Protein AF-A0A523XDV2-F1 (afdb_monomer_lite)

Structure (mmCIF, N/CA/C/O backbone):
data_AF-A0A523XDV2-F1
#
_entry.id   AF-A0A523XDV2-F1
#
loop_
_atom_site.group_PDB
_atom_site.id
_atom_site.type_symbol
_atom_site.label_atom_id
_atom_site.label_alt_id
_atom_site.label_comp_id
_atom_site.label_asym_id
_atom_site.label_entity_id
_atom_site.label_seq_id
_atom_site.pdbx_PDB_ins_code
_atom_site.Cartn_x
_atom_site.Cartn_y
_atom_site.Cartn_z
_atom_site.occupancy
_atom_site.B_iso_or_equiv
_atom_site.auth_seq_id
_atom_site.auth_comp_id
_atom_site.auth_asym_id
_atom_site.auth_atom_id
_atom_site.pdbx_PDB_model_num
ATOM 1 N N . MET A 1 1 ? 38.527 21.953 -63.855 1.00 45.22 1 MET A N 1
ATOM 2 C CA . MET A 1 1 ? 39.169 21.966 -62.518 1.00 45.22 1 MET A CA 1
ATOM 3 C C . MET A 1 1 ? 38.499 22.900 -61.505 1.00 45.22 1 MET A C 1
ATOM 5 O O . MET A 1 1 ? 38.165 22.413 -60.438 1.00 45.22 1 MET A O 1
ATOM 9 N N . LYS A 1 2 ? 38.187 24.176 -61.800 1.00 39.19 2 LYS A N 1
ATOM 10 C CA . LYS A 1 2 ? 37.543 25.081 -60.810 1.00 39.19 2 LYS A CA 1
ATOM 11 C C . LYS A 1 2 ? 36.104 24.712 -60.378 1.00 39.19 2 LYS A C 1
ATOM 13 O O . LYS A 1 2 ? 35.742 24.995 -59.247 1.00 39.19 2 LYS A O 1
ATOM 18 N N . LYS A 1 3 ? 35.307 24.031 -61.217 1.00 35.16 3 LYS A N 1
ATOM 19 C CA . LYS A 1 3 ? 33.956 23.547 -60.839 1.00 35.16 3 LYS A CA 1
ATOM 20 C C . LYS A 1 3 ? 33.959 22.277 -59.974 1.00 35.16 3 LYS A C 1
ATOM 22 O O . LYS A 1 3 ? 33.034 22.082 -59.204 1.00 35.16 3 LYS A O 1
ATOM 27 N N . ILE A 1 4 ? 35.005 21.454 -60.062 1.00 43.16 4 ILE A N 1
ATOM 28 C CA . ILE A 1 4 ? 35.134 20.222 -59.261 1.00 43.16 4 ILE A CA 1
ATOM 29 C C . ILE A 1 4 ? 35.646 20.561 -57.854 1.00 43.16 4 ILE A C 1
ATOM 31 O O . ILE A 1 4 ? 35.170 20.006 -56.876 1.00 43.16 4 ILE A O 1
ATOM 35 N N . ILE A 1 5 ? 36.518 21.567 -57.735 1.00 43.84 5 ILE A N 1
ATOM 36 C CA . ILE A 1 5 ? 37.002 22.055 -56.436 1.00 43.84 5 ILE A CA 1
ATOM 37 C C . ILE A 1 5 ? 35.885 22.772 -55.650 1.00 43.84 5 ILE A C 1
ATOM 39 O O . ILE A 1 5 ? 35.819 22.631 -54.437 1.00 43.84 5 ILE A O 1
ATOM 43 N N . PHE A 1 6 ? 34.952 23.465 -56.317 1.00 37.12 6 PHE A N 1
ATOM 44 C CA . PHE A 1 6 ? 33.820 24.114 -55.634 1.00 37.12 6 PHE A CA 1
ATOM 45 C C . PHE A 1 6 ? 32.778 23.108 -55.103 1.00 37.12 6 PHE A C 1
ATOM 47 O O . PHE A 1 6 ? 32.205 23.325 -54.043 1.00 37.12 6 PHE A O 1
ATOM 54 N N . VAL A 1 7 ? 32.581 21.976 -55.792 1.00 41.28 7 VAL A N 1
ATOM 55 C CA . VAL A 1 7 ? 31.691 20.891 -55.333 1.00 41.28 7 VAL A CA 1
ATOM 56 C C . VAL A 1 7 ? 32.336 20.076 -54.205 1.00 41.28 7 VAL A C 1
ATOM 58 O O . VAL A 1 7 ? 31.654 19.714 -53.253 1.00 41.28 7 VAL A O 1
ATOM 61 N N . ILE A 1 8 ? 33.657 19.867 -54.242 1.00 41.28 8 ILE A N 1
ATOM 62 C CA . ILE A 1 8 ? 34.390 19.168 -53.172 1.00 41.28 8 ILE A CA 1
ATOM 63 C C . ILE A 1 8 ? 34.502 20.027 -51.899 1.00 41.28 8 ILE A C 1
ATOM 65 O O . ILE A 1 8 ? 34.413 19.491 -50.801 1.00 41.28 8 ILE A O 1
ATOM 69 N N . ILE A 1 9 ? 34.613 21.358 -52.012 1.00 37.41 9 ILE A N 1
ATOM 70 C CA . ILE A 1 9 ? 34.629 22.258 -50.843 1.00 37.41 9 ILE A CA 1
ATOM 71 C C . ILE A 1 9 ? 33.237 22.380 -50.194 1.00 37.41 9 ILE A C 1
ATOM 73 O O . ILE A 1 9 ? 33.157 22.484 -48.975 1.00 37.41 9 ILE A O 1
ATOM 77 N N . ILE A 1 10 ? 32.142 22.289 -50.961 1.00 38.53 10 ILE A N 1
ATOM 78 C CA . ILE A 1 10 ? 30.779 22.232 -50.397 1.00 38.53 10 ILE A CA 1
ATOM 79 C C . ILE A 1 10 ? 30.510 20.869 -49.735 1.00 38.53 10 ILE A C 1
ATOM 81 O O . ILE A 1 10 ? 29.929 20.834 -48.657 1.00 38.53 10 ILE A O 1
ATOM 85 N N . LEU A 1 11 ? 31.000 19.759 -50.299 1.00 36.28 11 LEU A N 1
ATOM 86 C CA . LEU A 1 11 ? 30.881 18.432 -49.674 1.00 36.28 11 LEU A CA 1
ATOM 87 C C . LEU A 1 11 ? 31.738 18.275 -48.404 1.00 36.28 11 LEU A C 1
ATOM 89 O O . LEU A 1 11 ? 31.327 17.578 -47.484 1.00 36.28 11 LEU A O 1
ATOM 93 N N . LEU A 1 12 ? 32.881 18.965 -48.304 1.00 35.09 12 LEU A N 1
ATOM 94 C CA . LEU A 1 12 ? 33.714 18.974 -47.090 1.00 35.09 12 LEU A CA 1
ATOM 95 C C . LEU A 1 12 ? 33.197 19.922 -45.991 1.00 35.09 12 LEU A C 1
ATOM 97 O O . LEU A 1 12 ? 33.545 19.736 -44.830 1.00 35.09 12 LEU A O 1
ATOM 101 N N . LEU A 1 13 ? 32.351 20.905 -46.325 1.00 32.12 13 LEU A N 1
ATOM 102 C CA . LEU A 1 13 ? 31.705 21.802 -45.351 1.00 32.12 13 LEU A CA 1
ATOM 103 C C . LEU A 1 13 ? 30.346 21.286 -44.840 1.00 32.12 13 LEU A C 1
ATOM 105 O O . LEU A 1 13 ? 29.832 21.823 -43.865 1.00 32.12 13 LEU A O 1
ATOM 109 N N . PHE A 1 14 ? 29.795 20.226 -45.444 1.00 35.12 14 PHE A N 1
ATOM 110 C CA . PHE A 1 14 ? 28.540 19.576 -45.030 1.00 35.12 14 PHE A CA 1
ATOM 111 C C . PHE A 1 14 ? 28.716 18.117 -44.571 1.00 35.12 14 PHE A C 1
ATOM 113 O O . PHE A 1 14 ? 27.745 17.374 -44.472 1.00 35.12 14 PHE A O 1
ATOM 120 N N . GLY A 1 15 ? 29.940 17.710 -44.223 1.00 30.55 15 GLY A N 1
ATOM 121 C CA . GLY A 1 15 ? 30.251 16.362 -43.725 1.00 30.55 15 GLY A CA 1
ATOM 122 C C . GLY A 1 15 ? 29.722 16.013 -42.324 1.00 30.55 15 GLY A C 1
ATOM 123 O O . GLY A 1 15 ? 30.116 14.986 -41.795 1.00 30.55 15 GLY A O 1
ATOM 124 N N . ASN A 1 16 ? 28.852 16.838 -41.728 1.00 33.56 16 ASN A N 1
ATOM 125 C CA . ASN A 1 16 ? 28.218 16.622 -40.417 1.00 33.56 16 ASN A CA 1
ATOM 126 C C . ASN A 1 16 ? 26.718 16.985 -40.461 1.00 33.56 16 ASN A C 1
ATOM 128 O O . ASN A 1 16 ? 26.232 17.777 -39.657 1.00 33.56 16 ASN A O 1
ATOM 132 N N . LEU A 1 17 ? 25.979 16.461 -41.440 1.00 36.22 17 LEU A N 1
ATOM 133 C CA . LEU A 1 17 ? 24.514 16.566 -41.498 1.00 36.22 17 LEU A CA 1
ATOM 134 C C . LEU A 1 17 ? 23.872 15.175 -41.517 1.00 36.22 17 LEU A C 1
ATOM 136 O O . LEU A 1 17 ? 23.114 14.860 -42.421 1.00 36.22 17 LEU A O 1
ATOM 140 N N . PHE A 1 18 ? 24.176 14.335 -40.529 1.00 37.03 18 PHE A N 1
ATOM 141 C CA . PHE A 1 18 ? 23.407 13.116 -40.269 1.00 37.03 18 PHE A CA 1
ATOM 142 C C . PHE A 1 18 ? 23.277 12.917 -38.752 1.00 37.03 18 PHE A C 1
ATOM 144 O O . PHE A 1 18 ? 24.268 12.980 -38.029 1.00 37.03 18 PHE A O 1
ATOM 151 N N . SER A 1 19 ? 22.022 12.779 -38.306 1.00 40.88 19 SER A N 1
ATOM 152 C CA . SER A 1 19 ? 21.505 12.826 -36.926 1.00 40.88 19 SER A CA 1
ATOM 153 C C . SER A 1 19 ? 21.974 14.022 -36.079 1.00 40.88 19 SER A C 1
ATOM 155 O O . SER A 1 19 ? 23.038 13.989 -35.466 1.00 40.88 19 SER A O 1
ATOM 157 N N . LEU A 1 20 ? 21.144 15.070 -35.983 1.00 36.56 20 LEU A N 1
ATOM 158 C CA . LEU A 1 20 ? 21.242 16.019 -34.866 1.00 36.56 20 LEU A CA 1
ATOM 159 C C . LEU A 1 20 ? 21.138 15.231 -33.546 1.00 36.56 20 LEU A C 1
ATOM 161 O O . LEU A 1 20 ? 20.286 14.340 -33.468 1.00 36.56 20 LEU A O 1
ATOM 165 N N . PRO A 1 21 ? 21.938 15.540 -32.511 1.00 47.28 21 PRO A N 1
ATOM 166 C CA . PRO A 1 21 ? 21.769 14.900 -31.217 1.00 47.28 21 PRO A CA 1
ATOM 167 C C . PRO A 1 21 ? 20.356 15.160 -30.682 1.00 47.28 21 PRO A C 1
ATOM 169 O O . PRO A 1 21 ? 19.769 16.241 -30.832 1.00 47.28 21 PRO A O 1
ATOM 172 N N . LEU A 1 22 ? 19.802 14.113 -30.080 1.00 56.84 22 LEU A N 1
ATOM 173 C CA . LEU A 1 22 ? 18.535 14.121 -29.371 1.00 56.84 22 LEU A CA 1
ATOM 174 C C . LEU A 1 22 ? 18.698 14.985 -28.102 1.00 56.84 22 LEU A C 1
ATOM 176 O O . LEU A 1 22 ? 19.015 14.460 -27.046 1.00 56.84 22 LEU A O 1
ATOM 180 N N . TRP A 1 23 ? 18.474 16.301 -28.241 1.00 60.41 23 TRP A N 1
ATOM 181 C CA . TRP A 1 23 ? 18.678 17.371 -27.237 1.00 60.41 23 TRP A CA 1
ATOM 182 C C . TRP A 1 23 ? 20.140 17.622 -26.827 1.00 60.41 23 TRP A C 1
ATOM 184 O O . TRP A 1 23 ? 20.924 16.703 -26.633 1.00 60.41 23 TRP A O 1
ATOM 194 N N . GLU A 1 24 ? 20.491 18.900 -26.663 1.00 61.00 24 GLU A N 1
ATOM 195 C CA . GLU A 1 24 ? 21.777 19.321 -26.088 1.00 61.00 24 GLU A CA 1
ATOM 196 C C . GLU A 1 24 ? 21.655 19.427 -24.560 1.00 61.00 24 GLU A C 1
ATOM 198 O O . GLU A 1 24 ? 20.564 19.666 -24.035 1.00 61.00 24 GLU A O 1
ATOM 203 N N . THR A 1 25 ? 22.767 19.345 -23.824 1.00 61.47 25 THR A N 1
ATOM 204 C CA . THR A 1 25 ? 22.809 19.491 -22.351 1.00 61.47 25 THR A CA 1
ATOM 205 C C . THR A 1 25 ? 22.052 20.729 -21.842 1.00 61.47 25 THR A C 1
ATOM 207 O O . THR A 1 25 ? 21.408 20.689 -20.793 1.00 61.47 25 THR A O 1
ATOM 210 N N . GLU A 1 26 ? 22.062 21.829 -22.597 1.00 62.75 26 GLU A N 1
ATOM 211 C CA . GLU A 1 26 ? 21.336 23.066 -22.272 1.00 62.75 26 GLU A CA 1
ATOM 212 C C . GLU A 1 26 ? 19.807 22.913 -22.301 1.00 62.75 26 GLU A C 1
ATOM 214 O O . GLU A 1 26 ? 19.098 23.555 -21.522 1.00 62.75 26 GLU A O 1
ATOM 219 N N . ASP A 1 27 ? 19.274 22.062 -23.178 1.00 65.25 27 ASP A N 1
ATOM 220 C CA . ASP A 1 27 ? 17.843 21.755 -23.218 1.00 65.25 27 ASP A CA 1
ATOM 221 C C . ASP A 1 27 ? 17.438 20.947 -21.979 1.00 65.25 27 ASP A C 1
ATOM 223 O O . ASP A 1 27 ? 16.354 21.151 -21.423 1.00 65.25 27 ASP A O 1
ATOM 227 N N . PHE A 1 28 ? 18.341 20.089 -21.488 1.00 63.22 28 PHE A N 1
ATOM 228 C CA . PHE A 1 28 ? 18.138 19.368 -20.238 1.00 63.22 28 PHE A CA 1
ATOM 229 C C . PHE A 1 28 ? 18.143 20.274 -19.017 1.00 63.22 28 PHE A C 1
ATOM 231 O O . PHE A 1 28 ? 17.215 20.191 -18.218 1.00 63.22 28 PHE A O 1
ATOM 238 N N . ILE A 1 29 ? 19.107 21.189 -18.937 1.00 64.00 29 ILE A N 1
ATOM 239 C CA . ILE A 1 29 ? 19.183 22.202 -17.880 1.00 64.00 29 ILE A CA 1
ATOM 240 C C . ILE A 1 29 ? 17.907 23.055 -17.848 1.00 64.00 29 ILE A C 1
ATOM 242 O O . ILE A 1 29 ? 17.318 23.259 -16.791 1.00 64.00 29 ILE A O 1
ATOM 246 N N . ARG A 1 30 ? 17.424 23.523 -19.008 1.00 65.50 30 ARG A N 1
ATOM 247 C CA . ARG A 1 30 ? 16.205 24.350 -19.083 1.00 65.50 30 ARG A CA 1
ATOM 248 C C . ARG A 1 30 ? 14.966 23.638 -18.550 1.00 65.50 30 ARG A C 1
ATOM 250 O O . ARG A 1 30 ? 14.170 24.252 -17.847 1.00 65.50 30 ARG A O 1
ATOM 257 N N . ALA A 1 31 ? 14.818 22.352 -18.853 1.00 60.47 31 ALA A N 1
ATOM 258 C CA . ALA A 1 31 ? 13.686 21.559 -18.390 1.00 60.47 31 ALA A CA 1
ATOM 259 C C . ALA A 1 31 ? 13.682 21.305 -16.871 1.00 60.47 31 ALA A C 1
ATOM 261 O O . ALA A 1 31 ? 12.636 20.959 -16.329 1.00 60.47 31 ALA A O 1
ATOM 262 N N . GLU A 1 32 ? 14.817 21.465 -16.187 1.00 61.44 32 GLU A N 1
ATOM 263 C CA . GLU A 1 32 ? 14.937 21.242 -14.740 1.00 61.44 32 GLU A CA 1
ATOM 264 C C . GLU A 1 32 ? 14.444 22.422 -13.893 1.00 61.44 32 GLU A C 1
ATOM 266 O O . GLU A 1 32 ? 14.059 22.222 -12.742 1.00 61.44 32 GLU A O 1
ATOM 271 N N . TYR A 1 33 ? 14.407 23.635 -14.454 1.00 59.88 33 TYR A N 1
ATOM 272 C CA . TYR A 1 33 ? 13.910 24.831 -13.761 1.00 59.88 33 TYR A CA 1
ATOM 273 C C . TYR A 1 33 ? 12.386 24.993 -13.831 1.00 59.88 33 TYR A C 1
ATOM 275 O O . TYR A 1 33 ? 11.818 25.849 -13.148 1.00 59.88 33 TYR A O 1
ATOM 283 N N . GLU A 1 34 ? 11.706 24.190 -14.650 1.00 60.22 34 GLU A N 1
ATOM 284 C CA . GLU A 1 34 ? 10.253 24.209 -14.766 1.00 60.22 34 GLU A CA 1
ATOM 285 C C . GLU A 1 34 ? 9.607 23.202 -13.809 1.00 60.22 34 GLU A C 1
ATOM 287 O O . GLU A 1 34 ? 10.094 22.092 -13.589 1.00 60.22 34 GLU A O 1
ATOM 292 N N . LYS A 1 35 ? 8.467 23.587 -13.225 1.00 62.84 35 LYS A N 1
ATOM 293 C CA . LYS A 1 35 ? 7.725 22.711 -12.315 1.00 62.84 35 LYS A CA 1
ATOM 294 C C . LYS A 1 35 ? 7.277 21.454 -13.068 1.00 62.84 35 LYS A C 1
ATOM 296 O O . LYS A 1 35 ? 6.452 21.536 -13.978 1.00 62.84 35 LYS A O 1
ATOM 301 N N . ARG A 1 36 ? 7.772 20.292 -12.633 1.00 67.31 36 ARG A N 1
ATOM 302 C CA . ARG A 1 36 ? 7.398 18.977 -13.174 1.00 67.31 36 ARG A CA 1
ATOM 303 C C . ARG A 1 36 ? 5.867 18.776 -13.095 1.00 67.31 36 ARG A C 1
ATOM 305 O O . ARG A 1 36 ? 5.265 19.139 -12.082 1.00 67.31 36 ARG A O 1
ATOM 312 N N . PRO A 1 37 ? 5.208 18.240 -14.134 1.00 64.62 37 PRO A N 1
ATOM 313 C CA . PRO A 1 37 ? 3.767 17.963 -14.133 1.00 64.62 37 PRO A CA 1
ATOM 314 C C . PRO A 1 37 ? 3.402 16.850 -13.151 1.00 64.62 37 PRO A C 1
ATOM 316 O O . PRO A 1 37 ? 4.127 15.869 -13.063 1.00 64.62 37 PRO A O 1
ATOM 319 N N . GLU A 1 38 ? 2.261 16.985 -12.468 1.00 66.38 38 GLU A N 1
ATOM 320 C CA . GLU A 1 38 ? 1.716 15.972 -11.547 1.00 66.38 38 GLU A CA 1
ATOM 321 C C . GLU A 1 38 ? 1.649 14.573 -12.166 1.00 66.38 38 GLU A C 1
ATOM 323 O O . GLU A 1 38 ? 1.289 14.412 -13.336 1.00 66.38 38 GLU A O 1
ATOM 328 N N . SER A 1 39 ? 2.015 13.562 -11.370 1.00 68.81 39 SER A N 1
ATOM 329 C CA . SER A 1 39 ? 1.763 12.157 -11.691 1.00 68.81 39 SER A CA 1
ATOM 330 C C . SER A 1 39 ? 0.269 11.959 -11.936 1.00 68.81 39 SER A C 1
ATOM 332 O O . SER A 1 39 ? -0.576 12.397 -11.152 1.00 68.81 39 SER A O 1
ATOM 334 N N . VAL A 1 40 ? -0.088 11.251 -13.004 1.00 75.69 40 VAL A N 1
ATOM 335 C CA . VAL A 1 40 ? -1.495 10.962 -13.312 1.00 75.69 40 VAL A CA 1
ATOM 336 C C . VAL A 1 40 ? -2.110 9.981 -12.305 1.00 75.69 40 VAL A C 1
ATOM 338 O O . VAL A 1 40 ? -3.335 9.844 -12.253 1.00 75.69 40 VAL A O 1
ATOM 341 N N . PHE A 1 41 ? -1.283 9.327 -11.477 1.00 72.38 41 PHE A N 1
ATOM 342 C CA . PHE A 1 41 ? -1.679 8.416 -10.397 1.00 72.38 41 PHE A CA 1
ATOM 343 C C . PHE A 1 41 ? -1.383 8.965 -8.983 1.00 72.38 41 PHE A C 1
ATOM 345 O O . PHE A 1 41 ? -1.366 8.202 -8.022 1.00 72.38 41 PHE A O 1
ATOM 352 N N . GLN A 1 42 ? -1.236 10.289 -8.831 1.00 60.09 42 GLN A N 1
ATOM 353 C CA . GLN A 1 42 ? -0.818 10.973 -7.592 1.00 60.09 42 GLN A CA 1
ATOM 354 C C . GLN A 1 42 ? -1.613 10.630 -6.316 1.00 60.09 42 GLN A C 1
ATOM 356 O O . GLN A 1 42 ? -1.056 10.699 -5.224 1.00 60.09 42 GLN A O 1
ATOM 361 N N . GLU A 1 43 ? -2.888 10.235 -6.407 1.00 57.75 43 GLU A N 1
ATOM 362 C CA . GLU A 1 43 ? -3.691 9.846 -5.229 1.00 57.75 43 GLU A CA 1
ATOM 363 C C . GLU A 1 43 ? -3.157 8.590 -4.499 1.00 57.75 43 GLU A C 1
ATOM 365 O O . GLU A 1 43 ? -3.708 8.212 -3.468 1.00 57.75 43 GLU A O 1
ATOM 370 N N . GLN A 1 44 ? -2.120 7.928 -5.027 1.00 59.16 44 GLN A N 1
ATOM 371 C CA . GLN A 1 44 ? -1.664 6.603 -4.596 1.00 59.16 44 GLN A CA 1
ATOM 372 C C . GLN A 1 44 ? -0.231 6.558 -4.055 1.00 59.16 44 GLN A C 1
ATOM 374 O O . GLN A 1 44 ? 0.280 5.460 -3.877 1.00 59.16 44 GLN A O 1
ATOM 379 N N . ILE A 1 45 ? 0.410 7.701 -3.786 1.00 56.62 45 ILE A N 1
ATOM 380 C CA . ILE A 1 45 ? 1.763 7.717 -3.202 1.00 56.62 45 ILE A CA 1
ATOM 381 C C . ILE A 1 45 ? 1.731 6.958 -1.863 1.00 56.62 45 ILE A C 1
ATOM 383 O O . ILE A 1 45 ? 1.037 7.412 -0.942 1.00 56.62 45 ILE A O 1
ATOM 387 N N . PRO A 1 46 ? 2.450 5.826 -1.732 1.00 53.34 46 PRO A N 1
ATOM 388 C CA . PRO A 1 46 ? 2.526 5.099 -0.474 1.00 53.34 46 PRO A CA 1
ATOM 389 C C . PRO A 1 46 ? 3.116 6.012 0.603 1.00 53.34 46 PRO A C 1
ATOM 391 O O . PRO A 1 46 ? 4.145 6.652 0.396 1.00 53.34 46 PRO A O 1
ATOM 394 N N . GLN A 1 47 ? 2.482 6.097 1.772 1.00 53.44 47 GLN A N 1
ATOM 395 C CA . GLN A 1 47 ? 3.182 6.596 2.958 1.00 53.44 47 GLN A CA 1
ATOM 396 C C . GLN A 1 47 ? 4.069 5.447 3.456 1.00 53.44 47 GLN A C 1
ATOM 398 O O . GLN A 1 47 ? 3.527 4.354 3.611 1.00 53.44 47 GLN A O 1
ATOM 403 N N . PRO A 1 48 ? 5.380 5.638 3.704 1.00 50.91 48 PRO A N 1
ATOM 404 C CA . PRO A 1 48 ? 6.097 6.902 3.902 1.00 50.91 48 PRO A CA 1
ATOM 405 C C . PRO A 1 48 ? 6.972 7.382 2.720 1.00 50.91 48 PRO A C 1
ATOM 407 O O . PRO A 1 48 ? 7.827 8.240 2.948 1.00 50.91 48 PRO A O 1
ATOM 410 N N . GLY A 1 49 ? 6.757 6.908 1.488 1.00 54.88 49 GLY A N 1
ATOM 411 C CA . GLY A 1 49 ? 7.591 7.198 0.311 1.00 54.88 49 GLY A CA 1
ATOM 412 C C . GLY A 1 49 ? 7.859 8.692 0.022 1.00 54.88 49 GLY A C 1
ATOM 413 O O . GLY A 1 49 ? 7.169 9.580 0.558 1.00 54.88 49 GLY A O 1
ATOM 414 N N . PRO A 1 50 ? 8.890 8.995 -0.792 1.00 57.03 50 PRO A N 1
ATOM 415 C CA . PRO A 1 50 ? 9.263 10.367 -1.130 1.00 57.03 50 PRO A CA 1
ATOM 416 C C . PRO A 1 50 ? 8.142 11.086 -1.893 1.00 57.03 50 PRO A C 1
ATOM 418 O O . PRO A 1 50 ? 7.271 10.465 -2.505 1.00 57.03 50 PRO A O 1
ATOM 421 N N . GLU A 1 51 ? 8.149 12.422 -1.865 1.00 63.69 51 GLU A N 1
ATOM 422 C CA . GLU A 1 51 ? 7.247 13.185 -2.730 1.00 63.69 51 GLU A CA 1
ATOM 423 C C . GLU A 1 51 ? 7.567 12.881 -4.198 1.00 63.69 51 GLU A C 1
ATOM 425 O O . GLU A 1 51 ? 8.727 12.849 -4.596 1.00 63.69 51 GLU A O 1
ATOM 430 N N . TRP A 1 52 ? 6.538 12.706 -5.023 1.00 62.97 52 TRP A N 1
ATOM 431 C CA . TRP A 1 52 ? 6.665 12.241 -6.408 1.00 62.97 52 TRP A CA 1
ATOM 432 C C . TRP A 1 52 ? 7.528 13.132 -7.331 1.00 62.97 52 TRP A C 1
ATOM 434 O O . TRP A 1 52 ? 7.932 12.686 -8.393 1.00 62.97 52 TRP A O 1
ATOM 444 N N . GLN A 1 53 ? 7.834 14.381 -6.956 1.00 64.06 53 GLN A N 1
ATOM 445 C CA . GLN A 1 53 ? 8.770 15.249 -7.699 1.00 64.06 53 GLN A CA 1
ATOM 446 C C . GLN A 1 53 ? 10.234 15.083 -7.273 1.00 64.06 53 GLN A C 1
ATOM 448 O O . GLN A 1 53 ? 11.109 15.744 -7.829 1.00 64.06 53 GLN A O 1
ATOM 453 N N . ARG A 1 54 ? 10.495 14.24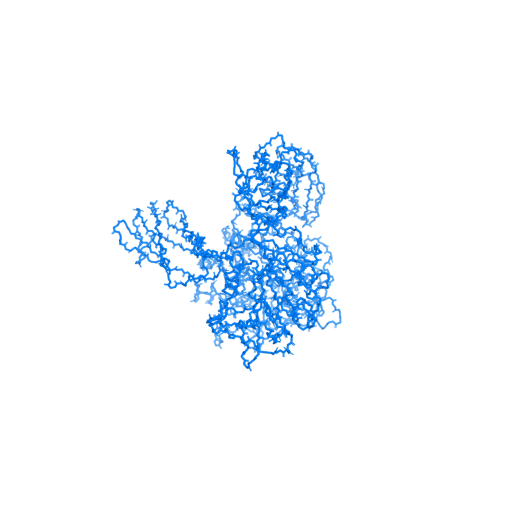0 -6.273 1.00 75.94 54 ARG A N 1
ATOM 454 C CA . ARG A 1 54 ? 11.779 14.107 -5.582 1.00 75.94 54 ARG A CA 1
ATOM 455 C C . ARG A 1 54 ? 12.334 12.688 -5.681 1.00 75.94 54 ARG A C 1
ATOM 457 O O . ARG A 1 54 ? 13.056 12.248 -4.800 1.00 75.94 54 ARG A O 1
ATOM 464 N N . TRP A 1 55 ? 11.975 11.936 -6.719 1.00 81.38 55 TRP A N 1
ATOM 465 C CA . TRP A 1 55 ? 12.585 10.633 -6.975 1.00 81.38 55 TRP A CA 1
ATOM 466 C C . TRP A 1 55 ? 14.043 10.795 -7.406 1.00 81.38 55 TRP A C 1
ATOM 468 O O . TRP A 1 55 ? 14.334 11.545 -8.339 1.00 81.38 55 TRP A O 1
ATOM 478 N N . SER A 1 56 ? 14.944 10.031 -6.788 1.00 88.56 56 SER A N 1
ATOM 479 C CA . SER A 1 56 ? 16.268 9.770 -7.358 1.00 88.56 56 SER A CA 1
ATOM 480 C C . SER A 1 56 ? 16.149 8.604 -8.342 1.00 88.56 56 SER A C 1
ATOM 482 O O . SER A 1 56 ? 16.008 7.455 -7.928 1.00 88.56 56 SER A O 1
ATOM 484 N N . TYR A 1 57 ? 16.163 8.883 -9.652 1.00 88.50 57 TYR A N 1
ATOM 485 C CA . TYR A 1 57 ? 16.059 7.832 -10.678 1.00 88.50 57 TYR A CA 1
ATOM 486 C C . TYR A 1 57 ? 17.236 6.856 -10.635 1.00 88.50 57 TYR A C 1
ATOM 488 O O . TYR A 1 57 ? 17.048 5.679 -10.919 1.00 88.50 57 TYR A O 1
ATOM 496 N N . ILE A 1 58 ? 18.427 7.309 -10.226 1.00 90.88 58 ILE A N 1
ATOM 497 C CA . ILE A 1 58 ? 19.575 6.416 -10.040 1.00 90.88 58 ILE A CA 1
ATOM 498 C C . ILE A 1 58 ? 19.362 5.454 -8.868 1.00 90.88 58 ILE A C 1
ATOM 500 O O . ILE A 1 58 ? 19.668 4.272 -8.988 1.00 90.88 58 ILE A O 1
ATOM 504 N N . HIS A 1 59 ? 18.752 5.923 -7.777 1.00 93.19 59 HIS A N 1
ATOM 505 C CA . HIS A 1 59 ? 18.349 5.050 -6.681 1.00 93.19 59 HIS A CA 1
ATOM 506 C C . HIS A 1 59 ? 17.291 4.033 -7.126 1.00 93.19 59 HIS A C 1
ATOM 508 O O . HIS A 1 59 ? 17.439 2.843 -6.861 1.00 93.19 59 HIS A O 1
ATOM 514 N N . GLN A 1 60 ? 16.253 4.479 -7.847 1.00 93.62 60 GLN A N 1
ATOM 515 C CA . GLN A 1 60 ? 15.215 3.576 -8.361 1.00 93.62 60 GLN A CA 1
ATOM 516 C C . GLN A 1 60 ? 15.796 2.538 -9.327 1.00 93.62 60 GLN A C 1
ATOM 518 O O . GLN A 1 60 ? 15.480 1.361 -9.224 1.00 93.62 60 GLN A O 1
ATOM 523 N N . PHE A 1 61 ? 16.720 2.942 -10.199 1.00 95.31 61 PHE A N 1
ATOM 524 C CA . PHE A 1 61 ? 17.452 2.026 -11.069 1.00 95.31 61 PHE A CA 1
ATOM 525 C C . PHE A 1 61 ? 18.228 0.956 -10.284 1.00 95.31 61 PHE A C 1
ATOM 527 O O . PHE A 1 61 ? 18.187 -0.218 -10.651 1.00 95.31 61 PHE A O 1
ATOM 534 N N . PHE A 1 62 ? 18.912 1.330 -9.198 1.00 95.62 62 PHE A N 1
ATOM 535 C CA . PHE A 1 62 ? 19.665 0.375 -8.376 1.00 95.62 62 PHE A CA 1
ATOM 536 C C . PHE A 1 62 ? 18.735 -0.598 -7.654 1.00 95.62 62 PHE A C 1
ATOM 538 O O . PHE A 1 62 ? 18.987 -1.800 -7.674 1.00 95.62 62 PHE A O 1
ATOM 545 N N . LYS A 1 63 ? 17.617 -0.101 -7.111 1.00 96.12 63 LYS A N 1
ATOM 546 C CA . LYS A 1 63 ? 16.563 -0.954 -6.554 1.00 96.12 63 LYS A CA 1
ATOM 547 C C . LYS A 1 63 ? 16.045 -1.954 -7.584 1.00 96.12 63 LYS A C 1
ATOM 549 O O . LYS A 1 63 ? 16.034 -3.145 -7.309 1.00 96.12 63 LYS A O 1
ATOM 554 N N . THR A 1 64 ? 15.723 -1.507 -8.800 1.00 97.38 64 THR A N 1
ATOM 555 C CA . THR A 1 64 ? 15.301 -2.411 -9.878 1.00 97.38 64 THR A CA 1
ATOM 556 C C . THR A 1 64 ? 16.369 -3.463 -10.198 1.00 97.38 64 THR A C 1
ATOM 558 O O . THR A 1 64 ? 16.020 -4.618 -10.424 1.00 97.38 64 THR A O 1
ATOM 561 N N . CYS A 1 65 ? 17.665 -3.118 -10.180 1.00 98.06 65 CYS A N 1
ATOM 562 C CA . CYS A 1 65 ? 18.749 -4.092 -10.382 1.00 98.06 65 CYS A CA 1
ATOM 563 C C . CYS A 1 65 ? 18.766 -5.191 -9.304 1.00 98.06 65 CYS A C 1
ATOM 565 O O . CYS A 1 65 ? 19.015 -6.359 -9.627 1.00 98.06 65 CYS A O 1
ATOM 567 N N . ASP A 1 66 ? 18.513 -4.825 -8.046 1.00 97.31 66 ASP A N 1
ATOM 568 C CA . ASP A 1 66 ? 18.430 -5.760 -6.923 1.00 97.31 66 ASP A CA 1
ATOM 569 C C . ASP A 1 66 ? 17.138 -6.584 -6.935 1.00 97.31 66 ASP A C 1
ATOM 571 O O . ASP A 1 66 ? 17.203 -7.798 -6.723 1.00 97.31 66 ASP A O 1
ATOM 575 N N . PHE A 1 67 ? 16.004 -5.967 -7.270 1.00 97.81 67 PHE A N 1
ATOM 576 C CA . PHE A 1 67 ? 14.718 -6.638 -7.456 1.00 97.81 67 PHE A CA 1
ATOM 577 C C . PHE A 1 67 ? 14.832 -7.779 -8.472 1.00 97.81 67 PHE A C 1
ATOM 579 O O . PHE A 1 67 ? 14.618 -8.947 -8.141 1.00 97.81 67 PHE A O 1
ATOM 586 N N . ILE A 1 68 ? 15.293 -7.482 -9.695 1.00 97.88 68 ILE A N 1
ATOM 587 C CA . ILE A 1 68 ? 15.416 -8.515 -10.732 1.00 97.88 68 ILE A CA 1
ATOM 588 C C . ILE A 1 68 ? 16.463 -9.573 -10.350 1.00 97.88 68 ILE A C 1
ATOM 590 O O . ILE A 1 68 ? 16.300 -10.750 -10.656 1.00 97.88 68 ILE A O 1
ATOM 594 N N . LYS A 1 69 ? 17.515 -9.220 -9.600 1.00 97.88 69 LYS A N 1
ATOM 595 C CA . LYS A 1 69 ? 18.459 -10.215 -9.058 1.00 97.88 69 LYS A CA 1
ATOM 596 C C . LYS A 1 69 ? 17.765 -11.210 -8.126 1.00 97.88 69 LYS A C 1
ATOM 598 O O . LYS A 1 69 ? 18.150 -12.381 -8.136 1.00 97.88 69 LYS A O 1
ATOM 603 N N . GLY A 1 70 ? 16.774 -10.767 -7.352 1.00 96.25 70 GLY A N 1
ATOM 604 C CA . GLY A 1 70 ? 15.931 -11.626 -6.519 1.00 96.25 70 GLY A CA 1
ATOM 605 C C . GLY A 1 70 ? 15.088 -12.623 -7.321 1.00 96.25 70 GLY A C 1
ATOM 606 O O . GLY A 1 70 ? 14.838 -13.726 -6.843 1.00 96.25 70 GLY A O 1
ATOM 607 N N . LEU A 1 71 ? 14.739 -12.276 -8.563 1.00 97.44 71 LEU A N 1
ATOM 608 C CA . LEU A 1 71 ? 13.938 -13.093 -9.479 1.00 97.44 71 LEU A CA 1
ATOM 609 C C . LEU A 1 71 ? 14.769 -13.981 -10.426 1.00 97.44 71 LEU A C 1
ATOM 611 O O . LEU A 1 71 ? 14.212 -14.648 -11.294 1.00 97.44 71 LEU A O 1
ATOM 615 N N . GLN A 1 72 ? 16.097 -14.041 -10.286 1.00 98.31 72 GLN A N 1
ATOM 616 C CA . GLN A 1 72 ? 16.914 -14.942 -11.107 1.00 98.31 72 GLN A CA 1
ATOM 617 C C . GLN A 1 72 ? 16.951 -16.364 -10.527 1.00 98.31 72 GLN A C 1
ATOM 619 O O . GLN A 1 72 ? 17.331 -16.572 -9.370 1.00 98.31 72 GLN A O 1
ATOM 624 N N . VAL A 1 73 ? 16.694 -17.373 -11.364 1.00 98.00 73 VAL A N 1
ATOM 625 C CA . VAL A 1 73 ? 16.837 -18.787 -10.992 1.00 98.00 73 VAL A CA 1
ATOM 626 C C . VAL A 1 73 ? 18.296 -19.086 -10.638 1.00 98.00 73 VAL A C 1
ATOM 628 O O . VAL A 1 73 ? 19.193 -19.089 -11.485 1.00 98.00 73 VAL A O 1
ATOM 631 N N . SER A 1 74 ? 18.551 -19.330 -9.352 1.00 94.38 74 SER A N 1
ATOM 632 C CA . SER A 1 74 ? 19.910 -19.464 -8.816 1.00 94.38 74 SER A CA 1
ATOM 633 C C . SER A 1 74 ? 20.387 -20.909 -8.638 1.00 94.38 74 SER A C 1
ATOM 635 O O . SER A 1 74 ? 21.598 -21.115 -8.487 1.00 94.38 74 SER A O 1
ATOM 637 N N . ASP A 1 75 ? 19.471 -21.882 -8.682 1.00 94.81 75 ASP A N 1
ATOM 638 C CA . ASP A 1 75 ? 19.769 -23.312 -8.576 1.00 94.81 75 ASP A CA 1
ATOM 639 C C . ASP A 1 75 ? 20.393 -23.838 -9.873 1.00 94.81 75 ASP A C 1
ATOM 641 O O . ASP A 1 75 ? 19.738 -23.918 -10.909 1.00 94.81 75 ASP A O 1
ATOM 645 N N . SER A 1 76 ? 21.666 -24.227 -9.802 1.00 94.00 76 SER A N 1
ATOM 646 C CA . SER A 1 76 ? 22.412 -24.777 -10.936 1.00 94.00 76 SER A CA 1
ATOM 647 C C . SER A 1 76 ? 21.949 -26.161 -11.393 1.00 94.00 76 SER A C 1
ATOM 649 O O . SER A 1 76 ? 22.419 -26.625 -12.427 1.00 94.00 76 SER A O 1
ATOM 651 N N . ALA A 1 77 ? 21.097 -26.845 -10.624 1.00 95.88 77 ALA A N 1
ATOM 652 C CA . ALA A 1 77 ? 20.482 -28.104 -11.038 1.00 95.88 77 ALA A CA 1
ATOM 653 C C . ALA A 1 77 ? 19.182 -27.904 -11.839 1.00 95.88 77 ALA A C 1
ATOM 655 O O . ALA A 1 77 ? 18.713 -28.856 -12.466 1.00 95.88 77 ALA A O 1
ATOM 656 N N . SER A 1 78 ? 18.609 -26.695 -11.826 1.00 96.25 78 SER A N 1
ATOM 657 C CA . SER A 1 78 ? 17.412 -26.370 -12.602 1.00 96.25 78 SER A CA 1
ATOM 658 C C . SER A 1 78 ? 17.725 -26.347 -14.105 1.00 96.25 78 SER A C 1
ATOM 660 O O . SER A 1 78 ? 18.767 -25.801 -14.484 1.00 96.25 78 SER A O 1
ATOM 662 N N . PRO A 1 79 ? 16.841 -26.873 -14.979 1.00 94.50 79 PRO A N 1
ATOM 663 C CA . PRO A 1 79 ? 16.959 -26.644 -16.421 1.00 94.50 79 PRO A CA 1
ATOM 664 C C . PRO A 1 79 ? 16.923 -25.146 -16.756 1.00 94.50 79 PRO A C 1
ATOM 666 O O . PRO A 1 79 ? 17.605 -24.713 -17.678 1.00 94.50 79 PRO A O 1
ATOM 669 N N . ASP A 1 80 ? 16.235 -24.353 -15.935 1.00 97.06 80 ASP A N 1
ATOM 670 C CA . ASP A 1 80 ? 16.050 -22.914 -16.118 1.00 97.06 80 ASP A CA 1
ATOM 671 C C . ASP A 1 80 ? 17.145 -22.080 -15.436 1.00 97.06 80 ASP A C 1
ATOM 673 O O . ASP A 1 80 ? 16.968 -20.892 -15.165 1.00 97.06 80 ASP A O 1
ATOM 677 N N . PHE A 1 81 ? 18.288 -22.690 -15.100 1.00 98.19 81 PHE A N 1
ATOM 678 C CA . PHE A 1 81 ? 19.362 -22.015 -14.376 1.00 98.19 81 PHE A CA 1
ATOM 679 C C . PHE A 1 81 ? 19.811 -20.725 -15.071 1.00 98.19 81 PHE A C 1
ATOM 681 O O . PHE A 1 81 ? 20.310 -20.736 -16.196 1.00 98.19 81 PHE A O 1
ATOM 688 N N . GLY A 1 82 ? 19.708 -19.615 -14.338 1.00 97.94 82 GLY A N 1
ATOM 689 C CA . GLY A 1 82 ? 20.077 -18.284 -14.800 1.00 97.94 82 GLY A CA 1
ATOM 690 C C . GLY A 1 82 ? 18.973 -17.508 -15.512 1.00 97.94 82 GLY A C 1
ATOM 691 O O . GLY A 1 82 ? 19.169 -16.310 -15.723 1.00 97.94 82 GLY A O 1
ATOM 692 N N . GLY A 1 83 ? 17.842 -18.148 -15.817 1.00 98.25 83 GLY A N 1
ATOM 693 C CA . GLY A 1 83 ? 16.659 -17.495 -16.363 1.00 98.25 83 GLY A CA 1
ATOM 694 C C . GLY A 1 83 ? 15.984 -16.583 -15.346 1.00 98.25 83 GLY A C 1
ATOM 695 O O . GLY A 1 83 ? 16.210 -16.692 -14.134 1.00 98.25 83 GLY A O 1
ATOM 696 N N . MET A 1 84 ? 15.177 -15.660 -15.854 1.00 98.25 84 MET A N 1
ATOM 697 C CA . MET A 1 84 ? 14.451 -14.678 -15.058 1.00 98.25 84 MET A CA 1
ATOM 698 C C . MET A 1 84 ? 13.003 -15.094 -14.867 1.00 98.25 84 MET A C 1
ATOM 700 O O . MET A 1 84 ? 12.286 -15.332 -15.835 1.00 98.25 84 MET A O 1
ATOM 704 N N . ILE A 1 85 ? 12.594 -15.149 -13.605 1.00 98.00 85 ILE A N 1
ATOM 705 C CA . ILE A 1 85 ? 11.214 -15.376 -13.201 1.00 98.00 85 ILE A CA 1
ATOM 706 C C . ILE A 1 85 ? 10.372 -14.155 -13.577 1.00 98.00 85 ILE A C 1
ATOM 708 O O . ILE A 1 85 ? 10.769 -13.023 -13.317 1.00 98.00 85 ILE A O 1
ATOM 712 N N . GLU A 1 86 ? 9.196 -14.412 -14.142 1.00 95.44 86 GLU A N 1
ATOM 713 C CA . GLU A 1 86 ? 8.237 -13.433 -14.662 1.00 95.44 86 GLU A CA 1
ATOM 714 C C . GLU A 1 86 ? 7.819 -12.364 -13.650 1.00 95.44 86 GLU A C 1
ATOM 716 O O . GLU A 1 86 ? 7.765 -11.176 -13.974 1.00 95.44 86 GLU A O 1
ATOM 721 N N . GLY A 1 87 ? 7.538 -12.776 -12.417 1.00 95.62 87 GLY A N 1
ATOM 722 C CA . GLY A 1 87 ? 7.128 -11.887 -11.339 1.00 95.62 87 GLY A CA 1
ATOM 723 C C . GLY A 1 87 ? 6.885 -12.625 -10.033 1.00 95.62 87 GLY A C 1
ATOM 724 O O . GLY A 1 87 ? 6.824 -13.855 -9.993 1.00 95.62 87 GLY A O 1
ATOM 725 N N . GLU A 1 88 ? 6.712 -11.874 -8.954 1.00 94.31 88 GLU A N 1
ATOM 726 C CA . GLU A 1 88 ? 6.554 -12.408 -7.594 1.00 94.31 88 GLU A CA 1
ATOM 727 C C . GLU A 1 88 ? 5.287 -13.259 -7.418 1.00 94.31 88 GLU A C 1
ATOM 729 O O . GLU A 1 88 ? 5.232 -14.187 -6.608 1.00 94.31 88 GLU A O 1
ATOM 734 N N . ASN A 1 89 ? 4.262 -12.969 -8.216 1.00 92.88 89 ASN A N 1
ATOM 735 C CA . ASN A 1 89 ? 3.012 -13.723 -8.295 1.00 92.88 89 ASN A CA 1
ATOM 736 C C . ASN A 1 89 ? 3.014 -14.774 -9.433 1.00 92.88 89 ASN A C 1
ATOM 738 O O . ASN A 1 89 ? 2.013 -15.468 -9.621 1.00 92.88 89 ASN A O 1
ATOM 742 N N . ALA A 1 90 ? 4.124 -14.900 -10.170 1.00 92.31 90 ALA A N 1
ATOM 743 C CA . ALA A 1 90 ? 4.300 -15.740 -11.356 1.00 92.31 90 ALA A CA 1
ATOM 744 C C . ALA A 1 90 ? 5.615 -16.547 -11.281 1.00 92.31 90 ALA A C 1
ATOM 746 O O . ALA A 1 90 ? 6.337 -16.706 -12.262 1.00 92.31 90 ALA A O 1
ATOM 747 N N . MET A 1 91 ? 5.912 -17.095 -10.097 1.00 91.75 91 MET A N 1
ATOM 748 C CA . MET A 1 91 ? 7.199 -17.733 -9.769 1.00 91.75 91 MET A CA 1
ATOM 749 C C . MET A 1 91 ? 7.574 -18.961 -10.616 1.00 91.75 91 MET A C 1
ATOM 751 O O . MET A 1 91 ? 8.709 -19.428 -10.566 1.00 91.75 91 MET A O 1
ATOM 755 N N . ASN A 1 92 ? 6.616 -19.521 -11.351 1.00 93.50 92 ASN A N 1
ATOM 756 C CA . ASN A 1 92 ? 6.773 -20.711 -12.186 1.00 93.50 92 ASN A CA 1
ATOM 757 C C . ASN A 1 92 ? 6.899 -20.397 -13.685 1.00 93.50 92 ASN A C 1
ATOM 759 O O . ASN A 1 92 ? 6.867 -21.327 -14.488 1.00 93.50 92 ASN A O 1
ATOM 763 N N . VAL A 1 93 ? 6.956 -19.119 -14.055 1.00 95.12 93 VAL A N 1
ATOM 764 C CA . VAL A 1 93 ? 7.095 -18.658 -15.438 1.00 95.12 93 VAL A CA 1
ATOM 765 C C . VAL A 1 93 ? 8.486 -18.049 -15.569 1.00 95.12 93 VAL A C 1
ATOM 767 O O . VAL A 1 93 ? 8.835 -17.153 -14.802 1.00 95.12 93 VAL A O 1
ATOM 770 N N . ILE A 1 94 ? 9.302 -18.594 -16.469 1.00 96.69 94 ILE A N 1
ATOM 771 C CA . ILE A 1 94 ? 10.684 -18.171 -16.702 1.00 96.69 94 ILE A CA 1
ATOM 772 C C . ILE A 1 94 ? 10.837 -17.949 -18.197 1.00 96.69 94 ILE A C 1
ATOM 774 O O . ILE A 1 94 ? 10.595 -18.864 -18.977 1.00 96.69 94 ILE A O 1
ATOM 778 N N . GLU A 1 95 ? 11.241 -16.744 -18.584 1.00 95.25 95 GLU A N 1
ATOM 779 C CA . GLU A 1 95 ? 11.155 -16.308 -19.977 1.00 95.25 95 GLU A CA 1
ATOM 780 C C . GLU A 1 95 ? 12.482 -15.723 -20.478 1.00 95.25 95 GLU A C 1
ATOM 782 O O . GLU A 1 95 ? 13.280 -15.122 -19.737 1.00 95.25 95 GLU A O 1
ATOM 787 N N . THR A 1 96 ? 12.750 -15.922 -21.767 1.00 97.56 96 THR A N 1
ATOM 788 C CA . THR A 1 96 ? 13.992 -15.466 -22.407 1.00 97.56 96 THR A CA 1
ATOM 789 C C . THR A 1 96 ? 14.014 -13.961 -22.641 1.00 97.56 96 THR A C 1
ATOM 791 O O . THR A 1 96 ? 15.092 -13.365 -22.584 1.00 97.56 96 THR A O 1
ATOM 794 N N . ASP A 1 97 ? 12.874 -13.306 -22.844 1.00 96.00 97 ASP A N 1
ATOM 795 C CA . ASP A 1 97 ? 12.807 -11.848 -22.987 1.00 96.00 97 ASP A CA 1
ATOM 796 C C . ASP A 1 97 ? 13.242 -11.170 -21.690 1.00 96.00 97 ASP A C 1
ATOM 798 O O . ASP A 1 97 ? 14.231 -10.430 -21.698 1.00 96.00 97 ASP A O 1
ATOM 802 N N . ASN A 1 98 ? 12.631 -11.541 -20.564 1.00 97.25 98 ASN A N 1
ATOM 803 C CA . ASN A 1 98 ? 12.974 -11.051 -19.227 1.00 97.25 98 ASN A CA 1
ATOM 804 C C . ASN A 1 98 ? 14.468 -11.238 -18.928 1.00 97.25 98 ASN A C 1
ATOM 806 O O . ASN A 1 98 ? 15.129 -10.376 -18.341 1.00 97.25 98 ASN A O 1
ATOM 810 N N . THR A 1 99 ? 15.025 -12.370 -19.365 1.00 98.56 99 THR A N 1
ATOM 811 C CA . THR A 1 99 ? 16.440 -12.703 -19.177 1.00 98.56 99 THR A CA 1
ATOM 812 C C . THR A 1 99 ? 17.373 -11.821 -20.005 1.00 98.56 99 THR A C 1
ATOM 814 O O . THR A 1 99 ? 18.394 -11.348 -19.497 1.00 98.56 99 THR A O 1
ATOM 817 N N . GLN A 1 100 ? 17.020 -11.540 -21.257 1.00 98.50 100 GLN A N 1
ATOM 818 C CA . GLN A 1 100 ? 17.784 -10.647 -22.134 1.00 98.50 100 GLN A CA 1
ATOM 819 C C . GLN A 1 100 ? 17.707 -9.187 -21.663 1.00 98.50 100 GLN A C 1
ATOM 821 O O . GLN A 1 100 ? 18.707 -8.465 -21.675 1.00 98.50 100 GLN A O 1
ATOM 826 N N . GLU A 1 101 ? 16.552 -8.762 -21.163 1.00 98.25 101 GLU A N 1
ATOM 827 C CA . GLU A 1 101 ? 16.365 -7.444 -20.557 1.00 98.25 101 GLU A CA 1
ATOM 828 C C . GLU A 1 101 ? 17.217 -7.266 -19.294 1.00 98.25 101 GLU A C 1
ATOM 830 O O . GLU A 1 101 ? 17.879 -6.236 -19.134 1.00 98.25 101 GLU A O 1
ATOM 835 N N . ALA A 1 102 ? 17.283 -8.284 -18.429 1.00 98.56 102 ALA A N 1
ATOM 836 C CA . ALA A 1 102 ? 18.124 -8.262 -17.234 1.00 98.56 102 ALA A CA 1
ATOM 837 C C . ALA A 1 102 ? 19.622 -8.128 -17.568 1.00 98.56 102 ALA A C 1
ATOM 839 O O . ALA A 1 102 ? 20.340 -7.373 -16.904 1.00 98.56 102 ALA A O 1
ATOM 840 N N . ILE A 1 103 ? 20.099 -8.789 -18.635 1.00 98.75 103 ILE A N 1
ATOM 841 C CA . ILE A 1 103 ? 21.476 -8.619 -19.138 1.00 98.75 103 ILE A CA 1
ATOM 842 C C . ILE A 1 103 ? 21.746 -7.152 -19.470 1.00 98.75 103 ILE A C 1
ATOM 844 O O . ILE A 1 103 ? 22.790 -6.619 -19.081 1.00 98.75 103 ILE A O 1
ATOM 848 N N . TRP A 1 104 ? 20.817 -6.492 -20.163 1.00 98.19 104 TRP A N 1
ATOM 849 C CA . TRP A 1 104 ? 20.957 -5.079 -20.502 1.00 98.19 104 TRP A CA 1
ATOM 850 C C . TRP A 1 104 ? 21.017 -4.205 -19.245 1.00 98.19 104 TRP A C 1
ATOM 852 O O . TRP A 1 104 ? 21.935 -3.393 -19.107 1.00 98.19 104 TRP A O 1
ATOM 862 N N . VAL A 1 105 ? 20.082 -4.402 -18.309 1.00 98.31 105 VAL A N 1
ATOM 863 C CA . VAL A 1 105 ? 19.953 -3.610 -17.071 1.00 98.31 105 VAL A CA 1
ATOM 864 C C . VAL A 1 105 ? 21.210 -3.711 -16.207 1.00 98.31 105 VAL A C 1
ATOM 866 O O . VAL A 1 105 ? 21.793 -2.688 -15.843 1.00 98.31 105 VAL A O 1
ATOM 869 N N . TRP A 1 106 ? 21.705 -4.921 -15.949 1.00 98.56 106 TRP A N 1
ATOM 870 C CA . TRP A 1 106 ? 22.937 -5.104 -15.179 1.00 98.56 106 TRP A CA 1
ATOM 871 C C . TRP A 1 106 ? 24.190 -4.636 -15.930 1.00 98.56 106 TRP A C 1
ATOM 873 O O . TRP A 1 106 ? 25.132 -4.142 -15.306 1.00 98.56 106 TRP A O 1
ATOM 883 N N . SER A 1 107 ? 24.212 -4.722 -17.264 1.00 98.12 107 SER A N 1
ATOM 884 C CA . SER A 1 107 ? 25.307 -4.144 -18.057 1.00 98.12 107 SER A CA 1
ATOM 885 C C . SER A 1 107 ? 25.311 -2.615 -17.963 1.00 98.12 107 SER A C 1
ATOM 887 O O . SER A 1 107 ? 26.369 -2.015 -17.788 1.00 98.12 107 SER A O 1
ATOM 889 N N . ARG A 1 108 ? 24.136 -1.969 -17.996 1.00 95.25 108 ARG A N 1
ATOM 890 C CA . ARG A 1 108 ? 23.997 -0.522 -17.759 1.00 95.25 108 ARG A CA 1
ATOM 891 C C . ARG A 1 108 ? 24.434 -0.133 -16.346 1.00 95.25 108 ARG A C 1
ATOM 893 O O . ARG A 1 108 ? 25.026 0.927 -16.174 1.00 95.25 108 ARG A O 1
ATOM 900 N N . TYR A 1 109 ? 24.199 -0.986 -15.348 1.00 95.88 109 TYR A N 1
ATOM 901 C CA . TYR A 1 109 ? 24.690 -0.740 -13.991 1.00 95.88 109 TYR A CA 1
ATOM 902 C C . TYR A 1 109 ? 26.217 -0.671 -13.986 1.00 95.88 109 TYR A C 1
ATOM 904 O O . TYR A 1 109 ? 26.784 0.324 -13.545 1.00 95.88 109 TYR A O 1
ATOM 912 N N . LYS A 1 110 ? 26.878 -1.676 -14.567 1.00 96.62 110 LYS A N 1
ATOM 913 C CA . LYS A 1 110 ? 28.340 -1.720 -14.682 1.00 96.62 110 LYS A CA 1
ATOM 914 C C . LYS A 1 110 ? 28.915 -0.541 -15.463 1.00 96.62 110 LYS A C 1
ATOM 916 O O . LYS A 1 110 ? 29.965 -0.026 -15.100 1.00 96.62 110 LYS A O 1
ATOM 921 N N . GLU A 1 111 ? 28.238 -0.101 -16.517 1.00 93.81 111 GLU A N 1
ATOM 922 C CA . GLU A 1 111 ? 28.640 1.080 -17.285 1.00 93.81 111 GLU A CA 1
ATOM 923 C C . GLU A 1 111 ? 28.657 2.356 -16.438 1.00 93.81 111 GLU A C 1
ATOM 925 O O . GLU A 1 111 ? 29.580 3.156 -16.558 1.00 93.81 111 GLU A O 1
ATOM 930 N N . LEU A 1 112 ? 27.640 2.546 -15.592 1.00 89.88 112 LEU A N 1
ATOM 931 C CA . LEU A 1 112 ? 27.501 3.746 -14.770 1.00 89.88 112 LEU A CA 1
ATOM 932 C C . LEU A 1 112 ? 28.414 3.732 -13.543 1.00 89.88 112 LEU A C 1
ATOM 934 O O . LEU A 1 112 ? 28.886 4.786 -13.128 1.00 89.88 112 LEU A O 1
ATOM 938 N N . THR A 1 113 ? 28.646 2.563 -12.947 1.00 92.00 113 THR A N 1
ATOM 939 C CA . THR A 1 113 ? 29.337 2.450 -11.653 1.00 92.00 113 THR A CA 1
ATOM 940 C C . THR A 1 113 ? 30.774 1.945 -11.764 1.00 92.00 113 THR A C 1
ATOM 942 O O . THR A 1 113 ? 31.573 2.160 -10.855 1.00 92.00 113 THR A O 1
ATOM 945 N N . GLY A 1 114 ? 31.109 1.227 -12.840 1.00 92.00 114 GLY A N 1
ATOM 946 C CA . GLY A 1 114 ? 32.321 0.408 -12.935 1.00 92.00 114 GLY A CA 1
ATOM 947 C C . GLY A 1 114 ? 32.320 -0.824 -12.017 1.00 92.00 114 GLY A C 1
ATOM 948 O O . GLY A 1 114 ? 33.300 -1.571 -11.997 1.00 92.00 114 GLY A O 1
ATOM 949 N N . ASP A 1 115 ? 31.246 -1.049 -11.258 1.00 93.56 115 ASP A N 1
ATOM 950 C CA . ASP A 1 115 ? 31.131 -2.112 -10.265 1.00 93.56 115 ASP A CA 1
ATOM 951 C C . ASP A 1 115 ? 30.769 -3.458 -10.927 1.00 93.56 115 ASP A C 1
ATOM 953 O O . ASP A 1 115 ? 30.065 -3.532 -11.936 1.00 93.56 115 ASP A O 1
ATOM 957 N N . THR A 1 116 ? 31.279 -4.550 -10.355 1.00 96.31 116 THR A N 1
ATOM 958 C CA . THR A 1 116 ? 31.147 -5.923 -10.877 1.00 96.31 116 THR A CA 1
ATOM 959 C C . THR A 1 116 ? 30.085 -6.756 -10.150 1.00 96.31 116 THR A C 1
ATOM 961 O O . THR A 1 116 ? 29.980 -7.962 -10.380 1.00 96.31 116 THR A O 1
ATOM 964 N N . THR A 1 117 ? 29.267 -6.128 -9.298 1.00 96.69 117 THR A N 1
ATOM 965 C CA . THR A 1 117 ? 28.254 -6.754 -8.428 1.00 96.69 117 THR A CA 1
ATOM 966 C C . THR A 1 117 ? 27.367 -7.760 -9.162 1.00 96.69 117 THR A C 1
ATOM 968 O O . THR A 1 117 ? 27.108 -8.845 -8.637 1.00 96.69 117 THR A O 1
ATOM 971 N N . TYR A 1 118 ? 26.952 -7.451 -10.394 1.00 98.38 118 TYR A N 1
ATOM 972 C CA . TYR A 1 118 ? 26.048 -8.295 -11.182 1.00 98.38 118 TYR A CA 1
ATOM 973 C C . TYR A 1 118 ? 26.743 -9.131 -12.273 1.00 98.38 118 TYR A C 1
ATOM 975 O O . TYR A 1 118 ? 26.065 -9.834 -13.021 1.00 98.38 118 TYR A O 1
ATOM 983 N N . ASP A 1 119 ? 28.081 -9.155 -12.356 1.00 98.19 119 ASP A N 1
ATOM 984 C CA . ASP A 1 119 ? 28.810 -9.920 -13.392 1.00 98.19 119 ASP A CA 1
ATOM 985 C C . ASP A 1 119 ? 28.458 -11.419 -13.366 1.00 98.19 119 ASP A C 1
ATOM 987 O O . ASP A 1 119 ? 28.337 -12.078 -14.405 1.00 98.19 119 ASP A O 1
ATOM 991 N N . LYS A 1 120 ? 28.253 -11.974 -12.165 1.00 98.06 120 LYS A N 1
ATOM 992 C CA . LYS A 1 120 ? 27.815 -13.365 -11.991 1.00 98.06 120 LYS A CA 1
ATOM 993 C C . LYS A 1 120 ? 26.392 -13.578 -12.512 1.00 98.06 120 LYS A C 1
ATOM 995 O O . LYS A 1 120 ? 26.125 -14.615 -13.116 1.00 98.06 120 LYS A O 1
ATOM 1000 N N . ASN A 1 121 ? 25.497 -12.626 -12.264 1.00 98.69 121 ASN A N 1
ATOM 1001 C CA . ASN A 1 121 ? 24.109 -12.680 -12.711 1.00 98.69 121 ASN A CA 1
ATOM 1002 C C . ASN A 1 121 ? 24.018 -12.594 -14.239 1.00 98.69 121 ASN A C 1
ATOM 1004 O O . ASN A 1 121 ? 23.350 -13.428 -14.846 1.00 98.69 121 ASN A O 1
ATOM 1008 N N . ILE A 1 122 ? 24.785 -11.692 -14.862 1.00 98.62 122 ILE A N 1
ATOM 1009 C CA . ILE A 1 122 ? 24.900 -11.578 -16.324 1.00 98.62 122 ILE A CA 1
ATOM 1010 C C . ILE A 1 122 ? 25.394 -12.894 -16.937 1.00 98.62 122 ILE A C 1
ATOM 1012 O O . ILE A 1 122 ? 24.806 -13.400 -17.889 1.00 98.62 122 ILE A O 1
ATOM 1016 N N . ARG A 1 123 ? 26.448 -13.503 -16.373 1.00 98.12 123 ARG A N 1
ATOM 1017 C CA . ARG A 1 123 ? 26.966 -14.791 -16.867 1.00 98.12 123 ARG A CA 1
ATOM 1018 C C . ARG A 1 123 ? 25.911 -15.898 -16.819 1.00 98.12 123 ARG A C 1
ATOM 1020 O O . ARG A 1 123 ? 25.837 -16.704 -17.738 1.00 98.12 123 ARG A O 1
ATOM 1027 N N . ARG A 1 124 ? 25.125 -15.958 -15.742 1.00 98.50 124 ARG A N 1
ATOM 1028 C CA . ARG A 1 124 ? 24.036 -16.934 -15.589 1.00 98.50 124 ARG A CA 1
ATOM 1029 C C . ARG A 1 124 ? 22.922 -16.701 -16.605 1.00 98.50 124 ARG A C 1
ATOM 1031 O O . ARG A 1 124 ? 22.493 -17.656 -17.237 1.00 98.50 124 ARG A O 1
ATOM 1038 N N . ALA A 1 125 ? 22.529 -15.449 -16.808 1.00 98.69 125 ALA A N 1
ATOM 1039 C CA . ALA A 1 125 ? 21.528 -15.086 -17.802 1.00 98.69 125 ALA A CA 1
ATOM 1040 C C . ALA A 1 125 ? 21.948 -15.526 -19.215 1.00 98.69 125 ALA A C 1
ATOM 1042 O O . ALA A 1 125 ? 21.160 -16.143 -19.924 1.00 98.69 125 ALA A O 1
ATOM 1043 N N . TRP A 1 126 ? 23.218 -15.341 -19.590 1.00 98.56 126 TRP A N 1
ATOM 1044 C CA . TRP A 1 126 ? 23.730 -15.858 -20.864 1.00 98.56 126 TRP A CA 1
ATOM 1045 C C . TRP A 1 126 ? 23.700 -17.391 -20.972 1.00 98.56 126 TRP A C 1
ATOM 1047 O O . TRP A 1 126 ? 23.430 -17.910 -22.051 1.00 98.56 126 TRP A O 1
ATOM 1057 N N . ILE A 1 127 ? 23.939 -18.132 -19.881 1.00 98.31 127 ILE A N 1
ATOM 1058 C CA . ILE A 1 127 ? 23.805 -19.604 -19.876 1.00 98.31 127 ILE A CA 1
ATOM 1059 C C . ILE A 1 127 ? 22.363 -20.011 -20.201 1.00 98.31 127 ILE A C 1
ATOM 1061 O O . ILE A 1 127 ? 22.154 -20.902 -21.028 1.00 98.31 127 ILE A O 1
ATOM 1065 N N . TYR A 1 128 ? 21.387 -19.344 -19.583 1.00 98.62 128 TYR A N 1
ATOM 1066 C CA . TYR A 1 128 ? 19.975 -19.592 -19.847 1.00 98.62 128 TYR A CA 1
ATOM 1067 C C . TYR A 1 128 ? 19.610 -19.272 -21.296 1.00 98.62 128 TYR A C 1
ATOM 1069 O O . TYR A 1 128 ? 19.117 -20.148 -21.996 1.00 98.62 128 TYR A O 1
ATOM 1077 N N . VAL A 1 129 ? 19.933 -18.065 -21.772 1.00 98.44 129 VAL A N 1
ATOM 1078 C CA . VAL A 1 129 ? 19.600 -17.595 -23.130 1.00 98.44 129 VAL A CA 1
ATOM 1079 C C . VAL A 1 129 ? 20.185 -18.506 -24.213 1.00 98.44 129 VAL A C 1
ATOM 1081 O O . VAL A 1 129 ? 19.547 -18.758 -25.228 1.00 98.44 129 VAL A O 1
ATOM 1084 N N . LEU A 1 130 ? 21.387 -19.050 -24.015 1.00 97.38 130 LEU A N 1
ATOM 1085 C CA . LEU A 1 130 ? 21.972 -19.992 -24.976 1.00 97.38 130 LEU A CA 1
ATOM 1086 C C . LEU A 1 130 ? 21.322 -21.385 -24.937 1.00 97.38 130 LEU A C 1
ATOM 1088 O O . LEU A 1 130 ? 21.403 -22.120 -25.921 1.00 97.38 130 LEU A O 1
ATOM 1092 N N . SER A 1 131 ? 20.696 -21.752 -23.819 1.00 96.69 131 SER A N 1
ATOM 1093 C CA . SER A 1 131 ? 19.968 -23.019 -23.660 1.00 96.69 131 SER A CA 1
ATOM 1094 C C . SER A 1 131 ? 18.513 -22.908 -24.135 1.00 96.69 131 SER A C 1
ATOM 1096 O O . SER A 1 131 ? 17.967 -23.871 -24.671 1.00 96.69 131 SER A O 1
ATOM 1098 N N . HIS A 1 132 ? 17.929 -21.716 -24.009 1.00 97.06 132 HIS A N 1
ATOM 1099 C CA . HIS A 1 132 ? 16.576 -21.343 -24.415 1.00 97.06 132 HIS A CA 1
ATOM 1100 C C . HIS A 1 132 ? 16.653 -20.127 -25.350 1.00 97.06 132 HIS A C 1
ATOM 1102 O O . HIS A 1 132 ? 16.395 -19.002 -24.941 1.00 97.06 132 HIS A O 1
ATOM 1108 N N . PRO A 1 133 ? 17.108 -20.300 -26.602 1.00 97.56 133 PRO A N 1
ATOM 1109 C CA . PRO A 1 133 ? 17.329 -19.163 -27.482 1.00 97.56 133 PRO A CA 1
ATOM 1110 C C . PRO A 1 133 ? 16.013 -18.528 -27.936 1.00 97.56 133 PRO A C 1
ATOM 1112 O O . PRO A 1 133 ? 15.045 -19.229 -28.224 1.00 97.56 133 PRO A O 1
ATOM 1115 N N . ALA A 1 134 ? 16.026 -17.206 -28.123 1.00 97.56 134 ALA A N 1
ATOM 1116 C CA . ALA A 1 134 ? 14.881 -16.389 -28.538 1.00 97.56 134 ALA A CA 1
ATOM 1117 C C . ALA A 1 134 ? 14.062 -16.955 -29.716 1.00 97.56 134 ALA A C 1
ATOM 1119 O O . ALA A 1 134 ? 12.837 -16.885 -29.736 1.00 97.56 134 ALA A O 1
ATOM 1120 N N . TYR A 1 135 ? 14.734 -17.524 -30.717 1.00 96.44 135 TYR A N 1
ATOM 1121 C CA . TYR A 1 135 ? 14.095 -18.089 -31.910 1.00 96.44 135 TYR A CA 1
ATOM 1122 C C . TYR A 1 135 ? 13.437 -19.463 -31.682 1.00 96.44 135 TYR A C 1
ATOM 1124 O O . TYR A 1 135 ? 12.769 -19.971 -32.580 1.00 96.44 135 TYR A O 1
ATOM 1132 N N . ASN A 1 136 ? 13.605 -20.063 -30.502 1.00 95.19 136 ASN A N 1
ATOM 1133 C CA . ASN A 1 136 ? 12.932 -21.295 -30.085 1.00 95.19 136 ASN A CA 1
ATOM 1134 C C . ASN A 1 136 ? 11.775 -21.042 -29.109 1.00 95.19 136 ASN A C 1
ATOM 1136 O O . ASN A 1 136 ? 11.135 -22.008 -28.694 1.00 95.19 136 ASN A O 1
ATOM 1140 N N . GLU A 1 137 ? 11.496 -19.780 -28.773 1.00 93.44 137 GLU A N 1
ATOM 1141 C CA . GLU A 1 137 ? 10.425 -19.406 -27.850 1.00 93.44 137 GLU A CA 1
ATOM 1142 C C . GLU A 1 137 ? 9.035 -19.868 -28.301 1.00 93.44 137 GLU A C 1
ATOM 1144 O O . GLU A 1 137 ? 8.821 -20.277 -29.449 1.00 93.44 137 GLU A O 1
ATOM 1149 N N . GLU A 1 138 ? 8.071 -19.832 -27.387 1.00 84.94 138 GLU A N 1
ATOM 1150 C CA . GLU A 1 138 ? 6.721 -20.339 -27.628 1.00 84.94 138 GLU A CA 1
ATOM 1151 C C . GLU A 1 138 ? 5.891 -19.524 -28.651 1.00 84.94 138 GLU A C 1
ATOM 1153 O O . GLU A 1 138 ? 6.269 -18.449 -29.116 1.00 84.94 138 GLU A O 1
ATOM 1158 N N . GLY A 1 139 ? 4.754 -20.093 -29.078 1.00 78.69 139 GLY A N 1
ATOM 1159 C CA . GLY A 1 139 ? 3.824 -19.489 -30.046 1.00 78.69 139 GLY A CA 1
ATOM 1160 C C . GLY A 1 139 ? 3.673 -20.306 -31.333 1.00 78.69 139 GLY A C 1
ATOM 1161 O O . GLY A 1 139 ? 4.579 -20.374 -32.160 1.00 78.69 139 GLY A O 1
ATOM 1162 N N . THR A 1 140 ? 2.526 -20.962 -31.519 1.00 77.25 140 THR A N 1
ATOM 1163 C CA . THR A 1 140 ? 2.263 -21.837 -32.683 1.00 77.25 140 THR A CA 1
ATOM 1164 C C . THR A 1 140 ? 1.456 -21.157 -33.789 1.00 77.25 140 THR A C 1
ATOM 1166 O O . THR A 1 140 ? 1.543 -21.562 -34.945 1.00 77.25 140 THR A O 1
ATOM 1169 N N . GLU A 1 141 ? 0.678 -20.127 -33.454 1.00 84.25 141 GLU A N 1
ATOM 1170 C CA . GLU A 1 141 ? -0.201 -19.426 -34.401 1.00 84.25 141 GLU A CA 1
ATOM 1171 C C . GLU A 1 141 ? 0.497 -18.274 -35.144 1.00 84.25 141 GLU A C 1
ATOM 1173 O O . GLU A 1 141 ? 0.043 -17.858 -36.210 1.00 84.25 141 GLU A O 1
ATOM 1178 N N . SER A 1 142 ? 1.595 -17.750 -34.591 1.00 93.75 142 SER A N 1
ATOM 1179 C CA . SER A 1 142 ? 2.384 -16.658 -35.165 1.00 93.75 142 SER A CA 1
ATOM 1180 C C . SER A 1 142 ? 3.791 -16.610 -34.561 1.00 93.75 142 SER A C 1
ATOM 1182 O O . SER A 1 142 ? 3.970 -16.916 -33.385 1.00 93.75 142 SER A O 1
ATOM 1184 N N . ASP A 1 143 ? 4.767 -16.142 -35.346 1.00 96.19 143 ASP A N 1
ATOM 1185 C CA . ASP A 1 143 ? 6.159 -15.931 -34.924 1.00 96.19 143 ASP A CA 1
ATOM 1186 C C . ASP A 1 143 ? 6.386 -14.612 -34.161 1.00 96.19 143 ASP A C 1
ATOM 1188 O O . ASP A 1 143 ? 7.530 -14.254 -33.882 1.00 96.19 143 ASP A O 1
ATOM 1192 N N . TYR A 1 144 ? 5.333 -13.857 -33.816 1.00 96.94 144 TYR A N 1
ATOM 1193 C CA . TYR A 1 144 ? 5.500 -12.533 -33.202 1.00 96.94 144 TYR A CA 1
ATOM 1194 C C . TYR A 1 144 ? 6.363 -12.568 -31.929 1.00 96.94 144 TYR A C 1
ATOM 1196 O O . TYR A 1 144 ? 7.183 -11.674 -31.738 1.00 96.94 144 TYR A O 1
ATOM 1204 N N . TYR A 1 145 ? 6.206 -13.590 -31.083 1.00 96.56 145 TYR A N 1
ATOM 1205 C CA . TYR A 1 145 ? 6.912 -13.672 -29.804 1.00 96.56 145 TYR A CA 1
ATOM 1206 C C . TYR A 1 145 ? 8.399 -14.010 -29.980 1.00 96.56 145 TYR A C 1
ATOM 1208 O O . TYR A 1 145 ? 9.251 -13.414 -29.324 1.00 96.56 145 TYR A O 1
ATOM 1216 N N . ARG A 1 146 ? 8.734 -14.861 -30.957 1.00 97.94 146 ARG A N 1
ATOM 1217 C CA . ARG A 1 146 ? 10.124 -15.146 -31.351 1.00 97.94 146 ARG A CA 1
ATOM 1218 C C . ARG A 1 146 ? 10.788 -13.938 -32.000 1.00 97.94 146 ARG A C 1
ATOM 1220 O O . ARG A 1 146 ? 11.913 -13.602 -31.659 1.00 97.94 146 ARG A O 1
ATOM 1227 N N . VAL A 1 147 ? 10.090 -13.235 -32.897 1.00 97.88 147 VAL A N 1
ATOM 1228 C CA . VAL A 1 147 ? 10.606 -12.003 -33.528 1.00 97.88 147 VAL A CA 1
ATOM 1229 C C . VAL A 1 147 ? 10.837 -10.902 -32.487 1.00 97.88 147 VAL A C 1
ATOM 1231 O O . VAL A 1 147 ? 11.849 -10.205 -32.550 1.00 97.88 147 VAL A O 1
ATOM 1234 N N . TRP A 1 148 ? 9.924 -10.765 -31.523 1.00 96.06 148 TRP A N 1
ATOM 1235 C CA . TRP A 1 148 ? 10.072 -9.894 -30.355 1.00 96.06 148 TRP A CA 1
ATOM 1236 C C . TRP A 1 148 ? 11.346 -10.229 -29.565 1.00 96.06 148 TRP A C 1
ATOM 1238 O O . TRP A 1 148 ? 12.224 -9.377 -29.413 1.00 96.06 148 TRP A O 1
ATOM 1248 N N . ASN A 1 149 ? 11.485 -11.491 -29.158 1.00 97.88 149 ASN A N 1
ATOM 1249 C CA . ASN A 1 149 ? 12.627 -11.989 -28.401 1.00 97.88 149 ASN A CA 1
ATOM 1250 C C . ASN A 1 149 ? 13.957 -11.849 -29.161 1.00 97.88 149 ASN A C 1
ATOM 1252 O O . ASN A 1 149 ? 14.973 -11.481 -28.573 1.00 97.88 149 ASN A O 1
ATOM 1256 N N . CYS A 1 150 ? 13.966 -12.091 -30.474 1.00 98.56 150 CYS A N 1
ATOM 1257 C CA . CYS A 1 150 ? 15.154 -11.921 -31.311 1.00 98.56 150 CYS A CA 1
ATOM 1258 C C . CYS A 1 150 ? 15.603 -10.458 -31.391 1.00 98.56 150 CYS A C 1
ATOM 1260 O O . CYS A 1 150 ? 16.800 -10.200 -31.465 1.00 98.56 150 CYS A O 1
ATOM 1262 N N . GLY A 1 151 ? 14.678 -9.496 -31.332 1.00 97.62 151 GLY A N 1
ATOM 1263 C CA . GLY A 1 151 ? 15.038 -8.086 -31.191 1.00 97.62 151 GLY A CA 1
ATOM 1264 C C . GLY A 1 151 ? 15.765 -7.816 -29.868 1.00 97.62 151 GLY A C 1
ATOM 1265 O O . GLY A 1 151 ? 16.815 -7.166 -29.857 1.00 97.62 151 GLY A O 1
ATOM 1266 N N . LEU A 1 152 ? 15.244 -8.361 -28.763 1.00 97.88 152 LEU A N 1
ATOM 1267 C CA . LEU A 1 152 ? 15.847 -8.225 -27.433 1.00 97.88 152 LEU A CA 1
ATOM 1268 C C . LEU A 1 152 ? 17.236 -8.873 -27.342 1.00 97.88 152 LEU A C 1
ATOM 1270 O O . LEU A 1 152 ? 18.090 -8.357 -26.623 1.00 97.88 152 LEU A O 1
ATOM 1274 N N . ALA A 1 153 ? 17.514 -9.915 -28.129 1.00 98.38 153 ALA A N 1
ATOM 1275 C CA . ALA A 1 153 ? 18.856 -10.488 -28.251 1.00 98.38 153 ALA A CA 1
ATOM 1276 C C . ALA A 1 153 ? 19.891 -9.455 -28.717 1.00 98.38 153 ALA A C 1
ATOM 1278 O O . ALA A 1 153 ? 20.971 -9.345 -28.133 1.00 98.38 153 ALA A O 1
ATOM 1279 N N . LEU A 1 154 ? 19.548 -8.659 -29.736 1.00 98.25 154 LEU A N 1
ATOM 1280 C CA . LEU A 1 154 ? 20.419 -7.602 -30.266 1.00 98.25 154 LEU A CA 1
ATOM 1281 C C . LEU A 1 154 ? 20.621 -6.490 -29.242 1.00 98.25 154 LEU A C 1
ATOM 1283 O O . LEU A 1 154 ? 21.713 -5.937 -29.106 1.00 98.25 154 LEU A O 1
ATOM 1287 N N . PHE A 1 155 ? 19.554 -6.174 -28.512 1.00 95.06 155 PHE A N 1
ATOM 1288 C CA . PHE A 1 155 ? 19.577 -5.190 -27.445 1.00 95.06 155 PHE A CA 1
ATOM 1289 C C . PHE A 1 155 ? 20.519 -5.622 -26.309 1.00 95.06 155 PHE A C 1
ATOM 1291 O O . PHE A 1 155 ? 21.418 -4.864 -25.937 1.00 95.06 155 PHE A O 1
ATOM 1298 N N . ALA A 1 156 ? 20.373 -6.855 -25.818 1.00 98.19 156 ALA A N 1
ATOM 1299 C CA . ALA A 1 156 ? 21.186 -7.433 -24.750 1.00 98.19 156 ALA A CA 1
ATOM 1300 C C . ALA A 1 156 ? 22.662 -7.589 -25.147 1.00 98.19 156 ALA A C 1
ATOM 1302 O O . ALA A 1 156 ? 23.542 -7.089 -24.442 1.00 98.19 156 ALA A O 1
ATOM 1303 N N . GLU A 1 157 ? 22.939 -8.225 -26.292 1.00 98.44 157 GLU A N 1
ATOM 1304 C CA . GLU A 1 157 ? 24.301 -8.418 -26.812 1.00 98.44 157 GLU A CA 1
ATOM 1305 C C . GLU A 1 157 ? 24.995 -7.074 -27.014 1.00 98.44 157 GLU A C 1
ATOM 1307 O O . GLU A 1 157 ? 26.089 -6.847 -26.489 1.00 98.44 157 GLU A O 1
ATOM 1312 N N . GLY A 1 158 ? 24.324 -6.148 -27.705 1.00 97.62 158 GLY A N 1
ATOM 1313 C CA . GLY A 1 158 ? 24.917 -4.878 -28.097 1.00 97.62 158 GLY A CA 1
ATOM 1314 C C . GLY A 1 158 ? 25.281 -3.999 -26.905 1.00 97.62 158 GLY A C 1
ATOM 1315 O O . GLY A 1 158 ? 26.244 -3.226 -26.994 1.00 97.62 158 GLY A O 1
ATOM 1316 N N . LYS A 1 159 ? 24.537 -4.101 -25.795 1.00 97.06 159 LYS A N 1
ATOM 1317 C CA . LYS A 1 159 ? 24.865 -3.406 -24.545 1.00 97.06 159 LYS A CA 1
ATOM 1318 C C . LYS A 1 159 ? 25.956 -4.117 -23.764 1.00 97.06 159 LYS A C 1
ATOM 1320 O O . LYS A 1 159 ? 26.904 -3.471 -23.324 1.00 97.06 159 LYS A O 1
ATOM 1325 N N . TYR A 1 160 ? 25.853 -5.434 -23.622 1.00 98.44 160 TYR A N 1
ATOM 1326 C CA . TYR A 1 160 ? 26.857 -6.235 -22.933 1.00 98.44 160 TYR A CA 1
ATOM 1327 C C . TYR A 1 160 ? 28.249 -6.039 -23.546 1.00 98.44 160 TYR A C 1
ATOM 1329 O O . TYR A 1 160 ? 29.204 -5.719 -22.833 1.00 98.44 160 TYR A O 1
ATOM 1337 N N . ARG A 1 161 ? 28.363 -6.151 -24.873 1.00 97.56 161 ARG A N 1
ATOM 1338 C CA . ARG A 1 161 ? 29.632 -5.984 -25.588 1.00 97.56 161 ARG A CA 1
ATOM 1339 C C . ARG A 1 161 ? 30.165 -4.560 -25.523 1.00 97.56 161 ARG A C 1
ATOM 1341 O O . ARG A 1 161 ? 31.369 -4.375 -25.398 1.00 97.56 161 ARG A O 1
ATOM 1348 N N . GLU A 1 162 ? 29.297 -3.552 -25.582 1.00 96.25 162 GLU A N 1
ATOM 1349 C CA . GLU A 1 162 ? 29.708 -2.151 -25.417 1.00 96.25 162 GLU A CA 1
ATOM 1350 C C . GLU A 1 162 ? 30.400 -1.910 -24.077 1.00 96.25 162 GLU A C 1
ATOM 1352 O O . GLU A 1 162 ? 31.435 -1.252 -24.030 1.00 96.25 162 GLU A O 1
ATOM 1357 N N . VAL A 1 163 ? 29.842 -2.462 -23.000 1.00 97.31 163 VAL A N 1
ATOM 1358 C CA . VAL A 1 163 ? 30.333 -2.221 -21.640 1.00 97.31 163 VAL A CA 1
ATOM 1359 C C . VAL A 1 163 ? 31.549 -3.085 -21.311 1.00 97.31 163 VAL A C 1
ATOM 1361 O O . VAL A 1 163 ? 32.444 -2.655 -20.587 1.00 97.31 163 VAL A O 1
ATOM 1364 N N . THR A 1 164 ? 31.590 -4.318 -21.815 1.00 96.69 164 THR A N 1
ATOM 1365 C CA . THR A 1 164 ? 32.613 -5.302 -21.425 1.00 96.69 164 THR A CA 1
ATOM 1366 C C . THR A 1 164 ? 33.729 -5.483 -22.449 1.00 96.69 164 THR A C 1
ATOM 1368 O O . THR A 1 164 ? 34.802 -5.969 -22.094 1.00 96.69 164 THR A O 1
ATOM 1371 N N . GLY A 1 165 ? 33.489 -5.128 -23.712 1.00 96.31 165 GLY A N 1
ATOM 1372 C CA . GLY A 1 165 ? 34.349 -5.482 -24.841 1.00 96.31 165 GLY A CA 1
ATOM 1373 C C . GLY A 1 165 ? 34.312 -6.968 -25.226 1.00 96.31 165 GLY A C 1
ATOM 1374 O O . GLY A 1 165 ? 35.049 -7.365 -26.126 1.00 96.31 165 GLY A O 1
ATOM 1375 N N . ASP A 1 166 ? 33.488 -7.793 -24.570 1.00 97.06 166 ASP A N 1
ATOM 1376 C CA . ASP A 1 166 ? 33.384 -9.230 -24.833 1.00 97.06 166 ASP A CA 1
ATOM 1377 C C . ASP A 1 166 ? 32.461 -9.502 -26.034 1.00 97.06 166 ASP A C 1
ATOM 1379 O O . ASP A 1 166 ? 31.306 -9.080 -26.060 1.00 97.06 166 ASP A O 1
ATOM 1383 N N . SER A 1 167 ? 32.986 -10.208 -27.038 1.00 96.88 167 SER A N 1
ATOM 1384 C CA . SER A 1 167 ? 32.295 -10.544 -28.286 1.00 96.88 167 SER A CA 1
ATOM 1385 C C . SER A 1 167 ? 31.763 -11.979 -28.349 1.00 96.88 167 SER A C 1
ATOM 1387 O O . SER A 1 167 ? 31.391 -12.439 -29.426 1.00 96.88 167 SER A O 1
ATOM 1389 N N . SER A 1 168 ? 31.736 -12.705 -27.230 1.00 97.25 168 SER A N 1
ATOM 1390 C CA . SER A 1 168 ? 31.372 -14.132 -27.183 1.00 97.25 168 SER A CA 1
ATOM 1391 C C . SER A 1 168 ? 29.939 -14.444 -27.636 1.00 97.25 168 SER A C 1
ATOM 1393 O O . SER A 1 168 ? 29.649 -15.595 -27.949 1.00 97.25 168 SER A O 1
ATOM 1395 N N . PHE A 1 169 ? 29.045 -13.450 -27.674 1.00 98.06 169 PHE A N 1
ATOM 1396 C CA . PHE A 1 169 ? 27.617 -13.643 -27.963 1.00 98.06 169 PHE A CA 1
ATOM 1397 C C . PHE A 1 169 ? 27.166 -13.060 -29.313 1.00 98.06 169 PHE A C 1
ATOM 1399 O O . PHE A 1 169 ? 25.973 -13.083 -29.613 1.00 98.06 169 PHE A O 1
ATOM 1406 N N . ILE A 1 170 ? 28.100 -12.599 -30.157 1.00 97.69 170 ILE A N 1
ATOM 1407 C CA . ILE A 1 170 ? 27.787 -12.086 -31.503 1.00 97.69 170 ILE A CA 1
ATOM 1408 C C . ILE A 1 170 ? 27.074 -13.150 -32.348 1.00 97.69 170 ILE A C 1
ATOM 1410 O O . ILE A 1 170 ? 26.041 -12.855 -32.939 1.00 97.69 170 ILE A O 1
ATOM 1414 N N . ASP A 1 171 ? 27.547 -14.400 -32.338 1.00 98.06 171 ASP A N 1
ATOM 1415 C CA . ASP A 1 171 ? 26.946 -15.482 -33.135 1.00 98.06 171 ASP A CA 1
ATOM 1416 C C . ASP A 1 171 ? 25.471 -15.745 -32.758 1.00 98.06 171 ASP A C 1
ATOM 1418 O O . ASP A 1 171 ? 24.650 -16.134 -33.597 1.00 98.06 171 ASP A O 1
ATOM 1422 N N . TYR A 1 172 ? 25.105 -15.509 -31.492 1.00 98.50 172 TYR A N 1
ATOM 1423 C CA . TYR A 1 172 ? 23.717 -15.598 -31.034 1.00 98.50 172 TYR A CA 1
ATOM 1424 C C . TYR A 1 172 ? 22.866 -14.445 -31.588 1.00 98.50 172 TYR A C 1
ATOM 1426 O O . TYR A 1 172 ? 21.768 -14.686 -32.100 1.00 98.50 172 TYR A O 1
ATOM 1434 N N . ALA A 1 173 ? 23.386 -13.213 -31.556 1.00 98.25 173 ALA A N 1
ATOM 1435 C CA . ALA A 1 173 ? 22.743 -12.056 -32.178 1.00 98.25 173 ALA A CA 1
ATOM 1436 C C . ALA A 1 173 ? 22.572 -12.246 -33.698 1.00 98.25 173 ALA A C 1
ATOM 1438 O O . ALA A 1 173 ? 21.485 -12.009 -34.225 1.00 98.25 173 ALA A O 1
ATOM 1439 N N . ASP A 1 174 ? 23.589 -12.764 -34.390 1.00 98.25 174 ASP A N 1
ATOM 1440 C CA . ASP A 1 174 ? 23.537 -13.055 -35.828 1.00 98.25 174 ASP A CA 1
ATOM 1441 C C . ASP A 1 174 ? 22.482 -14.122 -36.161 1.00 98.25 174 ASP A C 1
ATOM 1443 O O . ASP A 1 174 ? 21.734 -13.987 -37.134 1.00 98.25 174 ASP A O 1
ATOM 1447 N N . SER A 1 175 ? 22.349 -15.150 -35.318 1.00 98.56 175 SER A N 1
ATOM 1448 C CA . SER A 1 175 ? 21.290 -16.161 -35.453 1.00 98.56 175 SER A CA 1
ATOM 1449 C C . SER A 1 175 ? 19.892 -15.546 -35.304 1.00 98.56 175 SER A C 1
ATOM 1451 O O . SER A 1 175 ? 18.980 -15.879 -36.064 1.00 98.56 175 SER A O 1
ATOM 1453 N N . CYS A 1 176 ? 19.724 -14.603 -34.372 1.00 98.69 176 CYS A N 1
ATOM 1454 C CA . CYS A 1 176 ? 18.472 -13.869 -34.178 1.00 98.69 176 CYS A CA 1
ATOM 1455 C C . CYS A 1 176 ? 18.150 -12.935 -35.355 1.00 98.69 176 CYS A C 1
ATOM 1457 O O . CYS A 1 176 ? 17.007 -12.916 -35.813 1.00 98.69 176 CYS A O 1
ATOM 1459 N N . ILE A 1 177 ? 19.144 -12.223 -35.905 1.00 98.69 177 ILE A N 1
ATOM 1460 C CA . ILE A 1 177 ? 18.994 -11.433 -37.143 1.00 98.69 177 ILE A CA 1
ATOM 1461 C C . ILE A 1 177 ? 18.525 -12.339 -38.283 1.00 98.69 177 ILE A C 1
ATOM 1463 O O . ILE A 1 177 ? 17.538 -12.036 -38.958 1.00 98.69 177 ILE A O 1
ATOM 1467 N N . GLY A 1 178 ? 19.196 -13.481 -38.461 1.00 98.31 178 GLY A N 1
ATOM 1468 C CA . GLY A 1 178 ? 18.828 -14.481 -39.455 1.00 98.31 178 GLY A CA 1
ATOM 1469 C C . GLY A 1 178 ? 17.373 -14.919 -39.306 1.00 98.31 178 GLY A C 1
ATOM 1470 O O . GLY A 1 178 ? 16.634 -14.921 -40.290 1.00 98.31 178 GLY A O 1
ATOM 1471 N N . TYR A 1 179 ? 16.928 -15.218 -38.086 1.00 98.50 179 TYR A N 1
ATOM 1472 C CA . TYR A 1 179 ? 15.536 -15.575 -37.822 1.00 98.50 179 TYR A CA 1
ATOM 1473 C C . TYR A 1 179 ? 14.563 -14.448 -38.212 1.00 98.50 179 TYR A C 1
ATOM 1475 O O . TYR A 1 179 ? 13.628 -14.665 -38.981 1.00 98.50 179 TYR A O 1
ATOM 1483 N N . MET A 1 180 ? 14.818 -13.212 -37.778 1.00 98.31 180 MET A N 1
ATOM 1484 C CA . MET A 1 180 ? 13.962 -12.059 -38.094 1.00 98.31 180 MET A CA 1
ATOM 1485 C C . MET A 1 180 ? 13.846 -11.782 -39.601 1.00 98.31 180 MET A C 1
ATOM 1487 O O . MET A 1 180 ? 12.802 -11.309 -40.057 1.00 98.31 180 MET A O 1
ATOM 1491 N N . PHE A 1 181 ? 14.891 -12.072 -40.381 1.00 98.19 181 PHE A N 1
ATOM 1492 C CA . PHE A 1 181 ? 14.873 -11.932 -41.842 1.00 98.19 181 PHE A CA 1
ATOM 1493 C C . PHE A 1 181 ? 14.032 -13.010 -42.532 1.00 98.19 181 PHE A C 1
ATOM 1495 O O . PHE A 1 181 ? 13.358 -12.723 -43.521 1.00 98.19 181 PHE A O 1
ATOM 1502 N N . HIS A 1 182 ? 14.039 -14.240 -42.015 1.00 97.31 182 HIS A N 1
ATOM 1503 C CA . HIS A 1 182 ? 13.270 -15.347 -42.591 1.00 97.31 182 HIS A CA 1
ATOM 1504 C C . HIS A 1 182 ? 11.797 -15.353 -42.154 1.00 97.31 182 HIS A C 1
ATOM 1506 O O . HIS A 1 182 ? 10.975 -15.980 -42.823 1.00 97.31 182 HIS A O 1
ATOM 1512 N N . HIS A 1 183 ? 11.452 -14.632 -41.081 1.00 96.88 183 HIS A N 1
ATOM 1513 C CA . HIS A 1 183 ? 10.118 -14.629 -40.471 1.00 96.88 183 HIS A CA 1
ATOM 1514 C C . HIS A 1 183 ? 9.458 -13.228 -40.424 1.00 96.88 183 HIS A C 1
ATOM 1516 O O . HIS A 1 183 ? 9.074 -12.751 -39.352 1.00 96.88 183 HIS A O 1
ATOM 1522 N N . PRO A 1 184 ? 9.280 -12.523 -41.564 1.00 96.69 184 PRO A N 1
ATOM 1523 C CA . PRO A 1 184 ? 8.582 -11.240 -41.580 1.00 96.69 184 PRO A CA 1
ATOM 1524 C C . PRO A 1 184 ? 7.090 -11.408 -41.244 1.00 96.69 184 PRO A C 1
ATOM 1526 O O . PRO A 1 184 ? 6.361 -12.146 -41.907 1.00 96.69 184 PRO A O 1
ATOM 1529 N N . LEU A 1 185 ? 6.595 -10.656 -40.258 1.00 97.81 185 LEU A N 1
ATOM 1530 C CA . LEU A 1 185 ? 5.209 -10.778 -39.792 1.00 97.81 185 LEU A CA 1
ATOM 1531 C C . LEU A 1 185 ? 4.209 -10.133 -40.776 1.00 97.81 185 LEU A C 1
ATOM 1533 O O . LEU A 1 185 ? 4.357 -8.947 -41.094 1.00 97.81 185 LEU A O 1
ATOM 1537 N N . PRO A 1 186 ? 3.165 -10.839 -41.255 1.00 97.19 186 PRO A N 1
ATOM 1538 C CA . PRO A 1 186 ? 2.172 -10.285 -42.184 1.00 97.19 186 PRO A CA 1
ATOM 1539 C C . PRO A 1 186 ? 1.139 -9.391 -41.474 1.00 97.19 186 PRO A C 1
ATOM 1541 O O . PRO A 1 186 ? 0.678 -9.718 -40.389 1.00 97.19 186 PRO A O 1
ATOM 1544 N N . PHE A 1 187 ? 0.733 -8.268 -42.080 1.00 96.69 187 PHE A N 1
ATOM 1545 C CA . PHE A 1 187 ? -0.258 -7.343 -41.478 1.00 96.69 187 PHE A CA 1
ATOM 1546 C C . PHE A 1 187 ? -1.700 -7.609 -41.919 1.00 96.69 187 PHE A C 1
ATOM 1548 O O . PHE A 1 187 ? -2.628 -7.021 -41.379 1.00 96.69 187 PHE A O 1
ATOM 1555 N N . THR A 1 188 ? -1.883 -8.452 -42.932 1.00 94.94 188 THR A N 1
ATOM 1556 C CA . THR A 1 188 ? -3.186 -8.789 -43.517 1.00 94.94 188 THR A CA 1
ATOM 1557 C C . THR A 1 188 ? -3.244 -10.289 -43.754 1.00 94.94 188 THR A C 1
ATOM 1559 O O . THR A 1 188 ? -2.200 -10.939 -43.841 1.00 94.94 188 THR A O 1
ATOM 1562 N N . GLY A 1 189 ? -4.453 -10.844 -43.857 1.00 94.19 189 GLY A N 1
ATOM 1563 C CA . GLY A 1 189 ? -4.628 -12.291 -44.021 1.00 94.19 189 GLY A CA 1
ATOM 1564 C C . GLY A 1 189 ? -4.324 -13.085 -42.747 1.00 94.19 189 GLY A C 1
ATOM 1565 O O . GLY A 1 189 ? -4.089 -14.287 -42.821 1.00 94.19 189 GLY A O 1
ATOM 1566 N N . VAL A 1 190 ? -4.333 -12.415 -41.593 1.00 95.25 190 VAL A N 1
ATOM 1567 C CA . VAL A 1 190 ? -4.188 -13.003 -40.256 1.00 95.25 190 VAL A CA 1
ATOM 1568 C C . VAL A 1 190 ? -5.414 -12.672 -39.406 1.00 95.25 190 VAL A C 1
ATOM 1570 O O . VAL A 1 190 ? -6.290 -11.922 -39.832 1.00 95.25 190 VAL A O 1
ATOM 1573 N N . SER A 1 191 ? -5.522 -13.257 -38.212 1.00 95.62 191 SER A N 1
ATOM 1574 C CA . SER A 1 191 ? -6.631 -12.947 -37.305 1.00 95.62 191 SER A CA 1
ATOM 1575 C C . SER A 1 191 ? -6.622 -11.464 -36.910 1.00 95.62 191 SER A C 1
ATOM 1577 O O . SER A 1 191 ? -5.563 -10.843 -36.825 1.00 95.62 191 SER A O 1
ATOM 1579 N N . GLY A 1 192 ? -7.790 -10.898 -36.584 1.00 95.19 192 GLY A N 1
ATOM 1580 C CA . GLY A 1 192 ? -7.888 -9.490 -36.167 1.00 95.19 192 GLY A CA 1
ATOM 1581 C C . GLY A 1 192 ? -7.073 -9.146 -34.908 1.00 95.19 192 GLY A C 1
ATOM 1582 O O . GLY A 1 192 ? -6.766 -7.981 -34.666 1.00 95.19 192 GLY A O 1
ATOM 1583 N N . TYR A 1 193 ? -6.689 -10.151 -34.112 1.00 96.31 193 TYR A N 1
ATOM 1584 C CA . TYR A 1 193 ? -5.716 -9.989 -33.031 1.00 96.31 193 TYR A CA 1
ATOM 1585 C C . TYR A 1 193 ? -4.317 -9.683 -33.595 1.00 96.31 193 TYR A C 1
ATOM 1587 O O . TYR A 1 193 ? -3.696 -8.686 -33.230 1.00 96.31 193 TYR A O 1
ATOM 1595 N N . TYR A 1 194 ? -3.847 -10.481 -34.554 1.00 96.94 194 TYR A N 1
ATOM 1596 C CA . TYR A 1 194 ? -2.530 -10.318 -35.167 1.00 96.94 194 TYR A CA 1
ATOM 1597 C C . TYR A 1 194 ? -2.434 -9.134 -36.137 1.00 96.94 194 TYR A C 1
ATOM 1599 O O . TYR A 1 194 ? -1.380 -8.509 -36.202 1.00 96.94 194 TYR A O 1
ATOM 1607 N N . GLU A 1 195 ? -3.525 -8.734 -36.800 1.00 96.00 195 GLU A N 1
ATOM 1608 C CA . GLU A 1 195 ? -3.565 -7.496 -37.609 1.00 96.00 195 GLU A CA 1
ATOM 1609 C C . GLU A 1 195 ? -3.257 -6.240 -36.771 1.00 96.00 195 GLU A C 1
ATOM 1611 O O . GLU A 1 195 ? -2.779 -5.230 -37.288 1.00 96.00 195 GLU A O 1
ATOM 1616 N N . ARG A 1 196 ? -3.504 -6.310 -35.457 1.00 96.69 196 ARG A N 1
ATOM 1617 C CA . ARG A 1 196 ? -3.199 -5.255 -34.484 1.00 96.69 196 ARG A CA 1
ATOM 1618 C C . ARG A 1 196 ? -1.822 -5.426 -33.840 1.00 96.69 196 ARG A C 1
ATOM 1620 O O . ARG A 1 196 ? -1.153 -4.424 -33.581 1.00 96.69 196 ARG A O 1
ATOM 1627 N N . LEU A 1 197 ? -1.407 -6.661 -33.546 1.00 97.56 197 LEU A N 1
ATOM 1628 C CA . LEU A 1 197 ? -0.160 -6.962 -32.828 1.00 97.56 197 LEU A CA 1
ATOM 1629 C C . LEU A 1 197 ? 1.079 -6.952 -33.737 1.00 97.56 197 LEU A C 1
ATOM 1631 O O . LEU A 1 197 ? 2.070 -6.307 -33.402 1.00 97.56 197 LEU A O 1
ATOM 1635 N N . HIS A 1 198 ? 1.018 -7.594 -34.910 1.00 98.31 198 HIS A N 1
ATOM 1636 C CA . HIS A 1 198 ? 2.163 -7.719 -35.821 1.00 98.31 198 HIS A CA 1
ATOM 1637 C C . HIS A 1 198 ? 2.808 -6.380 -36.206 1.00 98.31 198 HIS A C 1
ATOM 1639 O O . HIS A 1 198 ? 4.040 -6.328 -36.235 1.00 98.31 198 HIS A O 1
ATOM 1645 N N . PRO A 1 199 ? 2.057 -5.287 -36.465 1.00 98.56 199 PRO A N 1
ATOM 1646 C CA . PRO A 1 199 ? 2.662 -3.985 -36.731 1.00 98.56 199 PRO A CA 1
ATOM 1647 C C . PRO A 1 199 ? 3.497 -3.448 -35.567 1.00 98.56 199 PRO A C 1
ATOM 1649 O O . PRO A 1 199 ? 4.558 -2.873 -35.795 1.00 98.56 199 PRO A O 1
ATOM 1652 N N . LYS A 1 200 ? 3.072 -3.670 -34.318 1.00 98.31 200 LYS A N 1
ATOM 1653 C CA . LYS A 1 200 ? 3.805 -3.207 -33.130 1.00 98.31 200 LYS A CA 1
ATOM 1654 C C . LYS A 1 200 ? 5.088 -4.011 -32.926 1.00 98.31 200 LYS A C 1
ATOM 1656 O O . LYS A 1 200 ? 6.149 -3.414 -32.767 1.00 98.31 200 LYS A O 1
ATOM 1661 N N . THR A 1 201 ? 5.013 -5.337 -33.051 1.00 98.31 201 THR A N 1
ATOM 1662 C CA . THR A 1 201 ? 6.189 -6.221 -33.012 1.00 98.31 201 THR A CA 1
ATOM 1663 C C . THR A 1 201 ? 7.171 -5.911 -34.143 1.00 98.31 201 THR A C 1
ATOM 1665 O O . THR A 1 201 ? 8.373 -5.827 -33.917 1.00 98.31 201 THR A O 1
ATOM 1668 N N . THR A 1 202 ? 6.665 -5.674 -35.357 1.00 98.62 202 THR A N 1
ATOM 1669 C CA . THR A 1 202 ? 7.492 -5.297 -36.515 1.00 98.62 202 THR A CA 1
ATOM 1670 C C . THR A 1 202 ? 8.159 -3.940 -36.306 1.00 98.62 202 THR A C 1
ATOM 1672 O O . THR A 1 202 ? 9.304 -3.757 -36.707 1.00 98.62 202 THR A O 1
ATOM 1675 N N . SER A 1 203 ? 7.480 -2.997 -35.644 1.00 98.38 203 SER A N 1
ATOM 1676 C CA . SER A 1 203 ? 8.076 -1.707 -35.296 1.00 98.38 203 SER A CA 1
ATOM 1677 C C . SER A 1 203 ? 9.209 -1.856 -34.284 1.00 98.38 203 SER A C 1
ATOM 1679 O O . SER A 1 203 ? 10.282 -1.292 -34.486 1.00 98.38 203 SER A O 1
ATOM 1681 N N . LEU A 1 204 ? 9.018 -2.662 -33.231 1.00 97.62 204 LEU A N 1
ATOM 1682 C CA . LEU A 1 204 ? 10.097 -2.953 -32.286 1.00 97.62 204 LEU A CA 1
ATOM 1683 C C . LEU A 1 204 ? 11.309 -3.559 -33.009 1.00 97.62 204 LEU A C 1
ATOM 1685 O O . LEU A 1 204 ? 12.426 -3.060 -32.866 1.00 97.62 204 LEU A O 1
ATOM 1689 N N . ALA A 1 205 ? 11.065 -4.590 -33.821 1.00 98.19 205 ALA A N 1
ATOM 1690 C CA . ALA A 1 205 ? 12.083 -5.239 -34.635 1.00 98.19 205 ALA A CA 1
ATOM 1691 C C . ALA A 1 205 ? 12.840 -4.232 -35.515 1.00 98.19 205 ALA A C 1
ATOM 1693 O O . ALA A 1 205 ? 14.066 -4.275 -35.562 1.00 98.19 205 ALA A O 1
ATOM 1694 N N . ALA A 1 206 ? 12.134 -3.295 -36.159 1.00 98.50 206 ALA A N 1
ATOM 1695 C CA . ALA A 1 206 ? 12.745 -2.229 -36.951 1.00 98.50 206 ALA A CA 1
ATOM 1696 C C . ALA A 1 206 ? 13.674 -1.345 -36.107 1.00 98.50 206 ALA A C 1
ATOM 1698 O O . ALA A 1 206 ? 14.824 -1.126 -36.482 1.00 98.50 206 ALA A O 1
ATOM 1699 N N . GLY A 1 207 ? 13.205 -0.873 -34.948 1.00 97.50 207 GLY A N 1
ATOM 1700 C CA . GLY A 1 207 ? 14.018 -0.063 -34.042 1.00 97.50 207 GLY A CA 1
ATOM 1701 C C . GLY A 1 207 ? 15.288 -0.797 -33.604 1.00 97.50 207 GLY A C 1
ATOM 1702 O O . GLY A 1 207 ? 16.387 -0.270 -33.742 1.00 97.50 207 GLY A O 1
ATOM 1703 N N . MET A 1 208 ? 15.163 -2.040 -33.141 1.00 97.75 208 MET A N 1
ATOM 1704 C CA . MET A 1 208 ? 16.305 -2.820 -32.647 1.00 97.75 208 MET A CA 1
ATOM 1705 C C . MET A 1 208 ? 17.298 -3.189 -33.757 1.00 97.75 208 MET A C 1
ATOM 1707 O O . MET A 1 208 ? 18.501 -3.000 -33.573 1.00 97.75 208 MET A O 1
ATOM 1711 N N . LEU A 1 209 ? 16.815 -3.626 -34.927 1.00 98.50 209 LEU A N 1
ATOM 1712 C CA . LEU A 1 209 ? 17.664 -3.918 -36.089 1.00 98.50 209 LEU A CA 1
ATOM 1713 C C . LEU A 1 209 ? 18.419 -2.679 -36.567 1.00 98.50 209 LEU A C 1
ATOM 1715 O O . LEU A 1 209 ? 19.618 -2.764 -36.824 1.00 98.50 209 LEU A O 1
ATOM 1719 N N . TYR A 1 210 ? 17.749 -1.527 -36.661 1.00 98.44 210 TYR A N 1
ATOM 1720 C CA . TYR A 1 210 ? 18.395 -0.295 -37.105 1.00 98.44 210 TYR A CA 1
ATOM 1721 C C . TYR A 1 210 ? 19.478 0.147 -36.119 1.00 98.44 210 TYR A C 1
ATOM 1723 O O . TYR A 1 210 ? 20.603 0.424 -36.527 1.00 98.44 210 TYR A O 1
ATOM 1731 N N . GLN A 1 211 ? 19.173 0.168 -34.818 1.00 96.75 211 GLN A N 1
ATOM 1732 C CA . GLN A 1 211 ? 20.129 0.594 -33.793 1.00 96.75 211 GLN A CA 1
ATOM 1733 C C . GLN A 1 211 ? 21.348 -0.328 -33.729 1.00 96.75 211 GLN A C 1
ATOM 1735 O O . GLN A 1 211 ? 22.489 0.143 -33.716 1.00 96.75 211 GLN A O 1
ATOM 1740 N N . TYR A 1 212 ? 21.121 -1.642 -33.753 1.00 97.56 212 TYR A N 1
ATOM 1741 C CA . TYR A 1 212 ? 22.198 -2.622 -33.762 1.00 97.56 212 TYR A CA 1
ATOM 1742 C C . TYR A 1 212 ? 23.009 -2.567 -35.063 1.00 97.56 212 TYR A C 1
ATOM 1744 O O . TYR A 1 212 ? 24.240 -2.534 -35.026 1.00 97.56 212 TYR A O 1
ATOM 1752 N N . GLY A 1 213 ? 22.335 -2.502 -36.214 1.00 97.56 213 GLY A N 1
ATOM 1753 C CA . GLY A 1 213 ? 22.960 -2.433 -37.533 1.00 97.56 213 GLY A CA 1
ATOM 1754 C C . GLY A 1 213 ? 23.791 -1.168 -37.721 1.00 97.56 213 GLY A C 1
ATOM 1755 O O . GLY A 1 213 ? 24.927 -1.249 -38.178 1.00 97.56 213 GLY A O 1
ATOM 1756 N N . LYS A 1 214 ? 23.284 -0.010 -37.286 1.00 95.88 214 LYS A N 1
ATOM 1757 C CA . LYS A 1 214 ? 24.013 1.265 -37.308 1.00 95.88 214 LYS A CA 1
ATOM 1758 C C . LYS A 1 214 ? 25.256 1.220 -36.423 1.00 95.88 214 LYS A C 1
ATOM 1760 O O . LYS A 1 214 ? 26.333 1.595 -36.875 1.00 95.88 214 LYS A O 1
ATOM 1765 N N . LYS A 1 215 ? 25.137 0.722 -35.187 1.00 93.88 215 LYS A N 1
ATOM 1766 C CA . LYS A 1 215 ? 26.264 0.624 -34.241 1.00 93.88 215 LYS A CA 1
ATOM 1767 C C . LYS A 1 215 ? 27.366 -0.320 -34.732 1.00 93.88 215 LYS A C 1
ATOM 1769 O O . LYS A 1 215 ? 28.541 -0.060 -34.491 1.00 93.88 215 LYS A O 1
ATOM 1774 N N . ASN A 1 216 ? 26.993 -1.395 -35.424 1.00 93.50 216 ASN A N 1
ATOM 1775 C CA . ASN A 1 216 ? 27.917 -2.441 -35.872 1.00 93.50 216 ASN A CA 1
ATOM 1776 C C . ASN A 1 216 ? 28.267 -2.379 -37.367 1.00 93.50 216 ASN A C 1
ATOM 1778 O O . ASN A 1 216 ? 29.016 -3.225 -37.843 1.00 93.50 216 ASN A O 1
ATOM 1782 N N . ASN A 1 217 ? 27.775 -1.374 -38.097 1.00 95.56 217 ASN A N 1
ATOM 1783 C CA . ASN A 1 217 ? 27.937 -1.227 -39.547 1.00 95.56 217 ASN A CA 1
ATOM 1784 C C . ASN A 1 217 ? 27.470 -2.463 -40.343 1.00 95.56 217 ASN A C 1
ATOM 1786 O O . ASN A 1 217 ? 28.222 -2.982 -41.165 1.00 95.56 217 ASN A O 1
ATOM 1790 N N . ILE A 1 218 ? 26.233 -2.918 -40.106 1.00 96.94 218 ILE A N 1
ATOM 1791 C CA . ILE A 1 218 ? 25.589 -4.045 -40.807 1.00 96.94 218 ILE A CA 1
ATOM 1792 C C . ILE A 1 218 ? 24.489 -3.489 -41.734 1.00 96.94 218 ILE A C 1
ATOM 1794 O O . ILE A 1 218 ? 23.371 -3.237 -41.263 1.00 96.94 218 ILE A O 1
ATOM 1798 N N . PRO A 1 219 ? 24.777 -3.237 -43.028 1.00 96.50 219 PRO A N 1
ATOM 1799 C CA . PRO A 1 219 ? 23.850 -2.560 -43.937 1.00 96.50 219 PRO A CA 1
ATOM 1800 C C . PRO A 1 219 ? 22.525 -3.298 -44.140 1.00 96.50 219 PRO A C 1
ATOM 1802 O O . PRO A 1 219 ? 21.488 -2.657 -44.274 1.00 96.50 219 PRO A O 1
ATOM 1805 N N . GLU A 1 220 ? 22.536 -4.629 -44.120 1.00 97.25 220 GLU A N 1
ATOM 1806 C CA . GLU A 1 220 ? 21.352 -5.470 -44.316 1.00 97.25 220 GLU A CA 1
ATOM 1807 C C . GLU A 1 220 ? 20.326 -5.280 -43.190 1.00 97.25 220 GLU A C 1
ATOM 1809 O O . GLU A 1 220 ? 19.116 -5.261 -43.436 1.00 97.25 220 GLU A O 1
ATOM 1814 N N . CYS A 1 221 ? 20.802 -5.085 -41.954 1.00 98.12 221 CYS A N 1
ATOM 1815 C CA . CYS A 1 221 ? 19.951 -4.764 -40.809 1.00 98.12 221 CYS A CA 1
ATOM 1816 C C . CYS A 1 221 ? 19.321 -3.379 -40.955 1.00 98.12 221 CYS A C 1
ATOM 1818 O O . CYS A 1 221 ? 18.133 -3.222 -40.677 1.00 98.12 221 CYS A O 1
ATOM 1820 N N . ILE A 1 222 ? 20.099 -2.392 -41.413 1.00 98.06 222 ILE A N 1
ATOM 1821 C CA . ILE A 1 222 ? 19.613 -1.028 -41.648 1.00 98.06 222 ILE A CA 1
ATOM 1822 C C . ILE A 1 222 ? 18.533 -1.047 -42.735 1.00 98.06 222 ILE A C 1
ATOM 1824 O O . ILE A 1 222 ? 17.425 -0.581 -42.489 1.00 98.06 222 ILE A O 1
ATOM 1828 N N . ASP A 1 223 ? 18.814 -1.641 -43.896 1.00 97.75 223 ASP A N 1
ATOM 1829 C CA . ASP A 1 223 ? 17.875 -1.711 -45.023 1.00 97.75 223 ASP A CA 1
ATOM 1830 C C . ASP A 1 223 ? 16.559 -2.403 -44.626 1.00 97.75 223 ASP A C 1
ATOM 1832 O O . ASP A 1 223 ? 15.471 -1.844 -44.788 1.00 97.75 223 ASP A O 1
ATOM 1836 N N . THR A 1 224 ? 16.650 -3.575 -43.987 1.00 98.25 224 THR A N 1
ATOM 1837 C CA . THR A 1 224 ? 15.469 -4.318 -43.521 1.00 98.25 224 THR A CA 1
ATOM 1838 C C . THR A 1 224 ? 14.664 -3.524 -42.492 1.00 98.25 224 THR A C 1
ATOM 1840 O O . THR A 1 224 ? 13.432 -3.491 -42.556 1.00 98.25 224 THR A O 1
ATOM 1843 N N . ALA A 1 225 ? 15.337 -2.849 -41.557 1.00 98.44 225 ALA A N 1
ATOM 1844 C CA . ALA A 1 225 ? 14.673 -2.025 -40.559 1.00 98.44 225 ALA A CA 1
ATOM 1845 C C . ALA A 1 225 ? 13.915 -0.846 -41.179 1.00 98.44 225 ALA A C 1
ATOM 1847 O O . ALA A 1 225 ? 12.783 -0.576 -40.775 1.00 98.44 225 ALA A O 1
ATOM 1848 N N . LEU A 1 226 ? 14.494 -0.173 -42.178 1.00 98.25 226 LEU A N 1
ATOM 1849 C CA . LEU A 1 226 ? 13.818 0.909 -42.895 1.00 98.25 226 LEU A CA 1
ATOM 1850 C C . LEU A 1 226 ? 12.572 0.377 -43.621 1.00 98.25 226 LEU A C 1
ATOM 1852 O O . LEU A 1 226 ? 11.496 0.960 -43.495 1.00 98.25 226 LEU A O 1
ATOM 1856 N N . VAL A 1 227 ? 12.663 -0.782 -44.285 1.00 98.25 227 VAL A N 1
ATOM 1857 C CA . VAL A 1 227 ? 11.504 -1.439 -44.920 1.00 98.25 227 VAL A CA 1
ATOM 1858 C C . VAL A 1 227 ? 10.411 -1.770 -43.898 1.00 98.25 227 VAL A C 1
ATOM 1860 O O . VAL A 1 227 ? 9.229 -1.518 -44.144 1.00 98.25 227 VAL A O 1
ATOM 1863 N N . TYR A 1 228 ? 10.772 -2.322 -42.739 1.00 98.56 228 TYR A N 1
ATOM 1864 C CA . TYR A 1 228 ? 9.818 -2.608 -41.664 1.00 98.56 228 TYR A CA 1
ATOM 1865 C C . TYR A 1 228 ? 9.173 -1.327 -41.126 1.00 98.56 228 TYR A C 1
ATOM 1867 O O . TYR A 1 228 ? 7.950 -1.283 -40.972 1.00 98.56 228 TYR A O 1
ATOM 1875 N N . GLY A 1 229 ? 9.961 -0.270 -40.924 1.00 98.25 229 GLY A N 1
ATOM 1876 C CA . GLY A 1 229 ? 9.472 1.046 -40.532 1.00 98.25 229 GLY A CA 1
ATOM 1877 C C . GLY A 1 229 ? 8.443 1.606 -41.517 1.00 98.25 229 GLY A C 1
ATOM 1878 O O . GLY A 1 229 ? 7.382 2.059 -41.093 1.00 98.25 229 GLY A O 1
ATOM 1879 N N . GLU A 1 230 ? 8.692 1.516 -42.828 1.00 98.25 230 GLU A N 1
ATOM 1880 C CA . GLU A 1 230 ? 7.754 2.006 -43.854 1.00 98.25 230 GLU A CA 1
ATOM 1881 C C . GLU A 1 230 ? 6.411 1.275 -43.815 1.00 98.25 230 GLU A C 1
ATOM 1883 O O . GLU A 1 230 ? 5.344 1.885 -43.929 1.00 98.25 230 GLU A O 1
ATOM 1888 N N . ARG A 1 231 ? 6.440 -0.045 -43.593 1.00 98.25 231 ARG A N 1
ATOM 1889 C CA . ARG A 1 231 ? 5.216 -0.840 -43.429 1.00 98.25 231 ARG A CA 1
ATOM 1890 C C . ARG A 1 231 ? 4.405 -0.353 -42.229 1.00 98.25 231 ARG A C 1
ATOM 1892 O O . ARG A 1 231 ? 3.178 -0.274 -42.311 1.00 98.25 231 ARG A O 1
ATOM 1899 N N . VAL A 1 232 ? 5.076 -0.025 -41.124 1.00 98.56 232 VAL A N 1
ATOM 1900 C CA . VAL A 1 232 ? 4.435 0.483 -39.903 1.00 98.56 232 VAL A CA 1
ATOM 1901 C 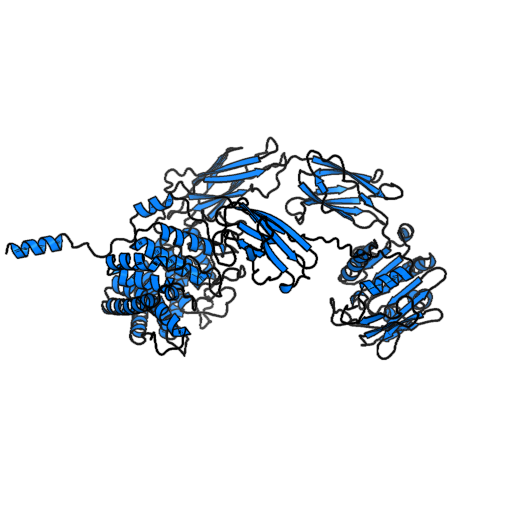C . VAL A 1 232 ? 3.886 1.895 -40.105 1.00 98.56 232 VAL A C 1
ATOM 1903 O O . VAL A 1 232 ? 2.763 2.149 -39.672 1.00 98.56 232 VAL A O 1
ATOM 1906 N N . ILE A 1 233 ? 4.602 2.783 -40.806 1.00 97.94 233 ILE A N 1
ATOM 1907 C CA . ILE A 1 233 ? 4.091 4.111 -41.191 1.00 97.94 233 ILE A CA 1
ATOM 1908 C C . ILE A 1 233 ? 2.781 3.962 -41.966 1.00 97.94 233 ILE A C 1
ATOM 1910 O O . ILE A 1 233 ? 1.768 4.520 -41.553 1.00 97.94 233 ILE A O 1
ATOM 1914 N N . ALA A 1 234 ? 2.758 3.135 -43.016 1.00 98.00 234 ALA A N 1
ATOM 1915 C CA . ALA A 1 234 ? 1.549 2.917 -43.810 1.00 98.00 234 ALA A CA 1
ATOM 1916 C C . ALA A 1 234 ? 0.376 2.383 -42.962 1.00 98.00 234 ALA A C 1
ATOM 1918 O O . ALA A 1 234 ? -0.770 2.808 -43.134 1.00 98.00 234 ALA A O 1
ATOM 1919 N N . TRP A 1 235 ? 0.650 1.481 -42.011 1.00 97.94 235 TRP A N 1
ATOM 1920 C CA . TRP A 1 235 ? -0.361 0.998 -41.070 1.00 97.94 235 TRP A CA 1
ATOM 1921 C C . TRP A 1 235 ? -0.871 2.120 -40.158 1.00 97.94 235 TRP A C 1
ATOM 1923 O O . TRP A 1 235 ? -2.083 2.322 -40.073 1.00 97.94 235 TRP A O 1
ATOM 1933 N N . LEU A 1 236 ? 0.011 2.895 -39.522 1.00 97.75 236 LEU A N 1
ATOM 1934 C CA . LEU A 1 236 ? -0.370 4.008 -38.646 1.00 97.75 236 LEU A CA 1
ATOM 1935 C C . LEU A 1 236 ? -1.212 5.055 -39.387 1.00 97.75 236 LEU A C 1
ATOM 1937 O O . LEU A 1 236 ? -2.250 5.476 -38.880 1.00 97.75 236 LEU A O 1
ATOM 1941 N N . GLU A 1 237 ? -0.816 5.422 -40.604 1.00 97.25 237 GLU A N 1
ATOM 1942 C CA . GLU A 1 237 ? -1.490 6.437 -41.421 1.00 97.25 237 GLU A CA 1
ATOM 1943 C C . GLU A 1 237 ? -2.855 5.987 -41.954 1.00 97.25 237 GLU A C 1
ATOM 1945 O O . GLU A 1 237 ? -3.730 6.821 -42.191 1.00 97.25 237 GLU A O 1
ATOM 1950 N N . SER A 1 238 ? -3.083 4.676 -42.090 1.00 96.75 238 SER A N 1
ATOM 1951 C CA . SER A 1 238 ? -4.377 4.147 -42.543 1.00 96.75 238 SER A CA 1
ATOM 1952 C C . SER A 1 238 ? -5.527 4.477 -41.583 1.00 96.75 238 SER A C 1
ATOM 1954 O O . SER A 1 238 ? -6.668 4.660 -42.014 1.00 96.75 238 SER A O 1
ATOM 1956 N N . ASN A 1 239 ? -5.239 4.566 -40.279 1.00 95.25 239 ASN A N 1
ATOM 1957 C CA . ASN A 1 239 ? -6.211 4.941 -39.259 1.00 95.25 239 ASN A CA 1
ATOM 1958 C C . ASN A 1 239 ? -5.522 5.480 -37.989 1.00 95.25 239 ASN A C 1
ATOM 1960 O O . ASN A 1 239 ? -5.522 4.811 -36.951 1.00 95.25 239 ASN A O 1
ATOM 1964 N N . PRO A 1 240 ? -4.954 6.699 -38.028 1.00 92.81 240 PRO A N 1
ATOM 1965 C CA . PRO A 1 240 ? -4.101 7.211 -36.954 1.00 92.81 240 PRO A CA 1
ATOM 1966 C C . PRO A 1 240 ? -4.844 7.345 -35.623 1.00 92.81 240 PRO A C 1
ATOM 1968 O O . PRO A 1 240 ? -4.264 7.124 -34.565 1.00 92.81 240 PRO A O 1
ATOM 1971 N N . GLY A 1 241 ? -6.148 7.640 -35.655 1.00 89.75 241 GLY A N 1
ATOM 1972 C CA . GLY A 1 241 ? -6.966 7.738 -34.447 1.00 89.75 241 GLY A CA 1
ATOM 1973 C C . GLY A 1 241 ? -7.145 6.406 -33.712 1.00 89.75 241 GLY A C 1
ATOM 1974 O O . GLY A 1 241 ? -7.263 6.416 -32.488 1.00 89.75 241 GLY A O 1
ATOM 1975 N N . ILE A 1 242 ? -7.151 5.278 -34.428 1.00 94.06 242 ILE A N 1
ATOM 1976 C CA . ILE A 1 242 ? -7.257 3.941 -33.827 1.00 94.06 242 ILE A CA 1
ATOM 1977 C C . ILE A 1 242 ? -5.866 3.379 -33.544 1.00 94.06 242 ILE A C 1
ATOM 1979 O O . ILE A 1 242 ? -5.577 3.024 -32.409 1.00 94.06 242 ILE A O 1
ATOM 1983 N N . ASN A 1 243 ? -4.986 3.355 -34.543 1.00 96.44 243 ASN A N 1
ATOM 1984 C CA . ASN A 1 243 ? -3.739 2.591 -34.492 1.00 96.44 243 ASN A CA 1
ATOM 1985 C C . ASN A 1 243 ? -2.720 3.156 -33.486 1.00 96.44 243 ASN A C 1
ATOM 1987 O O . ASN A 1 243 ? -2.027 2.387 -32.822 1.00 96.44 243 ASN A O 1
ATOM 1991 N N . LEU A 1 244 ? -2.680 4.481 -33.282 1.00 96.38 244 LEU A N 1
ATOM 1992 C CA . LEU A 1 244 ? -1.856 5.109 -32.232 1.00 96.38 244 LEU A CA 1
ATOM 1993 C C . LEU A 1 244 ? -2.419 4.910 -30.816 1.00 96.38 244 LEU A C 1
ATOM 1995 O O . LEU A 1 244 ? -1.730 5.133 -29.820 1.00 96.38 244 LEU A O 1
ATOM 1999 N N . ASN A 1 245 ? -3.679 4.496 -30.715 1.00 95.62 245 ASN A N 1
ATOM 2000 C CA . ASN A 1 245 ? -4.415 4.356 -29.462 1.00 95.62 245 ASN A CA 1
ATOM 2001 C C . ASN A 1 245 ? -4.828 2.913 -29.186 1.00 95.62 245 ASN A C 1
ATOM 2003 O O . ASN A 1 245 ? -5.763 2.688 -28.415 1.00 95.62 245 ASN A O 1
ATOM 2007 N N . ASP A 1 246 ? -4.169 1.967 -29.846 1.00 94.12 246 ASP A N 1
ATOM 2008 C CA . ASP A 1 246 ? -4.499 0.558 -29.786 1.00 94.12 246 ASP A CA 1
ATOM 2009 C C . ASP A 1 246 ? -3.630 -0.168 -28.752 1.00 94.12 246 ASP A C 1
ATOM 2011 O O . ASP A 1 246 ? -2.425 -0.330 -28.954 1.00 94.12 246 ASP A O 1
ATOM 2015 N N . GLU A 1 247 ? -4.250 -0.638 -27.669 1.00 96.62 247 GLU A N 1
ATOM 2016 C CA . GLU A 1 247 ? -3.617 -1.500 -26.666 1.00 96.62 247 GLU A CA 1
ATOM 2017 C C . GLU A 1 247 ? -3.903 -2.951 -27.004 1.00 96.62 247 GLU A C 1
ATOM 2019 O O . GLU A 1 247 ? -5.063 -3.372 -27.123 1.00 96.62 247 GLU A O 1
ATOM 2024 N N . ILE A 1 248 ? -2.843 -3.733 -27.145 1.00 96.19 248 ILE A N 1
ATOM 2025 C CA . ILE A 1 248 ? -2.965 -5.160 -27.383 1.00 96.19 248 ILE A CA 1
ATOM 2026 C C . ILE A 1 248 ? -1.709 -5.851 -26.914 1.00 96.19 248 ILE A C 1
ATOM 2028 O O . ILE A 1 248 ? -0.600 -5.383 -27.168 1.00 96.19 248 ILE A O 1
ATOM 2032 N N . TRP A 1 249 ? -1.905 -6.983 -26.250 1.00 94.38 249 TRP A N 1
ATOM 2033 C CA . TRP A 1 249 ? -0.823 -7.646 -25.553 1.00 94.38 249 TRP A CA 1
ATOM 2034 C C . TRP A 1 249 ? -0.033 -6.625 -24.693 1.00 94.38 249 TRP A C 1
ATOM 2036 O O . TRP A 1 249 ? -0.611 -5.615 -24.289 1.00 94.38 249 TRP A O 1
ATOM 2046 N N . ALA A 1 250 ? 1.241 -6.849 -24.363 1.00 93.62 250 ALA A N 1
ATOM 2047 C CA . ALA A 1 250 ? 2.049 -5.954 -23.524 1.00 93.62 250 ALA A CA 1
ATOM 2048 C C . ALA A 1 250 ? 2.566 -4.727 -24.307 1.00 93.62 250 ALA A C 1
ATOM 2050 O O . ALA A 1 250 ? 3.611 -4.161 -24.005 1.00 93.62 250 ALA A O 1
ATOM 2051 N N . MET A 1 251 ? 1.841 -4.315 -25.352 1.00 96.56 251 MET A N 1
ATOM 2052 C CA . MET A 1 251 ? 2.227 -3.248 -26.269 1.00 96.56 251 MET A CA 1
ATOM 2053 C C . MET A 1 251 ? 1.103 -2.231 -26.454 1.00 96.56 251 MET A C 1
ATOM 2055 O O . MET A 1 251 ? -0.089 -2.524 -26.318 1.00 96.56 251 MET A O 1
ATOM 2059 N N . SER A 1 252 ? 1.489 -1.021 -26.846 1.00 97.12 252 SER A N 1
ATOM 2060 C CA . SER A 1 252 ? 0.556 0.051 -27.196 1.00 97.12 252 SER A CA 1
ATOM 2061 C C . SER A 1 252 ? 0.972 0.739 -28.494 1.00 97.12 252 SER A C 1
ATOM 2063 O O . SER A 1 252 ? 1.985 0.397 -29.111 1.00 97.12 252 SER A O 1
ATOM 2065 N N . GLY A 1 253 ? 0.212 1.749 -28.924 1.00 96.88 253 GLY A N 1
ATOM 2066 C CA . GLY A 1 253 ? 0.649 2.618 -30.021 1.00 96.88 253 GLY A CA 1
ATOM 2067 C C . GLY A 1 253 ? 2.013 3.280 -29.764 1.00 96.88 253 GLY A C 1
ATOM 2068 O O . GLY A 1 253 ? 2.722 3.591 -30.720 1.00 96.88 253 GLY A O 1
ATOM 2069 N N . GLY A 1 254 ? 2.428 3.412 -28.497 1.00 97.38 254 GLY A N 1
ATOM 2070 C CA . GLY A 1 254 ? 3.763 3.881 -28.135 1.00 97.38 254 GLY A CA 1
ATOM 2071 C C . GLY A 1 254 ? 4.887 2.974 -28.651 1.00 97.38 254 GLY A C 1
ATOM 2072 O O . GLY A 1 254 ? 5.889 3.478 -29.150 1.00 97.38 254 GLY A O 1
ATOM 2073 N N . THR A 1 255 ? 4.693 1.649 -28.657 1.00 97.69 255 THR A N 1
ATOM 2074 C CA . THR A 1 255 ? 5.640 0.686 -29.253 1.00 97.69 255 THR A CA 1
ATOM 2075 C C . THR A 1 255 ? 5.850 0.964 -30.739 1.00 97.69 255 THR A C 1
ATOM 2077 O O . THR A 1 255 ? 6.979 0.999 -31.228 1.00 97.69 255 THR A O 1
ATOM 2080 N N . ALA A 1 256 ? 4.753 1.224 -31.461 1.00 98.00 256 ALA A N 1
ATOM 2081 C CA . ALA A 1 256 ? 4.808 1.526 -32.884 1.00 98.00 256 ALA A CA 1
ATOM 2082 C C . ALA A 1 256 ? 5.567 2.833 -33.158 1.00 98.00 256 ALA A C 1
ATOM 2084 O O . ALA A 1 256 ? 6.406 2.855 -34.055 1.00 98.00 256 ALA A O 1
ATOM 2085 N N . VAL A 1 257 ? 5.319 3.885 -32.369 1.00 97.88 257 VAL A N 1
ATOM 2086 C CA . VAL A 1 257 ? 6.006 5.182 -32.501 1.00 97.88 257 VAL A CA 1
ATOM 2087 C C . VAL A 1 257 ? 7.486 5.088 -32.122 1.00 97.88 257 VAL A C 1
ATOM 2089 O O . VAL A 1 257 ? 8.317 5.675 -32.809 1.00 97.88 257 VAL A O 1
ATOM 2092 N N . TRP A 1 258 ? 7.836 4.343 -31.070 1.00 96.62 258 TRP A N 1
ATOM 2093 C CA . TRP A 1 258 ? 9.232 4.154 -30.668 1.00 96.62 258 TRP A CA 1
ATOM 2094 C C . TRP A 1 258 ? 10.061 3.518 -31.789 1.00 96.62 258 TRP A C 1
ATOM 2096 O O . TRP A 1 258 ? 11.113 4.040 -32.145 1.00 96.62 258 TRP A O 1
ATOM 2106 N N . GLY A 1 259 ? 9.563 2.439 -32.397 1.00 96.94 259 GLY A N 1
ATOM 2107 C CA . GLY A 1 259 ? 10.291 1.706 -33.433 1.00 96.94 259 GLY A CA 1
ATOM 2108 C C . GLY A 1 259 ? 10.584 2.529 -34.690 1.00 96.94 259 GLY A C 1
ATOM 2109 O O . GLY A 1 259 ? 11.724 2.553 -35.153 1.00 96.94 259 GLY A O 1
ATOM 2110 N N . ILE A 1 260 ? 9.603 3.285 -35.201 1.00 97.94 260 ILE A N 1
ATOM 2111 C CA . ILE A 1 260 ? 9.811 4.226 -36.322 1.00 97.94 260 ILE A CA 1
ATOM 2112 C C . ILE A 1 260 ? 10.692 5.420 -35.924 1.00 97.94 260 ILE A C 1
ATOM 2114 O O . ILE A 1 260 ? 11.483 5.894 -36.740 1.00 97.94 260 ILE A O 1
ATOM 2118 N N . ALA A 1 261 ? 10.616 5.879 -34.667 1.00 95.31 261 ALA A N 1
ATOM 2119 C CA . ALA A 1 261 ? 11.479 6.941 -34.160 1.00 95.31 261 ALA A CA 1
ATOM 2120 C C . ALA A 1 261 ? 12.945 6.498 -34.103 1.00 95.31 261 ALA A C 1
ATOM 2122 O O . ALA A 1 261 ? 13.822 7.230 -34.547 1.00 95.31 261 ALA A O 1
ATOM 2123 N N . ARG A 1 262 ? 13.199 5.275 -33.626 1.00 94.38 262 ARG A N 1
ATOM 2124 C CA . ARG A 1 262 ? 14.528 4.653 -33.530 1.00 94.38 262 ARG A CA 1
ATOM 2125 C C . ARG A 1 262 ? 15.000 3.996 -34.828 1.00 94.38 262 ARG A C 1
ATOM 2127 O O . ARG A 1 262 ? 16.007 3.299 -34.799 1.00 94.38 262 ARG A O 1
ATOM 2134 N N . SER A 1 263 ? 14.305 4.197 -35.945 1.00 96.56 263 SER A N 1
ATOM 2135 C CA . SER A 1 263 ? 14.735 3.729 -37.267 1.00 96.56 263 SER A CA 1
ATOM 2136 C C . SER A 1 263 ? 14.630 4.858 -38.292 1.00 96.56 263 SER A C 1
ATOM 2138 O O . SER A 1 263 ? 15.556 5.657 -38.431 1.00 96.56 263 SER A O 1
ATOM 2140 N N . LEU A 1 264 ? 13.477 4.987 -38.950 1.00 95.81 264 LEU A N 1
ATOM 2141 C CA . LEU A 1 264 ? 13.219 5.953 -40.019 1.00 95.81 264 LEU A CA 1
ATOM 2142 C C . LEU A 1 264 ? 13.523 7.401 -39.628 1.00 95.81 264 LEU A C 1
ATOM 2144 O O . LEU A 1 264 ? 14.095 8.139 -40.423 1.00 95.81 264 LEU A O 1
ATOM 2148 N N . PHE A 1 265 ? 13.118 7.833 -38.432 1.00 94.31 265 PHE A N 1
ATOM 2149 C CA . PHE A 1 265 ? 13.260 9.241 -38.040 1.00 94.31 265 PHE A CA 1
ATOM 2150 C C . PHE A 1 265 ? 14.674 9.591 -37.585 1.00 94.31 265 PHE A C 1
ATOM 2152 O O . PHE A 1 265 ? 15.049 10.758 -37.605 1.00 94.31 265 PHE A O 1
ATOM 2159 N N . GLU A 1 266 ? 15.473 8.608 -37.182 1.00 88.12 266 GLU A N 1
ATOM 2160 C CA . GLU A 1 266 ? 16.895 8.837 -36.939 1.00 88.12 266 GLU A CA 1
ATOM 2161 C C . GLU A 1 266 ? 17.721 8.841 -38.221 1.00 88.12 266 GLU A C 1
ATOM 2163 O O . GLU A 1 266 ? 18.728 9.546 -38.279 1.00 88.12 266 GLU A O 1
ATOM 2168 N N . GLU A 1 267 ? 17.310 8.069 -39.230 1.00 90.50 267 GLU A N 1
ATOM 2169 C CA . GLU A 1 267 ? 17.865 8.150 -40.586 1.00 90.50 267 GLU A CA 1
ATOM 2170 C C . GLU A 1 267 ? 17.519 9.502 -41.236 1.00 90.50 267 GLU A C 1
ATOM 2172 O O . GLU A 1 267 ? 18.401 10.207 -41.726 1.00 90.50 267 GLU A O 1
ATOM 2177 N N . ASP A 1 268 ? 16.248 9.917 -41.163 1.00 90.06 268 ASP A N 1
ATOM 2178 C CA . ASP A 1 268 ? 15.749 11.193 -41.684 1.00 90.06 268 ASP A CA 1
ATOM 2179 C C . ASP A 1 268 ? 14.992 11.988 -40.607 1.00 90.06 268 ASP A C 1
ATOM 2181 O O . ASP A 1 268 ? 13.768 11.902 -40.438 1.00 90.06 268 ASP A O 1
ATOM 2185 N N . SER A 1 269 ? 15.743 12.823 -39.885 1.00 84.06 269 SER A N 1
ATOM 2186 C CA . SER A 1 269 ? 15.198 13.651 -38.802 1.00 84.06 269 SER A CA 1
ATOM 2187 C C . SER A 1 269 ? 14.177 14.689 -39.267 1.00 84.06 269 SER A C 1
ATOM 2189 O O . SER A 1 269 ? 13.274 15.029 -38.503 1.00 84.06 269 SER A O 1
ATOM 2191 N N . LEU A 1 270 ? 14.278 15.184 -40.507 1.00 87.25 270 LEU A N 1
ATOM 2192 C CA . LEU A 1 270 ? 13.339 16.184 -41.023 1.00 87.25 270 LEU A CA 1
ATOM 2193 C C . LEU A 1 270 ? 11.977 15.540 -41.256 1.00 87.25 270 LEU A C 1
ATOM 2195 O O . LEU A 1 270 ? 10.967 16.040 -40.756 1.00 87.25 270 LEU A O 1
ATOM 2199 N N . ARG A 1 271 ? 11.970 14.375 -41.912 1.00 92.06 271 ARG A N 1
ATOM 2200 C CA . ARG A 1 271 ? 10.765 13.559 -42.058 1.00 92.06 271 ARG A CA 1
ATOM 2201 C C . ARG A 1 271 ? 10.168 13.190 -40.703 1.00 92.06 271 ARG A C 1
ATOM 2203 O O . ARG A 1 271 ? 8.952 13.262 -40.532 1.00 92.06 271 ARG A O 1
ATOM 2210 N N . GLY A 1 272 ? 11.008 12.830 -39.732 1.00 92.75 272 GLY A N 1
ATOM 2211 C CA . GLY A 1 272 ? 10.565 12.531 -38.372 1.00 92.75 272 GLY A CA 1
ATOM 2212 C C . GLY A 1 272 ? 9.830 13.692 -37.707 1.00 92.75 272 GLY A C 1
ATOM 2213 O O . GLY A 1 272 ? 8.745 13.500 -37.160 1.00 92.75 272 GLY A O 1
ATOM 2214 N N . VAL A 1 273 ? 10.371 14.910 -37.797 1.00 90.12 273 VAL A N 1
ATOM 2215 C CA . VAL A 1 273 ? 9.718 16.116 -37.262 1.00 90.12 273 VAL A CA 1
ATOM 2216 C C . VAL A 1 273 ? 8.364 16.361 -37.933 1.00 90.12 273 VAL A C 1
ATOM 2218 O O . VAL A 1 273 ? 7.382 16.612 -37.232 1.00 90.12 273 VAL A O 1
ATOM 2221 N N . GLU A 1 274 ? 8.286 16.265 -39.263 1.00 92.00 274 GLU A N 1
ATOM 2222 C CA . GLU A 1 274 ? 7.043 16.476 -40.020 1.00 92.00 274 GLU A CA 1
ATOM 2223 C C . GLU A 1 274 ? 5.967 15.437 -39.676 1.00 92.00 274 GLU A C 1
ATOM 2225 O O . GLU A 1 274 ? 4.804 15.785 -39.425 1.00 92.00 274 GLU A O 1
ATOM 2230 N N . TRP A 1 275 ? 6.358 14.162 -39.607 1.00 96.50 275 TRP A N 1
ATOM 2231 C CA . TRP A 1 275 ? 5.452 13.069 -39.274 1.00 96.50 275 TRP A CA 1
ATOM 2232 C C . TRP A 1 275 ? 4.948 13.193 -37.836 1.00 96.50 275 TRP A C 1
ATOM 2234 O O . TRP A 1 275 ? 3.740 13.197 -37.594 1.00 96.50 275 TRP A O 1
ATOM 2244 N N . LEU A 1 276 ? 5.854 13.378 -36.870 1.00 95.12 276 LEU A N 1
ATOM 2245 C CA . LEU A 1 276 ? 5.483 13.506 -35.463 1.00 95.12 276 LEU A CA 1
ATOM 2246 C C . LEU A 1 276 ? 4.610 14.740 -35.222 1.00 95.12 276 LEU A C 1
ATOM 2248 O O . LEU A 1 276 ? 3.621 14.638 -34.502 1.00 95.12 276 LEU A O 1
ATOM 2252 N N . TYR A 1 277 ? 4.896 15.880 -35.862 1.00 91.31 277 TYR A N 1
ATOM 2253 C CA . TYR A 1 277 ? 4.042 17.071 -35.770 1.00 91.31 277 TYR A CA 1
ATOM 2254 C C . TYR A 1 277 ? 2.600 16.786 -36.201 1.00 91.31 277 TYR A C 1
ATOM 2256 O O . TYR A 1 277 ? 1.656 17.272 -35.574 1.00 91.31 277 TYR A O 1
ATOM 2264 N N . THR A 1 278 ? 2.437 15.971 -37.241 1.00 93.75 278 THR A N 1
ATOM 2265 C CA . THR A 1 278 ? 1.133 15.611 -37.798 1.00 93.75 278 THR A CA 1
ATOM 2266 C C . THR A 1 278 ? 0.403 14.585 -36.932 1.00 93.75 278 THR A C 1
ATOM 2268 O O . THR A 1 278 ? -0.778 14.768 -36.632 1.00 93.75 278 THR A O 1
ATOM 2271 N N . TYR A 1 279 ? 1.087 13.518 -36.511 1.00 95.12 279 TYR A N 1
ATOM 2272 C CA . TYR A 1 279 ? 0.433 12.322 -35.974 1.00 95.12 279 TYR A CA 1
ATOM 2273 C C . TYR A 1 279 ? 0.533 12.157 -34.456 1.00 95.12 279 TYR A C 1
ATOM 2275 O O . TYR A 1 279 ? -0.399 11.626 -33.850 1.00 95.12 279 TYR A O 1
ATOM 2283 N N . ILE A 1 280 ? 1.583 12.661 -33.797 1.00 93.19 280 ILE A N 1
ATOM 2284 C CA . ILE A 1 280 ? 1.705 12.531 -32.337 1.00 93.19 280 ILE A CA 1
ATOM 2285 C C . ILE A 1 280 ? 0.532 13.155 -31.552 1.00 93.19 280 ILE A C 1
ATOM 2287 O O . ILE A 1 280 ? 0.192 12.606 -30.503 1.00 93.19 280 ILE A O 1
ATOM 2291 N N . PRO A 1 281 ? -0.169 14.218 -32.021 1.00 91.19 281 PRO A N 1
ATOM 2292 C CA . PRO A 1 281 ? -1.347 14.736 -31.320 1.00 91.19 281 PRO A CA 1
ATOM 2293 C C . PRO A 1 281 ? -2.541 13.769 -31.283 1.00 91.19 281 PRO A C 1
ATOM 2295 O O . PRO A 1 281 ? -3.461 13.986 -30.496 1.00 91.19 281 PRO A O 1
ATOM 2298 N N . PHE A 1 282 ? -2.556 12.728 -32.125 1.00 91.75 282 PHE A N 1
ATOM 2299 C CA . PHE A 1 282 ? -3.579 11.680 -32.088 1.00 91.75 282 PHE A CA 1
ATOM 2300 C C . PHE A 1 282 ? -3.291 10.620 -31.023 1.00 91.75 282 PHE A C 1
ATOM 2302 O O . PHE A 1 282 ? -4.230 9.957 -30.584 1.00 91.75 282 PHE A O 1
ATOM 2309 N N . MET A 1 283 ? -2.031 10.450 -30.609 1.00 95.31 283 MET A N 1
ATOM 2310 C CA . MET A 1 283 ? -1.644 9.469 -29.598 1.00 95.31 283 MET A CA 1
ATOM 2311 C C . MET A 1 283 ? -2.126 9.914 -28.218 1.00 95.31 283 MET A C 1
ATOM 2313 O O . MET A 1 283 ? -1.912 11.057 -27.802 1.00 95.31 283 MET A O 1
ATOM 2317 N N . LYS A 1 284 ? -2.786 9.012 -27.493 1.00 90.69 284 LYS A N 1
ATOM 2318 C CA . LYS A 1 284 ? -3.268 9.293 -26.149 1.00 90.69 284 LYS A CA 1
ATOM 2319 C C . LYS A 1 284 ? -2.111 9.490 -25.194 1.00 90.69 284 LYS A C 1
ATOM 2321 O O . LYS A 1 284 ? -1.076 8.841 -25.273 1.00 90.69 284 LYS A O 1
ATOM 2326 N N . TYR A 1 285 ? -2.393 10.337 -24.220 1.00 88.75 285 TYR A N 1
ATOM 2327 C CA . TYR A 1 285 ? -1.485 10.588 -23.126 1.00 88.75 285 TYR A CA 1
ATOM 2328 C C . TYR A 1 285 ? -1.403 9.414 -22.138 1.00 88.75 285 TYR A C 1
ATOM 2330 O O . TYR A 1 285 ? -0.325 9.121 -21.646 1.00 88.75 285 TYR A O 1
ATOM 2338 N N . LEU A 1 286 ? -2.523 8.742 -21.844 1.00 92.19 286 LEU A N 1
ATOM 2339 C CA . LEU A 1 286 ? -2.605 7.700 -20.814 1.00 92.19 286 LEU A CA 1
ATOM 2340 C C . LEU A 1 286 ? -3.664 6.648 -21.175 1.00 92.19 286 LEU A C 1
ATOM 2342 O O . LEU A 1 286 ? -4.781 7.002 -21.564 1.00 92.19 286 LEU A O 1
ATOM 2346 N N . ALA A 1 287 ? -3.352 5.373 -20.948 1.00 93.38 287 ALA A N 1
ATOM 2347 C CA . ALA A 1 287 ? -4.294 4.262 -20.851 1.00 93.38 287 ALA A CA 1
ATOM 2348 C C . ALA A 1 287 ? -4.649 4.004 -19.365 1.00 93.38 287 ALA A C 1
ATOM 2350 O O . ALA A 1 287 ? -3.871 3.403 -18.626 1.00 93.38 287 ALA A O 1
ATOM 2351 N N . PRO A 1 288 ? -5.808 4.473 -18.863 1.00 87.31 288 PRO A N 1
ATOM 2352 C CA . PRO A 1 288 ? -6.090 4.483 -17.422 1.00 87.31 288 PRO A CA 1
ATOM 2353 C C . PRO A 1 288 ? -6.551 3.133 -16.851 1.00 87.31 288 PRO A C 1
ATOM 2355 O O . PRO A 1 288 ? -6.658 2.995 -15.634 1.00 87.31 288 PRO A O 1
ATOM 2358 N N . GLN A 1 289 ? -6.905 2.170 -17.701 1.00 88.88 289 GLN A N 1
ATOM 2359 C CA . GLN A 1 289 ? -7.531 0.892 -17.345 1.00 88.88 289 GLN A CA 1
ATOM 2360 C C . GLN A 1 289 ? -7.102 -0.182 -18.341 1.00 88.88 289 GLN A C 1
ATOM 2362 O O . GLN A 1 289 ? -6.754 0.153 -19.470 1.00 88.88 289 GLN A O 1
ATOM 2367 N N . GLY A 1 290 ? -7.232 -1.445 -17.941 1.00 88.69 290 GLY A N 1
ATOM 2368 C CA . GLY A 1 290 ? -7.006 -2.631 -18.766 1.00 88.69 290 GLY A CA 1
ATOM 2369 C C . GLY A 1 290 ? -5.942 -3.542 -18.167 1.00 88.69 290 GLY A C 1
ATOM 2370 O O . GLY A 1 290 ? -5.293 -3.158 -17.201 1.00 88.69 290 GLY A O 1
ATOM 2371 N N . GLN A 1 291 ? -5.835 -4.755 -18.710 1.00 88.31 291 GLN A N 1
ATOM 2372 C CA . GLN A 1 291 ? -5.090 -5.848 -18.081 1.00 88.31 291 GLN A CA 1
ATOM 2373 C C . GLN A 1 291 ? -3.593 -5.588 -17.950 1.00 88.31 291 GLN A C 1
ATOM 2375 O O . GLN A 1 291 ? -3.026 -6.102 -17.011 1.00 88.31 291 GLN A O 1
ATOM 2380 N N . TRP A 1 292 ? -2.976 -4.785 -18.821 1.00 93.62 292 TRP A N 1
ATOM 2381 C CA . TRP A 1 292 ? -1.544 -4.457 -18.737 1.00 93.62 292 TRP A CA 1
ATOM 2382 C C . TRP A 1 292 ? -1.311 -2.958 -18.893 1.00 93.62 292 TRP A C 1
ATOM 2384 O O . TRP A 1 292 ? -0.444 -2.491 -19.629 1.00 93.62 292 TRP A O 1
ATOM 2394 N N . ASN A 1 293 ? -2.162 -2.165 -18.249 1.00 94.06 293 ASN A N 1
ATOM 2395 C CA . ASN A 1 293 ? -2.158 -0.722 -18.440 1.00 94.06 293 ASN A CA 1
ATOM 2396 C C . ASN A 1 293 ? -0.873 -0.028 -17.970 1.00 94.06 293 ASN A C 1
ATOM 2398 O O . ASN A 1 293 ? -0.542 1.005 -18.549 1.00 94.06 293 ASN A O 1
ATOM 2402 N N . ASN A 1 294 ? -0.118 -0.566 -17.008 1.00 95.75 294 ASN A N 1
ATOM 2403 C CA . ASN A 1 294 ? 1.198 -0.008 -16.686 1.00 95.75 294 ASN A CA 1
ATOM 2404 C C . ASN A 1 294 ? 2.183 -0.236 -17.843 1.00 95.75 294 ASN A C 1
ATOM 2406 O O . ASN A 1 294 ? 2.829 0.716 -18.283 1.00 95.75 294 ASN A O 1
ATOM 2410 N N . SER A 1 295 ? 2.183 -1.435 -18.435 1.00 96.62 295 SER A N 1
ATOM 2411 C CA . SER A 1 295 ? 2.951 -1.742 -19.652 1.00 96.62 295 SER A CA 1
ATOM 2412 C C . SER A 1 295 ? 2.611 -0.820 -20.827 1.00 96.62 295 SER A C 1
ATOM 2414 O O . SER A 1 295 ? 3.475 -0.212 -21.460 1.00 96.62 295 SER A O 1
ATOM 2416 N N . TRP A 1 296 ? 1.326 -0.606 -21.093 1.00 97.56 296 TRP A N 1
ATOM 2417 C CA . TRP A 1 296 ? 0.920 0.286 -22.180 1.00 97.56 296 TRP A CA 1
ATOM 2418 C C . TRP A 1 296 ? 1.382 1.728 -21.961 1.00 97.56 296 TRP A C 1
ATOM 2420 O O . TRP A 1 296 ? 1.734 2.418 -22.922 1.00 97.56 296 TRP A O 1
ATOM 2430 N N . ASN A 1 297 ? 1.381 2.178 -20.705 1.00 97.06 297 ASN A N 1
ATOM 2431 C CA . ASN A 1 297 ? 1.764 3.533 -20.327 1.00 97.06 297 ASN A CA 1
ATOM 2432 C C . ASN A 1 297 ? 3.275 3.758 -20.355 1.00 97.06 297 ASN A C 1
ATOM 2434 O O . ASN A 1 297 ? 3.680 4.849 -20.754 1.00 97.06 297 ASN A O 1
ATOM 2438 N N . ILE A 1 298 ? 4.103 2.763 -20.016 1.00 97.06 298 ILE A N 1
ATOM 2439 C CA . ILE A 1 298 ? 5.558 2.906 -20.174 1.00 97.06 298 ILE A CA 1
ATOM 2440 C C . ILE A 1 298 ? 5.936 3.016 -21.655 1.00 97.06 298 ILE A C 1
ATOM 2442 O O . ILE A 1 298 ? 6.763 3.847 -22.023 1.00 97.06 298 ILE A O 1
ATOM 2446 N N . TRP A 1 299 ? 5.226 2.310 -22.540 1.00 97.62 299 TRP A N 1
ATOM 2447 C CA . TRP A 1 299 ? 5.375 2.477 -23.987 1.00 97.62 299 TRP A CA 1
ATOM 2448 C C . TRP A 1 299 ? 4.971 3.865 -24.482 1.00 97.62 299 TRP A C 1
ATOM 2450 O O . TRP A 1 299 ? 5.655 4.443 -25.330 1.00 97.62 299 TRP A O 1
ATOM 2460 N N . TYR A 1 300 ? 3.886 4.432 -23.946 1.00 97.50 300 TYR A N 1
ATOM 2461 C CA . TYR A 1 300 ? 3.525 5.821 -24.234 1.00 97.50 300 TYR A CA 1
ATOM 2462 C C . TYR A 1 300 ? 4.583 6.800 -23.728 1.00 97.50 300 TYR A C 1
ATOM 2464 O O . TYR A 1 300 ? 4.963 7.713 -24.464 1.00 97.50 300 TYR A O 1
ATOM 2472 N N . ALA A 1 301 ? 5.100 6.589 -22.516 1.00 95.88 301 ALA A N 1
ATOM 2473 C CA . ALA A 1 301 ? 6.178 7.395 -21.958 1.00 95.88 301 ALA A CA 1
ATOM 2474 C C . ALA A 1 301 ? 7.410 7.368 -22.872 1.00 95.88 301 ALA A C 1
ATOM 2476 O O . ALA A 1 301 ? 7.941 8.426 -23.208 1.00 95.88 301 ALA A O 1
ATOM 2477 N N . ASN A 1 302 ? 7.804 6.182 -23.337 1.00 95.75 302 ASN A N 1
ATOM 2478 C CA . ASN A 1 302 ? 8.947 5.992 -24.222 1.00 95.75 302 ASN A CA 1
ATOM 2479 C C . ASN A 1 302 ? 8.766 6.710 -25.569 1.00 95.75 302 ASN A C 1
ATOM 2481 O O . ASN A 1 302 ? 9.630 7.455 -26.033 1.00 95.75 302 ASN A O 1
ATOM 2485 N N . ALA A 1 303 ? 7.590 6.562 -26.183 1.00 96.19 303 ALA A N 1
ATOM 2486 C CA . ALA A 1 303 ? 7.262 7.258 -27.422 1.00 96.19 303 ALA A CA 1
ATOM 2487 C C . ALA A 1 303 ? 7.322 8.783 -27.260 1.00 96.19 303 ALA A C 1
ATOM 2489 O O . ALA A 1 303 ? 7.849 9.477 -28.132 1.00 96.19 303 ALA A O 1
ATOM 2490 N N . TYR A 1 304 ? 6.823 9.320 -26.143 1.00 94.25 304 TYR A N 1
ATOM 2491 C CA . TYR A 1 304 ? 6.900 10.751 -25.857 1.00 94.25 304 TYR A CA 1
ATOM 2492 C C . TYR A 1 304 ? 8.326 11.239 -25.584 1.00 94.25 304 TYR A C 1
ATOM 2494 O O . TYR A 1 304 ? 8.647 12.358 -25.991 1.00 94.25 304 TYR A O 1
ATOM 2502 N N . ASN A 1 305 ? 9.184 10.417 -24.971 1.00 91.25 305 ASN A N 1
ATOM 2503 C CA . ASN A 1 305 ? 10.604 10.723 -24.792 1.00 91.25 305 ASN A CA 1
ATOM 2504 C C . ASN A 1 305 ? 11.268 10.995 -26.149 1.00 91.25 305 ASN A C 1
ATOM 2506 O O . ASN A 1 305 ? 11.721 12.110 -26.424 1.00 91.25 305 ASN A O 1
ATOM 2510 N N . PHE A 1 306 ? 11.225 10.014 -27.053 1.00 90.94 306 PHE A N 1
ATOM 2511 C CA . PHE A 1 306 ? 11.848 10.140 -28.371 1.00 90.94 306 PHE A CA 1
ATOM 2512 C C . PHE A 1 306 ? 11.154 11.166 -29.269 1.00 90.94 306 PHE A C 1
ATOM 2514 O O . PHE A 1 306 ? 11.831 11.903 -29.986 1.00 90.94 306 PHE A O 1
ATOM 2521 N N . SER A 1 307 ? 9.831 11.317 -29.166 1.00 91.06 307 SER A N 1
ATOM 2522 C CA . SER A 1 307 ? 9.115 12.379 -29.884 1.00 91.06 307 SER A CA 1
ATOM 2523 C C . SER A 1 307 ? 9.554 13.771 -29.425 1.00 91.06 307 SER A C 1
ATOM 2525 O O . SER A 1 307 ? 9.819 14.646 -30.246 1.00 91.06 307 SER A O 1
ATOM 2527 N N . GLY A 1 308 ? 9.669 13.989 -28.111 1.00 87.06 308 GLY A N 1
ATOM 2528 C CA . GLY A 1 308 ? 10.146 15.248 -27.538 1.00 87.06 308 GLY A CA 1
ATOM 2529 C C . GLY A 1 308 ? 11.580 15.567 -27.951 1.00 87.06 308 GLY A C 1
ATOM 2530 O O . GLY A 1 308 ? 11.879 16.723 -28.265 1.00 87.06 308 GLY A O 1
ATOM 2531 N N . ARG A 1 309 ? 12.433 14.539 -28.021 1.00 84.06 309 ARG A N 1
ATOM 2532 C CA . ARG A 1 309 ? 13.821 14.639 -28.478 1.00 84.06 309 ARG A CA 1
ATOM 2533 C C . ARG A 1 309 ? 13.936 15.046 -29.947 1.00 84.06 309 ARG A C 1
ATOM 2535 O O . ARG A 1 309 ? 14.573 16.054 -30.239 1.00 84.06 309 ARG A O 1
ATOM 2542 N N . ILE A 1 310 ? 13.272 14.316 -30.847 1.00 86.94 310 ILE A N 1
ATOM 2543 C CA . ILE A 1 310 ? 13.299 14.573 -32.299 1.00 86.94 310 ILE A CA 1
ATOM 2544 C C . ILE A 1 310 ? 12.687 15.942 -32.615 1.00 86.94 310 ILE A C 1
ATOM 2546 O O . ILE A 1 310 ? 13.275 16.744 -33.334 1.00 86.94 310 ILE A O 1
ATOM 2550 N N . MET A 1 311 ? 11.518 16.242 -32.042 1.00 85.56 311 MET A N 1
ATOM 2551 C CA . MET A 1 311 ? 10.796 17.485 -32.331 1.00 85.56 311 MET A CA 1
ATOM 2552 C C . MET A 1 311 ? 11.344 18.710 -31.594 1.00 85.56 311 MET A C 1
ATOM 2554 O O . MET A 1 311 ? 10.927 19.828 -31.892 1.00 85.56 311 MET A O 1
ATOM 2558 N N . LYS A 1 312 ? 12.199 18.515 -30.583 1.00 80.75 312 LYS A N 1
ATOM 2559 C CA . LYS A 1 312 ? 12.599 19.558 -29.624 1.00 80.75 312 LYS A CA 1
ATOM 2560 C C . LYS A 1 312 ? 11.396 20.249 -28.961 1.00 80.75 312 LYS A C 1
ATOM 2562 O O . LYS A 1 312 ? 11.380 21.458 -28.743 1.00 80.75 312 LYS A O 1
ATOM 2567 N N . VAL A 1 313 ? 10.361 19.465 -28.634 1.00 81.06 313 VAL A N 1
ATOM 2568 C CA . VAL A 1 313 ? 9.119 19.946 -28.002 1.00 81.06 313 VAL A CA 1
ATOM 2569 C C . VAL A 1 313 ? 9.070 19.518 -26.539 1.00 81.06 313 VAL A C 1
ATOM 2571 O O . VAL A 1 313 ? 8.781 18.366 -26.215 1.00 81.06 313 VAL A O 1
ATOM 2574 N N . HIS A 1 314 ? 9.269 20.488 -25.646 1.00 77.06 314 HIS A N 1
ATOM 2575 C CA . HIS A 1 314 ? 9.339 20.286 -24.195 1.00 77.06 314 HIS A CA 1
ATOM 2576 C C . HIS A 1 314 ? 8.116 19.563 -23.593 1.00 77.06 314 HIS A C 1
ATOM 2578 O O . HIS A 1 314 ? 8.257 18.697 -22.735 1.00 77.06 314 HIS A O 1
ATOM 2584 N N . ARG A 1 315 ? 6.903 19.842 -24.089 1.00 82.44 315 ARG A N 1
ATOM 2585 C CA . ARG A 1 315 ? 5.657 19.214 -23.605 1.00 82.44 315 ARG A CA 1
ATOM 2586 C C . ARG A 1 315 ? 5.692 17.680 -23.608 1.00 82.44 315 ARG A C 1
ATOM 2588 O O . ARG A 1 315 ? 5.115 17.077 -22.710 1.00 82.44 315 ARG A O 1
ATOM 2595 N N . TYR A 1 316 ? 6.327 17.045 -24.591 1.00 87.25 316 TYR A N 1
ATOM 2596 C CA . TYR A 1 316 ? 6.357 15.579 -24.649 1.00 87.25 316 TYR A CA 1
ATOM 2597 C C . TYR A 1 316 ? 7.340 14.984 -23.639 1.00 87.25 316 TYR A C 1
ATOM 2599 O O . TYR A 1 316 ? 7.055 13.942 -23.061 1.00 87.25 316 TYR A O 1
ATOM 2607 N N . ARG A 1 317 ? 8.411 15.702 -23.290 1.00 80.25 317 ARG A N 1
ATOM 2608 C CA . ARG A 1 317 ? 9.246 15.335 -22.141 1.00 80.25 317 ARG A CA 1
ATOM 2609 C C . ARG A 1 317 ? 8.455 15.375 -20.834 1.00 80.25 317 ARG A C 1
ATOM 2611 O O . ARG A 1 317 ? 8.574 14.465 -20.025 1.00 80.25 317 ARG A O 1
ATOM 2618 N N . LEU A 1 318 ? 7.621 16.399 -20.643 1.00 81.31 318 LEU A N 1
ATOM 2619 C CA . LEU A 1 318 ? 6.742 16.480 -19.473 1.00 81.31 318 LEU A CA 1
ATOM 2620 C C . LEU A 1 318 ? 5.772 15.288 -19.409 1.00 81.31 318 LEU A C 1
ATOM 2622 O O . LEU A 1 318 ? 5.513 14.759 -18.329 1.00 81.31 318 LEU A O 1
ATOM 2626 N N . TYR A 1 319 ? 5.271 14.823 -20.557 1.00 88.50 319 TYR A N 1
ATOM 2627 C CA . TYR A 1 319 ? 4.429 13.627 -20.613 1.00 88.50 319 TYR A CA 1
ATOM 2628 C C . TYR A 1 319 ? 5.185 12.354 -20.254 1.00 88.50 319 TYR A C 1
ATOM 2630 O O . TYR A 1 319 ? 4.692 11.591 -19.429 1.00 88.50 319 TYR A O 1
ATOM 2638 N N . HIS A 1 320 ? 6.377 12.166 -20.819 1.00 90.44 320 HIS A N 1
ATOM 2639 C CA . HIS A 1 320 ? 7.267 11.068 -20.463 1.00 90.44 320 HIS A CA 1
ATOM 2640 C C . HIS A 1 320 ? 7.539 11.041 -18.952 1.00 90.44 320 HIS A C 1
ATOM 2642 O O . HIS A 1 320 ? 7.222 10.055 -18.297 1.00 90.44 320 HIS A O 1
ATOM 2648 N N . HIS A 1 321 ? 7.983 12.165 -18.385 1.00 85.88 321 HIS A N 1
ATOM 2649 C CA . HIS A 1 321 ? 8.277 12.300 -16.960 1.00 85.88 321 HIS A CA 1
ATOM 2650 C C . HIS A 1 321 ? 7.072 11.960 -16.067 1.00 85.88 321 HIS A C 1
ATOM 2652 O O . HIS A 1 321 ? 7.178 11.141 -15.161 1.00 85.88 321 HIS A O 1
ATOM 2658 N N . SER A 1 322 ? 5.897 12.543 -16.339 1.00 86.25 322 SER A N 1
ATOM 2659 C CA . SER A 1 322 ? 4.693 12.272 -15.537 1.00 86.25 322 SER A CA 1
ATOM 2660 C C . SER A 1 322 ? 4.244 10.808 -15.612 1.00 86.25 322 SER A C 1
ATOM 2662 O O . SER A 1 322 ? 3.796 10.256 -14.606 1.00 86.25 322 SER A O 1
ATOM 2664 N N . LEU A 1 323 ? 4.360 10.159 -16.777 1.00 91.75 323 LEU A N 1
ATOM 2665 C CA . LEU A 1 323 ? 4.013 8.744 -16.927 1.00 91.75 323 LEU A CA 1
ATOM 2666 C C . LEU A 1 323 ? 5.015 7.834 -16.209 1.00 91.75 323 LEU A C 1
ATOM 2668 O O . LEU A 1 323 ? 4.573 6.942 -15.489 1.00 91.75 323 LEU A O 1
ATOM 2672 N N . THR A 1 324 ? 6.322 8.096 -16.329 1.00 91.38 324 THR A N 1
ATOM 2673 C CA . THR A 1 324 ? 7.365 7.376 -15.579 1.00 91.38 324 THR A CA 1
ATOM 2674 C C . THR A 1 324 ? 7.112 7.472 -14.072 1.00 91.38 324 THR A C 1
ATOM 2676 O O . THR A 1 324 ? 7.014 6.452 -13.395 1.00 91.38 324 THR A O 1
ATOM 2679 N N . ASP A 1 325 ? 6.887 8.675 -13.539 1.00 88.00 325 ASP A N 1
ATOM 2680 C CA . ASP A 1 325 ? 6.610 8.855 -12.106 1.00 88.00 325 ASP A CA 1
ATOM 2681 C C . ASP A 1 325 ? 5.292 8.194 -11.675 1.00 88.00 325 ASP A C 1
ATOM 2683 O O . ASP A 1 325 ? 5.145 7.759 -10.535 1.00 88.00 325 ASP A O 1
ATOM 2687 N N . SER A 1 326 ? 4.306 8.113 -12.573 1.00 87.88 326 SER A N 1
ATOM 2688 C CA . SER A 1 326 ? 3.043 7.416 -12.297 1.00 87.88 326 SER A CA 1
ATOM 2689 C C . SER A 1 326 ? 3.238 5.917 -12.111 1.00 87.88 326 SER A C 1
ATOM 2691 O O . SER A 1 326 ? 2.529 5.318 -11.304 1.00 87.88 326 SER A O 1
ATOM 2693 N N . LEU A 1 327 ? 4.189 5.333 -12.834 1.00 91.00 327 LEU A N 1
ATOM 2694 C CA . LEU A 1 327 ? 4.538 3.921 -12.736 1.00 91.00 327 LEU A CA 1
ATOM 2695 C C . LEU A 1 327 ? 5.368 3.641 -11.481 1.00 91.00 327 LEU A C 1
ATOM 2697 O O . LEU A 1 327 ? 5.054 2.690 -10.780 1.00 91.00 327 LEU A O 1
ATOM 2701 N N . LEU A 1 328 ? 6.314 4.519 -11.121 1.00 89.31 328 LEU A N 1
ATOM 2702 C CA . LEU A 1 328 ? 7.065 4.419 -9.857 1.00 89.31 328 LEU A CA 1
ATOM 2703 C C . LEU A 1 328 ? 6.160 4.415 -8.619 1.00 89.31 328 LEU A C 1
ATOM 2705 O O . LEU A 1 328 ? 6.434 3.725 -7.651 1.00 89.31 328 LEU A O 1
ATOM 2709 N N . VAL A 1 329 ? 5.041 5.145 -8.646 1.00 87.38 329 VAL A N 1
ATOM 2710 C CA . VAL A 1 329 ? 4.052 5.132 -7.548 1.00 87.38 329 VAL A CA 1
ATOM 2711 C C . VAL A 1 329 ? 3.366 3.762 -7.382 1.00 87.38 329 VAL A C 1
ATOM 2713 O O . VAL A 1 329 ? 2.693 3.531 -6.378 1.00 87.38 329 VAL A O 1
ATOM 2716 N N . GLN A 1 330 ? 3.477 2.866 -8.366 1.00 88.00 330 GLN A N 1
ATOM 2717 C CA . GLN A 1 330 ? 2.926 1.515 -8.274 1.00 88.00 330 GLN A CA 1
ATOM 2718 C C . GLN A 1 330 ? 3.855 0.527 -7.549 1.00 88.00 330 GLN A C 1
ATOM 2720 O O . GLN A 1 330 ? 3.332 -0.503 -7.141 1.00 88.00 330 GLN A O 1
ATOM 2725 N N . ASP A 1 331 ? 5.133 0.864 -7.322 1.00 90.06 331 ASP A N 1
ATOM 2726 C CA . ASP A 1 331 ? 6.038 0.153 -6.398 1.00 90.06 331 ASP A CA 1
ATOM 2727 C C . ASP A 1 331 ? 5.557 0.416 -4.957 1.00 90.06 331 ASP A C 1
ATOM 2729 O O . ASP A 1 331 ? 5.730 1.512 -4.405 1.00 90.06 331 ASP A O 1
ATOM 2733 N N . ARG A 1 332 ? 4.812 -0.534 -4.382 1.00 85.81 332 ARG A N 1
ATOM 2734 C CA . ARG A 1 332 ? 4.045 -0.315 -3.138 1.00 85.81 332 ARG A CA 1
ATOM 2735 C C . ARG A 1 332 ? 4.757 -0.772 -1.880 1.00 85.81 332 ARG A C 1
ATOM 2737 O O . ARG A 1 332 ? 4.450 -0.240 -0.811 1.00 85.81 332 ARG A O 1
ATOM 2744 N N . ASP A 1 333 ? 5.649 -1.737 -1.992 1.00 88.31 333 ASP A N 1
ATOM 2745 C CA . ASP A 1 333 ? 6.511 -2.209 -0.912 1.00 88.31 333 ASP A CA 1
ATOM 2746 C C . ASP A 1 333 ? 7.930 -1.630 -0.999 1.00 88.31 333 ASP A C 1
ATOM 2748 O O . ASP A 1 333 ? 8.714 -1.782 -0.059 1.00 88.31 333 ASP A O 1
ATOM 2752 N N . ASN A 1 334 ? 8.202 -0.830 -2.034 1.00 87.94 334 ASN A N 1
ATOM 2753 C CA . ASN A 1 334 ? 9.434 -0.089 -2.217 1.00 87.94 334 ASN A CA 1
ATOM 2754 C C . ASN A 1 334 ? 10.640 -1.032 -2.321 1.00 87.94 334 ASN A C 1
ATOM 2756 O O . ASN A 1 334 ? 11.677 -0.767 -1.707 1.00 87.94 334 ASN A O 1
ATOM 2760 N N . ASP A 1 335 ? 10.543 -2.063 -3.157 1.00 92.12 335 ASP A N 1
ATOM 2761 C CA . ASP A 1 335 ? 11.632 -3.006 -3.436 1.00 92.12 335 ASP A CA 1
ATOM 2762 C C . ASP A 1 335 ? 12.312 -2.779 -4.807 1.00 92.12 335 ASP A C 1
ATOM 2764 O O . ASP A 1 335 ? 13.462 -3.172 -5.005 1.00 92.12 335 ASP A O 1
ATOM 2768 N N . GLY A 1 336 ? 11.685 -1.991 -5.691 1.00 92.31 336 GLY A N 1
ATOM 2769 C CA . GLY A 1 336 ? 12.184 -1.652 -7.029 1.00 92.31 336 GLY A CA 1
ATOM 2770 C C . GLY A 1 336 ? 11.439 -2.337 -8.172 1.00 92.31 336 GLY A C 1
ATOM 2771 O O . GLY A 1 336 ? 11.765 -2.063 -9.338 1.00 92.31 336 GLY A O 1
ATOM 2772 N N . GLY A 1 337 ? 10.485 -3.204 -7.839 1.00 94.88 337 GLY A N 1
ATOM 2773 C CA . GLY A 1 337 ? 9.511 -3.803 -8.725 1.00 94.88 337 GLY A CA 1
ATOM 2774 C C . GLY A 1 337 ? 8.381 -2.842 -9.095 1.00 94.88 337 GLY A C 1
ATOM 2775 O O . GLY A 1 337 ? 8.109 -1.841 -8.437 1.00 94.88 337 GLY A O 1
ATOM 2776 N N . VAL A 1 338 ? 7.756 -3.099 -10.241 1.00 94.62 338 VAL A N 1
ATOM 2777 C CA . VAL A 1 338 ? 6.521 -2.440 -10.672 1.00 94.62 338 VAL A CA 1
ATOM 2778 C C . VAL A 1 338 ? 5.566 -3.530 -11.163 1.00 94.62 338 VAL A C 1
ATOM 2780 O O . VAL A 1 338 ? 6.010 -4.485 -11.808 1.00 94.62 338 VAL A O 1
ATOM 2783 N N . PRO A 1 339 ? 4.247 -3.409 -10.943 1.00 95.31 339 PRO A N 1
ATOM 2784 C CA . PRO A 1 339 ? 3.300 -4.388 -11.447 1.00 95.31 339 PRO A CA 1
ATOM 2785 C C . PRO A 1 339 ? 2.896 -4.078 -12.895 1.00 95.31 339 PRO A C 1
ATOM 2787 O O . PRO A 1 339 ? 2.824 -2.907 -13.300 1.00 95.31 339 PRO A O 1
ATOM 2790 N N . PRO A 1 340 ? 2.533 -5.092 -13.698 1.00 95.31 340 PRO A N 1
ATOM 2791 C CA . PRO A 1 340 ? 2.099 -4.897 -15.082 1.00 95.31 340 PRO A CA 1
ATOM 2792 C C . PRO A 1 340 ? 0.730 -4.211 -15.177 1.00 95.31 340 PRO A C 1
ATOM 2794 O O . PRO A 1 340 ? 0.415 -3.562 -16.188 1.00 95.31 340 PRO A O 1
ATOM 2797 N N . THR A 1 341 ? -0.063 -4.293 -14.104 1.00 93.50 341 THR A N 1
ATOM 2798 C CA . THR A 1 341 ? -1.383 -3.677 -13.992 1.00 93.50 341 THR A CA 1
ATOM 2799 C C . THR A 1 341 ? -1.443 -2.706 -12.829 1.00 93.50 341 THR A C 1
ATOM 2801 O O . THR A 1 341 ? -1.050 -2.984 -11.698 1.00 93.50 341 THR A O 1
ATOM 2804 N N . LYS A 1 342 ? -2.056 -1.553 -13.077 1.00 88.94 342 LYS A N 1
ATOM 2805 C CA . LYS A 1 342 ? -2.385 -0.606 -12.023 1.00 88.94 342 LYS A CA 1
ATOM 2806 C C . LYS A 1 342 ? -3.324 -1.252 -11.010 1.00 88.94 342 LYS A C 1
ATOM 2808 O O . LYS A 1 342 ? -4.464 -1.588 -11.341 1.00 88.94 342 LYS A O 1
ATOM 2813 N N . GLY A 1 343 ? -2.927 -1.212 -9.744 1.00 80.50 343 GLY A N 1
ATOM 2814 C CA . GLY A 1 343 ? -3.783 -1.630 -8.640 1.00 80.50 343 GLY A CA 1
ATOM 2815 C C . GLY A 1 343 ? -3.511 -3.026 -8.105 1.00 80.50 343 GLY A C 1
ATOM 2816 O O . GLY A 1 343 ? -4.157 -3.361 -7.110 1.00 80.50 343 GLY A O 1
ATOM 2817 N N . ASP A 1 344 ? -2.576 -3.766 -8.701 1.00 83.81 344 ASP A N 1
ATOM 2818 C CA . ASP A 1 344 ? -2.159 -5.088 -8.230 1.00 83.81 344 ASP A CA 1
ATOM 2819 C C . ASP A 1 344 ? -1.606 -5.036 -6.792 1.00 83.81 344 ASP A C 1
ATOM 2821 O O . ASP A 1 344 ? -1.414 -3.960 -6.202 1.00 83.81 344 ASP A O 1
ATOM 2825 N N . SER A 1 345 ? -1.489 -6.210 -6.165 1.00 84.94 345 SER A N 1
ATOM 2826 C CA . SER A 1 345 ? -0.959 -6.338 -4.803 1.00 84.94 345 SER A CA 1
ATOM 2827 C C . SER A 1 345 ? 0.465 -5.800 -4.717 1.00 84.94 345 SER A C 1
ATOM 2829 O O . SER A 1 345 ? 1.138 -5.727 -5.732 1.00 84.94 345 SER A O 1
ATOM 2831 N N . GLN A 1 346 ? 0.923 -5.472 -3.507 1.00 83.69 346 GLN A N 1
ATOM 2832 C CA . GLN A 1 346 ? 2.317 -5.064 -3.306 1.00 83.69 346 GLN A CA 1
ATOM 2833 C C . GLN A 1 346 ? 3.307 -6.164 -3.744 1.00 83.69 346 GLN A C 1
ATOM 2835 O O . GLN A 1 346 ? 4.305 -5.832 -4.334 1.00 83.69 346 GLN A O 1
ATOM 2840 N N . ASN A 1 347 ? 2.943 -7.449 -3.604 1.00 87.25 347 ASN A N 1
ATOM 2841 C CA . ASN A 1 347 ? 3.732 -8.588 -4.104 1.00 87.25 347 ASN A CA 1
ATOM 2842 C C . ASN A 1 347 ? 3.353 -8.966 -5.557 1.00 87.25 347 ASN A C 1
ATOM 2844 O O . ASN A 1 347 ? 3.165 -10.142 -5.890 1.00 87.25 347 ASN A O 1
ATOM 2848 N N . GLY A 1 348 ? 2.952 -7.975 -6.349 1.00 90.94 348 GLY A N 1
ATOM 2849 C CA . GLY A 1 348 ? 2.383 -8.145 -7.687 1.00 90.94 348 GLY A CA 1
ATOM 2850 C C . GLY A 1 348 ? 3.358 -7.766 -8.790 1.00 90.94 348 GLY A C 1
ATOM 2851 O O . GLY A 1 348 ? 2.912 -7.566 -9.922 1.00 90.94 348 GLY A O 1
ATOM 2852 N N . ASP A 1 349 ? 4.638 -7.622 -8.459 1.00 95.00 349 ASP A N 1
ATOM 2853 C CA . ASP A 1 349 ? 5.612 -6.979 -9.321 1.00 95.00 349 ASP A CA 1
ATOM 2854 C C . ASP A 1 349 ? 6.269 -7.978 -10.269 1.00 95.00 349 ASP A C 1
ATOM 2856 O O . ASP A 1 349 ? 6.478 -9.151 -9.948 1.00 95.00 349 ASP A O 1
ATOM 2860 N N . HIS A 1 350 ? 6.539 -7.520 -11.492 1.00 96.94 350 HIS A N 1
ATOM 2861 C CA . HIS A 1 350 ? 7.051 -8.363 -12.573 1.00 96.94 350 HIS A CA 1
ATOM 2862 C C . HIS A 1 350 ? 8.408 -7.868 -13.058 1.00 96.94 350 HIS A C 1
ATOM 2864 O O . HIS A 1 350 ? 8.644 -6.659 -13.162 1.00 96.94 350 HIS A O 1
ATOM 2870 N N . SER A 1 351 ? 9.300 -8.797 -13.409 1.00 97.19 351 SER A N 1
ATOM 2871 C CA . SER A 1 351 ? 10.657 -8.453 -13.833 1.00 97.19 351 SER A CA 1
ATOM 2872 C C . SER A 1 351 ? 10.654 -7.578 -15.084 1.00 97.19 351 SER A C 1
ATOM 2874 O O . SER A 1 351 ? 11.355 -6.574 -15.112 1.00 97.19 351 SER A O 1
ATOM 2876 N N . TRP A 1 352 ? 9.831 -7.902 -16.083 1.00 94.75 352 TRP A N 1
ATOM 2877 C CA . TRP A 1 352 ? 9.853 -7.252 -17.400 1.00 94.75 352 TRP A CA 1
ATOM 2878 C C . TRP A 1 352 ? 9.341 -5.810 -17.397 1.00 94.75 352 TRP A C 1
ATOM 2880 O O . TRP A 1 352 ? 9.919 -4.911 -17.998 1.00 94.75 352 TRP A O 1
ATOM 2890 N N . ILE A 1 353 ? 8.257 -5.517 -16.681 1.00 96.06 353 ILE A N 1
ATOM 2891 C CA . ILE A 1 353 ? 7.777 -4.130 -16.603 1.00 96.06 353 ILE A CA 1
ATOM 2892 C C . ILE A 1 353 ? 8.742 -3.272 -15.773 1.00 96.06 353 ILE A C 1
ATOM 2894 O O . ILE A 1 353 ? 8.925 -2.086 -16.053 1.00 96.06 353 ILE A O 1
ATOM 2898 N N . SER A 1 354 ? 9.410 -3.884 -14.793 1.00 97.31 354 SER A N 1
ATOM 2899 C CA . SER A 1 354 ? 10.433 -3.233 -13.977 1.00 97.31 354 SER A CA 1
ATOM 2900 C C . SER A 1 354 ? 11.683 -2.927 -14.807 1.00 97.31 354 SER A C 1
ATOM 2902 O O . SER A 1 354 ? 12.194 -1.810 -14.763 1.00 97.31 354 SER A O 1
ATOM 2904 N N . THR A 1 355 ? 12.145 -3.848 -15.657 1.00 97.50 355 THR A N 1
ATOM 2905 C CA . THR A 1 355 ? 13.237 -3.571 -16.605 1.00 97.50 355 THR A CA 1
ATOM 2906 C C . THR A 1 355 ? 12.836 -2.498 -17.631 1.00 97.50 355 THR A C 1
ATOM 2908 O O . THR A 1 355 ? 13.664 -1.637 -17.944 1.00 97.50 355 THR A O 1
ATOM 2911 N N . TYR A 1 356 ? 11.567 -2.435 -18.073 1.00 97.00 356 TYR A N 1
ATOM 2912 C CA . TYR A 1 356 ? 11.075 -1.352 -18.948 1.00 97.00 356 TYR A CA 1
ATOM 2913 C C . TYR A 1 356 ? 11.214 0.021 -18.291 1.00 97.00 356 TYR A C 1
ATOM 2915 O O . TYR A 1 356 ? 11.554 0.993 -18.969 1.00 97.00 356 TYR A O 1
ATOM 2923 N N . MET A 1 357 ? 11.021 0.129 -16.972 1.00 95.50 357 MET A N 1
ATOM 2924 C CA . MET A 1 357 ? 11.264 1.389 -16.263 1.00 95.50 357 MET A CA 1
ATOM 2925 C C . MET A 1 357 ? 12.683 1.902 -16.494 1.00 95.50 357 MET A C 1
ATOM 2927 O O . MET A 1 357 ? 12.863 3.102 -16.674 1.00 95.50 357 MET A O 1
ATOM 2931 N N . VAL A 1 358 ? 13.672 1.015 -16.590 1.00 94.50 358 VAL A N 1
ATOM 2932 C CA . VAL A 1 358 ? 15.070 1.397 -16.788 1.00 94.50 358 VAL A CA 1
ATOM 2933 C C . VAL A 1 358 ? 15.315 1.934 -18.196 1.00 94.50 358 VAL A C 1
ATOM 2935 O O . VAL A 1 358 ? 15.681 3.098 -18.360 1.00 94.50 358 VAL A O 1
ATOM 2938 N N . PHE A 1 359 ? 15.120 1.107 -19.224 1.00 91.12 359 PHE A N 1
ATOM 2939 C CA . PHE A 1 359 ? 15.489 1.466 -20.599 1.00 91.12 359 PHE A CA 1
ATOM 2940 C C . PHE A 1 359 ? 14.396 2.194 -21.382 1.00 91.12 359 PHE A C 1
ATOM 2942 O O . PHE A 1 359 ? 14.582 2.491 -22.555 1.00 91.12 359 PHE A O 1
ATOM 2949 N N . MET A 1 360 ? 13.252 2.481 -20.763 1.00 94.31 360 MET A N 1
ATOM 2950 C CA . MET A 1 360 ? 12.204 3.304 -21.369 1.00 94.31 360 MET A CA 1
ATOM 2951 C C . MET A 1 360 ? 11.804 4.479 -20.495 1.00 94.31 360 MET A C 1
ATOM 2953 O O . MET A 1 360 ? 11.557 5.565 -21.011 1.00 94.31 360 MET A O 1
ATOM 2957 N N . GLY A 1 361 ? 11.677 4.251 -19.187 1.00 92.44 361 GLY A N 1
ATOM 2958 C CA . GLY A 1 361 ? 11.170 5.236 -18.236 1.00 92.44 361 GLY A CA 1
ATOM 2959 C C . GLY A 1 361 ? 12.236 6.214 -17.769 1.00 92.44 361 GLY A C 1
ATOM 2960 O O . GLY A 1 361 ? 11.977 7.414 -17.712 1.00 92.44 361 GLY A O 1
ATOM 2961 N N . PHE A 1 362 ? 13.420 5.709 -17.432 1.00 90.56 362 PHE A N 1
ATOM 2962 C CA . PHE A 1 362 ? 14.525 6.506 -16.913 1.00 90.56 362 PHE A CA 1
ATOM 2963 C C . PHE A 1 362 ? 15.441 7.028 -18.021 1.00 90.56 362 PHE A C 1
ATOM 2965 O O . PHE A 1 362 ? 16.126 8.035 -17.818 1.00 90.56 362 PHE A O 1
ATOM 2972 N N . GLU A 1 363 ? 15.442 6.392 -19.197 1.00 85.88 363 GLU A N 1
ATOM 2973 C CA . GLU A 1 363 ? 16.182 6.875 -20.363 1.00 85.88 363 GLU A CA 1
ATOM 2974 C C . GLU A 1 363 ? 15.777 8.320 -20.684 1.00 85.88 363 GLU A C 1
ATOM 2976 O O . GLU A 1 363 ? 14.610 8.632 -20.897 1.00 85.88 363 GLU A O 1
ATOM 2981 N N . GLY A 1 364 ? 16.738 9.242 -20.714 1.00 78.50 364 GLY A N 1
ATOM 2982 C CA . GLY A 1 364 ? 16.459 10.663 -20.905 1.00 78.50 364 GLY A CA 1
ATOM 2983 C C . GLY A 1 364 ? 16.053 11.458 -19.683 1.00 78.50 364 GLY A C 1
ATOM 2984 O O . GLY A 1 364 ? 16.188 12.681 -19.710 1.00 78.50 364 GLY A O 1
ATOM 2985 N N . LEU A 1 365 ? 15.638 10.812 -18.601 1.00 80.31 365 LEU A N 1
ATOM 2986 C CA . LEU A 1 365 ? 15.575 11.456 -17.288 1.00 80.31 365 LEU A CA 1
ATOM 2987 C C . LEU A 1 365 ? 16.920 11.354 -16.566 1.00 80.31 365 LEU A C 1
ATOM 2989 O O . LEU A 1 365 ? 17.279 12.254 -15.810 1.00 80.31 365 LEU A O 1
ATOM 2993 N N . MET A 1 366 ? 17.674 10.289 -16.845 1.00 82.31 366 MET A N 1
ATOM 2994 C CA . MET A 1 366 ? 19.014 10.056 -16.308 1.00 82.31 366 MET A CA 1
ATOM 2995 C C . MET A 1 366 ? 20.143 10.682 -17.146 1.00 82.31 366 MET A C 1
ATOM 2997 O O . MET A 1 366 ? 21.276 10.746 -16.684 1.00 82.31 366 MET A O 1
ATOM 3001 N N . ASP A 1 367 ? 19.855 11.186 -18.348 1.00 76.31 367 ASP A N 1
ATOM 3002 C CA . ASP A 1 367 ? 20.873 11.753 -19.254 1.00 76.31 367 ASP A CA 1
ATOM 3003 C C . ASP A 1 367 ? 21.445 13.092 -18.755 1.00 76.31 367 ASP A C 1
ATOM 3005 O O . ASP A 1 367 ? 22.481 13.544 -19.235 1.00 76.31 367 ASP A O 1
ATOM 3009 N N . SER A 1 368 ? 20.775 13.733 -17.791 1.00 67.94 368 SER A N 1
ATOM 3010 C CA . SER A 1 368 ? 21.219 14.976 -17.152 1.00 67.94 368 SER A CA 1
ATOM 3011 C C . SER A 1 368 ? 21.679 14.794 -15.709 1.00 67.94 368 SER A C 1
ATOM 3013 O O . SER A 1 368 ? 21.771 15.777 -14.970 1.00 67.94 368 SER A O 1
ATOM 3015 N N . ILE A 1 369 ? 21.948 13.549 -15.296 1.00 77.69 369 ILE A N 1
ATOM 3016 C CA . ILE A 1 369 ? 22.572 13.289 -14.001 1.00 77.69 369 ILE A CA 1
ATOM 3017 C C . ILE A 1 369 ? 23.931 13.994 -13.951 1.00 77.69 369 ILE A C 1
ATOM 3019 O O . ILE A 1 369 ? 24.682 14.045 -14.924 1.00 77.69 369 ILE A O 1
ATOM 3023 N N . ARG A 1 370 ? 24.191 14.570 -12.787 1.00 83.00 370 ARG A N 1
ATOM 3024 C CA . ARG A 1 370 ? 25.362 15.359 -12.436 1.00 83.00 370 ARG A CA 1
ATOM 3025 C C . ARG A 1 370 ? 26.368 14.519 -11.666 1.00 83.00 370 ARG A C 1
ATOM 3027 O O . ARG A 1 370 ? 26.001 13.485 -11.116 1.00 83.00 370 ARG A O 1
ATOM 3034 N N . ASP A 1 371 ? 27.626 14.936 -11.607 1.00 86.75 371 ASP A N 1
ATOM 3035 C CA . ASP A 1 371 ? 28.615 14.160 -10.848 1.00 86.75 371 ASP A CA 1
ATOM 3036 C C . ASP A 1 371 ? 28.353 14.307 -9.343 1.00 86.75 371 ASP A C 1
ATOM 3038 O O . ASP A 1 371 ? 28.374 13.319 -8.609 1.00 86.75 371 ASP A O 1
ATOM 3042 N N . PHE A 1 372 ? 28.018 15.523 -8.898 1.00 88.62 372 PHE A N 1
ATOM 3043 C CA . PHE A 1 372 ? 27.764 15.864 -7.499 1.00 88.62 372 PHE A CA 1
ATOM 3044 C C . PHE A 1 372 ? 26.367 16.492 -7.350 1.00 88.62 372 PHE A C 1
ATOM 3046 O O . PHE A 1 372 ? 26.165 17.649 -7.707 1.00 88.62 372 PHE A O 1
ATOM 3053 N N . ASP A 1 373 ? 25.399 15.729 -6.837 1.00 89.25 373 ASP A N 1
ATOM 3054 C CA . ASP A 1 373 ? 24.012 16.184 -6.629 1.00 89.25 373 ASP A CA 1
ATOM 3055 C C . ASP A 1 373 ? 23.424 15.455 -5.410 1.00 89.25 373 ASP A C 1
ATOM 3057 O O . ASP A 1 373 ? 23.361 14.218 -5.382 1.00 89.25 373 ASP A O 1
ATOM 3061 N N . VAL A 1 374 ? 23.042 16.210 -4.378 1.00 91.00 374 VAL A N 1
ATOM 3062 C CA . VAL A 1 374 ? 22.414 15.692 -3.161 1.00 91.00 374 VAL A CA 1
ATOM 3063 C C . VAL A 1 374 ? 21.149 16.468 -2.848 1.00 91.00 374 VAL A C 1
ATOM 3065 O O . VAL A 1 374 ? 21.131 17.683 -2.785 1.00 91.00 374 VAL A O 1
ATOM 3068 N N . GLY A 1 375 ? 20.077 15.746 -2.534 1.00 90.81 375 GLY A N 1
ATOM 3069 C CA . GLY A 1 375 ? 18.814 16.376 -2.175 1.00 90.81 375 GLY A CA 1
ATOM 3070 C C . GLY A 1 375 ? 18.292 15.906 -0.832 1.00 90.81 375 GLY A C 1
ATOM 3071 O O . GLY A 1 375 ? 18.426 14.737 -0.456 1.00 90.81 375 GLY A O 1
ATOM 3072 N N . VAL A 1 376 ? 17.599 16.806 -0.139 1.00 91.56 376 VAL A N 1
ATOM 3073 C CA . VAL A 1 376 ? 16.740 16.442 0.987 1.00 91.56 376 VAL A CA 1
ATOM 3074 C C . VAL A 1 376 ? 15.391 16.033 0.407 1.00 91.56 376 VAL A C 1
ATOM 3076 O O . VAL A 1 376 ? 14.556 16.874 0.084 1.00 91.56 376 VAL A O 1
ATOM 3079 N N . MET A 1 377 ? 15.157 14.731 0.245 1.00 89.19 377 MET A N 1
ATOM 3080 C CA . MET A 1 377 ? 13.929 14.218 -0.367 1.00 89.19 377 MET A CA 1
ATOM 3081 C C . MET A 1 377 ? 12.692 14.559 0.457 1.00 89.19 377 MET A C 1
ATOM 3083 O O . MET A 1 377 ? 11.663 14.918 -0.101 1.00 89.19 377 MET A O 1
ATOM 3087 N N . LYS A 1 378 ? 12.738 14.389 1.779 1.00 88.00 378 LYS A N 1
ATOM 3088 C CA . LYS A 1 378 ? 11.544 14.534 2.618 1.00 88.00 378 LYS A CA 1
ATOM 3089 C C . LYS A 1 378 ? 11.927 14.712 4.076 1.00 88.00 378 LYS A C 1
ATOM 3091 O O . LYS A 1 378 ? 12.916 14.152 4.534 1.00 88.00 378 LYS A O 1
ATOM 3096 N N . VAL A 1 379 ? 11.096 15.431 4.824 1.00 89.25 379 VAL A N 1
ATOM 3097 C CA . VAL A 1 379 ? 11.114 15.371 6.289 1.00 89.25 379 VAL A CA 1
ATOM 3098 C C . VAL A 1 379 ? 10.221 14.201 6.721 1.00 89.25 379 VAL A C 1
ATOM 3100 O O . VAL A 1 379 ? 9.016 14.215 6.470 1.00 89.25 379 VAL A O 1
ATOM 3103 N N . LEU A 1 380 ? 10.816 13.165 7.310 1.00 89.00 380 LEU A N 1
ATOM 3104 C CA . LEU A 1 380 ? 10.123 11.968 7.805 1.00 89.00 380 LEU A CA 1
ATOM 3105 C C . LEU A 1 380 ? 9.474 12.191 9.172 1.00 89.00 380 LEU A C 1
ATOM 3107 O O . LEU A 1 380 ? 8.441 11.598 9.467 1.00 89.00 380 LEU A O 1
ATOM 3111 N N . SER A 1 381 ? 10.079 13.044 9.993 1.00 88.81 381 SER A N 1
ATOM 3112 C CA . SER A 1 381 ? 9.552 13.483 11.281 1.00 88.81 381 SER A CA 1
ATOM 3113 C C . SER A 1 381 ? 10.081 14.889 11.560 1.00 88.81 381 SER A C 1
ATOM 3115 O O . SER A 1 381 ? 11.262 15.123 11.300 1.00 88.81 381 SER A O 1
ATOM 3117 N N . PRO A 1 382 ? 9.263 15.825 12.065 1.00 88.88 382 PRO A N 1
ATOM 3118 C CA . PRO A 1 382 ? 7.826 15.692 12.305 1.00 88.88 382 PRO A CA 1
ATOM 3119 C C . PRO A 1 382 ? 6.996 15.734 11.008 1.00 88.88 382 PRO A C 1
ATOM 3121 O O . PRO A 1 382 ? 7.375 16.401 10.047 1.00 88.88 382 PRO A O 1
ATOM 3124 N N . ILE A 1 383 ? 5.835 15.067 10.985 1.00 82.94 383 ILE A N 1
ATOM 3125 C CA . ILE A 1 383 ? 4.842 15.162 9.892 1.00 82.94 383 ILE A CA 1
ATOM 3126 C C . ILE A 1 383 ? 3.482 15.668 10.390 1.00 82.94 383 ILE A C 1
ATOM 3128 O O . ILE A 1 383 ? 3.131 15.487 11.551 1.00 82.94 383 ILE A O 1
ATOM 3132 N N . GLU A 1 384 ? 2.667 16.242 9.494 1.00 78.25 384 GLU A N 1
ATOM 3133 C CA . GLU A 1 384 ? 1.372 16.876 9.828 1.00 78.25 384 GLU A CA 1
ATOM 3134 C C . GLU A 1 384 ? 0.406 15.966 10.614 1.00 78.25 384 GLU A C 1
ATOM 3136 O O . GLU A 1 384 ? -0.406 16.451 11.403 1.00 78.25 384 GLU A O 1
ATOM 3141 N N . LYS A 1 385 ? 0.478 14.647 10.397 1.00 75.81 385 LYS A N 1
ATOM 3142 C CA . LYS A 1 385 ? -0.412 13.664 11.035 1.00 75.81 385 LYS A CA 1
ATOM 3143 C C . LYS A 1 385 ? 0.010 13.267 12.451 1.00 75.81 385 LYS A C 1
ATOM 3145 O O . LYS A 1 385 ? -0.836 12.772 13.189 1.00 75.81 385 LYS A O 1
ATOM 3150 N N . GLN A 1 386 ? 1.280 13.445 12.808 1.00 84.62 386 GLN A N 1
ATOM 3151 C CA . GLN A 1 386 ? 1.769 13.109 14.142 1.00 84.62 386 GLN A CA 1
ATOM 3152 C C . GLN A 1 386 ? 1.213 14.096 15.170 1.00 84.62 386 GLN A C 1
ATOM 3154 O O . GLN A 1 386 ? 1.002 15.280 14.888 1.00 84.62 386 GLN A O 1
ATOM 3159 N N . ILE A 1 387 ? 0.951 13.586 16.369 1.00 87.19 387 ILE A N 1
ATOM 3160 C CA . ILE A 1 387 ? 0.497 14.393 17.493 1.00 87.19 387 ILE A CA 1
ATOM 3161 C C . ILE A 1 387 ? 1.719 14.792 18.305 1.00 87.19 387 ILE A C 1
ATOM 3163 O O . ILE A 1 387 ? 2.467 13.934 18.756 1.00 87.19 387 ILE A O 1
ATOM 3167 N N . PHE A 1 388 ? 1.887 16.097 18.486 1.00 89.44 388 PHE A N 1
ATOM 3168 C CA . PHE A 1 388 ? 2.913 16.669 19.345 1.00 89.44 388 PHE A CA 1
ATOM 3169 C C . PHE A 1 388 ? 2.241 17.462 20.451 1.00 89.44 388 PHE A C 1
ATOM 3171 O O . PHE A 1 388 ? 1.316 18.241 20.190 1.00 89.44 388 PHE A O 1
ATOM 3178 N N . LEU A 1 389 ? 2.708 17.269 21.672 1.00 88.56 389 LEU A N 1
ATOM 3179 C CA . LEU A 1 389 ? 2.254 17.943 22.874 1.00 88.56 389 LEU A CA 1
ATOM 3180 C C . LEU A 1 389 ? 3.327 18.930 23.356 1.00 88.56 389 LEU A C 1
ATOM 3182 O O . LEU A 1 389 ? 4.478 18.891 22.910 1.00 88.56 389 LEU A O 1
ATOM 3186 N N . PRO A 1 390 ? 2.969 19.873 24.240 1.00 84.12 390 PRO A N 1
ATOM 3187 C CA . PRO A 1 390 ? 3.947 20.756 24.846 1.00 84.12 390 PRO A CA 1
ATOM 3188 C C . PRO A 1 390 ? 4.924 19.913 25.666 1.00 84.12 390 PRO A C 1
ATOM 3190 O O . PRO A 1 390 ? 4.519 18.934 26.288 1.00 84.12 390 PRO A O 1
ATOM 3193 N N . PHE A 1 391 ? 6.189 20.327 25.704 1.00 82.56 391 PHE A N 1
ATOM 3194 C CA . PHE A 1 391 ? 7.274 19.636 26.417 1.00 82.56 391 PHE A CA 1
ATOM 3195 C C . PHE A 1 391 ? 7.774 18.326 25.795 1.00 82.56 391 PHE A C 1
ATOM 3197 O O . PHE A 1 391 ? 8.779 17.795 26.271 1.00 82.56 391 PHE A O 1
ATOM 3204 N N . ASP A 1 392 ? 7.161 17.853 24.708 1.00 85.31 392 ASP A N 1
ATOM 3205 C CA . ASP A 1 392 ? 7.741 16.771 23.918 1.00 85.31 392 ASP A CA 1
ATOM 3206 C C . ASP A 1 392 ? 9.116 17.197 23.397 1.00 85.31 392 ASP A C 1
ATOM 3208 O O . ASP A 1 392 ? 9.316 18.328 22.948 1.00 85.31 392 ASP A O 1
ATOM 3212 N N . THR A 1 393 ? 10.076 16.279 23.451 1.00 87.81 393 THR A N 1
ATOM 3213 C CA . THR A 1 393 ? 11.335 16.440 22.725 1.00 87.81 393 THR A CA 1
ATOM 3214 C C . THR A 1 393 ? 11.128 15.924 21.311 1.00 87.81 393 THR A C 1
ATOM 3216 O O . THR A 1 393 ? 10.751 14.766 21.138 1.00 87.81 393 THR A O 1
ATOM 3219 N N . LEU A 1 394 ? 11.360 16.768 20.306 1.00 86.56 394 LEU A N 1
ATOM 3220 C CA . LEU A 1 394 ? 11.187 16.372 18.913 1.00 86.56 394 LEU A CA 1
ATOM 3221 C C . LEU A 1 394 ? 12.527 16.079 18.248 1.00 86.56 394 LEU A C 1
ATOM 3223 O O . LEU A 1 394 ? 13.373 16.960 18.076 1.00 86.56 394 LEU A O 1
ATOM 3227 N N . ASP A 1 395 ? 12.650 14.851 17.768 1.00 89.25 395 ASP A N 1
ATOM 3228 C CA . ASP A 1 395 ? 13.671 14.492 16.800 1.00 89.25 395 ASP A CA 1
ATOM 3229 C C . ASP A 1 395 ? 13.192 14.828 15.388 1.00 89.25 395 ASP A C 1
ATOM 3231 O O . ASP A 1 395 ? 12.028 14.615 15.023 1.00 89.25 395 ASP A O 1
ATOM 3235 N N . VAL A 1 396 ? 14.116 15.353 14.584 1.00 89.88 396 VAL A N 1
ATOM 3236 C CA . VAL A 1 396 ? 13.862 15.643 13.173 1.00 89.88 396 VAL A CA 1
ATOM 3237 C C . VAL A 1 396 ? 14.561 14.586 12.342 1.00 89.88 396 VAL A C 1
ATOM 3239 O O . VAL A 1 396 ? 15.781 14.485 12.383 1.00 89.88 396 VAL A O 1
ATOM 3242 N N . SER A 1 397 ? 13.810 13.812 11.572 1.00 92.75 397 SER A N 1
ATOM 3243 C CA . SER A 1 397 ? 14.364 12.811 10.661 1.00 92.75 397 SER A CA 1
ATOM 3244 C C . SER A 1 397 ? 14.161 13.267 9.229 1.00 92.75 397 SER A C 1
ATOM 3246 O O . SER A 1 397 ? 13.049 13.629 8.841 1.00 92.75 397 SER A O 1
ATOM 3248 N N . LEU A 1 398 ? 15.222 13.239 8.432 1.00 92.69 398 LEU A N 1
ATOM 3249 C CA . LEU A 1 398 ? 15.201 13.592 7.020 1.00 92.69 398 LEU A CA 1
ATOM 3250 C C . LEU A 1 398 ? 15.604 12.397 6.176 1.00 92.69 398 LEU A C 1
ATOM 3252 O O . LEU A 1 398 ? 16.568 11.713 6.502 1.00 92.69 398 LEU A O 1
ATOM 3256 N N . LEU A 1 399 ? 14.910 12.210 5.062 1.00 93.06 399 LEU A N 1
ATOM 3257 C CA . LEU A 1 399 ? 15.327 11.319 3.995 1.00 93.06 399 LEU A CA 1
ATOM 3258 C C . LEU A 1 399 ? 16.175 12.118 3.004 1.00 93.06 399 LEU A C 1
ATOM 3260 O O . LEU A 1 399 ? 15.685 13.087 2.418 1.00 93.06 399 LEU A O 1
ATOM 3264 N N . CYS A 1 400 ? 17.423 11.712 2.814 1.00 93.62 400 CYS A N 1
ATOM 3265 C CA . CYS A 1 400 ? 18.377 12.340 1.907 1.00 93.62 400 CYS A CA 1
ATOM 3266 C C . CYS A 1 400 ? 18.770 11.355 0.805 1.00 93.62 400 CYS A C 1
ATOM 3268 O O . CYS A 1 400 ? 18.811 10.148 1.034 1.00 93.62 400 CYS A O 1
ATOM 3270 N N . ALA A 1 401 ? 19.072 11.864 -0.386 1.00 93.31 401 ALA A N 1
ATOM 3271 C CA . ALA A 1 401 ? 19.437 11.032 -1.526 1.00 93.31 401 ALA A CA 1
ATOM 3272 C C . ALA A 1 401 ? 20.630 11.582 -2.282 1.00 93.31 401 ALA A C 1
ATOM 3274 O O . ALA A 1 401 ? 20.734 12.790 -2.491 1.00 93.31 401 ALA A O 1
ATOM 3275 N N . ASN A 1 402 ? 21.472 10.667 -2.750 1.00 93.06 402 ASN A N 1
ATOM 3276 C CA . ASN A 1 402 ? 22.424 10.944 -3.806 1.00 93.06 402 ASN A CA 1
ATOM 3277 C C . ASN A 1 402 ? 21.697 10.856 -5.154 1.00 93.06 402 ASN A C 1
ATOM 3279 O O . ASN A 1 402 ? 21.126 9.820 -5.514 1.00 93.06 402 ASN A O 1
ATOM 3283 N N . TYR A 1 403 ? 21.685 11.967 -5.877 1.00 89.69 403 TYR A N 1
ATOM 3284 C CA . TYR A 1 403 ? 21.136 12.069 -7.224 1.00 89.69 403 TYR A CA 1
ATOM 3285 C C . TYR A 1 403 ? 22.232 12.050 -8.290 1.00 89.69 403 TYR A C 1
ATOM 3287 O O . TYR A 1 403 ? 21.893 11.942 -9.468 1.00 89.69 403 TYR A O 1
ATOM 3295 N N . GLY A 1 404 ? 23.504 12.159 -7.891 1.00 89.19 404 GLY A N 1
ATOM 3296 C CA . GLY A 1 404 ? 24.658 12.240 -8.778 1.00 89.19 404 GLY A CA 1
ATOM 3297 C C . GLY A 1 404 ? 25.362 10.906 -9.043 1.00 89.19 404 GLY A C 1
ATOM 3298 O O . GLY A 1 404 ? 24.945 9.858 -8.548 1.00 89.19 404 GLY A O 1
ATOM 3299 N N . LEU A 1 405 ? 26.436 10.952 -9.842 1.00 88.25 405 LEU A N 1
ATOM 3300 C CA . LEU A 1 405 ? 27.266 9.794 -10.222 1.00 88.25 405 LEU A CA 1
ATOM 3301 C C . LEU A 1 405 ? 28.443 9.517 -9.277 1.00 88.25 405 LEU A C 1
ATOM 3303 O O . LEU A 1 405 ? 29.041 8.443 -9.345 1.00 88.25 405 LEU A O 1
ATOM 3307 N N . MET A 1 406 ? 28.767 10.440 -8.373 1.00 90.38 406 MET A N 1
ATOM 3308 C CA . MET A 1 406 ? 29.865 10.276 -7.423 1.00 90.38 406 MET A CA 1
ATOM 3309 C C . MET A 1 406 ? 29.355 9.976 -6.016 1.00 90.38 406 MET A C 1
ATOM 3311 O O .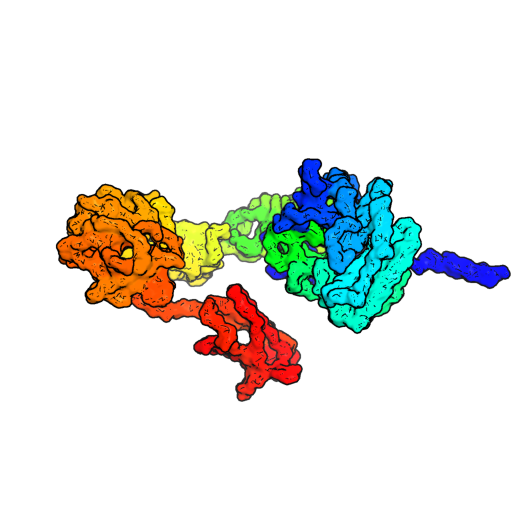 MET A 1 406 ? 28.362 10.534 -5.554 1.00 90.38 406 MET A O 1
ATOM 3315 N N . SER A 1 407 ? 30.075 9.120 -5.289 1.00 91.81 407 SER A N 1
ATOM 3316 C CA . SER A 1 407 ? 29.859 8.946 -3.849 1.00 91.81 407 SER A CA 1
ATOM 3317 C C . SER A 1 407 ? 30.185 10.241 -3.102 1.00 91.81 407 SER A C 1
ATOM 3319 O O . SER A 1 407 ? 31.248 10.835 -3.297 1.00 91.81 407 SER A O 1
ATOM 3321 N N . LEU A 1 408 ? 29.287 10.649 -2.210 1.00 92.69 408 LEU A N 1
ATOM 3322 C CA . LEU A 1 408 ? 29.366 11.898 -1.466 1.00 92.69 408 LEU A CA 1
ATOM 3323 C C . LEU A 1 408 ? 29.692 11.605 -0.002 1.00 92.69 408 LEU A C 1
ATOM 3325 O O . LEU A 1 408 ? 28.988 10.851 0.663 1.00 92.69 408 LEU A O 1
ATOM 3329 N N . ASN A 1 409 ? 30.758 12.208 0.518 1.00 92.25 409 ASN A N 1
ATOM 3330 C CA . ASN A 1 409 ? 31.193 12.011 1.900 1.00 92.25 409 ASN A CA 1
ATOM 3331 C C . ASN A 1 409 ? 31.008 13.294 2.704 1.00 92.25 409 ASN A C 1
ATOM 3333 O O . ASN A 1 409 ? 31.346 14.371 2.216 1.00 92.25 409 ASN A O 1
ATOM 3337 N N . SER A 1 410 ? 30.536 13.164 3.946 1.00 91.06 410 SER A N 1
ATOM 3338 C CA . SER A 1 410 ? 30.375 14.291 4.876 1.00 91.06 410 SER A CA 1
ATOM 3339 C C . SER A 1 410 ? 29.575 15.462 4.283 1.00 91.06 410 SER A C 1
ATOM 3341 O O . SER A 1 410 ? 29.932 16.625 4.468 1.00 91.06 410 SER A O 1
ATOM 3343 N N . VAL A 1 411 ? 28.491 15.155 3.568 1.00 92.12 411 VAL A N 1
ATOM 3344 C CA . VAL A 1 411 ? 27.574 16.145 2.999 1.00 92.12 411 VAL A CA 1
ATOM 3345 C C . VAL A 1 411 ? 26.933 16.950 4.125 1.00 92.12 411 VAL A C 1
ATOM 3347 O O . VAL A 1 411 ? 26.311 16.336 4.993 1.00 92.12 411 VAL A O 1
ATOM 3350 N N . PRO A 1 412 ? 27.021 18.292 4.115 1.00 93.38 412 PRO A N 1
ATOM 3351 C CA . PRO A 1 412 ? 26.352 19.122 5.107 1.00 93.38 412 PRO A CA 1
ATOM 3352 C C . PRO A 1 412 ? 24.834 19.074 4.909 1.00 93.38 412 PRO A C 1
ATOM 3354 O O . PRO A 1 412 ? 24.331 19.414 3.835 1.00 93.38 412 PRO A O 1
ATOM 3357 N N . ILE A 1 413 ? 24.110 18.681 5.956 1.00 94.75 413 ILE A N 1
ATOM 3358 C CA . ILE A 1 413 ? 22.649 18.731 6.024 1.00 94.75 413 ILE A CA 1
ATOM 3359 C C . ILE A 1 413 ? 22.259 19.566 7.237 1.00 94.75 413 ILE A C 1
ATOM 3361 O O . ILE A 1 413 ? 22.713 19.316 8.355 1.00 94.75 413 ILE A O 1
ATOM 3365 N N . SER A 1 414 ? 21.378 20.525 7.008 1.00 93.50 414 SER A N 1
ATOM 3366 C CA . SER A 1 414 ? 20.954 21.498 7.999 1.00 93.50 414 SER A CA 1
ATOM 3367 C C . SER A 1 414 ? 19.441 21.507 8.117 1.00 93.50 414 SER A C 1
ATOM 3369 O O . SER A 1 414 ? 18.712 21.341 7.137 1.00 93.50 414 SER A O 1
ATOM 3371 N N . ILE A 1 415 ? 18.960 21.760 9.326 1.00 93.62 415 ILE A N 1
ATOM 3372 C CA . ILE A 1 415 ? 17.581 22.163 9.579 1.00 93.62 415 ILE A CA 1
ATOM 3373 C C . ILE A 1 415 ? 17.575 23.577 10.144 1.00 93.62 415 ILE A C 1
ATOM 3375 O O . ILE A 1 415 ? 18.490 23.981 10.860 1.00 93.62 415 ILE A O 1
ATOM 3379 N N . SER A 1 416 ? 16.541 24.339 9.814 1.00 92.56 416 SER A N 1
ATOM 3380 C CA . SER A 1 416 ? 16.326 25.685 10.329 1.00 92.56 416 SER A CA 1
ATOM 3381 C C . SER A 1 416 ? 14.854 25.953 10.568 1.00 92.56 416 SER A C 1
ATOM 3383 O O . SER A 1 416 ? 14.002 25.439 9.840 1.00 92.56 416 SER A O 1
ATOM 3385 N N . SER A 1 417 ? 14.589 26.834 11.539 1.00 89.25 417 SER A N 1
ATOM 3386 C CA . SER A 1 417 ? 13.256 27.186 12.047 1.00 89.25 417 SER A CA 1
ATOM 3387 C C . SER A 1 417 ? 12.473 25.974 12.577 1.00 89.25 417 SER A C 1
ATOM 3389 O O . SER A 1 417 ? 12.412 24.952 11.922 1.00 89.25 417 SER A O 1
ATOM 3391 N N . PRO A 1 418 ? 11.854 26.029 13.764 1.00 86.62 418 PRO A N 1
ATOM 3392 C CA . PRO A 1 418 ? 12.077 26.990 14.848 1.00 86.62 418 PRO A CA 1
ATOM 3393 C C . PRO A 1 418 ? 13.462 26.862 15.508 1.00 86.62 418 PRO A C 1
ATOM 3395 O O . PRO A 1 418 ? 13.824 27.697 16.333 1.00 86.62 418 PRO A O 1
ATOM 3398 N N . PHE A 1 419 ? 14.236 25.841 15.147 1.00 85.25 419 PHE A N 1
ATOM 3399 C CA . PHE A 1 419 ? 15.554 25.554 15.697 1.00 85.25 419 PHE A CA 1
ATOM 3400 C C . PHE A 1 419 ? 16.546 25.273 14.569 1.00 85.25 419 PHE A C 1
ATOM 3402 O O . PHE A 1 419 ? 16.154 24.759 13.522 1.00 85.25 419 PHE A O 1
ATOM 3409 N N . ASN A 1 420 ? 17.811 25.640 14.780 1.00 90.62 420 ASN A N 1
ATOM 3410 C CA . ASN A 1 420 ? 18.878 25.408 13.815 1.00 90.62 420 ASN A CA 1
ATOM 3411 C C . ASN A 1 420 ? 19.769 24.278 14.311 1.00 90.62 420 ASN A C 1
ATOM 3413 O O . ASN A 1 420 ? 20.227 24.316 15.454 1.00 90.62 420 ASN A O 1
ATOM 3417 N N . PHE A 1 421 ? 20.036 23.310 13.447 1.00 90.69 421 PHE A N 1
ATOM 3418 C CA . PHE A 1 421 ? 20.963 22.232 13.743 1.00 90.69 421 PHE A CA 1
ATOM 3419 C C . PHE A 1 421 ? 21.614 21.754 12.452 1.00 90.69 421 PHE A C 1
ATOM 3421 O O . PHE A 1 421 ? 20.934 21.583 11.441 1.00 90.69 421 PHE A O 1
ATOM 3428 N N . ASP A 1 422 ? 22.917 21.510 12.519 1.00 92.06 422 ASP A N 1
ATOM 3429 C CA . ASP A 1 422 ? 23.722 21.049 11.397 1.00 92.06 422 ASP A CA 1
ATOM 3430 C C . ASP A 1 422 ? 24.277 19.662 11.703 1.00 92.06 422 ASP A C 1
ATOM 3432 O O . ASP A 1 422 ? 24.656 19.351 12.834 1.00 92.06 422 ASP A O 1
ATOM 3436 N N . SER A 1 423 ? 24.339 18.822 10.682 1.00 93.12 423 SER A N 1
ATOM 3437 C CA . SER A 1 423 ? 24.998 17.526 10.744 1.00 93.12 423 SER A CA 1
ATOM 3438 C C . SER A 1 423 ? 25.550 17.173 9.369 1.00 93.12 423 SER A C 1
ATOM 3440 O O . SER A 1 423 ? 25.456 17.949 8.415 1.00 93.12 423 SER A O 1
ATOM 3442 N N . THR A 1 424 ? 26.153 15.998 9.262 1.00 94.06 424 THR A N 1
ATOM 3443 C CA . THR A 1 424 ? 26.667 15.494 7.995 1.00 94.06 424 THR A CA 1
ATOM 3444 C C . THR A 1 424 ? 26.216 14.071 7.737 1.00 94.06 424 THR A C 1
ATOM 3446 O O . THR A 1 424 ? 26.178 13.268 8.668 1.00 94.06 424 THR A O 1
ATOM 3449 N N . ILE A 1 425 ? 25.962 13.742 6.473 1.00 94.75 425 ILE A N 1
ATOM 3450 C CA . ILE A 1 425 ? 25.690 12.377 6.011 1.00 94.75 425 ILE A CA 1
ATOM 3451 C C . ILE A 1 425 ? 26.664 11.992 4.896 1.00 94.75 425 ILE A C 1
ATOM 3453 O O . ILE A 1 425 ? 27.082 12.840 4.111 1.00 94.75 425 ILE A O 1
ATOM 3457 N N . SER A 1 426 ? 27.039 10.720 4.815 1.00 95.19 426 SER A N 1
ATOM 3458 C CA . SER A 1 426 ? 27.758 10.184 3.656 1.00 95.19 426 SER A CA 1
ATOM 3459 C C . SER A 1 426 ? 26.804 9.308 2.856 1.00 95.19 426 SER A C 1
ATOM 3461 O O . SER A 1 426 ? 26.194 8.402 3.411 1.00 95.19 426 SER A O 1
ATOM 3463 N N . LEU A 1 427 ? 26.682 9.577 1.561 1.00 94.81 427 LEU A N 1
ATOM 3464 C CA . LEU A 1 427 ? 25.779 8.889 0.650 1.00 94.81 427 LEU A CA 1
ATOM 3465 C C . LEU A 1 427 ? 26.598 8.285 -0.491 1.00 94.81 427 LEU A C 1
ATOM 3467 O O . LEU A 1 427 ? 27.168 9.004 -1.315 1.00 94.81 427 LEU A O 1
ATOM 3471 N N . ALA A 1 428 ? 26.653 6.956 -0.556 1.00 93.62 428 ALA A N 1
ATOM 3472 C CA . ALA A 1 428 ? 27.218 6.266 -1.712 1.00 93.62 428 ALA A CA 1
ATOM 3473 C C . ALA A 1 428 ? 26.424 6.596 -2.992 1.00 93.62 428 ALA A C 1
ATOM 3475 O O . ALA A 1 428 ? 25.324 7.154 -2.939 1.00 93.62 428 ALA A O 1
ATOM 3476 N N . LEU A 1 429 ? 26.984 6.264 -4.153 1.00 91.81 429 LEU A N 1
ATOM 3477 C CA . LEU A 1 429 ? 26.272 6.352 -5.426 1.00 91.81 429 LEU A CA 1
ATOM 3478 C C . LEU A 1 429 ? 24.916 5.629 -5.348 1.00 91.81 429 LEU A C 1
ATOM 3480 O O . LEU A 1 429 ? 24.852 4.480 -4.915 1.00 91.81 429 LEU A O 1
ATOM 3484 N N . GLY A 1 430 ? 23.835 6.313 -5.733 1.00 90.31 430 GLY A N 1
ATOM 3485 C CA . GLY A 1 430 ? 22.472 5.769 -5.693 1.00 90.31 430 GLY A CA 1
ATOM 3486 C C . GLY A 1 430 ? 21.899 5.544 -4.288 1.00 90.31 430 GLY A C 1
ATOM 3487 O O . GLY A 1 430 ? 20.813 4.976 -4.162 1.00 90.31 430 GLY A O 1
ATOM 3488 N N . ALA A 1 431 ? 22.591 5.974 -3.228 1.00 93.25 431 ALA A N 1
ATOM 3489 C CA . ALA A 1 431 ? 22.115 5.806 -1.863 1.00 93.25 431 ALA A CA 1
ATOM 3490 C C . ALA A 1 431 ? 20.979 6.780 -1.534 1.00 93.25 431 ALA A C 1
ATOM 3492 O O . ALA A 1 431 ? 21.036 7.973 -1.844 1.00 93.25 431 ALA A O 1
ATOM 3493 N N . VAL A 1 432 ? 19.981 6.256 -0.832 1.00 93.06 432 VAL A N 1
ATOM 3494 C CA . VAL A 1 432 ? 18.980 7.023 -0.097 1.00 93.06 432 VAL A CA 1
ATOM 3495 C C . VAL A 1 432 ? 19.101 6.590 1.350 1.00 93.06 432 VAL A C 1
ATOM 3497 O O . VAL A 1 432 ? 19.057 5.395 1.633 1.00 93.06 432 VAL A O 1
ATOM 3500 N N . ASP A 1 433 ? 19.284 7.544 2.250 1.00 93.75 433 ASP A N 1
ATOM 3501 C CA . ASP A 1 433 ? 19.509 7.254 3.660 1.00 93.75 433 ASP A CA 1
ATOM 3502 C C . ASP A 1 433 ? 18.843 8.310 4.546 1.00 93.75 433 ASP A C 1
ATOM 3504 O O . ASP A 1 433 ? 18.506 9.414 4.107 1.00 93.75 433 ASP A O 1
ATOM 3508 N N . THR A 1 434 ? 18.602 7.940 5.797 1.00 93.50 434 THR A N 1
ATOM 3509 C CA . THR A 1 434 ? 17.936 8.783 6.781 1.00 93.50 434 THR A CA 1
ATOM 3510 C C . THR A 1 434 ? 18.948 9.374 7.747 1.00 93.50 434 THR A C 1
ATOM 3512 O O . THR A 1 434 ? 19.710 8.656 8.386 1.00 93.50 434 THR A O 1
ATOM 3515 N N . ILE A 1 435 ? 18.895 10.691 7.929 1.00 93.25 435 ILE A N 1
ATOM 3516 C CA . ILE A 1 435 ? 19.586 11.370 9.025 1.00 93.25 435 ILE A CA 1
ATOM 3517 C C . ILE A 1 435 ? 18.576 11.807 10.077 1.00 93.25 435 ILE A C 1
ATOM 3519 O O . ILE A 1 435 ? 17.586 12.465 9.761 1.00 93.25 435 ILE A O 1
ATOM 3523 N N . THR A 1 436 ? 18.840 11.463 11.336 1.00 92.69 436 THR A N 1
ATOM 3524 C CA . THR A 1 436 ? 18.039 11.914 12.476 1.00 92.69 436 THR A CA 1
ATOM 3525 C C . THR A 1 436 ? 18.837 12.899 13.313 1.00 92.69 436 THR A C 1
ATOM 3527 O O . THR A 1 436 ? 19.920 12.600 13.812 1.00 92.69 436 THR A O 1
ATOM 3530 N N . PHE A 1 437 ? 18.276 14.088 13.478 1.00 89.00 437 PHE A N 1
ATOM 3531 C CA . PHE A 1 437 ? 18.746 15.101 14.396 1.00 89.00 437 PHE A CA 1
ATOM 3532 C C . PHE A 1 437 ? 18.092 14.876 15.752 1.00 89.00 437 PHE A C 1
ATOM 3534 O O . PHE A 1 437 ? 16.914 15.186 15.942 1.00 89.00 437 PHE A O 1
ATOM 3541 N N . HIS A 1 438 ? 18.882 14.386 16.705 1.00 85.88 438 HIS A N 1
ATOM 3542 C CA . HIS A 1 438 ? 18.493 14.326 18.111 1.00 85.88 438 HIS A CA 1
ATOM 3543 C C . HIS A 1 438 ? 18.619 15.711 18.747 1.00 85.88 438 HIS A C 1
ATOM 3545 O O . HIS A 1 438 ? 19.513 15.976 19.550 1.00 85.88 438 HIS A O 1
ATOM 3551 N N . THR A 1 439 ? 17.773 16.637 18.295 1.00 76.50 439 THR A N 1
ATOM 3552 C CA . THR A 1 439 ? 17.938 18.076 18.549 1.00 76.50 439 THR A CA 1
ATOM 3553 C C . THR A 1 439 ? 17.768 18.459 20.016 1.00 76.50 439 THR A C 1
ATOM 3555 O O . THR A 1 439 ? 18.180 19.550 20.405 1.00 76.50 439 THR A O 1
ATOM 3558 N N . GLN A 1 440 ? 17.126 17.597 20.813 1.00 80.19 440 GLN A N 1
ATOM 3559 C CA . GLN A 1 440 ? 16.603 17.936 22.138 1.00 80.19 440 GLN A CA 1
ATOM 3560 C C . GLN A 1 440 ? 15.674 19.165 22.119 1.00 80.19 440 GLN A C 1
ATOM 3562 O O . GLN A 1 440 ? 15.449 19.796 23.153 1.00 80.19 440 GLN A O 1
ATOM 3567 N N . TRP A 1 441 ? 15.147 19.539 20.946 1.00 87.69 441 TRP A N 1
ATOM 3568 C CA . TRP A 1 441 ? 14.295 20.705 20.815 1.00 87.69 441 TRP A CA 1
ATOM 3569 C C . TRP A 1 441 ? 12.937 20.418 21.441 1.00 87.69 441 TRP A C 1
ATOM 3571 O O . TRP A 1 441 ? 12.255 19.454 21.091 1.00 87.69 441 TRP A O 1
ATOM 3581 N N . VAL A 1 442 ? 12.556 21.304 22.354 1.00 89.00 442 VAL A N 1
ATOM 3582 C CA . VAL A 1 442 ? 11.266 21.295 23.027 1.00 89.00 442 VAL A CA 1
ATOM 3583 C C . VAL A 1 442 ? 10.480 22.518 22.553 1.00 89.00 442 VAL A C 1
ATOM 3585 O O . VAL A 1 442 ? 10.994 23.639 22.668 1.00 89.00 442 VAL A O 1
ATOM 3588 N N . PRO A 1 443 ? 9.253 22.354 22.025 1.00 87.31 443 PRO A N 1
ATOM 3589 C CA . PRO A 1 443 ? 8.433 23.477 21.608 1.00 87.31 443 PRO A CA 1
ATOM 3590 C C . PRO A 1 443 ? 8.189 24.441 22.775 1.00 87.31 443 PRO A C 1
ATOM 3592 O O . PRO A 1 443 ? 7.709 24.010 23.826 1.00 87.31 443 PRO A O 1
ATOM 3595 N N . PRO A 1 444 ? 8.484 25.745 22.616 1.00 82.69 444 PRO A N 1
ATOM 3596 C CA . PRO A 1 444 ? 8.276 26.723 23.683 1.00 82.69 444 PRO A CA 1
ATOM 3597 C C . PRO A 1 444 ? 6.796 27.084 23.875 1.00 82.69 444 PRO A C 1
ATOM 3599 O O . PRO A 1 444 ? 6.446 27.680 24.890 1.00 82.69 444 PRO A O 1
ATOM 3602 N N . ASP A 1 445 ? 5.947 26.770 22.892 1.00 85.19 445 ASP A N 1
ATOM 3603 C CA . ASP A 1 445 ? 4.516 27.063 22.890 1.00 85.19 445 ASP A CA 1
ATOM 3604 C C . ASP A 1 445 ? 3.763 26.061 21.993 1.00 85.19 445 ASP A C 1
ATOM 3606 O O . ASP A 1 445 ? 4.354 25.257 21.266 1.00 85.19 445 ASP A O 1
ATOM 3610 N N . THR A 1 446 ? 2.440 26.131 22.037 1.00 90.31 446 THR A N 1
ATOM 3611 C CA . THR A 1 446 ? 1.503 25.430 21.164 1.00 90.31 446 THR A CA 1
ATOM 3612 C C . THR A 1 446 ? 1.289 26.196 19.858 1.00 90.31 446 THR A C 1
ATOM 3614 O O . THR A 1 446 ? 1.531 27.397 19.761 1.00 90.31 446 THR A O 1
ATOM 3617 N N . GLY A 1 447 ? 0.808 25.514 18.820 1.00 90.25 447 GLY A N 1
ATOM 3618 C CA . GLY A 1 447 ? 0.507 26.133 17.531 1.00 90.25 447 GLY A CA 1
ATOM 3619 C C . GLY A 1 447 ? 1.173 25.429 16.359 1.00 90.25 447 GLY A C 1
ATOM 3620 O O . GLY A 1 447 ? 1.544 24.260 16.442 1.00 90.25 447 GLY A O 1
ATOM 3621 N N . ARG A 1 448 ? 1.247 26.127 15.223 1.00 91.44 448 ARG A N 1
ATOM 3622 C CA . ARG A 1 448 ? 1.860 25.603 13.997 1.00 91.44 448 ARG A CA 1
ATOM 3623 C C . ARG A 1 448 ? 3.330 25.991 13.940 1.00 91.44 448 ARG A C 1
ATOM 3625 O O . ARG A 1 448 ? 3.657 27.168 14.069 1.00 91.44 448 ARG A O 1
ATOM 3632 N N . PHE A 1 449 ? 4.171 25.009 13.662 1.00 91.50 449 PHE A N 1
ATOM 3633 C CA . PHE A 1 449 ? 5.602 25.168 13.452 1.00 91.50 449 PHE A CA 1
ATOM 3634 C C . PHE A 1 449 ? 5.986 24.596 12.091 1.00 91.50 449 PHE A C 1
ATOM 3636 O O . PHE A 1 449 ? 5.226 23.842 11.480 1.00 91.50 449 PHE A O 1
ATOM 3643 N N . SER A 1 450 ? 7.167 24.982 11.617 1.00 91.31 450 SER A N 1
ATOM 3644 C CA . SER A 1 450 ? 7.697 24.548 10.333 1.00 91.31 450 SER A CA 1
ATOM 3645 C C . SER A 1 450 ? 9.191 24.302 10.439 1.00 91.31 450 SER A C 1
ATOM 3647 O O . SER A 1 450 ? 9.908 25.249 10.758 1.00 91.31 450 SER A O 1
ATOM 3649 N N . PHE A 1 451 ? 9.633 23.085 10.114 1.00 91.50 451 PHE A N 1
ATOM 3650 C CA . PHE A 1 451 ? 11.042 22.776 9.872 1.00 91.50 451 PHE A CA 1
ATOM 3651 C C . PHE A 1 451 ? 11.389 22.948 8.401 1.00 91.50 451 PHE A C 1
ATOM 3653 O O . PHE A 1 451 ? 10.700 22.422 7.526 1.00 91.50 451 PHE A O 1
ATOM 3660 N N . HIS A 1 452 ? 12.480 23.663 8.140 1.00 92.69 452 HIS A N 1
ATOM 3661 C CA . HIS A 1 452 ? 13.073 23.821 6.819 1.00 92.69 452 HIS A CA 1
ATOM 3662 C C . HIS A 1 452 ? 14.397 23.074 6.793 1.00 92.69 452 HIS A C 1
ATOM 3664 O O . HIS A 1 452 ? 15.357 23.487 7.439 1.00 92.69 452 HIS A O 1
ATOM 3670 N N . ALA A 1 453 ? 14.439 21.982 6.048 1.00 92.38 453 ALA A N 1
ATOM 3671 C CA . ALA A 1 453 ? 15.626 21.178 5.855 1.00 92.38 453 ALA A CA 1
ATOM 3672 C C . ALA A 1 453 ? 16.301 21.539 4.534 1.00 92.38 453 ALA A C 1
ATOM 3674 O O . ALA A 1 453 ? 15.612 21.774 3.540 1.00 92.38 453 ALA A O 1
ATOM 3675 N N . PHE A 1 454 ? 17.627 21.592 4.518 1.00 93.19 454 PHE A N 1
ATOM 3676 C CA . PHE A 1 454 ? 18.388 21.919 3.322 1.00 93.19 454 PHE A CA 1
ATOM 3677 C C . PHE A 1 454 ? 19.802 21.335 3.349 1.00 93.19 454 PHE A C 1
ATOM 3679 O O . PHE A 1 454 ? 20.331 21.006 4.409 1.00 93.19 454 PHE A O 1
ATOM 3686 N N . THR A 1 455 ? 20.427 21.241 2.180 1.00 91.56 455 THR A N 1
ATOM 3687 C CA . THR A 1 455 ? 21.868 21.002 2.031 1.00 91.56 455 THR A CA 1
ATOM 3688 C C . THR A 1 455 ? 22.557 22.231 1.432 1.00 91.56 455 THR A C 1
ATOM 3690 O O . THR A 1 455 ? 21.908 23.093 0.843 1.00 91.56 455 THR A O 1
ATOM 3693 N N . GLN A 1 456 ? 23.864 22.366 1.669 1.00 81.69 456 GLN A N 1
ATOM 3694 C CA . GLN A 1 456 ? 24.714 23.435 1.122 1.00 81.69 456 GLN A CA 1
ATOM 3695 C C . GLN A 1 456 ? 26.023 22.861 0.571 1.00 81.69 456 GLN A C 1
ATOM 3697 O O . GLN A 1 456 ? 27.105 23.411 0.797 1.00 81.69 456 GLN A O 1
ATOM 3702 N N . LEU A 1 457 ? 25.956 21.710 -0.101 1.00 82.25 457 LEU A N 1
ATOM 3703 C CA . LEU A 1 457 ? 27.132 21.149 -0.752 1.00 82.25 457 LEU A CA 1
ATOM 3704 C C . LEU A 1 457 ? 27.652 22.150 -1.805 1.00 82.25 457 LEU A C 1
ATOM 3706 O O . LEU A 1 457 ? 26.946 22.543 -2.724 1.00 82.25 457 LEU A O 1
ATOM 3710 N N . SER A 1 458 ? 28.903 22.601 -1.660 1.00 69.81 458 SER A N 1
ATOM 3711 C CA . SER A 1 458 ? 29.450 23.733 -2.433 1.00 69.81 458 SER A CA 1
ATOM 3712 C C . SER A 1 458 ? 29.561 23.490 -3.941 1.00 69.81 458 SER A C 1
ATOM 3714 O O . SER A 1 458 ? 29.687 24.448 -4.700 1.00 69.81 458 SER A O 1
ATOM 3716 N N . ASN A 1 459 ? 29.544 22.222 -4.351 1.00 72.19 459 ASN A N 1
ATOM 3717 C CA . ASN A 1 459 ? 29.592 21.778 -5.741 1.00 72.19 459 ASN A CA 1
ATOM 3718 C C . ASN A 1 459 ? 28.303 21.044 -6.136 1.00 72.19 459 ASN A C 1
ATOM 3720 O O . ASN A 1 459 ? 28.344 20.254 -7.071 1.00 72.19 459 ASN A O 1
ATOM 3724 N N . ASP A 1 460 ? 27.201 21.247 -5.405 1.00 75.31 460 ASP A N 1
ATOM 3725 C CA . ASP A 1 460 ? 25.915 20.699 -5.821 1.00 75.31 460 ASP A CA 1
ATOM 3726 C C . ASP A 1 460 ? 25.481 21.334 -7.142 1.00 75.31 460 ASP A C 1
ATOM 3728 O O . ASP A 1 460 ? 25.389 22.560 -7.276 1.00 75.31 460 ASP A O 1
ATOM 3732 N N . GLU A 1 461 ? 25.249 20.490 -8.136 1.00 70.12 461 GLU A N 1
ATOM 3733 C CA . GLU A 1 461 ? 24.903 20.921 -9.477 1.00 70.12 461 GLU A CA 1
ATOM 3734 C C . GLU A 1 461 ? 23.378 21.073 -9.677 1.00 70.12 461 GLU A C 1
ATOM 3736 O O . GLU A 1 461 ? 22.969 21.538 -10.750 1.00 70.12 461 GLU A O 1
ATOM 3741 N N . ARG A 1 462 ? 22.524 20.750 -8.678 1.00 74.31 462 ARG A N 1
ATOM 3742 C CA . ARG A 1 462 ? 21.054 20.866 -8.789 1.00 74.31 462 ARG A CA 1
ATOM 3743 C C . ARG A 1 462 ? 20.322 21.357 -7.525 1.00 74.31 462 ARG A C 1
ATOM 3745 O O . ARG A 1 462 ? 19.528 20.655 -6.925 1.00 74.31 462 ARG A O 1
ATOM 3752 N N . ILE A 1 463 ? 20.298 22.676 -7.349 1.00 74.81 463 ILE A N 1
ATOM 3753 C CA . ILE A 1 463 ? 19.619 23.367 -6.228 1.00 74.81 463 ILE A CA 1
ATOM 3754 C C . ILE A 1 463 ? 18.101 23.127 -6.024 1.00 74.81 463 ILE A C 1
ATOM 3756 O O . ILE A 1 463 ? 17.513 23.616 -5.055 1.00 74.81 463 ILE A O 1
ATOM 3760 N N . SER A 1 464 ? 17.399 22.499 -6.974 1.00 75.19 464 SER A N 1
ATOM 3761 C CA . SER A 1 464 ? 15.935 22.353 -6.924 1.00 75.19 464 SER A CA 1
ATOM 3762 C C . SER A 1 464 ? 15.460 21.205 -6.027 1.00 75.19 464 SER A C 1
ATOM 3764 O O . SER A 1 464 ? 14.285 21.196 -5.646 1.00 75.19 464 SER A O 1
ATOM 3766 N N . ASN A 1 465 ? 16.343 20.269 -5.663 1.00 80.56 465 ASN A N 1
ATOM 3767 C CA . ASN A 1 465 ? 16.061 19.143 -4.762 1.00 80.56 465 ASN A CA 1
ATOM 3768 C C . ASN A 1 465 ? 16.696 19.319 -3.358 1.00 80.56 465 ASN A C 1
ATOM 3770 O O . ASN A 1 465 ? 16.396 18.531 -2.458 1.00 80.56 465 ASN A O 1
ATOM 3774 N N . ASP A 1 466 ? 17.489 20.372 -3.139 1.00 87.25 466 ASP A N 1
ATOM 3775 C CA . ASP A 1 466 ? 18.252 20.610 -1.906 1.00 87.25 466 ASP A CA 1
ATOM 3776 C C . ASP A 1 466 ? 17.386 20.852 -0.676 1.00 87.25 466 ASP A C 1
ATOM 3778 O O . ASP A 1 466 ? 17.839 20.620 0.440 1.00 87.25 466 ASP A O 1
ATOM 3782 N N . THR A 1 467 ? 16.165 21.370 -0.847 1.00 88.69 467 THR A N 1
ATOM 3783 C CA . THR A 1 467 ? 15.353 21.886 0.265 1.00 88.69 467 THR A CA 1
ATOM 3784 C C . THR A 1 467 ? 14.061 21.108 0.454 1.00 88.69 467 THR A C 1
ATOM 3786 O O . THR A 1 467 ? 13.346 20.822 -0.504 1.00 88.69 467 THR A O 1
ATOM 3789 N N . SER A 1 468 ? 13.702 20.805 1.699 1.00 90.00 468 SER A N 1
ATOM 3790 C CA . SER A 1 468 ? 12.419 20.211 2.089 1.00 90.00 468 SER A CA 1
ATOM 3791 C C . SER A 1 468 ? 11.812 20.971 3.262 1.00 90.00 468 SER A C 1
ATOM 3793 O O . SER A 1 468 ? 12.513 21.624 4.033 1.00 90.00 468 SER A O 1
ATOM 3795 N N . LYS A 1 469 ? 10.492 20.878 3.422 1.00 89.88 469 LYS A N 1
ATOM 3796 C CA . LYS A 1 469 ? 9.764 21.531 4.510 1.00 89.88 469 LYS A CA 1
ATOM 3797 C C . LYS A 1 469 ? 8.775 20.559 5.146 1.00 89.88 469 LYS A C 1
ATOM 3799 O O . LYS A 1 469 ? 8.118 19.814 4.426 1.00 89.88 469 LYS A O 1
ATOM 3804 N N . ALA A 1 470 ? 8.631 20.613 6.466 1.00 89.25 470 ALA A N 1
ATOM 3805 C CA . ALA A 1 470 ? 7.518 19.990 7.178 1.00 89.25 470 ALA A CA 1
ATOM 3806 C C . ALA A 1 470 ? 6.787 21.007 8.041 1.00 89.25 470 ALA A C 1
ATOM 3808 O O . ALA A 1 470 ? 7.398 21.659 8.885 1.00 89.25 470 ALA A O 1
ATOM 3809 N N . ASP A 1 471 ? 5.471 21.078 7.860 1.00 90.69 471 ASP A N 1
ATOM 3810 C CA . ASP A 1 471 ? 4.564 21.777 8.760 1.00 90.69 471 ASP A CA 1
ATOM 3811 C C . ASP A 1 471 ? 3.969 20.779 9.762 1.00 90.69 471 ASP A C 1
ATOM 3813 O O . ASP A 1 471 ? 3.507 19.699 9.388 1.00 90.69 471 ASP A O 1
ATOM 3817 N N . PHE A 1 472 ? 3.941 21.151 11.038 1.00 90.31 472 PHE A N 1
ATOM 3818 C CA . PHE A 1 472 ? 3.362 20.338 12.107 1.00 90.31 472 PHE A CA 1
ATOM 3819 C C . PHE A 1 472 ? 2.673 21.224 13.145 1.00 90.31 472 PHE A C 1
ATOM 3821 O O . PHE A 1 472 ? 2.844 22.448 13.169 1.00 90.31 472 PHE A O 1
ATOM 3828 N N . ARG A 1 473 ? 1.839 20.612 13.990 1.00 90.88 473 ARG A N 1
ATOM 3829 C CA . ARG A 1 473 ? 1.097 21.319 15.036 1.00 90.88 473 ARG A CA 1
ATOM 3830 C C . ARG A 1 473 ? 1.396 20.718 16.401 1.00 90.88 473 ARG A C 1
ATOM 3832 O O . ARG A 1 473 ? 1.093 19.553 16.631 1.00 90.88 473 ARG A O 1
ATOM 3839 N N . VAL A 1 474 ? 1.887 21.554 17.307 1.00 91.81 474 VAL A N 1
ATOM 3840 C CA . VAL A 1 474 ? 1.942 21.257 18.740 1.00 91.81 474 VAL A CA 1
ATOM 3841 C C . VAL A 1 474 ? 0.590 21.628 19.331 1.00 91.81 474 VAL A C 1
ATOM 3843 O O . VAL A 1 474 ? 0.111 22.755 19.162 1.00 91.81 474 VAL A O 1
ATOM 3846 N N . ARG A 1 475 ? -0.078 20.661 19.950 1.00 91.69 475 ARG A N 1
ATOM 3847 C CA . ARG A 1 475 ? -1.442 20.806 20.454 1.00 91.69 475 ARG A CA 1
ATOM 3848 C C . ARG A 1 475 ? -1.427 21.178 21.924 1.00 91.69 475 ARG A C 1
ATOM 3850 O O . ARG A 1 475 ? -0.624 20.671 22.688 1.00 91.69 475 ARG A O 1
ATOM 3857 N N . GLU A 1 476 ? -2.327 22.067 22.316 1.00 90.69 476 GLU A N 1
ATOM 3858 C CA . GLU A 1 476 ? -2.488 22.452 23.716 1.00 90.69 476 GLU A CA 1
ATOM 3859 C C . GLU A 1 476 ? -3.118 21.306 24.508 1.00 90.69 476 GLU A C 1
ATOM 3861 O O . GLU A 1 476 ? -4.166 20.784 24.112 1.00 90.69 476 GLU A O 1
ATOM 3866 N N . LEU A 1 477 ? -2.487 20.943 25.627 1.00 89.94 477 LEU A N 1
ATOM 3867 C CA . LEU A 1 477 ? -3.066 20.016 26.590 1.00 89.94 477 LEU A CA 1
ATOM 3868 C C . LEU A 1 477 ? -4.241 20.678 27.310 1.00 89.94 477 LEU A C 1
ATOM 3870 O O . LEU A 1 477 ? -4.143 21.802 27.799 1.00 89.94 477 LEU A O 1
ATOM 3874 N N . ARG A 1 478 ? -5.353 19.955 27.400 1.00 89.69 478 ARG A N 1
ATOM 3875 C CA . ARG A 1 478 ? -6.579 20.371 28.075 1.00 89.69 478 ARG A CA 1
ATOM 3876 C C . ARG A 1 478 ? -6.969 19.308 29.080 1.00 89.69 478 ARG A C 1
ATOM 3878 O O . ARG A 1 478 ? -7.120 18.145 28.719 1.00 89.69 478 ARG A O 1
ATOM 3885 N N . ILE A 1 479 ? -7.152 19.717 30.328 1.00 91.12 479 ILE A N 1
ATOM 3886 C CA . ILE A 1 479 ? -7.702 18.841 31.358 1.00 91.12 479 ILE A CA 1
ATOM 3887 C C . ILE A 1 479 ? -9.211 18.777 31.141 1.00 91.12 479 ILE A C 1
ATOM 3889 O O . ILE A 1 479 ? -9.882 19.809 31.168 1.00 91.12 479 ILE A O 1
ATOM 3893 N N . VAL A 1 480 ? -9.728 17.574 30.913 1.00 92.75 480 VAL A N 1
ATOM 3894 C CA . VAL A 1 480 ? -11.164 17.299 30.923 1.00 92.75 480 VAL A CA 1
ATOM 3895 C C . VAL A 1 480 ? -11.491 16.424 32.118 1.00 92.75 480 VAL A C 1
ATOM 3897 O O . VAL A 1 480 ? -10.714 15.548 32.494 1.00 92.75 480 VAL A O 1
ATOM 3900 N N . SER A 1 481 ? -12.652 16.663 32.707 1.00 93.69 481 SER A N 1
ATOM 3901 C CA . SER A 1 481 ? -13.133 15.940 33.876 1.00 93.69 481 SER A CA 1
ATOM 3902 C C . SER A 1 481 ? -14.589 15.558 33.692 1.00 93.69 481 SER A C 1
ATOM 3904 O O . SER A 1 481 ? -15.336 16.275 33.022 1.00 93.69 481 SER A O 1
ATOM 3906 N N . GLY A 1 482 ? -14.990 14.466 34.324 1.00 94.9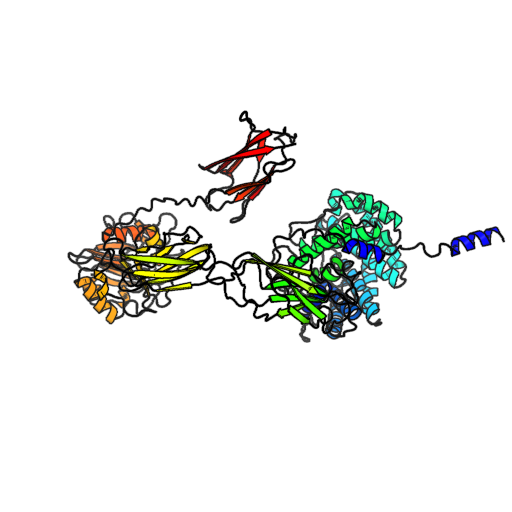4 482 GLY A N 1
ATOM 3907 C CA . GLY A 1 482 ? -16.370 14.008 34.362 1.00 94.94 482 GLY A CA 1
ATOM 3908 C C . GLY A 1 482 ? -16.601 13.082 35.545 1.00 94.94 482 GLY A C 1
ATOM 3909 O O . GLY A 1 482 ? -15.701 12.869 36.360 1.00 94.94 482 GLY A O 1
ATOM 3910 N N . VAL A 1 483 ? -17.808 12.536 35.633 1.00 96.12 483 VAL A N 1
ATOM 3911 C CA . VAL A 1 483 ? -18.162 11.507 36.617 1.00 96.12 483 VAL A CA 1
ATOM 3912 C C . VAL A 1 483 ? -18.677 10.238 35.956 1.00 96.12 483 VAL A C 1
ATOM 3914 O O . VAL A 1 483 ? -19.391 10.313 34.959 1.00 96.12 483 VAL A O 1
ATOM 3917 N N . VAL A 1 484 ? -18.390 9.080 36.546 1.00 97.69 484 VAL A N 1
ATOM 3918 C CA . VAL A 1 484 ? -19.088 7.822 36.256 1.00 97.69 484 VAL A CA 1
ATOM 3919 C C . VAL A 1 484 ? -19.979 7.488 37.448 1.00 97.69 484 VAL A C 1
ATOM 3921 O O . VAL A 1 484 ? -19.499 7.327 38.571 1.00 97.69 484 VAL A O 1
ATOM 3924 N N . LYS A 1 485 ? -21.295 7.475 37.227 1.00 96.94 485 LYS A N 1
ATOM 3925 C CA . LYS A 1 485 ? -22.293 7.286 38.288 1.00 96.94 485 LYS A CA 1
ATOM 3926 C C . LYS A 1 485 ? -23.445 6.414 37.835 1.00 96.94 485 LYS A C 1
ATOM 3928 O O . LYS A 1 485 ? -23.812 6.404 36.659 1.00 96.94 485 LYS A O 1
ATOM 3933 N N . ASP A 1 486 ? -24.065 5.753 38.800 1.00 95.38 486 ASP A N 1
ATOM 3934 C CA . ASP A 1 486 ? -25.329 5.070 38.584 1.00 95.38 486 ASP A CA 1
ATOM 3935 C C . ASP A 1 486 ? -26.402 6.097 38.204 1.00 95.38 486 ASP A C 1
ATOM 3937 O O . ASP A 1 486 ? -26.582 7.117 38.881 1.00 95.38 486 ASP A O 1
ATOM 3941 N N . ARG A 1 487 ? -27.119 5.852 37.105 1.00 94.12 487 ARG A N 1
ATOM 3942 C CA . ARG A 1 487 ? -28.092 6.813 36.566 1.00 94.12 487 ARG A CA 1
ATOM 3943 C C . ARG A 1 487 ? -29.231 7.120 37.540 1.00 94.12 487 ARG A C 1
ATOM 3945 O O . ARG A 1 487 ? -29.748 8.238 37.522 1.00 94.12 487 ARG A O 1
ATOM 3952 N N . ILE A 1 488 ? -29.659 6.145 38.338 1.00 89.38 488 ILE A N 1
ATOM 3953 C CA . ILE A 1 488 ? -30.862 6.238 39.173 1.00 89.38 488 ILE A CA 1
ATOM 3954 C C . ILE A 1 488 ? -30.496 6.709 40.579 1.00 89.38 488 ILE A C 1
ATOM 3956 O O . ILE A 1 488 ? -31.082 7.660 41.096 1.00 89.38 488 ILE A O 1
ATOM 3960 N N . THR A 1 489 ? -29.528 6.048 41.203 1.00 93.06 489 THR A N 1
ATOM 3961 C CA . THR A 1 489 ? -29.109 6.288 42.587 1.00 93.06 489 THR A CA 1
ATOM 3962 C C . THR A 1 489 ? -28.095 7.419 42.705 1.00 93.06 489 THR A C 1
ATOM 3964 O O . THR A 1 489 ? -27.923 7.959 43.796 1.00 93.06 489 THR A O 1
ATOM 3967 N N . SER A 1 490 ? -27.447 7.812 41.599 1.00 93.75 490 SER A N 1
ATOM 3968 C CA . SER A 1 490 ? -26.329 8.768 41.582 1.00 93.75 490 SER A CA 1
ATOM 3969 C C . SER A 1 490 ? -25.120 8.331 42.422 1.00 93.75 490 SER A C 1
ATOM 3971 O O . SER A 1 490 ? -24.266 9.164 42.740 1.00 93.75 490 SER A O 1
ATOM 3973 N N . SER A 1 491 ? -25.042 7.045 42.778 1.00 95.06 491 SER A N 1
ATOM 3974 C CA . SER A 1 491 ? -23.890 6.457 43.465 1.00 95.06 491 SER A CA 1
ATOM 3975 C C . SER A 1 491 ? -22.655 6.494 42.557 1.00 95.06 491 SER A C 1
ATOM 3977 O O . SER A 1 491 ? -22.808 6.350 41.340 1.00 95.06 491 SER A O 1
ATOM 3979 N N . PRO A 1 492 ? -21.448 6.713 43.107 1.00 97.06 492 PRO A N 1
ATOM 3980 C CA . PRO A 1 492 ? -20.207 6.598 42.342 1.00 97.06 492 PRO A CA 1
ATOM 3981 C C . PRO A 1 492 ? -20.033 5.171 41.809 1.00 97.06 492 PRO A C 1
ATOM 3983 O O . PRO A 1 492 ? -20.439 4.222 42.477 1.00 97.06 492 PRO A O 1
ATOM 3986 N N . ILE A 1 493 ? -19.454 5.040 40.616 1.00 97.06 493 ILE A N 1
ATOM 3987 C CA . ILE A 1 493 ? -19.077 3.752 40.020 1.00 97.06 493 ILE A CA 1
ATOM 3988 C C . ILE A 1 493 ? -17.563 3.747 39.848 1.00 97.06 493 ILE A C 1
ATOM 3990 O O . ILE A 1 493 ? -17.027 4.664 39.221 1.00 97.06 493 ILE A O 1
ATOM 3994 N N . GLU A 1 494 ? -16.891 2.716 40.360 1.00 97.19 494 GLU A N 1
ATOM 3995 C CA . GLU A 1 494 ? -15.478 2.484 40.060 1.00 97.19 494 GLU A CA 1
ATOM 3996 C C . GLU A 1 494 ? -15.321 2.035 38.597 1.00 97.19 494 GLU A C 1
ATOM 3998 O O . GLU A 1 494 ? -15.957 1.077 38.158 1.00 97.19 494 GLU A O 1
ATOM 4003 N N . ALA A 1 495 ? -14.516 2.746 37.806 1.00 96.88 495 ALA A N 1
ATOM 4004 C CA . ALA A 1 495 ? -14.321 2.461 36.390 1.00 96.88 495 ALA A CA 1
ATOM 4005 C C . ALA A 1 495 ? -12.936 2.874 35.882 1.00 96.88 495 ALA A C 1
ATOM 4007 O O . ALA A 1 495 ? -12.391 3.908 36.274 1.00 96.88 495 ALA A O 1
ATOM 4008 N N . ALA A 1 496 ? -12.426 2.114 34.912 1.00 97.75 496 ALA A N 1
ATOM 4009 C CA . ALA A 1 496 ? -11.313 2.514 34.060 1.00 97.75 496 ALA A CA 1
ATOM 4010 C C . ALA A 1 496 ? -11.846 3.102 32.746 1.00 97.75 496 ALA A C 1
ATOM 4012 O O . ALA A 1 496 ? -12.740 2.541 32.111 1.00 97.75 496 ALA A O 1
ATOM 4013 N N . LEU A 1 497 ? -11.302 4.241 32.322 1.00 97.12 497 LEU A N 1
ATOM 4014 C CA . LEU A 1 497 ? -11.669 4.913 31.080 1.00 97.12 497 LEU A CA 1
ATOM 4015 C C . LEU A 1 497 ? -10.473 4.964 30.134 1.00 97.12 497 LEU A C 1
ATOM 4017 O O . LEU A 1 497 ? -9.376 5.349 30.537 1.00 97.12 497 LEU A O 1
ATOM 4021 N N . PHE A 1 498 ? -10.710 4.661 28.860 1.00 95.94 498 PHE A N 1
ATOM 4022 C CA . PHE A 1 498 ? -9.706 4.643 27.799 1.00 95.94 498 PHE A CA 1
ATOM 4023 C C . PHE A 1 498 ? -10.088 5.608 26.680 1.00 95.94 498 PHE A C 1
ATOM 4025 O O . PHE A 1 498 ? -11.214 5.584 26.188 1.00 95.94 498 PHE A O 1
ATOM 4032 N N . PHE A 1 499 ? -9.146 6.453 26.263 1.00 94.44 499 PHE A N 1
ATOM 4033 C CA . PHE A 1 499 ? -9.358 7.539 25.310 1.00 94.44 499 PHE A CA 1
ATOM 4034 C C . PHE A 1 499 ? -8.475 7.342 24.083 1.00 94.44 499 PHE A C 1
ATOM 4036 O O . PHE A 1 499 ? -7.247 7.314 24.182 1.00 94.44 499 PHE A O 1
ATOM 4043 N N . THR A 1 500 ? -9.101 7.285 22.911 1.00 93.62 500 THR A N 1
ATOM 4044 C CA . THR A 1 500 ? -8.426 7.219 21.608 1.00 93.62 500 THR A CA 1
ATOM 4045 C C . THR A 1 500 ? -8.955 8.309 20.688 1.00 93.62 500 THR A C 1
ATOM 4047 O O . THR A 1 500 ? -10.082 8.783 20.847 1.00 93.62 500 THR A O 1
ATOM 4050 N N . ILE A 1 501 ? -8.149 8.764 19.726 1.00 91.50 501 ILE A N 1
ATOM 4051 C CA . ILE A 1 501 ? -8.652 9.687 18.701 1.00 91.50 501 ILE A CA 1
ATOM 4052 C C . ILE A 1 501 ? -9.694 8.940 17.872 1.00 91.50 501 ILE A C 1
ATOM 4054 O O . ILE A 1 501 ? -9.494 7.788 17.500 1.00 91.50 501 ILE A O 1
ATOM 4058 N N . ARG A 1 502 ? -10.803 9.595 17.534 1.00 89.19 502 ARG A N 1
ATOM 4059 C CA . ARG A 1 502 ? -11.861 8.965 16.750 1.00 89.19 502 ARG A CA 1
ATOM 4060 C C . ARG A 1 502 ? -11.336 8.392 15.431 1.00 89.19 502 ARG A C 1
ATOM 4062 O O . ARG A 1 502 ? -10.854 9.136 14.576 1.00 89.19 502 ARG A O 1
ATOM 4069 N N . GLY A 1 503 ? -11.524 7.086 15.244 1.00 81.50 503 GLY A N 1
ATOM 4070 C CA . GLY A 1 503 ? -11.059 6.346 14.066 1.00 81.50 503 GLY A CA 1
ATOM 4071 C C . GLY A 1 503 ? -9.584 5.931 14.112 1.00 81.50 503 GLY A C 1
ATOM 4072 O O . GLY A 1 503 ? -9.098 5.368 13.134 1.00 81.50 503 GLY A O 1
ATOM 4073 N N . ASP A 1 504 ? -8.886 6.199 15.216 1.00 79.00 504 ASP A N 1
ATOM 4074 C CA . ASP A 1 504 ? -7.561 5.670 15.526 1.00 79.00 504 ASP A CA 1
ATOM 4075 C C . ASP A 1 504 ? -7.694 4.421 16.406 1.00 79.00 504 ASP A C 1
ATOM 4077 O O . ASP A 1 504 ? -8.551 4.357 17.283 1.00 79.00 504 ASP A O 1
ATOM 4081 N N . LEU A 1 505 ? -6.819 3.437 16.207 1.00 76.56 505 LEU A N 1
ATOM 4082 C CA . LEU A 1 505 ? -6.771 2.212 17.020 1.00 76.56 505 LEU A CA 1
ATOM 4083 C C . LEU A 1 505 ? -5.850 2.381 18.244 1.00 76.56 505 LEU A C 1
ATOM 4085 O O . LEU A 1 505 ? -5.234 1.422 18.697 1.00 76.56 505 LEU A O 1
ATOM 4089 N N . GLY A 1 506 ? -5.698 3.617 18.731 1.00 76.75 506 GLY A N 1
ATOM 4090 C CA . GLY A 1 506 ? -4.764 3.978 19.802 1.00 76.75 506 GLY A CA 1
ATOM 4091 C C . GLY A 1 506 ? -3.294 4.041 19.375 1.00 76.75 506 GLY A C 1
ATOM 4092 O O . GLY A 1 506 ? -2.416 4.022 20.231 1.00 76.75 506 GLY A O 1
ATOM 4093 N N . GLN A 1 507 ? -3.001 4.108 18.071 1.00 80.31 507 GLN A N 1
ATOM 4094 C CA . GLN A 1 507 ? -1.620 4.124 17.571 1.00 80.31 507 GLN A CA 1
ATOM 4095 C C . GLN A 1 507 ? -0.986 5.514 17.632 1.00 80.31 507 GLN A C 1
ATOM 4097 O O . GLN A 1 507 ? 0.218 5.634 17.839 1.00 80.31 507 GLN A O 1
ATOM 4102 N N . ASN A 1 508 ? -1.780 6.566 17.420 1.00 80.88 508 ASN A N 1
ATOM 4103 C CA . ASN A 1 508 ? -1.283 7.940 17.364 1.00 80.88 508 ASN A CA 1
ATOM 4104 C C . ASN A 1 508 ? -1.423 8.655 18.710 1.00 80.88 508 ASN A C 1
ATOM 4106 O O . ASN A 1 508 ? -0.669 9.586 18.988 1.00 80.88 508 ASN A O 1
ATOM 4110 N N . PHE A 1 509 ? -2.396 8.250 19.528 1.00 88.44 509 PHE A N 1
ATOM 4111 C CA . PHE A 1 509 ? -2.559 8.722 20.899 1.00 88.44 509 PHE A CA 1
ATOM 4112 C C . PHE A 1 509 ? -3.425 7.759 21.715 1.00 88.44 509 PHE A C 1
ATOM 4114 O O . PHE A 1 509 ? -4.463 7.290 21.241 1.00 88.44 509 PHE A O 1
ATOM 4121 N N . PHE A 1 510 ? -3.038 7.554 22.971 1.00 90.75 510 PHE A N 1
ATOM 4122 C CA . PHE A 1 510 ? -3.786 6.779 23.950 1.00 90.75 510 PHE A CA 1
ATOM 4123 C C . PHE A 1 510 ? -3.630 7.412 25.333 1.00 90.75 510 PHE A C 1
ATOM 4125 O O . PHE A 1 510 ? -2.521 7.768 25.734 1.00 90.75 510 PHE A O 1
ATOM 4132 N N . ALA A 1 511 ? -4.735 7.534 26.062 1.00 93.00 511 ALA A N 1
ATOM 4133 C CA . ALA A 1 511 ? -4.731 7.928 27.465 1.00 93.00 511 ALA A CA 1
ATOM 4134 C C . ALA A 1 511 ? -5.718 7.068 28.254 1.00 93.00 511 ALA A C 1
ATOM 4136 O O . ALA A 1 511 ? -6.745 6.646 27.720 1.00 93.00 511 ALA A O 1
ATOM 4137 N N . SER A 1 512 ? -5.424 6.848 29.532 1.00 96.25 512 SER A N 1
ATOM 4138 C CA . SER A 1 512 ? -6.301 6.130 30.452 1.00 96.25 512 SER A CA 1
ATOM 4139 C C . SER A 1 512 ? -6.380 6.831 31.804 1.00 96.25 512 SER A C 1
ATOM 4141 O O . SER A 1 512 ? -5.436 7.509 32.212 1.00 96.25 512 SER A O 1
ATOM 4143 N N . VAL A 1 513 ? -7.502 6.666 32.497 1.00 97.31 513 VAL A N 1
ATOM 4144 C CA . VAL A 1 513 ? -7.723 7.195 33.849 1.00 97.31 513 VAL A CA 1
ATOM 4145 C C . VAL A 1 513 ? -8.708 6.305 34.601 1.00 97.31 513 VAL A C 1
ATOM 4147 O O . VAL A 1 513 ? -9.612 5.739 33.993 1.00 97.31 513 VAL A O 1
ATOM 4150 N N . GLU A 1 514 ? -8.540 6.204 35.913 1.00 97.75 514 GLU A N 1
ATOM 4151 C CA . GLU A 1 514 ? -9.491 5.553 36.815 1.00 97.75 514 GLU A CA 1
ATOM 4152 C C . GLU A 1 514 ? -10.320 6.609 37.549 1.00 97.75 514 GLU A C 1
ATOM 4154 O O . GLU A 1 514 ? -9.849 7.716 37.828 1.00 97.75 514 GLU A O 1
ATOM 4159 N N . THR A 1 515 ? -11.568 6.279 37.853 1.00 97.69 515 THR A N 1
ATOM 4160 C CA . THR A 1 515 ? -12.426 7.111 38.701 1.00 97.69 515 THR A CA 1
ATOM 4161 C C . THR A 1 515 ? -12.007 7.034 40.166 1.00 97.69 515 THR A C 1
ATOM 4163 O O . THR A 1 515 ? -11.610 5.976 40.649 1.00 97.69 515 THR A O 1
ATOM 4166 N N . ASP A 1 516 ? -12.214 8.111 40.916 1.00 96.69 516 ASP A N 1
ATOM 4167 C CA . ASP A 1 516 ? -12.211 8.069 42.378 1.00 96.69 516 ASP A CA 1
ATOM 4168 C C . ASP A 1 516 ? -13.378 7.200 42.880 1.00 96.69 516 ASP A C 1
ATOM 4170 O O . ASP A 1 516 ? -14.539 7.469 42.570 1.00 96.69 516 ASP A O 1
ATOM 4174 N N . SER A 1 517 ? -13.089 6.162 43.666 1.00 91.19 517 SER A N 1
ATOM 4175 C CA . SER A 1 517 ? -14.095 5.191 44.119 1.00 91.19 517 SER A CA 1
ATOM 4176 C C . SER A 1 517 ? -15.131 5.758 45.101 1.00 91.19 517 SER A C 1
ATOM 4178 O O . SER A 1 517 ? -16.182 5.155 45.309 1.00 91.19 517 SER A O 1
ATOM 4180 N N . LEU A 1 518 ? -14.886 6.928 45.704 1.00 93.88 518 LEU A N 1
ATOM 4181 C CA . LEU A 1 518 ? -15.813 7.583 46.631 1.00 93.88 518 LEU A CA 1
ATOM 4182 C C . LEU A 1 518 ? -16.717 8.608 45.940 1.00 93.88 518 LEU A C 1
ATOM 4184 O O . LEU A 1 518 ? -17.814 8.883 46.434 1.00 93.88 518 LEU A O 1
ATOM 4188 N N . THR A 1 519 ? -16.267 9.213 44.839 1.00 95.50 519 THR A N 1
ATOM 4189 C CA . THR A 1 519 ? -16.997 10.306 44.166 1.00 95.50 519 THR A CA 1
ATOM 4190 C C . THR A 1 519 ? -17.427 9.980 42.737 1.00 95.50 519 THR A C 1
ATOM 4192 O O . THR A 1 519 ? -18.365 10.608 42.230 1.00 95.50 519 THR A O 1
ATOM 4195 N N . GLY A 1 520 ? -16.796 8.988 42.105 1.00 95.44 520 GLY A N 1
ATOM 4196 C CA . GLY A 1 520 ? -16.946 8.634 40.694 1.00 95.44 520 GLY A CA 1
ATOM 4197 C C . GLY A 1 520 ? -16.271 9.637 39.754 1.00 95.44 520 GLY A C 1
ATOM 4198 O O . GLY A 1 520 ? -16.438 9.538 38.541 1.00 95.44 520 GLY A O 1
ATOM 4199 N N . GLU A 1 521 ? -15.563 10.640 40.282 1.00 96.81 521 GLU A N 1
ATOM 4200 C CA . GLU A 1 521 ? -14.916 11.693 39.494 1.00 96.81 521 GLU A CA 1
ATOM 4201 C C . GLU A 1 521 ? -13.635 11.188 38.832 1.00 96.81 521 GLU A C 1
ATOM 4203 O O . GLU A 1 521 ? -12.880 10.412 39.412 1.00 96.81 521 GLU A O 1
ATOM 4208 N N . TYR A 1 522 ? -13.353 11.676 37.627 1.00 96.50 522 TYR A N 1
ATOM 4209 C CA . TYR A 1 522 ? -12.093 11.430 36.935 1.00 96.50 522 TYR A CA 1
ATOM 4210 C C . TYR A 1 522 ? -11.600 12.698 36.229 1.00 96.50 522 TYR A C 1
ATOM 4212 O O . TYR A 1 522 ? -12.374 13.609 35.920 1.00 96.50 522 TYR A O 1
ATOM 4220 N N . SER A 1 523 ? -10.296 12.756 35.949 1.00 94.81 523 SER A N 1
ATOM 4221 C CA . SER A 1 523 ? -9.663 13.877 35.250 1.00 94.81 523 SER A CA 1
ATOM 4222 C C . SER A 1 523 ? -8.512 13.395 34.371 1.00 94.81 523 SER A C 1
ATOM 4224 O O . SER A 1 523 ? -7.625 12.687 34.841 1.00 94.81 523 SER A O 1
ATOM 4226 N N . VAL A 1 524 ? -8.518 13.768 33.091 1.00 94.69 524 VAL A N 1
ATOM 4227 C CA . VAL A 1 524 ? -7.534 13.318 32.096 1.00 94.69 524 VAL A CA 1
ATOM 4228 C C . VAL A 1 524 ? -7.077 14.475 31.211 1.00 94.69 524 VAL A C 1
ATOM 4230 O O . VAL A 1 524 ? -7.858 15.357 30.848 1.00 94.69 524 VAL A O 1
ATOM 4233 N N . ALA A 1 525 ? -5.792 14.485 30.857 1.00 92.12 525 ALA A N 1
ATOM 4234 C CA . ALA A 1 525 ? -5.219 15.469 29.947 1.00 92.12 525 ALA A CA 1
ATOM 4235 C C . ALA A 1 525 ? -5.355 14.992 28.490 1.00 92.12 525 ALA A C 1
ATOM 4237 O O . ALA A 1 525 ? -4.765 13.990 28.095 1.00 92.12 525 ALA A O 1
ATOM 4238 N N . LEU A 1 526 ? -6.136 15.720 27.695 1.00 93.00 526 LEU A N 1
ATOM 4239 C CA . LEU A 1 526 ? -6.372 15.489 26.267 1.00 93.00 526 LEU A CA 1
ATOM 4240 C C . LEU A 1 526 ? -5.955 16.731 25.462 1.00 93.00 526 LEU A C 1
ATOM 4242 O O . LEU A 1 526 ? -5.256 17.603 25.964 1.00 93.00 526 LEU A O 1
ATOM 4246 N N . PHE A 1 527 ? -6.383 16.844 24.209 1.00 92.38 527 PHE A N 1
ATOM 4247 C CA . PHE A 1 527 ? -6.162 18.018 23.357 1.00 92.38 527 PHE A CA 1
ATOM 4248 C C . PHE A 1 527 ? -7.365 18.239 22.442 1.00 92.38 527 PHE A C 1
ATOM 4250 O O . PHE A 1 527 ? -8.284 17.433 22.416 1.00 92.38 527 PHE A O 1
ATOM 4257 N N . ASP A 1 528 ? -7.386 19.322 21.671 1.00 91.62 528 ASP A N 1
ATOM 4258 C CA . ASP A 1 528 ? -8.517 19.666 20.806 1.00 91.62 528 ASP A CA 1
ATOM 4259 C C . ASP A 1 528 ? -8.768 18.628 19.690 1.00 91.62 528 ASP A C 1
ATOM 4261 O O . ASP A 1 528 ? -8.136 18.649 18.634 1.00 91.62 528 ASP A O 1
ATOM 4265 N N . SER A 1 529 ? -9.691 17.693 19.900 1.00 92.94 529 SER A N 1
ATOM 4266 C CA . SER A 1 529 ? -9.999 16.615 18.955 1.00 92.94 529 SER A CA 1
ATOM 4267 C C . SER A 1 529 ? -11.373 16.004 19.231 1.00 92.94 529 SER A C 1
ATOM 4269 O O . SER A 1 529 ? -12.101 16.437 20.122 1.00 92.94 529 SER A O 1
ATOM 4271 N N . ILE A 1 530 ? -11.733 14.986 18.454 1.00 92.88 530 ILE A N 1
ATOM 4272 C CA . ILE A 1 530 ? -12.861 14.106 18.753 1.00 92.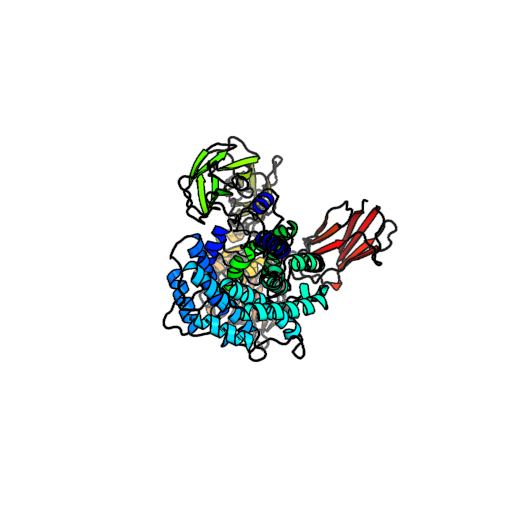88 530 ILE A CA 1
ATOM 4273 C C . ILE A 1 530 ? -12.277 12.785 19.243 1.00 92.88 530 ILE A C 1
ATOM 4275 O O . ILE A 1 530 ? -11.463 12.189 18.537 1.00 92.88 530 ILE A O 1
ATOM 4279 N N . PHE A 1 531 ? -12.691 12.347 20.427 1.00 92.94 531 PHE A N 1
ATOM 4280 C CA . PHE A 1 531 ? -12.241 11.109 21.050 1.00 92.94 531 PHE A CA 1
ATOM 4281 C C . PHE A 1 531 ? -13.341 10.050 21.064 1.00 92.94 531 PHE A C 1
ATOM 4283 O O . PHE A 1 531 ? -14.530 10.363 21.215 1.00 92.94 531 PHE A O 1
ATOM 4290 N N . SER A 1 532 ? -12.901 8.803 20.948 1.00 93.88 532 SER A N 1
ATOM 4291 C CA . SER A 1 532 ? -13.652 7.610 21.304 1.00 93.88 532 SER A CA 1
ATOM 4292 C C . SER A 1 532 ? -13.251 7.217 22.724 1.00 93.88 532 SER A C 1
ATOM 4294 O O . SER A 1 532 ? -12.061 7.128 23.034 1.00 93.88 532 SER A O 1
ATOM 4296 N N . ILE A 1 533 ? -14.245 7.048 23.592 1.00 94.06 533 ILE A N 1
ATOM 4297 C CA . ILE A 1 533 ? -14.060 6.700 25.000 1.00 94.06 533 ILE A CA 1
ATOM 4298 C C . ILE A 1 533 ? -14.689 5.338 25.246 1.00 94.06 533 ILE A C 1
ATOM 4300 O O . ILE A 1 533 ? -15.867 5.149 24.938 1.00 94.06 533 ILE A O 1
ATOM 4304 N N . GLU A 1 534 ? -13.916 4.427 25.814 1.00 95.00 534 GLU A N 1
ATOM 4305 C CA . GLU A 1 534 ? -14.391 3.168 26.378 1.00 95.00 534 GLU A CA 1
ATOM 4306 C C . GLU A 1 534 ? -14.351 3.274 27.900 1.00 95.00 534 GLU A C 1
ATOM 4308 O O . GLU A 1 534 ? -13.328 3.646 28.469 1.00 95.00 534 GLU A O 1
ATOM 4313 N N . VAL A 1 535 ? -15.471 2.977 28.550 1.00 96.06 535 VAL A N 1
ATOM 4314 C CA . VAL A 1 535 ? -15.606 2.940 30.005 1.00 96.06 535 VAL A CA 1
ATOM 4315 C C . VAL A 1 535 ? -15.801 1.490 30.408 1.00 96.06 535 VAL A C 1
ATOM 4317 O O . VAL A 1 535 ? -16.789 0.875 30.007 1.00 96.06 535 VAL A O 1
ATOM 4320 N N . GLN A 1 536 ? -14.871 0.968 31.198 1.00 95.81 536 GLN A N 1
ATOM 4321 C CA . GLN A 1 536 ? -14.909 -0.361 31.798 1.00 95.81 536 GLN A CA 1
ATOM 4322 C C . GLN A 1 536 ? -15.227 -0.209 33.292 1.00 95.81 536 GLN A C 1
ATOM 4324 O O . GLN A 1 536 ? -14.313 0.021 34.087 1.00 95.81 536 GLN A O 1
ATOM 4329 N N . PRO A 1 537 ? -16.515 -0.240 33.674 1.00 95.75 537 PRO A N 1
ATOM 4330 C CA . PRO A 1 537 ? -16.925 -0.114 35.065 1.00 95.75 537 PRO A CA 1
ATOM 4331 C C . PRO A 1 537 ? -16.820 -1.441 35.827 1.00 95.75 537 PRO A C 1
ATOM 4333 O O . PRO A 1 537 ? -16.716 -2.517 35.235 1.00 95.75 537 PRO A O 1
ATOM 4336 N N . GLU A 1 538 ? -16.900 -1.359 37.151 1.00 93.81 538 GLU A N 1
ATOM 4337 C CA . GLU A 1 538 ? -17.110 -2.507 38.026 1.00 93.81 538 GLU A CA 1
ATOM 4338 C C . GLU A 1 538 ? -18.469 -3.192 37.780 1.00 93.81 538 GLU A C 1
ATOM 4340 O O . GLU A 1 538 ? -19.400 -2.634 37.188 1.00 93.81 538 GLU A O 1
ATOM 4345 N N . LEU A 1 539 ? -18.607 -4.424 38.275 1.00 92.38 539 LEU A N 1
ATOM 4346 C CA . LEU A 1 539 ? -19.893 -5.120 38.283 1.00 92.38 539 LEU A CA 1
ATOM 4347 C C . LEU A 1 539 ? -20.905 -4.362 39.156 1.00 92.38 539 LEU A C 1
ATOM 4349 O O . LEU A 1 539 ? -20.531 -3.903 40.234 1.00 92.38 539 LEU A O 1
ATOM 4353 N N . PRO A 1 540 ? -22.187 -4.291 38.761 1.00 94.62 540 PRO A N 1
ATOM 4354 C CA . PRO A 1 540 ? -22.850 -5.007 37.660 1.00 94.62 540 PRO A CA 1
ATOM 4355 C C . PRO A 1 540 ? -22.992 -4.180 36.365 1.00 94.62 540 PRO A C 1
ATOM 4357 O O . PRO A 1 540 ? -23.884 -4.447 35.558 1.00 94.62 540 PRO A O 1
ATOM 4360 N N . TYR A 1 541 ? -22.200 -3.127 36.167 1.00 95.81 541 TYR A N 1
ATOM 4361 C CA . TYR A 1 541 ? -22.420 -2.188 35.067 1.00 95.81 541 TYR A CA 1
ATOM 4362 C C . TYR A 1 541 ? -21.811 -2.694 33.746 1.00 95.81 541 TYR A C 1
ATOM 4364 O O . TYR A 1 541 ? -20.747 -3.312 33.743 1.00 95.81 541 TYR A O 1
ATOM 4372 N N . PRO A 1 542 ? -22.462 -2.446 32.593 1.00 95.00 542 PRO A N 1
ATOM 4373 C CA . PRO A 1 542 ? -21.933 -2.844 31.296 1.00 95.00 542 PRO A CA 1
ATOM 4374 C C . PRO A 1 542 ? -20.834 -1.888 30.813 1.00 95.00 542 PRO A C 1
ATOM 4376 O O . PRO A 1 542 ? -20.887 -0.674 31.043 1.00 95.00 542 PRO A O 1
ATOM 4379 N N . VAL A 1 543 ? -19.888 -2.425 30.037 1.00 91.94 543 VAL A N 1
ATOM 4380 C CA . VAL A 1 543 ? -18.916 -1.612 29.291 1.00 91.94 543 VAL A CA 1
ATOM 4381 C C . VAL A 1 543 ? -19.667 -0.626 28.395 1.00 91.94 543 VAL A C 1
ATOM 4383 O O . VAL A 1 543 ? -20.592 -0.994 27.667 1.00 91.94 543 VAL A O 1
ATOM 4386 N N . THR A 1 544 ? -19.288 0.648 28.464 1.00 91.12 544 THR A N 1
ATOM 4387 C CA . THR A 1 544 ? -19.989 1.742 27.782 1.00 91.12 544 THR A CA 1
ATOM 4388 C C . THR A 1 544 ? -19.047 2.482 26.843 1.00 91.12 544 THR A C 1
ATOM 4390 O O . THR A 1 544 ? -17.929 2.825 27.210 1.00 91.12 544 THR A O 1
ATOM 4393 N N . TYR A 1 545 ? -19.521 2.785 25.632 1.00 90.38 545 TYR A N 1
ATOM 4394 C CA . TYR A 1 545 ? -18.723 3.438 24.594 1.00 90.38 545 TYR A CA 1
ATOM 4395 C C . TYR A 1 545 ? -19.309 4.785 24.172 1.00 90.38 545 TYR A C 1
ATOM 4397 O O . TYR A 1 545 ? -20.522 4.934 23.995 1.00 90.38 545 TYR A O 1
ATOM 4405 N N . ARG A 1 546 ? -18.434 5.760 23.909 1.00 90.31 546 ARG A N 1
ATOM 4406 C CA . ARG A 1 546 ? -18.800 7.063 23.343 1.00 90.31 546 ARG A CA 1
ATOM 4407 C C . ARG A 1 546 ? -17.817 7.510 22.266 1.00 90.31 546 ARG A C 1
ATOM 4409 O O . ARG A 1 546 ? -16.724 7.958 22.573 1.00 90.31 546 ARG A O 1
ATOM 4416 N N . ASP A 1 547 ? -18.250 7.482 21.006 1.00 87.50 547 ASP A N 1
ATOM 4417 C CA . ASP A 1 547 ? -17.420 7.768 19.816 1.00 87.50 547 ASP A CA 1
ATOM 4418 C C . ASP A 1 547 ? -17.381 9.257 19.387 1.00 87.50 547 ASP A C 1
ATOM 4420 O O . ASP A 1 547 ? -16.950 9.610 18.288 1.00 87.50 547 ASP A O 1
ATOM 4424 N N . SER A 1 548 ? -17.927 10.164 20.196 1.00 89.44 548 SER A N 1
ATOM 4425 C CA . SER A 1 548 ? -18.102 11.569 19.805 1.00 89.44 548 SER A CA 1
ATOM 4426 C C . SER A 1 548 ? -17.813 12.554 20.930 1.00 89.44 548 SER A C 1
ATOM 4428 O O . SER A 1 548 ? -18.479 13.584 21.020 1.00 89.44 548 SER A O 1
ATOM 4430 N N . ALA A 1 549 ? -16.838 12.245 21.786 1.00 91.00 549 ALA A N 1
ATOM 4431 C CA . ALA A 1 549 ? -16.404 13.160 22.833 1.00 91.00 549 ALA A CA 1
ATOM 4432 C C . ALA A 1 549 ? -15.582 14.296 22.214 1.00 91.00 549 ALA A C 1
ATOM 4434 O O . ALA A 1 549 ? -14.449 14.092 21.779 1.00 91.00 549 ALA A O 1
ATOM 4435 N N . ILE A 1 550 ? -16.169 15.487 22.117 1.00 92.88 550 ILE A N 1
ATOM 4436 C CA . ILE A 1 550 ? -15.505 16.648 21.522 1.00 92.88 550 ILE A CA 1
ATOM 4437 C C . ILE A 1 550 ? -14.719 17.369 22.613 1.00 92.88 550 ILE A C 1
ATOM 4439 O O . ILE A 1 550 ? -15.293 17.822 23.597 1.00 92.88 550 ILE A O 1
ATOM 4443 N N . VAL A 1 551 ? -13.415 17.515 22.396 1.00 92.88 551 VAL A N 1
ATOM 4444 C CA . VAL A 1 551 ? -12.536 18.370 23.190 1.00 92.88 551 VAL A CA 1
ATOM 4445 C C . VAL A 1 551 ? -12.188 19.597 22.354 1.00 92.88 551 VAL A C 1
ATOM 4447 O O . VAL A 1 551 ? -11.736 19.506 21.214 1.00 92.88 551 VAL A O 1
ATOM 4450 N N . SER A 1 552 ? -12.411 20.770 22.919 1.00 90.25 552 SER A N 1
ATOM 4451 C CA . SER A 1 552 ? -12.251 22.082 22.301 1.00 90.25 552 SER A CA 1
ATOM 4452 C C . SER A 1 552 ? -11.942 23.128 23.384 1.00 90.25 552 SER A C 1
ATOM 4454 O O . SER A 1 552 ? -12.112 22.840 24.570 1.00 90.25 552 SER A O 1
ATOM 4456 N N . PRO A 1 553 ? -11.516 24.351 23.017 1.00 85.12 553 PRO A N 1
ATOM 4457 C CA . PRO A 1 553 ? -11.304 25.426 23.991 1.00 85.12 553 PRO A CA 1
ATOM 4458 C C . PRO A 1 553 ? -12.546 25.766 24.829 1.00 85.12 553 PRO A C 1
ATOM 4460 O O . PRO A 1 553 ? -12.415 26.165 25.979 1.00 85.12 553 PRO A O 1
ATOM 4463 N N . ASP A 1 554 ? -13.740 25.566 24.267 1.00 83.75 554 ASP A N 1
ATOM 4464 C CA . ASP A 1 554 ? -15.023 25.874 24.912 1.00 83.75 554 ASP A CA 1
ATOM 4465 C C . ASP A 1 554 ? -15.635 24.655 25.625 1.00 83.75 554 ASP A C 1
ATOM 4467 O O . ASP A 1 554 ? -16.790 24.683 26.059 1.00 83.75 554 ASP A O 1
ATOM 4471 N N . THR A 1 555 ? -14.886 23.551 25.716 1.00 81.38 555 THR A N 1
ATOM 4472 C CA . THR A 1 555 ? -15.358 22.334 26.378 1.00 81.38 555 THR A CA 1
ATOM 4473 C C . THR A 1 555 ? -15.476 22.586 27.871 1.00 81.38 555 THR A C 1
ATOM 4475 O O . THR A 1 555 ? -14.486 22.735 28.578 1.00 81.38 555 THR A O 1
ATOM 4478 N N . THR A 1 556 ? -16.720 22.661 28.331 1.00 66.38 556 THR A N 1
ATOM 4479 C CA . THR A 1 556 ? -17.093 22.984 29.715 1.00 66.38 556 THR A CA 1
ATOM 4480 C C . THR A 1 556 ? -17.962 21.896 30.357 1.00 66.38 556 THR A C 1
ATOM 4482 O O . THR A 1 556 ? -18.361 22.040 31.507 1.00 66.38 556 THR A O 1
ATOM 4485 N N . GLY A 1 557 ? -18.250 20.806 29.636 1.00 69.25 557 GLY A N 1
ATOM 4486 C CA . GLY A 1 557 ? -19.064 19.676 30.090 1.00 69.25 557 GLY A CA 1
ATOM 4487 C C . GLY A 1 557 ? -19.135 18.562 29.039 1.00 69.25 557 GLY A C 1
ATOM 4488 O O . GLY A 1 557 ? -18.400 18.607 28.054 1.00 69.25 557 GLY A O 1
ATOM 4489 N N . ASP A 1 558 ? -20.038 17.597 29.240 1.00 70.12 558 ASP A N 1
ATOM 4490 C CA . ASP A 1 558 ? -20.233 16.404 28.392 1.00 70.12 558 ASP A CA 1
ATOM 4491 C C . ASP A 1 558 ? -19.095 15.373 28.502 1.00 70.12 558 ASP A C 1
ATOM 4493 O O . ASP A 1 558 ? -18.601 14.852 27.507 1.00 70.12 558 ASP A O 1
ATOM 4497 N N . PHE A 1 559 ? -18.664 15.058 29.724 1.00 89.62 559 PHE A N 1
ATOM 4498 C CA . PHE A 1 559 ? -17.773 13.926 30.039 1.00 89.62 559 PHE A CA 1
ATOM 4499 C C . PHE A 1 559 ? -18.355 13.031 31.141 1.00 89.62 559 PHE A C 1
ATOM 4501 O O . PHE A 1 559 ? -17.685 12.148 31.650 1.00 89.62 559 PHE A O 1
ATOM 4508 N N . ASP A 1 560 ? -19.631 13.207 31.468 1.00 94.00 560 ASP A N 1
ATOM 4509 C CA . ASP A 1 560 ? -20.289 12.382 32.473 1.00 94.00 560 ASP A CA 1
ATOM 4510 C C . ASP A 1 560 ? -20.863 11.113 31.838 1.00 94.00 560 ASP A C 1
ATOM 4512 O O . ASP A 1 560 ? -21.509 11.150 30.785 1.00 94.00 560 ASP A O 1
ATOM 4516 N N . PHE A 1 561 ? -20.663 9.990 32.516 1.00 95.25 561 PHE A N 1
ATOM 4517 C CA . PHE A 1 561 ? -21.235 8.697 32.188 1.00 95.25 561 PHE A CA 1
ATOM 4518 C C . PHE A 1 561 ? -22.218 8.308 33.283 1.00 95.25 561 PHE A C 1
ATOM 4520 O O . PHE A 1 561 ? -21.847 7.922 34.387 1.00 95.25 561 PHE A O 1
ATOM 4527 N N . LEU A 1 562 ? -23.502 8.417 32.958 1.00 95.25 562 LEU A N 1
ATOM 4528 C CA . LEU A 1 562 ? -24.569 7.865 33.781 1.00 95.25 562 LEU A CA 1
ATOM 4529 C C . LEU A 1 562 ? -24.901 6.482 33.231 1.00 95.25 562 LEU A C 1
ATOM 4531 O O . LEU A 1 562 ? -25.385 6.397 32.097 1.00 95.25 562 LEU A O 1
ATOM 4535 N N . ILE A 1 563 ? -24.610 5.431 33.992 1.00 95.25 563 ILE A N 1
ATOM 4536 C CA . ILE A 1 563 ? -24.726 4.031 33.563 1.00 95.25 563 ILE A CA 1
ATOM 4537 C C . ILE A 1 563 ? -25.784 3.341 34.429 1.00 95.25 563 ILE A C 1
ATOM 4539 O O . ILE A 1 563 ? -25.892 3.613 35.620 1.00 95.25 563 ILE A O 1
ATOM 4543 N N . ASP A 1 564 ? -26.609 2.498 33.816 1.00 94.19 564 ASP A N 1
ATOM 4544 C CA . ASP A 1 564 ? -27.555 1.638 34.530 1.00 94.19 564 ASP A CA 1
ATOM 4545 C C . ASP A 1 564 ? -26.910 0.256 34.738 1.00 94.19 564 ASP A C 1
ATOM 4547 O O . ASP A 1 564 ? -26.168 -0.183 33.848 1.00 94.19 564 ASP A O 1
ATOM 4551 N N . PRO A 1 565 ? -27.195 -0.459 35.843 1.00 95.12 565 PRO A N 1
ATOM 4552 C CA . PRO A 1 565 ? -26.802 -1.856 35.993 1.00 95.12 565 PRO A CA 1
ATOM 4553 C C . PRO A 1 565 ? -27.201 -2.685 34.770 1.00 95.12 565 PRO A C 1
ATOM 4555 O O . PRO A 1 565 ? -28.252 -2.462 34.154 1.00 95.12 565 PRO A O 1
ATOM 4558 N N . ALA A 1 566 ? -26.367 -3.652 34.395 1.00 96.38 566 ALA A N 1
ATOM 4559 C CA . ALA A 1 566 ? -26.685 -4.535 33.288 1.00 96.38 566 ALA A CA 1
ATOM 4560 C C . ALA A 1 566 ? -27.967 -5.321 33.582 1.00 96.38 566 ALA A C 1
ATOM 4562 O O . ALA A 1 566 ? -28.251 -5.696 34.718 1.00 96.38 566 ALA A O 1
ATOM 4563 N N . THR A 1 567 ? -28.753 -5.582 32.542 1.00 96.56 567 THR A N 1
ATOM 4564 C CA . THR A 1 567 ? -30.019 -6.303 32.678 1.00 96.56 567 THR A CA 1
ATOM 4565 C C . THR A 1 567 ? -29.771 -7.758 33.052 1.00 96.56 567 THR A C 1
ATOM 4567 O O . THR A 1 567 ? -30.508 -8.298 33.868 1.00 96.56 567 THR A O 1
ATOM 4570 N N . LEU A 1 568 ? -28.755 -8.397 32.472 1.00 97.56 568 LEU A N 1
ATOM 4571 C CA . LEU A 1 568 ? -28.441 -9.807 32.706 1.00 97.56 568 LEU A CA 1
ATOM 4572 C C . LEU A 1 568 ? -26.936 -10.083 32.655 1.00 97.56 568 LEU A C 1
ATOM 4574 O O . LEU A 1 568 ? -26.155 -9.270 32.153 1.00 97.56 568 LEU A O 1
ATOM 4578 N N . LEU A 1 569 ? -26.544 -11.260 33.135 1.00 98.00 569 LEU A N 1
ATOM 4579 C CA . LEU A 1 569 ? -25.192 -11.788 32.985 1.00 98.00 569 LEU A CA 1
ATOM 4580 C C . LEU A 1 569 ? -25.150 -12.766 31.801 1.00 98.00 569 LEU A C 1
ATOM 4582 O O . LEU A 1 569 ? -25.944 -13.704 31.728 1.00 98.00 569 LEU A O 1
ATOM 4586 N N . LEU A 1 570 ? -24.221 -12.548 30.873 1.00 97.88 570 LEU A N 1
ATOM 4587 C CA . LEU A 1 570 ? -23.952 -13.426 29.738 1.00 97.88 570 LEU A CA 1
ATOM 4588 C C . LEU A 1 570 ? -22.653 -14.190 30.010 1.00 97.88 570 LEU A C 1
ATOM 4590 O O . LEU A 1 570 ? -21.573 -13.608 29.975 1.00 97.88 570 LEU A O 1
ATOM 4594 N N . VAL A 1 571 ? -22.750 -15.488 30.278 1.00 97.56 571 VAL A N 1
ATOM 4595 C CA . VAL A 1 571 ? -21.614 -16.345 30.624 1.00 97.56 571 VAL A CA 1
ATOM 4596 C C . VAL A 1 571 ? -21.164 -17.132 29.399 1.00 97.56 571 VAL A C 1
ATOM 4598 O O . VAL A 1 571 ? -21.903 -17.967 28.875 1.00 97.56 571 VAL A O 1
ATOM 4601 N N . ASN A 1 572 ? -19.931 -16.871 28.971 1.00 95.12 572 ASN A N 1
ATOM 4602 C CA . ASN A 1 572 ? -19.239 -17.609 27.927 1.00 95.12 572 ASN A CA 1
ATOM 4603 C C . ASN A 1 572 ? -18.413 -18.730 28.558 1.00 95.12 572 ASN A C 1
ATOM 4605 O O . ASN A 1 572 ? -17.355 -18.480 29.151 1.00 95.12 572 ASN A O 1
ATOM 4609 N N . ARG A 1 573 ? -18.901 -19.964 28.422 1.00 93.38 573 ARG A N 1
ATOM 4610 C CA . ARG A 1 573 ? -18.213 -21.174 28.879 1.00 93.38 573 ARG A CA 1
ATOM 4611 C C . ARG A 1 573 ? -17.585 -21.981 27.743 1.00 93.38 573 ARG A C 1
ATOM 4613 O O . ARG A 1 573 ? -17.056 -23.064 27.985 1.00 93.38 573 ARG A O 1
ATOM 4620 N N . ASP A 1 574 ? -17.588 -21.441 26.526 1.00 89.88 574 ASP A N 1
ATOM 4621 C CA . ASP A 1 574 ? -16.909 -22.048 25.386 1.00 89.88 574 ASP A CA 1
ATOM 4622 C C . ASP A 1 574 ? -15.402 -22.210 25.646 1.00 89.88 574 ASP A C 1
ATOM 4624 O O . ASP A 1 574 ? -14.714 -21.260 26.031 1.00 89.88 574 ASP A O 1
ATOM 4628 N N . LYS A 1 575 ? -14.861 -23.406 25.378 1.00 84.19 575 LYS A N 1
ATOM 4629 C CA . LYS A 1 575 ? -13.435 -23.726 25.586 1.00 84.19 575 LYS A CA 1
ATOM 4630 C C . LYS A 1 575 ? -12.481 -22.780 24.842 1.00 84.19 575 LYS A C 1
ATOM 4632 O O . LYS A 1 575 ? -11.350 -22.540 25.284 1.00 84.19 575 LYS A O 1
ATOM 4637 N N . ASN A 1 576 ? -12.922 -22.208 23.721 1.00 87.12 576 ASN A N 1
ATOM 4638 C CA . ASN A 1 576 ? -12.107 -21.327 22.892 1.00 87.12 576 ASN A CA 1
ATOM 4639 C C . ASN A 1 576 ? -12.427 -19.834 23.068 1.00 87.12 576 ASN A C 1
ATOM 4641 O O . ASN A 1 576 ? -11.513 -19.030 22.894 1.00 87.12 576 ASN A O 1
ATOM 4645 N N . GLY A 1 577 ? -13.636 -19.485 23.509 1.00 82.88 577 GLY A N 1
ATOM 4646 C CA . GLY A 1 577 ? -14.138 -18.117 23.656 1.00 82.88 577 GLY A CA 1
ATOM 4647 C C . GLY A 1 577 ? -14.788 -17.553 22.381 1.00 82.88 577 GLY A C 1
ATOM 4648 O O . GLY A 1 577 ? -14.909 -16.343 22.239 1.00 82.88 577 GLY A O 1
ATOM 4649 N N . ASN A 1 578 ? -15.199 -18.394 21.428 1.00 86.81 578 ASN A N 1
ATOM 4650 C CA . ASN A 1 578 ? -15.444 -17.960 20.043 1.00 86.81 578 ASN A CA 1
ATOM 4651 C C . ASN A 1 578 ? -16.841 -17.382 19.754 1.00 86.81 578 ASN A C 1
ATOM 4653 O O . ASN A 1 578 ? -17.050 -16.780 18.698 1.00 86.81 578 ASN A O 1
ATOM 4657 N N . TYR A 1 579 ? -17.820 -17.605 20.632 1.00 90.69 579 TYR A N 1
ATOM 4658 C CA . TYR A 1 579 ? -19.236 -17.508 20.249 1.00 90.69 579 TYR A CA 1
ATOM 4659 C C . TYR A 1 579 ? -20.015 -16.358 20.899 1.00 90.69 579 TYR A C 1
ATOM 4661 O O . TYR A 1 579 ? -21.188 -16.163 20.578 1.00 90.69 579 TYR A O 1
ATOM 4669 N N . SER A 1 580 ? -19.375 -15.541 21.740 1.00 91.06 580 SER A N 1
ATOM 4670 C CA . SER A 1 580 ? -20.018 -14.417 22.440 1.00 91.06 580 SER A CA 1
ATOM 4671 C C . SER A 1 580 ? -20.690 -13.412 21.496 1.00 91.06 580 SER A C 1
ATOM 4673 O O . SER A 1 580 ? -21.779 -12.927 21.808 1.00 91.06 580 SER A O 1
ATOM 4675 N N . VAL A 1 581 ? -20.116 -13.177 20.307 1.00 92.31 581 VAL A N 1
ATOM 4676 C CA . VAL A 1 581 ? -20.648 -12.245 19.293 1.00 92.31 581 VAL A CA 1
ATOM 4677 C C . VAL A 1 581 ? -22.086 -12.565 18.866 1.00 92.31 581 VAL A C 1
ATOM 4679 O O . VAL A 1 581 ? -22.902 -11.665 18.673 1.00 92.31 581 VAL A O 1
ATOM 4682 N N . TYR A 1 582 ? -22.446 -13.852 18.787 1.00 93.44 582 TYR A N 1
ATOM 4683 C CA . TYR A 1 582 ? -23.786 -14.276 18.368 1.00 93.44 582 TYR A CA 1
ATOM 4684 C C . TYR A 1 582 ? -24.851 -13.985 19.427 1.00 93.44 582 TYR A C 1
ATOM 4686 O O . TYR A 1 582 ? -26.039 -13.952 19.106 1.00 93.44 582 TYR A O 1
ATOM 4694 N N . PHE A 1 583 ? -24.449 -13.740 20.671 1.00 96.25 583 PHE A N 1
ATOM 4695 C CA . PHE A 1 583 ? -25.335 -13.317 21.747 1.00 96.25 583 PHE A CA 1
ATOM 4696 C C . PHE A 1 583 ? -25.334 -11.794 21.875 1.00 96.25 583 PHE A C 1
ATOM 4698 O O . PHE A 1 583 ? -26.406 -11.189 21.799 1.00 96.25 583 PHE A O 1
ATOM 4705 N N . SER A 1 584 ? -24.153 -11.176 21.990 1.00 92.56 584 SER A N 1
ATOM 4706 C CA . SER A 1 584 ? -24.001 -9.729 22.187 1.00 92.56 584 SER A CA 1
ATOM 4707 C C . SER A 1 584 ? -24.685 -8.908 21.098 1.00 92.56 584 SER A C 1
ATOM 4709 O O . SER A 1 584 ? -25.494 -8.041 21.421 1.00 92.56 584 SER A O 1
ATOM 4711 N N . GLU A 1 585 ? -24.479 -9.234 19.816 1.00 92.62 585 GLU A N 1
ATOM 4712 C CA . GLU A 1 585 ? -25.117 -8.506 18.711 1.00 92.62 585 GLU A CA 1
ATOM 4713 C C . GLU A 1 585 ? -26.647 -8.546 18.806 1.00 92.62 585 GLU A C 1
ATOM 4715 O O . GLU A 1 585 ? -27.326 -7.550 18.544 1.00 92.62 585 GLU A O 1
ATOM 4720 N N . ASN A 1 586 ? -27.213 -9.690 19.200 1.00 95.00 586 ASN A N 1
ATOM 4721 C CA . ASN A 1 586 ? -28.658 -9.847 19.320 1.00 95.00 586 ASN A CA 1
ATOM 4722 C C . ASN A 1 586 ? -29.202 -9.101 20.547 1.00 95.00 586 ASN A C 1
ATOM 4724 O O . ASN A 1 586 ? -30.215 -8.409 20.407 1.00 95.00 586 ASN A O 1
ATOM 4728 N N . LEU A 1 587 ? -28.512 -9.154 21.690 1.00 95.62 587 LEU A N 1
ATOM 4729 C CA . LEU A 1 587 ? -28.841 -8.385 22.898 1.00 95.62 587 LEU A CA 1
ATOM 4730 C C . LEU A 1 587 ? -28.793 -6.868 22.640 1.00 95.62 587 LEU A C 1
ATOM 4732 O O . LEU A 1 587 ? -29.774 -6.165 22.902 1.00 95.62 587 LEU A O 1
ATOM 4736 N N . ASP A 1 588 ? -27.734 -6.373 21.995 1.00 91.88 588 ASP A N 1
ATOM 4737 C CA . ASP A 1 588 ? -27.583 -4.966 21.587 1.00 91.88 588 ASP A CA 1
ATOM 4738 C C . ASP A 1 588 ? -28.692 -4.524 20.621 1.00 91.88 588 ASP A C 1
ATOM 4740 O O . ASP A 1 588 ? -29.178 -3.378 20.620 1.00 91.88 588 ASP A O 1
ATOM 4744 N N . SER A 1 589 ? -29.117 -5.443 19.753 1.00 91.44 589 SER A N 1
ATOM 4745 C CA . SER A 1 589 ? -30.201 -5.213 18.806 1.00 91.44 589 SER A CA 1
ATOM 4746 C C . SER A 1 589 ? -31.579 -5.150 19.489 1.00 91.44 589 SER A C 1
ATOM 4748 O O . SER A 1 589 ? -32.476 -4.479 18.965 1.00 91.44 589 SER A O 1
ATOM 4750 N N . LEU A 1 590 ? -31.737 -5.800 20.644 1.00 94.38 590 LEU A N 1
ATOM 4751 C CA . LEU A 1 590 ? -32.939 -5.817 21.489 1.00 94.38 590 LEU A CA 1
ATOM 4752 C C . LEU A 1 590 ? -32.889 -4.783 22.625 1.00 94.38 590 LEU A C 1
ATOM 4754 O O . LEU A 1 590 ? -33.815 -4.722 23.432 1.00 94.38 590 LEU A O 1
ATOM 4758 N N . THR A 1 591 ? -31.826 -3.968 22.662 1.00 93.19 591 THR A N 1
ATOM 4759 C CA . THR A 1 591 ? -31.547 -2.959 23.697 1.00 93.19 591 THR A CA 1
ATOM 4760 C C . THR A 1 591 ? -31.562 -3.536 25.112 1.00 93.19 591 THR A C 1
ATOM 4762 O O . THR A 1 591 ? -32.065 -2.894 26.030 1.00 93.19 591 THR A O 1
ATOM 4765 N N . VAL A 1 592 ? -31.032 -4.749 25.274 1.00 95.25 592 VAL A N 1
ATOM 4766 C CA . VAL A 1 592 ? -30.861 -5.409 26.572 1.00 95.25 592 VAL A CA 1
ATOM 4767 C C . VAL A 1 592 ? -29.391 -5.313 26.958 1.00 95.25 592 VAL A C 1
ATOM 4769 O O . VAL A 1 592 ? -28.535 -5.822 26.240 1.00 95.25 592 VAL A O 1
ATOM 4772 N N . SER A 1 593 ? -29.095 -4.629 28.064 1.00 95.06 593 SER A N 1
ATOM 4773 C CA . SER A 1 593 ? -27.728 -4.495 28.576 1.00 95.06 593 SER A CA 1
ATOM 4774 C C . SER A 1 593 ? -27.266 -5.791 29.239 1.00 95.06 593 SER A C 1
ATOM 4776 O O . SER A 1 593 ? -28.047 -6.468 29.906 1.00 95.06 593 SER A O 1
ATOM 4778 N N . TYR A 1 594 ? -25.991 -6.130 29.091 1.00 96.56 594 TYR A N 1
ATOM 4779 C CA . TYR A 1 594 ? -25.411 -7.335 29.676 1.00 96.56 594 TYR A CA 1
ATOM 4780 C C . TYR A 1 594 ? -23.980 -7.078 30.144 1.00 96.56 594 TYR A C 1
ATOM 4782 O O . TYR A 1 594 ? -23.299 -6.193 29.626 1.00 96.56 594 TYR A O 1
ATOM 4790 N N . VAL A 1 595 ? -23.525 -7.883 31.101 1.00 96.38 595 VAL A N 1
ATOM 4791 C CA . VAL A 1 595 ? -22.094 -8.086 31.354 1.00 96.38 595 VAL A CA 1
ATOM 4792 C C . VAL A 1 595 ? -21.696 -9.413 30.719 1.00 96.38 595 VAL A C 1
ATOM 4794 O O . VAL A 1 595 ? -22.341 -10.427 30.981 1.00 96.38 595 VAL A O 1
ATOM 4797 N N . LEU A 1 596 ? -20.656 -9.411 29.883 1.00 94.94 596 LEU A N 1
ATOM 4798 C CA . LEU A 1 596 ? -20.043 -10.634 29.363 1.00 94.94 596 LEU A CA 1
ATOM 4799 C C . LEU A 1 596 ? -19.009 -11.143 30.372 1.00 94.94 596 LEU A C 1
ATOM 4801 O O . LEU A 1 596 ? -18.070 -10.422 30.702 1.00 94.94 596 LEU A O 1
ATOM 4805 N N . TRP A 1 597 ? -19.176 -12.381 30.829 1.00 94.50 597 TRP A N 1
ATOM 4806 C CA . TRP A 1 597 ? -18.238 -13.068 31.710 1.00 94.50 597 TRP A CA 1
ATOM 4807 C C . TRP A 1 597 ? -17.617 -14.258 30.993 1.00 94.50 597 TRP A C 1
ATOM 4809 O O . TRP A 1 597 ? -18.320 -15.188 30.594 1.00 94.50 597 TRP A O 1
ATOM 4819 N N . GLU A 1 598 ? -16.300 -14.245 30.829 1.00 92.06 598 GLU A N 1
ATOM 4820 C CA . GLU A 1 598 ? -15.575 -15.296 30.116 1.00 92.06 598 GLU A CA 1
ATOM 4821 C C . GLU A 1 598 ? -14.839 -16.184 31.112 1.00 92.06 598 GLU A C 1
ATOM 4823 O O . GLU A 1 598 ? -13.739 -15.862 31.566 1.00 92.06 598 GLU A O 1
ATOM 4828 N N . VAL A 1 599 ? -15.431 -17.336 31.441 1.00 89.56 599 VAL A N 1
ATOM 4829 C CA . VAL A 1 599 ? -14.926 -18.223 32.508 1.00 89.56 599 VAL A CA 1
ATOM 4830 C C . VAL A 1 599 ? -13.482 -18.660 32.254 1.00 89.56 599 VAL A C 1
ATOM 4832 O O . VAL A 1 599 ? -12.680 -18.733 33.184 1.00 89.56 599 VAL A O 1
ATOM 4835 N N . LYS A 1 600 ? -13.114 -18.849 30.980 1.00 85.50 600 LYS A N 1
ATOM 4836 C CA . LYS A 1 600 ? -11.743 -19.148 30.534 1.00 85.50 600 LYS A CA 1
ATOM 4837 C C . LYS A 1 600 ? -10.694 -18.161 31.067 1.00 85.50 600 LYS A C 1
ATOM 4839 O O . LYS A 1 600 ? -9.539 -18.542 31.250 1.00 85.50 600 LYS A O 1
ATOM 4844 N N . HIS A 1 601 ? -11.079 -16.905 31.278 1.00 84.00 601 HIS A N 1
ATOM 4845 C CA . HIS A 1 601 ? -10.188 -15.820 31.684 1.00 84.00 601 HIS A CA 1
ATOM 4846 C C . HIS A 1 601 ? -10.461 -15.311 33.104 1.00 84.00 601 HIS A C 1
ATOM 4848 O O . HIS A 1 601 ? -9.563 -14.738 33.717 1.00 84.00 601 HIS A O 1
ATOM 4854 N N . GLN A 1 602 ? -11.677 -15.506 33.622 1.00 80.12 602 GLN A N 1
ATOM 4855 C CA . GLN A 1 602 ? -12.174 -14.803 34.810 1.00 80.12 602 GLN A CA 1
ATOM 4856 C C . GLN A 1 602 ? -12.587 -15.731 35.972 1.00 80.12 602 GLN A C 1
ATOM 4858 O O . GLN A 1 602 ? -12.965 -15.233 37.028 1.00 80.12 602 GLN A O 1
ATOM 4863 N N . ASN A 1 603 ? -12.433 -17.057 35.840 1.00 86.69 603 ASN A N 1
ATOM 4864 C CA . ASN A 1 603 ? -12.899 -18.070 36.804 1.00 86.69 603 ASN A CA 1
ATOM 4865 C C . ASN A 1 603 ? -14.434 -18.052 36.992 1.00 86.69 603 ASN A C 1
ATOM 4867 O O . ASN A 1 603 ? -15.176 -17.680 36.078 1.00 86.69 603 ASN A O 1
ATOM 4871 N N . LEU A 1 604 ? -14.906 -18.511 38.158 1.00 91.38 604 LEU A N 1
ATOM 4872 C CA . LEU A 1 604 ? -16.318 -18.683 38.488 1.00 91.38 604 LEU A CA 1
ATOM 4873 C C . LEU A 1 604 ? -17.102 -17.359 38.342 1.00 91.38 604 LEU A C 1
ATOM 4875 O O . LEU A 1 604 ? -16.616 -16.324 38.809 1.00 91.38 604 LEU A O 1
ATOM 4879 N N . PRO A 1 605 ? -18.302 -17.365 37.728 1.00 94.00 605 PRO A N 1
ATOM 4880 C CA . PRO A 1 605 ? -19.137 -16.171 37.621 1.00 94.00 605 PRO A CA 1
ATOM 4881 C C . PRO A 1 605 ? -19.475 -15.513 38.972 1.00 94.00 605 PRO A C 1
ATOM 4883 O O . PRO A 1 605 ? -19.532 -16.190 40.002 1.00 94.00 605 PRO A O 1
ATOM 4886 N N . PRO A 1 606 ? -19.750 -14.196 38.991 1.00 92.94 606 PRO A N 1
ATOM 4887 C CA . PRO A 1 606 ? -19.977 -13.427 40.214 1.00 92.94 606 PRO A CA 1
ATOM 4888 C C . PRO A 1 606 ? -21.402 -13.627 40.768 1.00 92.94 606 PRO A C 1
ATOM 4890 O O . PRO A 1 606 ? -22.197 -12.691 40.845 1.00 92.94 606 PRO A O 1
ATOM 4893 N N . PHE A 1 607 ? -21.751 -14.854 41.165 1.00 92.94 607 PHE A N 1
ATOM 4894 C CA . PHE A 1 607 ? -23.105 -15.204 41.626 1.00 92.94 607 PHE A CA 1
ATOM 4895 C C . PHE A 1 607 ? -23.587 -14.355 42.813 1.00 92.94 607 PHE A C 1
ATOM 4897 O O . PHE A 1 607 ? -24.763 -14.009 42.896 1.00 92.94 607 PHE A O 1
ATOM 4904 N N . ASN A 1 608 ? -22.674 -13.943 43.696 1.00 91.50 608 ASN A N 1
ATOM 4905 C CA . ASN A 1 608 ? -22.961 -13.075 44.843 1.00 91.50 608 ASN A CA 1
ATOM 4906 C C . ASN A 1 608 ? -23.359 -11.635 44.466 1.00 91.50 608 ASN A C 1
ATOM 4908 O O . ASN A 1 608 ? -23.799 -10.886 45.334 1.00 91.50 608 ASN A O 1
ATOM 4912 N N . LYS A 1 609 ? -23.182 -11.241 43.201 1.00 93.25 609 LYS A N 1
ATOM 4913 C CA . LYS A 1 609 ? -23.514 -9.915 42.667 1.00 93.25 609 LYS A CA 1
ATOM 4914 C C . LYS A 1 609 ? -24.806 -9.900 41.851 1.00 93.25 609 LYS A C 1
ATOM 4916 O O . LYS A 1 609 ? -25.224 -8.834 41.411 1.00 93.25 609 LYS A O 1
ATOM 4921 N N . MET A 1 610 ? -25.466 -11.046 41.666 1.00 94.94 610 MET A N 1
ATOM 4922 C CA . MET A 1 610 ? -26.653 -11.154 40.805 1.00 94.94 610 MET A CA 1
ATOM 4923 C C . MET A 1 610 ? -27.848 -10.316 41.276 1.00 94.94 610 MET A C 1
ATOM 4925 O O . MET A 1 610 ? -28.670 -9.929 40.451 1.00 94.94 610 MET A O 1
ATOM 4929 N N . ASP A 1 611 ? -27.927 -9.987 42.567 1.00 93.62 611 ASP A N 1
ATOM 4930 C CA . ASP A 1 611 ? -28.966 -9.109 43.127 1.00 93.62 611 ASP A CA 1
ATOM 4931 C C . ASP A 1 611 ? -28.808 -7.639 42.705 1.00 93.62 611 ASP A C 1
ATOM 4933 O O . ASP A 1 611 ? -29.753 -6.861 42.826 1.00 93.62 611 ASP A O 1
ATOM 4937 N N . GLU A 1 612 ? -27.624 -7.260 42.216 1.00 93.94 612 GLU A N 1
ATOM 4938 C CA . GLU A 1 612 ? -27.310 -5.903 41.763 1.00 93.94 612 GLU A CA 1
ATOM 4939 C C . GLU A 1 612 ? -27.657 -5.703 40.269 1.00 93.94 612 GLU A C 1
ATOM 4941 O O . GLU A 1 612 ? -27.765 -4.567 39.808 1.00 93.94 612 GLU A O 1
ATOM 4946 N N . PHE A 1 613 ? -27.878 -6.783 39.506 1.00 95.44 613 PHE A N 1
ATOM 4947 C CA . PHE A 1 613 ? -28.298 -6.713 38.100 1.00 95.44 613 PHE A CA 1
ATOM 4948 C C . PHE A 1 613 ? -29.769 -6.294 37.969 1.00 95.44 613 PHE A C 1
ATOM 4950 O O . PHE A 1 613 ? -30.604 -6.572 38.830 1.00 95.44 613 PHE A O 1
ATOM 4957 N N . GLY A 1 614 ? -30.120 -5.669 36.840 1.00 92.56 614 GLY A N 1
ATOM 4958 C CA . GLY A 1 614 ? -31.490 -5.226 36.558 1.00 92.56 614 GLY A CA 1
ATOM 4959 C C . GLY A 1 614 ? -32.506 -6.374 36.530 1.00 92.56 614 GLY A C 1
ATOM 4960 O O . GLY A 1 614 ? -33.686 -6.170 36.818 1.00 92.56 614 GLY A O 1
ATOM 4961 N N . THR A 1 615 ? -32.049 -7.587 36.210 1.00 93.38 615 THR A N 1
ATOM 4962 C CA . THR A 1 615 ? -32.794 -8.837 36.378 1.00 93.38 615 THR A CA 1
ATOM 4963 C C . THR A 1 615 ? -31.856 -9.900 36.947 1.00 93.38 615 THR A C 1
ATOM 4965 O O . THR A 1 615 ? -30.682 -9.959 36.579 1.00 93.38 615 THR A O 1
ATOM 4968 N N . LYS A 1 616 ? -32.374 -10.801 37.788 1.00 95.88 616 LYS A N 1
ATOM 4969 C CA . LYS A 1 616 ? -31.629 -11.990 38.223 1.00 95.88 616 LYS A CA 1
ATOM 4970 C C . LYS A 1 616 ? -31.632 -13.049 37.116 1.00 95.88 616 LYS A C 1
ATOM 4972 O O . LYS A 1 616 ? -32.238 -14.098 37.284 1.00 95.88 616 LYS A O 1
ATOM 4977 N N . THR A 1 617 ? -31.021 -12.772 35.966 1.00 98.00 617 THR A N 1
ATOM 4978 C CA . THR A 1 617 ? -31.025 -13.686 34.809 1.00 98.00 617 THR A CA 1
ATOM 4979 C C . THR A 1 617 ? -29.611 -13.971 34.325 1.00 98.00 617 THR A C 1
ATOM 4981 O O . THR A 1 617 ? -28.816 -13.047 34.147 1.00 98.00 617 THR A O 1
ATOM 4984 N N . ILE A 1 618 ? -29.322 -15.247 34.068 1.00 98.50 618 ILE A N 1
ATOM 4985 C CA . ILE A 1 618 ? -28.076 -15.720 33.465 1.00 98.50 618 ILE A CA 1
ATOM 4986 C C . ILE A 1 618 ? -28.392 -16.380 32.121 1.00 98.50 618 ILE A C 1
ATOM 4988 O O . ILE A 1 618 ? -29.243 -17.266 32.035 1.00 98.50 618 ILE A O 1
ATOM 4992 N N . ILE A 1 619 ? -27.680 -15.966 31.075 1.00 98.56 619 ILE A N 1
ATOM 4993 C CA . ILE A 1 619 ? -27.565 -16.733 29.832 1.00 98.56 619 ILE A CA 1
ATOM 4994 C C . ILE A 1 619 ? -26.217 -17.436 29.873 1.00 98.56 619 ILE A C 1
ATOM 4996 O O . ILE A 1 619 ? -25.183 -16.774 29.894 1.00 98.56 619 ILE A O 1
ATOM 5000 N N . TRP A 1 620 ? -26.229 -18.760 29.883 1.00 98.25 620 TRP A N 1
ATOM 5001 C CA . TRP A 1 620 ? -25.041 -19.598 29.914 1.00 98.25 620 TRP A CA 1
ATOM 5002 C C . TRP A 1 620 ? -24.910 -20.340 28.594 1.00 98.25 620 TRP A C 1
ATOM 5004 O O . TRP A 1 620 ? -25.805 -21.107 28.223 1.00 98.25 620 TRP A O 1
ATOM 5014 N N . PHE A 1 621 ? -23.791 -20.140 27.900 1.00 97.50 621 PHE A N 1
ATOM 5015 C CA . PHE A 1 621 ? -23.533 -20.849 26.655 1.00 97.50 621 PHE A CA 1
ATOM 5016 C C . PHE A 1 621 ? -22.164 -21.519 26.612 1.00 97.50 621 PHE A C 1
ATOM 5018 O O . PHE A 1 621 ? -21.164 -20.944 27.040 1.00 97.50 621 PHE A O 1
ATOM 5025 N N . SER A 1 622 ? -22.125 -22.735 26.065 1.00 94.81 622 SER A N 1
ATOM 5026 C CA . SER A 1 622 ? -20.900 -23.536 25.920 1.00 94.81 622 SER A CA 1
ATOM 5027 C C . SER A 1 622 ? -20.404 -23.656 24.472 1.00 94.81 622 SER A C 1
ATOM 5029 O O . SER A 1 622 ? -19.325 -24.203 24.243 1.00 94.81 622 SER A O 1
ATOM 5031 N N . GLY A 1 623 ? -21.153 -23.129 23.496 1.00 93.00 623 GLY A N 1
ATOM 5032 C CA . GLY A 1 623 ? -20.777 -23.156 22.081 1.00 93.00 623 GLY A CA 1
ATOM 5033 C C . GLY A 1 623 ? -20.647 -24.578 21.530 1.00 93.00 623 GLY A C 1
ATOM 5034 O O . GLY A 1 623 ? -21.577 -25.378 21.618 1.00 93.00 623 GLY A O 1
ATOM 5035 N N . ASP A 1 624 ? -19.469 -24.898 20.985 1.00 91.06 624 ASP A N 1
ATOM 5036 C CA . ASP A 1 624 ? -19.112 -26.234 20.482 1.00 91.06 624 ASP A CA 1
ATOM 5037 C C . ASP A 1 624 ? -18.243 -27.044 21.454 1.00 91.06 624 ASP A C 1
ATOM 5039 O O . ASP A 1 624 ? -17.540 -27.982 21.058 1.00 91.06 624 ASP A O 1
ATOM 5043 N N . SER A 1 625 ? -18.289 -26.691 22.739 1.00 89.69 625 SER A N 1
ATOM 5044 C CA . SER A 1 625 ? -17.659 -27.499 23.776 1.00 89.69 625 SER A CA 1
ATOM 5045 C C . SER A 1 625 ? -18.302 -28.889 23.820 1.00 89.69 625 SER A C 1
ATOM 5047 O O . SER A 1 625 ? -19.517 -29.053 23.795 1.00 89.69 625 SER A O 1
ATOM 5049 N N . ASP A 1 626 ? -17.448 -29.902 23.850 1.00 85.50 626 ASP A N 1
ATOM 5050 C CA . ASP A 1 626 ? -17.768 -31.333 23.819 1.00 85.50 626 ASP A CA 1
ATOM 5051 C C . ASP A 1 626 ? -17.582 -32.007 25.183 1.00 85.50 626 ASP A C 1
ATOM 5053 O O . ASP A 1 626 ? -17.788 -33.207 25.327 1.00 85.50 626 ASP A O 1
ATOM 5057 N N . SER A 1 627 ? -17.130 -31.240 26.172 1.00 87.88 627 SER A N 1
ATOM 5058 C CA . SER A 1 627 ? -16.927 -31.659 27.554 1.00 87.88 627 SER A CA 1
ATOM 5059 C C . SER A 1 627 ? -16.739 -30.430 28.440 1.00 87.88 627 SER A C 1
ATOM 5061 O O . SER A 1 627 ? -16.349 -29.361 27.955 1.00 87.88 627 SER A O 1
ATOM 5063 N N . ASN A 1 628 ? -16.950 -30.598 29.744 1.00 88.69 628 ASN A N 1
ATOM 5064 C CA . ASN A 1 628 ? -16.825 -29.559 30.759 1.00 88.69 628 ASN A CA 1
ATOM 5065 C C . ASN A 1 628 ? -17.679 -28.322 30.431 1.00 88.69 628 ASN A C 1
ATOM 5067 O O . ASN A 1 628 ? -17.211 -27.181 30.555 1.00 88.69 628 ASN A O 1
ATOM 5071 N N . THR A 1 629 ? -18.907 -28.566 29.960 1.00 91.81 629 THR A N 1
ATOM 5072 C CA . THR A 1 629 ? -19.891 -27.534 29.604 1.00 91.81 629 THR A CA 1
ATOM 5073 C C . THR A 1 629 ? -20.379 -26.769 30.835 1.00 91.81 629 THR A C 1
ATOM 5075 O O . THR A 1 629 ? -20.551 -25.548 30.757 1.00 91.81 629 THR A O 1
ATOM 5078 N N . ILE A 1 630 ? -20.535 -27.469 31.968 1.00 95.31 630 ILE A N 1
ATOM 5079 C CA . ILE A 1 630 ? -20.759 -26.928 33.317 1.00 95.31 630 ILE A CA 1
ATOM 5080 C C . ILE A 1 630 ? -20.059 -27.848 34.337 1.00 95.31 630 ILE A C 1
ATOM 5082 O O . ILE A 1 630 ? -20.437 -29.006 34.498 1.00 95.31 630 ILE A O 1
ATOM 5086 N N . SER A 1 631 ? -19.048 -27.343 35.043 1.00 93.62 631 SER A N 1
ATOM 5087 C CA . SER A 1 631 ? -18.335 -28.103 36.086 1.00 93.62 631 SER A CA 1
ATOM 5088 C C . SER A 1 631 ? -19.171 -28.292 37.359 1.00 93.62 631 SER A C 1
ATOM 5090 O O . SER A 1 631 ? -20.131 -27.561 37.584 1.00 93.62 631 SER A O 1
ATOM 5092 N N . ASP A 1 632 ? -18.785 -29.229 38.231 1.00 94.00 632 ASP A N 1
ATOM 5093 C CA . ASP A 1 632 ? -19.497 -29.505 39.494 1.00 94.00 632 ASP A CA 1
ATOM 5094 C C . ASP A 1 632 ? -19.649 -28.253 40.386 1.00 94.00 632 ASP A C 1
ATOM 5096 O O . ASP A 1 632 ? -20.725 -27.988 40.917 1.00 94.00 632 ASP A O 1
ATOM 5100 N N . GLU A 1 633 ? -18.601 -27.430 40.498 1.00 94.69 633 GLU A N 1
ATOM 5101 C CA . GLU A 1 633 ? -18.635 -26.180 41.278 1.00 94.69 633 GLU A CA 1
ATOM 5102 C C . GLU A 1 633 ? -19.590 -25.139 40.662 1.00 94.69 633 GLU A C 1
ATOM 5104 O O . GLU A 1 633 ? -20.290 -24.403 41.368 1.00 94.69 633 GLU A O 1
ATOM 5109 N N . GLU A 1 634 ? -19.658 -25.090 39.329 1.00 96.19 634 GLU A N 1
ATOM 5110 C CA . GLU A 1 634 ? -20.593 -24.235 38.596 1.00 96.19 634 GLU A CA 1
ATOM 5111 C C . GLU A 1 634 ? -22.036 -24.741 38.742 1.00 96.19 634 GLU A C 1
ATOM 5113 O O . GLU A 1 634 ? -22.945 -23.926 38.900 1.00 96.19 634 GLU A O 1
ATOM 5118 N N . GLN A 1 635 ? -22.255 -26.062 38.763 1.00 97.31 635 GLN A N 1
ATOM 5119 C CA . GLN A 1 635 ? -23.569 -26.660 39.015 1.00 97.31 635 GLN A CA 1
ATOM 5120 C C . GLN A 1 635 ? -24.088 -26.300 40.411 1.00 97.31 635 GLN A C 1
ATOM 5122 O O . GLN A 1 635 ? -25.214 -25.814 40.526 1.00 97.31 635 GLN A O 1
ATOM 5127 N N . ASP A 1 636 ? -23.269 -26.466 41.454 1.00 96.88 636 ASP A N 1
ATOM 5128 C CA . ASP A 1 636 ? -23.629 -26.097 42.831 1.00 96.88 636 ASP A CA 1
ATOM 5129 C C . ASP A 1 636 ? -23.995 -24.605 42.938 1.00 96.88 636 ASP A C 1
ATOM 5131 O O . ASP A 1 636 ? -24.981 -24.224 43.581 1.00 96.88 636 ASP A O 1
ATOM 5135 N N . SER A 1 637 ? -23.236 -23.753 42.247 1.00 97.31 637 SER A N 1
ATOM 5136 C CA . SER A 1 637 ? -23.461 -22.305 42.231 1.00 97.31 637 SER A CA 1
ATOM 5137 C C . SER A 1 637 ? -24.738 -21.915 41.480 1.00 97.31 637 SER A C 1
ATOM 5139 O O . SER A 1 637 ? -25.510 -21.082 41.964 1.00 97.31 637 SER A O 1
ATOM 5141 N N . LEU A 1 638 ? -25.014 -22.549 40.336 1.00 97.88 638 LEU A N 1
ATOM 5142 C CA . LEU A 1 638 ? -26.254 -22.360 39.578 1.00 97.88 638 LEU A CA 1
ATOM 5143 C C . LEU A 1 638 ? -27.473 -22.850 40.365 1.00 97.88 638 LEU A C 1
ATOM 5145 O O . LEU A 1 638 ? -28.498 -22.173 40.377 1.00 97.88 638 LEU A O 1
ATOM 5149 N N . ILE A 1 639 ? -27.362 -23.974 41.075 1.00 97.50 639 ILE A N 1
ATOM 5150 C CA . ILE A 1 639 ? -28.413 -24.478 41.968 1.00 97.50 639 ILE A CA 1
ATOM 5151 C C . ILE A 1 639 ? -28.723 -23.454 43.065 1.00 97.50 639 ILE A C 1
ATOM 5153 O O . ILE A 1 639 ? -29.892 -23.139 43.300 1.00 97.50 639 ILE A O 1
ATOM 5157 N N . SER A 1 640 ? -27.698 -22.896 43.718 1.00 96.69 640 SER A N 1
ATOM 5158 C CA . SER A 1 640 ? -27.892 -21.833 44.713 1.00 96.69 640 SER A CA 1
ATOM 5159 C C . SER A 1 640 ? -28.580 -20.611 44.100 1.00 96.69 640 SER A C 1
ATOM 5161 O O . SER A 1 640 ? -29.558 -20.116 44.653 1.00 96.69 640 SER A O 1
ATOM 5163 N N . PHE A 1 641 ? -28.129 -20.172 42.924 1.00 97.62 641 PHE A N 1
ATOM 5164 C CA . PHE A 1 641 ? -28.716 -19.045 42.200 1.00 97.62 641 PHE A CA 1
ATOM 5165 C C . PHE A 1 641 ? -30.200 -19.261 41.851 1.00 97.62 641 PHE A C 1
ATOM 5167 O O . PHE A 1 641 ? -31.016 -18.354 42.026 1.00 97.62 641 PHE A O 1
ATOM 5174 N N . LEU A 1 642 ? -30.579 -20.463 41.405 1.00 97.25 642 LEU A N 1
ATOM 5175 C CA . LEU A 1 642 ? -31.973 -20.809 41.107 1.00 97.25 642 LEU A CA 1
ATOM 5176 C C . LEU A 1 642 ? -32.835 -20.868 42.378 1.00 97.25 642 LEU A C 1
ATOM 5178 O O . LEU A 1 642 ? -33.977 -20.405 42.370 1.00 97.25 642 LEU A O 1
ATOM 5182 N N . ASN A 1 643 ? -32.296 -21.379 43.490 1.00 96.06 643 ASN A N 1
ATOM 5183 C CA . ASN A 1 643 ? -32.987 -21.355 44.787 1.00 96.06 643 ASN A CA 1
ATOM 5184 C C . ASN A 1 643 ? -33.273 -19.920 45.265 1.00 96.06 643 ASN A C 1
ATOM 5186 O O . ASN A 1 643 ? -34.326 -19.676 45.856 1.00 96.06 643 ASN A O 1
ATOM 5190 N N . ASP A 1 644 ? -32.387 -18.973 44.947 1.00 95.12 644 ASP A N 1
ATOM 5191 C CA . ASP A 1 644 ? -32.526 -17.542 45.258 1.00 95.12 644 ASP A CA 1
ATOM 5192 C C . ASP A 1 644 ? -33.399 -16.765 44.246 1.00 95.12 644 ASP A C 1
ATOM 5194 O O . ASP A 1 644 ? -33.475 -15.526 44.276 1.00 95.12 644 ASP A O 1
ATOM 5198 N N . GLY A 1 645 ? -34.095 -17.497 43.370 1.00 95.19 645 GLY A N 1
ATOM 5199 C CA . GLY A 1 645 ? -35.082 -16.986 42.420 1.00 95.19 645 GLY A CA 1
ATOM 5200 C C . GLY A 1 645 ? -34.504 -16.463 41.105 1.00 95.19 645 GLY A C 1
ATOM 5201 O O . GLY A 1 645 ? -35.116 -15.615 40.455 1.00 95.19 645 GLY A O 1
ATOM 5202 N N . GLY A 1 646 ? -33.306 -16.916 40.735 1.00 96.75 646 GLY A N 1
ATOM 5203 C CA . GLY A 1 646 ? -32.664 -16.573 39.471 1.00 96.75 646 GLY A CA 1
ATOM 5204 C C . GLY A 1 646 ? -33.276 -17.284 38.261 1.00 96.75 646 GLY A C 1
ATOM 5205 O O . GLY A 1 646 ? -33.776 -18.392 38.372 1.00 96.75 646 GLY A O 1
ATOM 5206 N N . ASN A 1 647 ? -33.210 -16.675 37.081 1.00 98.06 647 ASN A N 1
ATOM 5207 C CA . ASN A 1 647 ? -33.625 -17.263 35.808 1.00 98.06 647 ASN A CA 1
ATOM 5208 C C . ASN A 1 647 ? -32.409 -17.730 35.002 1.00 98.06 647 ASN A C 1
ATOM 5210 O O . ASN A 1 647 ? -31.397 -17.027 34.954 1.00 98.06 647 ASN A O 1
ATOM 5214 N N . LEU A 1 648 ? -32.515 -18.873 34.323 1.00 98.50 648 LEU A N 1
ATOM 5215 C CA . LEU A 1 648 ? -31.387 -19.478 33.609 1.00 98.50 648 LEU A CA 1
ATOM 5216 C C . LEU A 1 648 ? -31.752 -19.916 32.187 1.00 98.50 648 LEU A C 1
ATOM 5218 O O . LEU A 1 648 ? -32.660 -20.720 31.983 1.00 98.50 648 LEU A O 1
ATOM 5222 N N . PHE A 1 649 ? -30.995 -19.436 31.203 1.00 98.62 649 PHE A N 1
ATOM 5223 C CA . PHE A 1 649 ? -30.991 -19.977 29.845 1.00 98.62 649 PHE A CA 1
ATOM 5224 C C . PHE A 1 649 ? -29.703 -20.763 29.611 1.00 98.62 649 PHE A C 1
ATOM 5226 O O . PHE A 1 649 ? -28.627 -20.174 29.613 1.00 98.62 649 PHE A O 1
ATOM 5233 N N . LEU A 1 650 ? -29.826 -22.072 29.392 1.00 98.38 650 LEU A N 1
ATOM 5234 C CA . LEU A 1 650 ? -28.736 -22.964 29.005 1.00 98.38 650 LEU A CA 1
ATOM 5235 C C . LEU A 1 650 ? -28.799 -23.264 27.503 1.00 98.38 650 LEU A C 1
ATOM 5237 O O . LEU A 1 650 ? -29.849 -23.637 26.974 1.00 98.38 650 LEU A O 1
ATOM 5241 N N . THR A 1 651 ? -27.676 -23.125 26.803 1.00 97.75 651 THR A N 1
ATOM 5242 C CA . THR A 1 651 ? -27.594 -23.464 25.376 1.00 97.75 651 THR A CA 1
ATOM 5243 C C . THR A 1 651 ? -26.178 -23.824 24.944 1.00 97.75 651 THR A C 1
ATOM 5245 O O . THR A 1 651 ? -25.194 -23.269 25.425 1.00 97.75 651 THR A O 1
ATOM 5248 N N . GLY A 1 652 ? -26.064 -24.767 24.020 1.00 94.12 652 GLY A N 1
ATOM 5249 C CA . GLY A 1 652 ? -24.785 -25.252 23.526 1.00 94.12 652 GLY A CA 1
ATOM 5250 C C . GLY A 1 652 ? -24.927 -26.674 23.023 1.00 94.12 652 GLY A C 1
ATOM 5251 O O . GLY A 1 652 ? -26.025 -27.120 22.692 1.00 94.12 652 GLY A O 1
ATOM 5252 N N . GLN A 1 653 ? -23.807 -27.375 22.954 1.00 91.81 653 GLN A N 1
ATOM 5253 C CA . GLN A 1 653 ? -23.748 -28.763 22.517 1.00 91.81 653 GLN A CA 1
ATOM 5254 C C . GLN A 1 653 ? -23.392 -29.655 23.702 1.00 91.81 653 GLN A C 1
ATOM 5256 O O . GLN A 1 653 ? -22.579 -29.260 24.537 1.00 91.81 653 GLN A O 1
ATOM 5261 N N . ASN A 1 654 ? -23.976 -30.854 23.748 1.00 93.31 654 ASN A N 1
ATOM 5262 C CA . ASN A 1 654 ? -23.682 -31.900 24.738 1.00 93.31 654 ASN A CA 1
ATOM 5263 C C . ASN A 1 654 ? -23.972 -31.511 26.204 1.00 93.31 654 ASN A C 1
ATOM 5265 O O . ASN A 1 654 ? -23.411 -32.116 27.116 1.00 93.31 654 ASN A O 1
ATOM 5269 N N . ILE A 1 655 ? -24.808 -30.494 26.458 1.00 96.12 655 ILE A N 1
ATOM 5270 C CA . ILE A 1 655 ? -25.087 -30.042 27.831 1.00 96.12 655 ILE A CA 1
ATOM 5271 C C . ILE A 1 655 ? -25.933 -31.085 28.564 1.00 96.12 655 ILE A C 1
ATOM 5273 O O . ILE A 1 655 ? -25.652 -31.401 29.717 1.00 96.12 655 ILE A O 1
ATOM 5277 N N . ALA A 1 656 ? -26.981 -31.608 27.927 1.00 96.62 656 ALA A N 1
ATOM 5278 C CA . ALA A 1 656 ? -27.868 -32.574 28.570 1.00 96.62 656 ALA A CA 1
ATOM 5279 C C . ALA A 1 656 ? -27.187 -33.939 28.748 1.00 96.62 656 ALA A C 1
ATOM 5281 O O . ALA A 1 656 ? -27.316 -34.546 29.806 1.00 96.62 656 ALA A O 1
ATOM 5282 N N . GLU A 1 657 ? -26.440 -34.398 27.742 1.00 95.81 657 GLU A N 1
ATOM 5283 C CA . GLU A 1 657 ? -25.663 -35.638 27.756 1.00 95.81 657 GLU A CA 1
ATOM 5284 C C . GLU A 1 657 ? -24.645 -35.622 28.897 1.00 95.81 657 GLU A C 1
ATOM 5286 O O . GLU A 1 657 ? -24.576 -36.570 29.679 1.00 95.81 657 GLU A O 1
ATOM 5291 N N . GLU A 1 658 ? -23.892 -34.527 29.036 1.00 95.12 658 GLU A N 1
ATOM 5292 C CA . GLU A 1 658 ? -22.893 -34.392 30.094 1.00 95.12 658 GLU A CA 1
ATOM 5293 C C . GLU A 1 658 ? -23.529 -34.310 31.487 1.00 95.12 658 GLU A C 1
ATOM 5295 O O . GLU A 1 658 ? -23.009 -34.886 32.444 1.00 95.12 658 GLU A O 1
ATOM 5300 N N . LEU A 1 659 ? -24.665 -33.620 31.607 1.00 96.25 659 LEU A N 1
ATOM 5301 C CA . LEU A 1 659 ? -25.355 -33.412 32.879 1.00 96.25 659 LEU A CA 1
ATOM 5302 C C . LEU A 1 659 ? -26.387 -34.499 33.210 1.00 96.25 659 LEU A C 1
ATOM 5304 O O . LEU A 1 659 ? -27.115 -34.347 34.196 1.00 96.25 659 LEU A O 1
ATOM 5308 N N . SER A 1 660 ? -26.482 -35.577 32.429 1.00 95.62 660 SER A N 1
ATOM 5309 C CA . SER A 1 660 ? -27.477 -36.630 32.655 1.00 95.62 660 SER A CA 1
ATOM 5310 C C . SER A 1 660 ? -27.328 -37.242 34.054 1.00 95.62 660 SER A C 1
ATOM 5312 O O . SER A 1 660 ? -26.242 -37.641 34.484 1.00 95.62 660 SER A O 1
ATOM 5314 N N . GLY A 1 661 ? -28.433 -37.276 34.804 1.00 93.56 661 GLY A N 1
ATOM 5315 C CA . GLY A 1 661 ? -28.464 -37.741 36.194 1.00 93.56 661 GLY A CA 1
ATOM 5316 C C . GLY A 1 661 ? -27.944 -36.736 37.233 1.00 93.56 661 GLY A C 1
ATOM 5317 O O . GLY A 1 661 ? -27.938 -37.055 38.425 1.00 93.56 661 GLY A O 1
ATOM 5318 N N . SER A 1 662 ? -27.528 -35.534 36.822 1.00 96.81 662 SER A N 1
ATOM 5319 C CA . SER A 1 662 ? -27.162 -34.453 37.741 1.00 96.81 662 SER A CA 1
ATOM 5320 C C . SER A 1 662 ? -28.393 -33.838 38.412 1.00 96.81 662 SER A C 1
ATOM 5322 O O . SER A 1 662 ? -29.504 -33.836 37.875 1.00 96.81 662 SER A O 1
ATOM 5324 N N . VAL A 1 663 ? -28.184 -33.245 39.590 1.00 97.25 663 VAL A N 1
ATOM 5325 C CA . VAL A 1 663 ? -29.241 -32.509 40.301 1.00 97.25 663 VAL A CA 1
ATOM 5326 C C . VAL A 1 663 ? -29.677 -31.279 39.500 1.00 97.25 663 VAL A C 1
ATOM 5328 O O . VAL A 1 663 ? -30.870 -30.983 39.441 1.00 97.25 663 VAL A O 1
ATOM 5331 N N . LEU A 1 664 ? -28.739 -30.575 38.856 1.00 97.50 664 LEU A N 1
ATOM 5332 C CA . LEU A 1 664 ? -29.058 -29.390 38.060 1.00 97.50 664 LEU A CA 1
ATOM 5333 C C . LEU A 1 664 ? -30.014 -29.740 36.909 1.00 97.50 664 LEU A C 1
ATOM 5335 O O . LEU A 1 664 ? -31.043 -29.084 36.753 1.00 97.50 664 LEU A O 1
ATOM 5339 N N . LEU A 1 665 ? -29.723 -30.788 36.134 1.00 97.44 665 LEU A N 1
ATOM 5340 C CA . LEU A 1 665 ? -30.558 -31.161 34.991 1.00 97.44 665 LEU A CA 1
ATOM 5341 C C . LEU A 1 665 ? -31.918 -31.725 35.441 1.00 97.44 665 LEU A C 1
ATOM 5343 O O . LEU A 1 665 ? -32.968 -31.199 35.059 1.00 97.44 665 LEU A O 1
ATOM 5347 N N . ASN A 1 666 ? -31.912 -32.728 36.324 1.00 96.56 666 ASN A N 1
ATOM 5348 C CA . ASN A 1 666 ? -33.120 -33.493 36.636 1.00 96.56 666 ASN A CA 1
ATOM 5349 C C . ASN A 1 666 ? -34.064 -32.764 37.606 1.00 96.56 666 ASN A C 1
ATOM 5351 O O . ASN A 1 666 ? -35.279 -32.914 37.499 1.00 96.56 666 ASN A O 1
ATOM 5355 N N . ASN A 1 667 ? -33.542 -31.976 38.556 1.00 95.44 667 ASN A N 1
ATOM 5356 C CA . ASN A 1 667 ? -34.357 -31.343 39.605 1.00 95.44 667 ASN A CA 1
ATOM 5357 C C . ASN A 1 667 ? -34.602 -29.845 39.391 1.00 95.44 667 ASN A C 1
ATOM 5359 O O . ASN A 1 667 ? -35.546 -29.309 39.974 1.00 95.44 667 ASN A O 1
ATOM 5363 N N . TYR A 1 668 ? -33.760 -29.170 38.601 1.00 96.19 668 TYR A N 1
ATOM 5364 C CA . TYR A 1 668 ? -33.860 -27.723 38.383 1.00 96.19 668 TYR A CA 1
ATOM 5365 C C . TYR A 1 668 ? -34.221 -27.351 36.944 1.00 96.19 668 TYR A C 1
ATOM 5367 O O . TYR A 1 668 ? -35.070 -26.492 36.714 1.00 96.19 668 TYR A O 1
ATOM 5375 N N . VAL A 1 669 ? -33.632 -28.011 35.948 1.00 96.50 669 VAL A N 1
ATOM 5376 C CA . VAL A 1 669 ? -34.065 -27.853 34.549 1.00 96.50 669 VAL A CA 1
ATOM 5377 C C . VAL A 1 669 ? -35.310 -28.705 34.251 1.00 96.50 669 VAL A C 1
ATOM 5379 O O . VAL A 1 669 ? -36.059 -28.383 33.333 1.00 96.50 669 VAL A O 1
ATOM 5382 N N . ASN A 1 670 ? -35.585 -29.726 35.077 1.00 96.19 670 ASN A N 1
ATOM 5383 C CA . ASN A 1 670 ? -36.681 -30.693 34.919 1.00 96.19 670 ASN A CA 1
ATOM 5384 C C . ASN A 1 670 ? -36.619 -31.408 33.558 1.00 96.19 670 ASN A C 1
ATOM 5386 O O . ASN A 1 670 ? -37.605 -31.545 32.835 1.00 96.19 670 ASN A O 1
ATOM 5390 N N . CYS A 1 671 ? -35.417 -31.863 33.218 1.00 96.44 671 CYS A N 1
ATOM 5391 C CA . CYS A 1 671 ? -35.082 -32.522 31.964 1.00 96.44 671 CYS A CA 1
ATOM 5392 C C . CYS A 1 671 ? -34.242 -33.773 32.252 1.00 96.44 671 CYS A C 1
ATOM 5394 O O . CYS A 1 671 ? -33.537 -33.816 33.256 1.00 96.44 671 CYS A O 1
ATOM 5396 N N . ASP A 1 672 ? -34.280 -34.757 31.362 1.00 96.06 672 ASP A N 1
ATOM 5397 C CA . ASP A 1 672 ? -33.238 -35.778 31.230 1.00 96.06 672 ASP A CA 1
ATOM 5398 C C . ASP A 1 672 ? -32.731 -35.816 29.779 1.00 96.06 672 ASP A C 1
ATOM 5400 O O . ASP A 1 672 ? -33.329 -35.221 28.875 1.00 96.06 672 ASP A O 1
ATOM 5404 N N . PHE A 1 673 ? -31.605 -36.481 29.557 1.00 97.38 673 PHE A N 1
ATOM 5405 C CA . PHE A 1 673 ? -31.069 -36.743 28.227 1.00 97.38 673 PHE A CA 1
ATOM 5406 C C . PHE A 1 673 ? -31.655 -38.043 27.670 1.00 97.38 673 PHE A C 1
ATOM 5408 O O . PHE A 1 673 ? -31.563 -39.087 28.310 1.00 97.38 673 PHE A O 1
ATOM 5415 N N . ASP A 1 674 ? -32.215 -37.992 26.460 1.00 96.88 674 ASP A N 1
ATOM 5416 C CA . ASP A 1 674 ? -32.705 -39.189 25.766 1.00 96.88 674 ASP A CA 1
ATOM 5417 C C . ASP A 1 674 ? -31.629 -39.741 24.820 1.00 96.88 674 ASP A C 1
ATOM 5419 O O . ASP A 1 674 ? -31.101 -40.841 25.001 1.00 96.88 674 ASP A O 1
ATOM 5423 N N . SER A 1 675 ? -31.282 -38.974 23.783 1.00 96.81 675 SER A N 1
ATOM 5424 C CA . SER A 1 675 ? -30.332 -39.418 22.759 1.00 96.81 675 SER A CA 1
ATOM 5425 C C . SER A 1 675 ? -29.796 -38.271 21.902 1.00 96.81 675 SER A C 1
ATOM 5427 O O . SER A 1 675 ? -30.338 -37.171 21.894 1.00 96.81 675 SER A O 1
ATOM 5429 N N . ASN A 1 676 ? -28.752 -38.541 21.116 1.00 95.62 676 ASN A N 1
ATOM 5430 C CA . ASN A 1 676 ? -28.246 -37.611 20.105 1.00 95.62 676 ASN A CA 1
ATOM 5431 C C . ASN A 1 676 ? -28.985 -37.762 18.763 1.00 95.62 676 ASN A C 1
ATOM 5433 O O . ASN A 1 676 ? -29.398 -38.857 18.372 1.00 95.62 676 ASN A O 1
ATOM 5437 N N . THR A 1 677 ? -29.107 -36.666 18.011 1.00 94.81 677 THR A N 1
ATOM 5438 C CA . THR A 1 677 ? -29.752 -36.619 16.691 1.00 94.81 677 THR A CA 1
ATOM 5439 C C . THR A 1 677 ? -28.897 -35.896 15.653 1.00 94.81 677 THR A C 1
ATOM 5441 O O . THR A 1 677 ? -27.973 -35.165 15.975 1.00 94.81 677 THR A O 1
ATOM 5444 N N . SER A 1 678 ? -29.220 -36.103 14.374 1.00 92.12 678 SER A N 1
ATOM 5445 C CA . SER A 1 678 ? -28.647 -35.363 13.234 1.00 92.12 678 SER A CA 1
ATOM 5446 C C . SER A 1 678 ? -29.681 -34.465 12.542 1.00 92.12 678 SER A C 1
ATOM 5448 O O . SER A 1 678 ? -29.455 -33.954 11.440 1.00 92.12 678 SER A O 1
ATOM 5450 N N . ALA A 1 679 ? -30.859 -34.309 13.155 1.00 93.44 679 ALA A N 1
ATOM 5451 C CA . ALA A 1 679 ? -31.921 -33.466 12.637 1.00 93.44 679 ALA A CA 1
ATOM 5452 C C . ALA A 1 679 ? -31.561 -31.980 12.797 1.00 93.44 679 ALA A C 1
ATOM 5454 O O . ALA A 1 679 ? -31.230 -31.507 13.877 1.00 93.44 679 ALA A O 1
ATOM 5455 N N . ASN A 1 680 ? -31.680 -31.226 11.703 1.00 94.06 680 ASN A N 1
ATOM 5456 C CA . ASN A 1 680 ? -31.224 -29.831 11.634 1.00 94.06 680 ASN A CA 1
ATOM 5457 C C . ASN A 1 680 ? -32.369 -28.813 11.559 1.00 94.06 680 ASN A C 1
ATOM 5459 O O . ASN A 1 680 ? -32.127 -27.611 11.472 1.00 94.06 680 ASN A O 1
ATOM 5463 N N . ILE A 1 681 ? -33.613 -29.294 11.525 1.00 95.62 681 ILE A N 1
ATOM 5464 C CA . ILE A 1 681 ? -34.829 -28.481 11.462 1.00 95.62 681 ILE A CA 1
ATOM 5465 C C . ILE A 1 681 ? -35.636 -28.758 12.721 1.00 95.62 681 ILE A C 1
ATOM 5467 O O . ILE A 1 681 ? -35.887 -29.923 13.035 1.00 95.62 681 ILE A O 1
ATOM 5471 N N . LEU A 1 682 ? -36.079 -27.694 13.385 1.00 97.50 682 LEU A N 1
ATOM 5472 C CA . LEU A 1 682 ? -36.957 -27.763 14.540 1.00 97.50 682 LEU A CA 1
ATOM 5473 C C . LEU A 1 682 ? -38.246 -26.978 14.301 1.00 97.50 682 LEU A C 1
ATOM 5475 O O . LEU A 1 682 ? -38.230 -25.877 13.746 1.00 97.50 682 LEU A O 1
ATOM 5479 N N . PHE A 1 683 ? -39.355 -27.545 14.762 1.00 97.62 683 PHE A N 1
ATOM 5480 C CA . PHE A 1 683 ? -40.670 -26.923 14.777 1.00 97.62 683 PHE A CA 1
ATOM 5481 C C . PHE A 1 683 ? -41.031 -26.520 16.195 1.00 97.62 683 PHE A C 1
ATOM 5483 O O . PHE A 1 683 ? -40.905 -27.312 17.133 1.00 97.62 683 PHE A O 1
ATOM 5490 N N . GLY A 1 684 ? -41.495 -25.289 16.344 1.00 97.50 684 GLY A N 1
ATOM 5491 C CA . GLY A 1 684 ? -42.017 -24.795 17.601 1.00 97.50 684 GLY A CA 1
ATOM 5492 C C . GLY A 1 684 ? -43.310 -25.486 18.002 1.00 97.50 684 GLY A C 1
ATOM 5493 O O . GLY A 1 684 ? -44.178 -25.757 17.167 1.00 97.50 684 GLY A O 1
ATOM 5494 N N . VAL A 1 685 ? -43.431 -25.782 19.292 1.00 97.56 685 VAL A N 1
ATOM 5495 C CA . VAL A 1 685 ? -44.618 -26.421 19.860 1.00 97.56 685 VAL A CA 1
ATOM 5496 C C . VAL A 1 685 ? -45.761 -25.410 19.917 1.00 97.56 685 VAL A C 1
ATOM 5498 O O . VAL A 1 685 ? -45.592 -24.276 20.366 1.00 97.56 685 VAL A O 1
ATOM 5501 N N . SER A 1 686 ? -46.938 -25.806 19.428 1.00 96.69 686 SER A N 1
ATOM 5502 C CA . SER A 1 686 ? -48.079 -24.893 19.363 1.00 96.69 686 SER A CA 1
ATOM 5503 C C . SER A 1 686 ? -48.574 -24.514 20.758 1.00 96.69 686 SER A C 1
ATOM 5505 O O . SER A 1 686 ? -48.753 -25.378 21.614 1.00 96.69 686 SER A O 1
ATOM 5507 N N . GLY A 1 687 ? -48.814 -23.219 20.968 1.00 94.25 687 GLY A N 1
ATOM 5508 C CA . GLY A 1 687 ? -49.214 -22.653 22.259 1.00 94.25 687 GLY A CA 1
ATOM 5509 C C . GLY A 1 687 ? -48.061 -22.355 23.225 1.00 94.25 687 GLY A C 1
ATOM 5510 O O . GLY A 1 687 ? -48.300 -21.717 24.248 1.00 94.25 687 GLY A O 1
ATOM 5511 N N . ASP A 1 688 ? -46.826 -22.754 22.906 1.00 97.19 688 ASP A N 1
ATOM 5512 C CA . ASP A 1 688 ? -45.653 -22.410 23.707 1.00 97.19 688 ASP A CA 1
ATOM 5513 C C . ASP A 1 688 ? -45.240 -20.932 23.510 1.00 97.19 688 ASP A C 1
ATOM 5515 O O . ASP A 1 688 ? -45.107 -20.487 22.367 1.00 97.19 688 ASP A O 1
ATOM 5519 N N . PRO A 1 689 ? -44.990 -20.144 24.575 1.00 95.56 689 PRO A N 1
ATOM 5520 C CA . PRO A 1 689 ? -44.650 -18.722 24.449 1.00 95.56 689 PRO A CA 1
ATOM 5521 C C . PRO A 1 689 ? -43.356 -18.444 23.668 1.00 95.56 689 PRO A C 1
ATOM 5523 O O . PRO A 1 689 ? -43.211 -17.360 23.097 1.00 95.56 689 PRO A O 1
ATOM 5526 N N . VAL A 1 690 ? -42.421 -19.397 23.617 1.00 97.06 690 VAL A N 1
ATOM 5527 C CA . VAL A 1 690 ? -41.168 -19.267 22.866 1.00 97.06 690 VAL A CA 1
ATOM 5528 C C . VAL A 1 690 ? -41.308 -19.910 21.485 1.00 97.06 690 VAL A C 1
ATOM 5530 O O . VAL A 1 690 ? -41.006 -19.268 20.474 1.00 97.06 690 VAL A O 1
ATOM 5533 N N . GLY A 1 691 ? -41.827 -21.135 21.423 1.00 96.50 691 GLY A N 1
ATOM 5534 C CA . GLY A 1 691 ? -41.906 -21.944 20.209 1.00 96.50 691 GLY A CA 1
ATOM 5535 C C . GLY A 1 691 ? -43.045 -21.591 19.248 1.00 96.50 691 GLY A C 1
ATOM 5536 O O . GLY A 1 691 ? -42.863 -21.709 18.041 1.00 96.50 691 GLY A O 1
ATOM 5537 N N . ASP A 1 692 ? -44.211 -21.128 19.707 1.00 96.88 692 ASP A N 1
ATOM 5538 C CA . ASP A 1 692 ? -45.428 -21.121 18.875 1.00 96.88 692 ASP A CA 1
ATOM 5539 C C . ASP A 1 692 ? -45.273 -20.343 17.552 1.00 96.88 692 ASP A C 1
ATOM 5541 O O . ASP A 1 692 ? -44.982 -19.139 17.523 1.00 96.88 692 ASP A O 1
ATOM 5545 N N . GLY A 1 693 ? -45.452 -21.048 16.432 1.00 93.81 693 GLY A N 1
ATOM 5546 C CA . GLY A 1 693 ? -45.310 -20.492 15.084 1.00 93.81 693 GLY A CA 1
ATOM 5547 C C . GLY A 1 693 ? -43.874 -20.156 14.655 1.00 93.81 693 GLY A C 1
ATOM 5548 O O . GLY A 1 693 ? -43.698 -19.469 13.648 1.00 93.81 693 GLY A O 1
ATOM 5549 N N . VAL A 1 694 ? -42.854 -20.610 15.390 1.00 94.19 694 VAL A N 1
ATOM 5550 C CA . VAL A 1 694 ? -41.432 -20.409 15.079 1.00 94.19 694 VAL A CA 1
ATOM 5551 C C . VAL A 1 694 ? -40.799 -21.723 14.644 1.00 94.19 694 VAL A C 1
ATOM 5553 O O . VAL A 1 694 ? -40.857 -22.717 15.356 1.00 94.19 694 VAL A O 1
ATOM 5556 N N . ASN A 1 695 ? -40.142 -21.709 13.486 1.00 95.31 695 ASN A N 1
ATOM 5557 C CA . ASN A 1 695 ? -39.335 -22.830 13.013 1.00 95.31 695 ASN A CA 1
ATOM 5558 C C . ASN A 1 695 ? -37.872 -22.409 12.981 1.00 95.31 695 ASN A C 1
ATOM 5560 O O . ASN A 1 695 ? -37.561 -21.296 12.552 1.00 95.31 695 ASN A O 1
ATOM 5564 N N . VAL A 1 696 ? -36.978 -23.304 13.380 1.00 95.62 696 VAL A N 1
ATOM 5565 C CA . VAL A 1 696 ? -35.545 -23.034 13.508 1.00 95.62 696 VAL A CA 1
ATOM 5566 C C . VAL A 1 696 ? -34.769 -23.986 12.605 1.00 95.62 696 VAL A C 1
ATOM 5568 O O . VAL A 1 696 ? -35.104 -25.164 12.492 1.00 95.62 696 VAL A O 1
ATOM 5571 N N . TYR A 1 697 ? -33.734 -23.467 11.949 1.00 94.94 697 TYR A N 1
ATOM 5572 C CA . TYR A 1 697 ? -32.784 -24.247 11.163 1.00 94.94 697 TYR A CA 1
ATOM 5573 C C . TYR A 1 697 ? -31.378 -23.985 11.691 1.00 94.94 697 TYR A C 1
ATOM 5575 O O . TYR A 1 697 ? -31.007 -22.827 11.840 1.00 94.94 697 TYR A O 1
ATOM 5583 N N . ILE A 1 698 ? -30.613 -25.031 12.001 1.00 92.62 698 ILE A N 1
ATOM 5584 C CA . ILE A 1 698 ? -29.362 -24.920 12.784 1.00 92.62 698 ILE A CA 1
ATOM 5585 C C . ILE A 1 698 ? -28.101 -25.345 12.014 1.00 92.62 698 ILE A C 1
ATOM 5587 O O . ILE A 1 698 ? -27.073 -25.639 12.610 1.00 92.62 698 ILE A O 1
ATOM 5591 N N . VAL A 1 699 ? -28.163 -25.392 10.677 1.00 85.00 699 VAL A N 1
ATOM 5592 C CA . VAL A 1 699 ? -27.018 -25.740 9.810 1.00 85.00 699 VAL A CA 1
ATOM 5593 C C . VAL A 1 699 ? -26.886 -24.755 8.642 1.00 85.00 699 VAL A C 1
ATOM 5595 O O . VAL A 1 699 ? -27.848 -24.109 8.224 1.00 85.00 699 VAL A O 1
ATOM 5598 N N . GLY A 1 700 ? -25.678 -24.619 8.090 1.00 68.44 700 GLY A N 1
ATOM 5599 C CA . GLY A 1 700 ? -25.403 -23.895 6.844 1.00 68.44 700 GLY A CA 1
ATOM 5600 C C . GLY A 1 700 ? -25.350 -22.368 6.966 1.00 68.44 700 GLY A C 1
ATOM 5601 O O . GLY A 1 700 ? -25.269 -21.689 5.944 1.00 68.44 700 GLY A O 1
ATOM 5602 N N . GLY A 1 701 ? -25.419 -21.827 8.184 1.00 66.38 701 GLY A N 1
ATOM 5603 C CA . GLY A 1 701 ? -25.206 -20.406 8.500 1.00 66.38 701 GLY A CA 1
ATOM 5604 C C . GLY A 1 701 ? -23.840 -20.177 9.141 1.00 66.38 701 GLY A C 1
ATOM 5605 O O . GLY A 1 701 ? -23.126 -21.130 9.388 1.00 66.38 701 GLY A O 1
ATOM 5606 N N . VAL A 1 702 ? -23.458 -18.940 9.451 1.00 69.75 702 VAL A N 1
ATOM 5607 C CA . VAL A 1 702 ? -22.240 -18.654 10.245 1.00 69.75 702 VAL A CA 1
ATOM 5608 C C . VAL A 1 702 ? -22.610 -18.744 11.734 1.00 69.75 702 VAL A C 1
ATOM 5610 O O . VAL A 1 702 ? -23.614 -18.117 12.081 1.00 69.75 702 VAL A O 1
ATOM 5613 N N . PRO A 1 703 ? -21.894 -19.492 12.600 1.00 84.06 703 PRO A N 1
ATOM 5614 C CA . PRO A 1 703 ? -20.566 -20.090 12.391 1.00 84.06 703 PRO A CA 1
ATOM 5615 C C . PRO A 1 703 ? -20.542 -21.500 11.774 1.00 84.06 703 PRO A C 1
ATOM 5617 O O . PRO A 1 703 ? -19.462 -21.985 11.460 1.00 84.06 703 PRO A O 1
ATOM 5620 N N . ASN A 1 704 ? -21.690 -22.150 11.562 1.00 87.00 704 ASN A N 1
ATOM 5621 C CA . ASN A 1 704 ? -21.799 -23.532 11.063 1.00 87.00 704 ASN A CA 1
ATOM 5622 C C . ASN A 1 704 ? -21.090 -24.559 11.964 1.00 87.00 704 ASN A C 1
ATOM 5624 O O . ASN A 1 704 ? -20.425 -25.467 11.472 1.00 87.00 704 ASN A O 1
ATOM 5628 N N . ASN A 1 705 ? -21.209 -24.385 13.277 1.00 88.88 705 ASN A N 1
ATOM 5629 C CA . ASN A 1 705 ? -20.498 -25.165 14.289 1.00 88.88 705 ASN A CA 1
ATOM 5630 C C . ASN A 1 705 ? -21.363 -26.256 14.946 1.00 88.88 705 ASN A C 1
ATOM 5632 O O . ASN A 1 705 ? -20.928 -26.851 15.924 1.00 88.88 705 ASN A O 1
ATOM 5636 N N . GLN A 1 706 ? -22.589 -26.489 14.472 1.00 92.25 706 GLN A N 1
ATOM 5637 C CA . GLN A 1 706 ? -23.491 -27.466 15.076 1.00 92.25 706 GLN A CA 1
ATOM 5638 C C . GLN A 1 706 ? -23.108 -28.886 14.644 1.00 92.25 706 GLN A C 1
ATOM 5640 O O . GLN A 1 706 ? -23.459 -29.326 13.547 1.00 92.25 706 GLN A O 1
ATOM 5645 N N . TYR A 1 707 ? -22.382 -29.587 15.511 1.00 90.75 707 TYR A N 1
ATOM 5646 C CA . TYR A 1 707 ? -21.906 -30.953 15.293 1.00 90.75 707 TYR A CA 1
ATOM 5647 C C . TYR A 1 707 ? -22.672 -31.994 16.114 1.00 90.75 707 TYR A C 1
ATOM 5649 O O . TYR A 1 707 ? -22.764 -33.139 15.676 1.00 90.75 707 TYR A O 1
ATOM 5657 N N . SER A 1 708 ? -23.204 -31.607 17.277 1.00 92.19 708 SER A N 1
ATOM 5658 C CA . SER A 1 708 ? -23.975 -32.477 18.168 1.00 92.19 708 SER A CA 1
ATOM 5659 C C . SER A 1 708 ? -25.272 -31.805 18.601 1.00 92.19 708 SER A C 1
ATOM 5661 O O . SER A 1 708 ? -25.253 -30.665 19.064 1.00 92.19 708 SER A O 1
ATOM 5663 N N . GLN A 1 709 ? -26.396 -32.493 18.420 1.00 94.38 709 GLN A N 1
ATOM 5664 C CA . GLN A 1 709 ? -27.726 -32.063 18.831 1.00 94.38 709 GLN A CA 1
ATOM 5665 C C . GLN A 1 709 ? -28.362 -33.126 19.715 1.00 94.38 709 GLN A C 1
ATOM 5667 O O . GLN A 1 709 ? -28.322 -34.313 19.394 1.00 94.38 709 GLN A O 1
ATOM 5672 N N . GLU A 1 710 ? -29.034 -32.685 20.765 1.00 95.75 710 GLU A N 1
ATOM 5673 C CA . GLU A 1 710 ? -29.568 -33.535 21.819 1.00 95.75 710 GLU A CA 1
ATOM 5674 C C . GLU A 1 710 ? -31.095 -33.558 21.746 1.00 95.75 710 GLU A C 1
ATOM 5676 O O . GLU A 1 710 ? -31.751 -32.515 21.618 1.00 95.75 710 GLU A O 1
ATOM 5681 N N . ILE A 1 711 ? -31.658 -34.762 21.813 1.00 98.00 711 ILE A N 1
ATOM 5682 C CA . ILE A 1 711 ? -33.062 -35.003 22.119 1.00 98.00 711 ILE A CA 1
ATOM 5683 C C . ILE A 1 711 ? -33.191 -35.034 23.640 1.00 98.00 711 ILE A C 1
ATOM 5685 O O . ILE A 1 711 ? -32.509 -35.790 24.331 1.00 98.00 711 ILE A O 1
ATOM 5689 N N . LEU A 1 712 ? -34.084 -34.193 24.140 1.00 98.19 712 LEU A N 1
ATOM 5690 C CA . LEU A 1 712 ? -34.345 -33.996 25.554 1.00 98.19 712 LEU A CA 1
ATOM 5691 C C . LEU A 1 712 ? -35.608 -34.758 25.983 1.00 98.19 712 LEU A C 1
ATOM 5693 O O . LEU A 1 712 ? -36.587 -34.818 25.233 1.00 98.19 712 LEU A O 1
ATOM 5697 N N . GLU A 1 713 ? -35.623 -35.284 27.205 1.00 97.06 713 GLU A N 1
ATOM 5698 C CA . GLU A 1 713 ? -36.809 -35.873 27.831 1.00 97.06 713 GLU A CA 1
ATOM 5699 C C . GLU A 1 713 ? -37.368 -34.909 28.896 1.00 97.06 713 GLU A C 1
ATOM 5701 O O . GLU A 1 713 ? -36.734 -34.704 29.932 1.00 97.06 713 GLU A O 1
ATOM 5706 N N . PRO A 1 714 ? -38.538 -34.276 28.679 1.00 95.38 714 PRO A N 1
ATOM 5707 C CA . PRO A 1 714 ? -39.152 -33.428 29.697 1.00 95.38 714 PRO A CA 1
ATOM 5708 C C . PRO A 1 714 ? -39.641 -34.263 30.880 1.00 95.38 714 PRO A C 1
ATOM 5710 O O . PRO A 1 714 ? -40.433 -35.193 30.713 1.00 95.38 714 PRO A O 1
ATOM 5713 N N . LEU A 1 715 ? -39.201 -33.896 32.084 1.00 94.62 715 LEU A N 1
ATOM 5714 C CA . LEU A 1 715 ? -39.706 -34.463 33.332 1.00 94.62 715 LEU A CA 1
ATOM 5715 C C . LEU A 1 715 ? -40.994 -33.740 33.759 1.00 94.62 715 LEU A C 1
ATOM 5717 O O . LEU A 1 715 ? -41.442 -32.789 33.113 1.00 94.62 715 LEU A O 1
ATOM 5721 N N . ALA A 1 716 ? -41.636 -34.227 34.828 1.00 81.50 716 ALA A N 1
ATOM 5722 C CA . ALA A 1 716 ? -42.877 -33.635 35.327 1.00 81.50 716 ALA A CA 1
ATOM 5723 C C . ALA A 1 716 ? -42.719 -32.113 35.518 1.00 81.50 716 ALA A C 1
ATOM 5725 O O . ALA A 1 716 ? -41.721 -31.662 36.069 1.00 81.50 716 ALA A O 1
ATOM 5726 N N . ASP A 1 717 ? -43.712 -31.351 35.048 1.00 85.31 717 ASP A N 1
ATOM 5727 C CA . ASP A 1 717 ? -43.799 -29.882 35.112 1.00 85.31 717 ASP A CA 1
ATOM 5728 C C . ASP A 1 717 ? -42.927 -29.085 34.115 1.00 85.31 717 ASP A C 1
ATOM 5730 O O . ASP A 1 717 ? -43.004 -27.854 34.096 1.00 85.31 717 ASP A O 1
ATOM 5734 N N . ALA A 1 718 ? -42.164 -29.748 33.237 1.00 95.12 718 ALA A N 1
ATOM 5735 C CA . ALA A 1 718 ? -41.464 -29.095 32.130 1.00 95.12 718 ALA A CA 1
ATOM 5736 C C . ALA A 1 718 ? -42.240 -29.186 30.803 1.00 95.12 718 ALA A C 1
ATOM 5738 O O . ALA A 1 718 ? -42.828 -30.215 30.464 1.00 95.12 718 ALA A O 1
ATOM 5739 N N . ASP A 1 719 ? -42.203 -28.111 30.016 1.00 97.19 719 ASP A N 1
ATOM 5740 C CA . ASP A 1 719 ? -42.870 -28.012 28.718 1.00 97.19 719 ASP A CA 1
ATOM 5741 C C . ASP A 1 719 ? -41.855 -28.058 27.570 1.00 97.19 719 ASP A C 1
ATOM 5743 O O . ASP A 1 719 ? -40.802 -27.417 27.604 1.00 97.19 719 ASP A O 1
ATOM 5747 N N . SER A 1 720 ? -42.199 -28.768 26.495 1.00 97.62 720 SER A N 1
ATOM 5748 C CA . SER A 1 720 ? -41.423 -28.752 25.252 1.00 97.62 720 SER A CA 1
ATOM 5749 C C . SER A 1 720 ? -41.614 -27.439 24.487 1.00 97.62 720 SER A C 1
ATOM 5751 O O . SER A 1 720 ? -42.741 -27.006 24.257 1.00 97.62 720 SER A O 1
ATOM 5753 N N . VAL A 1 721 ? -40.513 -26.854 24.014 1.00 98.25 721 VAL A N 1
ATOM 5754 C CA . VAL A 1 721 ? -40.483 -25.591 23.257 1.00 98.25 721 VAL A CA 1
ATOM 5755 C C . VAL A 1 721 ? -40.302 -25.847 21.759 1.00 98.25 721 VAL A C 1
ATOM 5757 O O . VAL A 1 721 ? -41.047 -25.314 20.934 1.00 98.25 721 VAL A O 1
ATOM 5760 N N . PHE A 1 722 ? -39.340 -26.701 21.398 1.00 98.31 722 PHE A N 1
ATOM 5761 C CA . PHE A 1 722 ? -39.039 -27.084 20.016 1.00 98.31 722 PHE A CA 1
ATOM 5762 C C . PHE A 1 722 ? -38.972 -28.605 19.877 1.00 98.31 722 PHE A C 1
ATOM 5764 O O . PHE A 1 722 ? -38.513 -29.295 20.782 1.00 98.31 722 PHE A O 1
ATOM 5771 N N . THR A 1 723 ? -39.376 -29.127 18.720 1.00 98.12 723 THR A N 1
ATOM 5772 C CA . THR A 1 723 ? -39.266 -30.552 18.364 1.00 98.12 723 THR A CA 1
ATOM 5773 C C . THR A 1 723 ? -38.560 -30.718 17.026 1.00 98.12 723 THR A C 1
ATOM 5775 O O . THR A 1 723 ? -38.779 -29.927 16.109 1.00 98.12 723 THR A O 1
ATOM 5778 N N . TYR A 1 724 ? -37.707 -31.730 16.890 1.00 97.75 724 TYR A N 1
ATOM 5779 C CA . TYR A 1 724 ? -36.983 -31.981 15.646 1.00 97.75 724 TYR A CA 1
ATOM 5780 C C . TYR A 1 724 ? -37.897 -32.530 14.546 1.00 97.75 724 TYR A C 1
ATOM 5782 O O . TYR A 1 724 ? -38.845 -33.284 14.787 1.00 97.75 724 TYR A O 1
ATOM 5790 N N . LEU A 1 725 ? -37.565 -32.210 13.293 1.00 94.44 725 LEU A N 1
ATOM 5791 C CA . LEU A 1 725 ? -38.124 -32.892 12.131 1.00 94.44 725 LEU A CA 1
ATOM 5792 C C . LEU A 1 725 ? -37.762 -34.384 12.194 1.00 94.44 725 LEU A C 1
ATOM 5794 O O . LEU A 1 725 ? -36.601 -34.751 12.038 1.00 94.44 725 LEU A O 1
ATOM 5798 N N . GLY A 1 726 ? -38.772 -35.233 12.382 1.00 88.44 726 GLY A N 1
ATOM 5799 C CA . GLY A 1 726 ? -38.599 -36.677 12.584 1.00 88.44 726 GLY A CA 1
ATOM 5800 C C . GLY A 1 726 ? -38.936 -37.157 13.999 1.00 88.44 726 GLY A C 1
ATOM 5801 O O . GLY A 1 726 ? -39.058 -38.363 14.192 1.00 88.44 726 GLY A O 1
ATOM 5802 N N . GLY A 1 727 ? -39.179 -36.238 14.942 1.00 91.75 727 GLY A N 1
ATOM 5803 C CA . GLY A 1 727 ? -39.512 -36.538 16.338 1.00 91.75 727 GLY A CA 1
ATOM 5804 C C . GLY A 1 727 ? -38.354 -36.259 17.301 1.00 91.75 727 GLY A C 1
ATOM 5805 O O . GLY A 1 727 ? -37.210 -36.120 16.878 1.00 91.75 727 GLY A O 1
ATOM 5806 N N . GLY A 1 728 ? -38.674 -36.163 18.594 1.00 96.19 728 GLY A N 1
ATOM 5807 C CA . GLY A 1 728 ? -37.741 -35.771 19.658 1.00 96.19 728 GLY A CA 1
ATOM 5808 C C . GLY A 1 728 ? -37.844 -34.286 20.023 1.00 96.19 728 GLY A C 1
ATOM 5809 O O . GLY A 1 728 ? -38.104 -33.441 19.162 1.00 96.19 728 GLY A O 1
ATOM 5810 N N . VAL A 1 729 ? -37.672 -33.965 21.305 1.00 98.25 729 VAL A N 1
ATOM 5811 C CA . VAL A 1 729 ? -37.717 -32.592 21.830 1.00 98.25 729 VAL A CA 1
ATOM 5812 C C . VAL A 1 729 ? -36.321 -31.977 21.746 1.00 98.25 729 VAL A C 1
ATOM 5814 O O . VAL A 1 729 ? -35.369 -32.567 22.227 1.00 98.25 729 VAL A O 1
ATOM 5817 N N . GLY A 1 730 ? -36.185 -30.803 21.129 1.00 97.12 730 GLY A N 1
ATOM 5818 C CA . GLY A 1 730 ? -34.902 -30.096 21.002 1.00 97.12 730 GLY A CA 1
ATOM 5819 C C . GLY A 1 730 ? -34.732 -28.909 21.949 1.00 97.12 730 GLY A C 1
ATOM 5820 O O . GLY A 1 730 ? -33.638 -28.364 22.057 1.00 97.12 730 GLY A O 1
ATOM 5821 N N . ALA A 1 731 ? -35.796 -28.485 22.631 1.00 98.25 731 ALA A N 1
ATOM 5822 C CA . ALA A 1 731 ? -35.722 -27.471 23.677 1.00 98.25 731 ALA A CA 1
ATOM 5823 C C . ALA A 1 731 ? -36.845 -27.654 24.699 1.00 98.25 731 ALA A C 1
ATOM 5825 O O . ALA A 1 731 ? -37.970 -27.985 24.315 1.00 98.25 731 ALA A O 1
ATOM 5826 N N . ILE A 1 732 ? -36.551 -27.387 25.969 1.00 98.12 732 ILE A N 1
ATOM 5827 C CA . ILE A 1 732 ? -37.478 -27.520 27.100 1.00 98.12 732 ILE A CA 1
ATOM 5828 C C . ILE A 1 732 ? -37.413 -26.265 27.960 1.00 98.12 732 ILE A C 1
ATOM 5830 O O . ILE A 1 732 ? -36.338 -25.695 28.140 1.00 98.12 732 ILE A O 1
ATOM 5834 N N . ARG A 1 733 ? -38.554 -25.855 28.515 1.00 97.88 733 ARG A N 1
ATOM 5835 C CA . ARG A 1 733 ? -38.632 -24.826 29.553 1.00 97.88 733 ARG A CA 1
ATOM 5836 C C . ARG A 1 733 ? -39.332 -25.344 30.804 1.00 97.88 733 ARG A C 1
ATOM 5838 O O . ARG A 1 733 ? -40.252 -26.152 30.714 1.00 97.88 733 ARG A O 1
ATOM 5845 N N . TYR A 1 734 ? -38.968 -24.784 31.947 1.00 97.12 734 TYR A N 1
ATOM 5846 C CA . TYR A 1 734 ? -39.643 -24.976 33.223 1.00 97.12 734 TYR A CA 1
ATOM 5847 C C . TYR A 1 734 ? -40.076 -23.614 33.785 1.00 97.12 734 TYR A C 1
ATOM 5849 O O . TYR A 1 734 ? -39.268 -22.686 33.891 1.00 97.12 734 TYR A O 1
ATOM 5857 N N . ASP A 1 735 ? -41.367 -23.485 34.104 1.00 94.62 735 ASP A N 1
ATOM 5858 C CA . ASP A 1 735 ? -41.989 -22.258 34.625 1.00 94.62 735 ASP A CA 1
ATOM 5859 C C . ASP A 1 735 ? -42.396 -22.460 36.094 1.00 94.62 735 ASP A C 1
ATOM 5861 O O . ASP A 1 735 ? -43.562 -22.684 36.427 1.00 94.62 735 ASP A O 1
ATOM 5865 N N . GLY A 1 736 ? -41.393 -22.461 36.974 1.00 90.25 736 GLY A N 1
ATOM 5866 C CA . GLY A 1 736 ? -41.582 -22.616 38.411 1.00 90.25 736 GLY A CA 1
ATOM 5867 C C . GLY A 1 736 ? -42.073 -21.335 39.090 1.00 90.25 736 GLY A C 1
ATOM 5868 O O . GLY A 1 736 ? -41.974 -20.229 38.564 1.00 90.25 736 GLY A O 1
ATOM 5869 N N . VAL A 1 737 ? -42.567 -21.467 40.326 1.00 84.88 737 VAL A N 1
ATOM 5870 C CA . VAL A 1 737 ? -43.031 -20.313 41.126 1.00 84.88 737 VAL A CA 1
ATOM 5871 C C . VAL A 1 737 ? -41.877 -19.377 41.503 1.00 84.88 737 VAL A C 1
ATOM 5873 O O . VAL A 1 737 ? -42.069 -18.163 41.554 1.00 84.88 737 VAL A O 1
ATOM 5876 N N . SER A 1 738 ? -40.701 -19.941 41.792 1.00 89.12 738 SER A N 1
ATOM 5877 C CA . SER A 1 738 ? -39.544 -19.188 42.294 1.00 89.12 738 SER A CA 1
ATOM 5878 C C . SER A 1 738 ? -38.538 -18.823 41.206 1.00 89.12 738 SER A C 1
ATOM 5880 O O . SER A 1 738 ? -37.915 -17.775 41.307 1.00 89.12 738 SER A O 1
ATOM 5882 N N . TYR A 1 739 ? -38.373 -19.665 40.185 1.00 96.06 739 TYR A N 1
ATOM 5883 C CA . TYR A 1 739 ? -37.374 -19.505 39.130 1.00 96.06 739 TYR A CA 1
ATOM 5884 C C . TYR A 1 739 ? -37.889 -20.060 37.802 1.00 96.06 739 TYR A C 1
ATOM 5886 O O . TYR A 1 739 ? -38.793 -20.900 37.776 1.00 96.06 739 TYR A O 1
ATOM 5894 N N . LYS A 1 740 ? -37.265 -19.632 36.703 1.00 97.69 740 LYS A N 1
ATOM 5895 C CA . LYS A 1 740 ? -37.526 -20.149 35.358 1.00 97.69 740 LYS A CA 1
ATOM 5896 C C . LYS A 1 740 ? -36.246 -20.653 34.707 1.00 97.69 740 LYS A C 1
ATOM 5898 O O . LYS A 1 740 ? -35.209 -19.996 34.794 1.00 97.69 740 LYS A O 1
ATOM 5903 N N . THR A 1 741 ? -36.326 -21.776 33.999 1.00 98.25 741 THR A N 1
ATOM 5904 C CA . THR A 1 741 ? -35.205 -22.300 33.206 1.00 98.25 741 THR A CA 1
ATOM 5905 C C . THR A 1 741 ? -35.634 -22.643 31.786 1.00 98.25 741 THR A C 1
ATOM 5907 O O . THR A 1 741 ? -36.778 -23.023 31.541 1.00 98.25 741 THR A O 1
ATOM 5910 N N . ILE A 1 742 ? -34.723 -22.497 30.829 1.00 98.50 742 ILE A N 1
ATOM 5911 C CA . ILE A 1 742 ? -34.896 -23.005 29.467 1.00 98.50 742 ILE A CA 1
ATOM 5912 C C . ILE A 1 742 ? -33.577 -23.599 28.985 1.00 98.50 742 ILE A C 1
ATOM 5914 O O . ILE A 1 742 ? -32.525 -22.984 29.149 1.00 98.50 742 ILE A O 1
ATOM 5918 N N . LEU A 1 743 ? -33.638 -24.800 28.417 1.00 98.56 743 LEU A N 1
ATOM 5919 C CA . LEU A 1 743 ? -32.501 -25.521 27.857 1.00 98.56 743 LEU A CA 1
ATOM 5920 C C . LEU A 1 743 ? -32.751 -25.778 26.375 1.00 98.56 743 LEU A C 1
ATOM 5922 O O . LEU A 1 743 ? -33.790 -26.326 25.998 1.00 98.56 743 LEU A O 1
ATOM 5926 N N . PHE A 1 744 ? -31.789 -25.401 25.539 1.00 98.31 744 PHE A N 1
ATOM 5927 C CA . PHE A 1 744 ? -31.720 -25.848 24.150 1.00 98.31 744 PHE A CA 1
ATOM 5928 C C . PHE A 1 744 ? -30.715 -26.993 24.059 1.00 98.31 744 PHE A C 1
ATOM 5930 O O . PHE A 1 744 ? -29.549 -26.796 24.393 1.00 98.31 744 PHE A O 1
ATOM 5937 N N . GLY A 1 745 ? -31.142 -28.146 23.537 1.00 96.50 745 GLY A N 1
ATOM 5938 C CA . GLY A 1 745 ? -30.261 -29.273 23.192 1.00 96.50 745 GLY A CA 1
ATOM 5939 C C . GLY A 1 745 ? -29.442 -29.016 21.920 1.00 96.50 745 GLY A C 1
ATOM 5940 O O . GLY A 1 745 ? -29.098 -29.936 21.187 1.00 96.50 745 GLY A O 1
ATOM 5941 N N . PHE A 1 746 ? -29.237 -27.749 21.577 1.00 96.19 746 PHE A N 1
ATOM 5942 C CA . PHE A 1 746 ? -28.482 -27.273 20.429 1.00 96.19 746 PHE A CA 1
ATOM 5943 C C . PHE A 1 746 ? -27.944 -25.867 20.735 1.00 96.19 746 PHE A C 1
ATOM 5945 O O . PHE A 1 746 ? -28.427 -25.164 21.636 1.00 96.19 746 PHE A O 1
ATOM 5952 N N . GLY A 1 747 ? -26.952 -25.431 19.960 1.00 95.69 747 GLY A N 1
ATOM 5953 C CA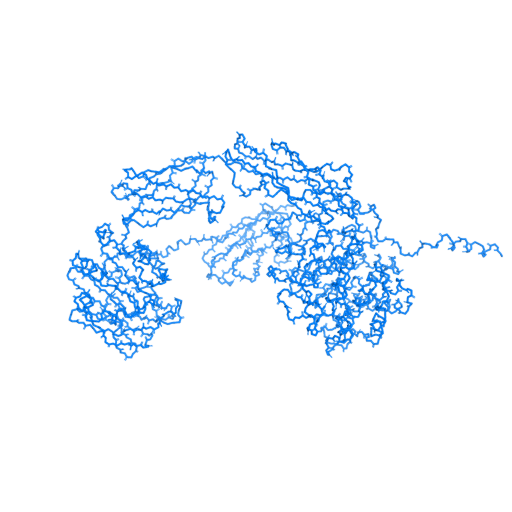 . GLY A 1 747 ? -26.351 -24.114 20.108 1.00 95.69 747 GLY A CA 1
ATOM 5954 C C . GLY A 1 747 ? -27.275 -23.030 19.562 1.00 95.69 747 GLY A C 1
ATOM 5955 O O . GLY A 1 747 ? -27.635 -23.028 18.383 1.00 95.69 747 GLY A O 1
ATOM 5956 N N . TYR A 1 748 ? -27.657 -22.059 20.388 1.00 96.88 748 TYR A N 1
ATOM 5957 C CA . TYR A 1 748 ? -28.378 -20.870 19.931 1.00 96.88 748 TYR A CA 1
ATOM 5958 C C . TYR A 1 748 ? -27.578 -20.124 18.850 1.00 96.88 748 TYR A C 1
ATOM 5960 O O . TYR A 1 748 ? -28.138 -19.605 17.877 1.00 96.88 748 TYR A O 1
ATOM 5968 N N . GLU A 1 749 ? -26.251 -20.120 18.966 1.00 95.06 749 GLU A N 1
ATOM 5969 C CA . GLU A 1 749 ? -25.349 -19.571 17.967 1.00 95.06 749 GLU A CA 1
ATOM 5970 C C . GLU A 1 749 ? -25.434 -20.299 16.624 1.00 95.06 749 GLU A C 1
ATOM 5972 O O . GLU A 1 749 ? -25.017 -19.723 15.629 1.00 95.06 749 GLU A O 1
ATOM 5977 N N . ALA A 1 750 ? -26.026 -21.490 16.524 1.00 94.94 750 ALA A N 1
ATOM 5978 C CA . ALA A 1 750 ? -26.193 -22.202 15.258 1.00 94.94 750 ALA A CA 1
ATOM 5979 C C . ALA A 1 750 ? -27.435 -21.776 14.455 1.00 94.94 750 ALA A C 1
ATOM 5981 O O . ALA A 1 750 ? -27.513 -22.052 13.256 1.00 94.94 750 ALA A O 1
ATOM 5982 N N . ILE A 1 751 ? -28.395 -21.079 15.078 1.00 95.19 751 ILE A N 1
ATOM 5983 C CA . ILE A 1 751 ? -29.661 -20.692 14.436 1.00 95.19 751 ILE A CA 1
ATOM 5984 C C . ILE A 1 751 ? -29.408 -19.827 13.195 1.00 95.19 751 ILE A C 1
ATOM 5986 O O . ILE A 1 751 ? -28.891 -18.713 13.271 1.00 95.19 751 ILE A O 1
ATOM 5990 N N . ASN A 1 752 ? -29.822 -20.331 12.041 1.00 90.50 752 ASN A N 1
ATOM 5991 C CA . ASN A 1 752 ? -29.584 -19.739 10.738 1.00 90.50 752 ASN A CA 1
ATOM 5992 C C . ASN A 1 752 ? -30.835 -19.023 10.208 1.00 90.50 752 ASN A C 1
ATOM 5994 O O . ASN A 1 752 ? -31.887 -19.636 10.013 1.00 90.50 752 ASN A O 1
ATOM 5998 N N . ASP A 1 753 ? -30.695 -17.730 9.917 1.00 86.31 753 ASP A N 1
ATOM 5999 C CA . ASP A 1 753 ? -31.754 -16.886 9.356 1.00 86.31 753 ASP A CA 1
ATOM 6000 C C . ASP A 1 753 ? -31.844 -17.072 7.830 1.00 86.31 753 ASP A C 1
ATOM 6002 O O . ASP A 1 753 ? -31.309 -16.285 7.043 1.00 86.31 753 ASP A O 1
ATOM 6006 N N . VAL A 1 754 ? -32.465 -18.175 7.400 1.00 81.56 754 VAL A N 1
ATOM 6007 C CA . VAL A 1 754 ? -32.671 -18.496 5.980 1.00 81.56 754 VAL A CA 1
ATOM 6008 C C . VAL A 1 754 ? -34.126 -18.823 5.666 1.00 81.56 754 VAL A C 1
ATOM 6010 O O . VAL A 1 754 ? -34.797 -19.579 6.363 1.00 81.56 754 VAL A O 1
ATOM 6013 N N . GLY A 1 755 ? -34.611 -18.303 4.538 1.00 86.12 755 GLY A N 1
ATOM 6014 C CA . GLY A 1 755 ? -35.936 -18.632 4.015 1.00 86.12 755 GLY A CA 1
ATOM 6015 C C . GLY A 1 755 ? -37.065 -18.248 4.973 1.00 86.12 755 GLY A C 1
ATOM 6016 O O . GLY A 1 755 ? -37.308 -17.068 5.203 1.00 86.12 755 GLY A O 1
ATOM 6017 N N . THR A 1 756 ? -37.797 -19.250 5.465 1.00 86.88 756 THR A N 1
ATOM 6018 C CA . THR A 1 756 ? -38.928 -19.084 6.394 1.00 86.88 756 THR A CA 1
ATOM 6019 C C . THR A 1 756 ? -38.573 -19.421 7.844 1.00 86.88 756 THR A C 1
ATOM 6021 O O . THR A 1 756 ? -39.472 -19.472 8.682 1.00 86.88 756 THR A O 1
ATOM 6024 N N . PHE A 1 757 ? -37.307 -19.728 8.134 1.00 93.06 757 PHE A N 1
ATOM 6025 C CA . PHE A 1 757 ? -36.845 -20.016 9.490 1.00 93.06 757 PHE A CA 1
ATOM 6026 C C . PHE A 1 757 ? -36.599 -18.716 10.257 1.00 93.06 757 PHE A C 1
ATOM 6028 O O . PHE A 1 757 ? -36.300 -17.681 9.668 1.00 93.06 757 PHE A O 1
ATOM 6035 N N . ALA A 1 758 ? -36.783 -18.756 11.572 1.00 93.56 758 ALA A N 1
ATOM 6036 C CA . ALA A 1 758 ? -36.627 -17.586 12.417 1.00 93.56 758 ALA A CA 1
ATOM 6037 C C . ALA A 1 758 ? -35.156 -17.243 12.660 1.00 93.56 758 ALA A C 1
ATOM 6039 O O . ALA A 1 758 ? -34.303 -18.118 12.805 1.00 93.56 758 ALA A O 1
ATOM 6040 N N . SER A 1 759 ? -34.889 -15.945 12.779 1.00 94.31 759 SER A N 1
ATOM 6041 C CA . SER A 1 759 ? -33.578 -15.428 13.158 1.00 94.31 759 SER A CA 1
ATOM 6042 C C . SER A 1 759 ? -33.247 -15.699 14.632 1.00 94.31 759 SER A C 1
ATOM 6044 O O . SER A 1 759 ? -34.144 -15.794 15.477 1.00 94.31 759 SER A O 1
ATOM 6046 N N . ARG A 1 760 ? -31.946 -15.697 14.958 1.00 94.94 760 ARG A N 1
ATOM 6047 C CA . ARG A 1 760 ? -31.420 -15.653 16.337 1.00 94.94 760 ARG A CA 1
ATOM 6048 C C . ARG A 1 760 ? -32.127 -14.597 17.184 1.00 94.94 760 ARG A C 1
ATOM 6050 O O . ARG A 1 760 ? -32.706 -14.919 18.219 1.00 94.94 760 ARG A O 1
ATOM 6057 N N . ARG A 1 761 ? -32.183 -13.362 16.674 1.00 94.88 761 ARG A N 1
ATOM 6058 C CA . ARG A 1 761 ? -32.870 -12.232 17.311 1.00 94.88 761 ARG A CA 1
ATOM 6059 C C . ARG A 1 761 ? -34.295 -12.586 17.724 1.00 94.88 761 ARG A C 1
ATOM 6061 O O . ARG A 1 761 ? -34.676 -12.291 18.847 1.00 94.88 761 ARG A O 1
ATOM 6068 N N . THR A 1 762 ? -35.077 -13.195 16.830 1.00 95.31 762 THR A N 1
ATOM 6069 C CA . THR A 1 762 ? -36.482 -13.547 17.094 1.00 95.31 762 THR A CA 1
ATOM 6070 C C . THR A 1 762 ? -36.607 -14.569 18.218 1.00 95.31 762 THR A C 1
ATOM 6072 O O . THR A 1 762 ? -37.471 -14.427 19.080 1.00 95.31 762 THR A O 1
ATOM 6075 N N . VAL A 1 763 ? -35.752 -15.593 18.217 1.00 97.12 763 VAL A N 1
ATOM 6076 C CA . VAL A 1 763 ? -35.771 -16.629 19.255 1.00 97.12 763 VAL A CA 1
ATOM 6077 C C . VAL A 1 763 ? -35.359 -16.037 20.603 1.00 97.12 763 VAL A C 1
ATOM 6079 O O . VAL A 1 763 ? -36.087 -16.198 21.580 1.00 97.12 763 VAL A O 1
ATOM 6082 N N . LEU A 1 764 ? -34.265 -15.269 20.650 1.00 97.88 764 LEU A N 1
ATOM 6083 C CA . LEU A 1 764 ? -33.802 -14.630 21.884 1.00 97.88 764 LEU A CA 1
ATOM 6084 C C . LEU A 1 764 ? -34.801 -13.598 22.415 1.00 97.88 764 LEU A C 1
ATOM 6086 O O . LEU A 1 764 ? -35.041 -13.551 23.616 1.00 97.88 764 LEU A O 1
ATOM 6090 N N . GLU A 1 765 ? -35.441 -12.820 21.539 1.00 97.25 765 GLU A N 1
ATOM 6091 C CA . GLU A 1 765 ? -36.503 -11.885 21.922 1.00 97.25 765 GLU A CA 1
ATOM 6092 C C . GLU A 1 765 ? -37.634 -12.599 22.667 1.00 97.25 765 GLU A C 1
ATOM 6094 O O . GLU A 1 765 ? -38.109 -12.112 23.692 1.00 97.25 765 GLU A O 1
ATOM 6099 N N . ARG A 1 766 ? -38.059 -13.772 22.191 1.00 97.12 766 ARG A N 1
ATOM 6100 C CA . ARG A 1 766 ? -39.119 -14.543 22.848 1.00 97.12 766 ARG A CA 1
ATOM 6101 C C . ARG A 1 766 ? -38.676 -15.153 24.173 1.00 97.12 766 ARG A C 1
ATOM 6103 O O . ARG A 1 766 ? -39.446 -15.099 25.128 1.00 97.12 766 ARG A O 1
ATOM 6110 N N . VAL A 1 767 ? -37.449 -15.670 24.249 1.00 98.19 767 VAL A N 1
ATOM 6111 C CA . VAL A 1 767 ? -36.869 -16.174 25.505 1.00 98.19 767 VAL A CA 1
ATOM 6112 C C . VAL A 1 767 ? -36.816 -15.064 26.560 1.00 98.19 767 VAL A C 1
ATOM 6114 O O . VAL A 1 767 ? -37.318 -15.239 27.667 1.00 98.19 767 VAL A O 1
ATOM 6117 N N . LEU A 1 768 ? -36.287 -13.891 26.201 1.00 98.06 768 LEU A N 1
ATOM 6118 C CA . LEU A 1 768 ? -36.183 -12.739 27.102 1.00 98.06 768 LEU A CA 1
ATOM 6119 C C . LEU A 1 768 ? -37.559 -12.240 27.561 1.00 98.06 768 LEU A C 1
ATOM 6121 O O . LEU A 1 768 ? -37.771 -12.038 28.756 1.00 98.06 768 LEU A O 1
ATOM 6125 N N . ASN A 1 769 ? -38.522 -12.113 26.643 1.00 96.44 769 ASN A N 1
ATOM 6126 C CA . ASN A 1 769 ? -39.885 -11.712 26.999 1.00 96.44 769 ASN A CA 1
ATOM 6127 C C . ASN A 1 769 ? -40.577 -12.740 27.910 1.00 96.44 769 ASN A C 1
ATOM 6129 O O . ASN A 1 769 ? -41.330 -12.347 28.800 1.00 96.44 769 ASN A O 1
ATOM 6133 N N . TRP A 1 770 ? -40.311 -14.040 27.740 1.00 96.81 770 TRP A N 1
ATOM 6134 C CA . TRP A 1 770 ? -40.832 -15.083 28.630 1.00 96.81 770 TRP A CA 1
ATOM 6135 C C . TRP A 1 770 ? -40.232 -15.013 30.047 1.00 96.81 770 TRP A C 1
ATOM 6137 O O . TRP A 1 770 ? -40.955 -15.221 31.027 1.00 96.81 770 TRP A O 1
ATOM 6147 N N . PHE A 1 771 ? -38.961 -14.616 30.176 1.00 97.12 771 PHE A N 1
ATOM 6148 C CA . PHE A 1 771 ? -38.356 -14.260 31.467 1.00 97.12 771 PHE A CA 1
ATOM 6149 C C . PHE A 1 771 ? -38.878 -12.941 32.061 1.00 97.12 771 PHE A C 1
ATOM 6151 O O . PHE A 1 771 ? -38.503 -12.578 33.174 1.00 97.12 771 PHE A O 1
ATOM 6158 N N . GLY A 1 772 ? -39.748 -12.215 31.352 1.00 95.12 772 GLY A N 1
ATOM 6159 C CA . GLY A 1 772 ? -40.255 -10.913 31.783 1.00 95.12 772 GLY A CA 1
ATOM 6160 C C . GLY A 1 772 ? -39.273 -9.763 31.548 1.00 95.12 772 GLY A C 1
ATOM 6161 O O . GLY A 1 772 ? -39.481 -8.673 32.078 1.00 95.12 772 GLY A O 1
ATOM 6162 N N . ILE A 1 773 ? -38.222 -9.982 30.754 1.00 95.94 773 ILE A N 1
ATOM 6163 C CA . ILE A 1 773 ? -37.264 -8.946 30.377 1.00 95.94 773 ILE A CA 1
ATOM 6164 C C . ILE A 1 773 ? -37.853 -8.165 29.203 1.00 95.94 773 ILE A C 1
ATOM 6166 O O . ILE A 1 773 ? -38.018 -8.732 28.119 1.00 95.94 773 ILE A O 1
ATOM 6170 N N . PRO A 1 774 ? -38.176 -6.871 29.381 1.00 90.62 774 PRO A N 1
ATOM 6171 C CA . PRO A 1 774 ? -38.734 -6.079 28.304 1.00 90.62 774 PRO A CA 1
ATOM 6172 C C . PRO A 1 774 ? -37.676 -5.902 27.221 1.00 90.62 774 PRO A C 1
ATOM 6174 O O . PRO A 1 774 ? -36.673 -5.214 27.404 1.00 90.62 774 PRO A O 1
ATOM 6177 N N . THR A 1 775 ? -37.912 -6.497 26.060 1.00 89.50 775 THR A N 1
ATOM 6178 C CA . THR A 1 775 ? -37.084 -6.227 24.893 1.00 89.50 775 THR A CA 1
ATOM 6179 C C . THR A 1 775 ? -37.568 -4.949 24.244 1.00 89.50 775 THR A C 1
ATOM 6181 O O . THR A 1 775 ? -38.755 -4.797 23.927 1.00 89.50 775 THR A O 1
ATOM 6184 N N . GLY A 1 776 ? -36.652 -4.025 23.990 1.00 73.19 776 GLY A N 1
ATOM 6185 C CA . GLY A 1 776 ? -36.982 -2.918 23.124 1.00 73.19 776 GLY A CA 1
ATOM 6186 C C . GLY A 1 776 ? -37.303 -3.478 21.747 1.00 73.19 776 GLY A C 1
ATOM 6187 O O . GLY A 1 776 ? -36.475 -4.138 21.111 1.00 73.19 776 GLY A O 1
ATOM 6188 N N . LYS A 1 777 ? -38.446 -3.071 21.191 1.00 50.50 777 LYS A N 1
ATOM 6189 C CA . LYS A 1 777 ? -38.382 -2.730 19.781 1.00 50.50 777 LYS A CA 1
ATOM 6190 C C . LYS A 1 777 ? -37.361 -1.598 19.735 1.00 50.50 777 LYS A C 1
ATOM 6192 O O . LYS A 1 777 ? -37.709 -0.431 19.895 1.00 50.50 777 LYS A O 1
ATOM 6197 N N . LYS A 1 778 ? -36.122 -1.922 19.359 1.00 41.75 778 LYS A N 1
ATOM 6198 C CA . LYS A 1 778 ? -35.627 -1.177 18.216 1.00 41.75 778 LYS A CA 1
ATOM 6199 C C . LYS A 1 778 ? -36.735 -1.368 17.180 1.00 41.75 778 LYS A C 1
ATOM 6201 O O . LYS A 1 778 ? -36.734 -2.313 16.398 1.00 41.75 778 LYS A O 1
ATOM 6206 N N . GLU A 1 779 ? -37.684 -0.415 17.147 1.00 30.03 779 GLU A N 1
ATOM 6207 C CA . GLU A 1 779 ? -37.960 0.179 15.861 1.00 30.03 779 GLU A CA 1
ATOM 6208 C C . GLU A 1 779 ? -36.569 0.247 15.264 1.00 30.03 779 GLU A C 1
ATOM 6210 O O . GLU A 1 779 ? -35.639 0.796 15.875 1.00 30.03 779 GLU A O 1
ATOM 6215 N N . PHE A 1 780 ? -36.403 -0.323 14.092 1.00 31.27 780 PHE A N 1
ATOM 6216 C CA . PHE A 1 780 ? -35.525 0.404 13.242 1.00 31.27 780 PHE A CA 1
ATOM 6217 C C . PHE A 1 780 ? -36.139 1.842 13.120 1.00 31.27 780 PHE A C 1
ATOM 6219 O O . PHE A 1 780 ? -36.560 2.235 12.050 1.00 31.27 780 PHE A O 1
ATOM 6226 N N . VAL A 1 781 ? -36.004 2.713 14.138 1.00 27.39 781 VAL A N 1
ATOM 6227 C CA . VAL A 1 781 ? -34.913 3.660 14.083 1.00 27.39 781 VAL A CA 1
ATOM 6228 C C . VAL A 1 781 ? -33.691 2.800 13.726 1.00 27.39 781 VAL A C 1
ATOM 6230 O O . VAL A 1 781 ? -32.762 2.560 14.486 1.00 27.39 781 VAL A O 1
ATOM 6233 N N . GLU A 1 782 ? -33.614 2.443 12.446 1.00 29.98 782 GLU A N 1
ATOM 6234 C CA . GLU A 1 782 ? -32.868 3.297 11.599 1.00 29.98 782 GLU A CA 1
ATOM 6235 C C . GLU A 1 782 ? -32.741 4.674 12.312 1.00 29.98 782 GLU A C 1
ATOM 6237 O O . GLU A 1 782 ? -33.302 5.681 11.910 1.00 29.98 782 GLU A O 1
ATOM 6242 N N . LYS A 1 783 ? -31.784 4.750 13.243 1.00 25.94 783 LYS A N 1
ATOM 6243 C CA . LYS A 1 783 ? -30.586 5.437 12.843 1.00 25.94 783 LYS A CA 1
ATOM 6244 C C . LYS A 1 783 ? -30.202 4.773 11.517 1.00 25.94 783 LYS A C 1
ATOM 6246 O O . LYS A 1 783 ? -29.245 4.023 11.418 1.00 25.94 783 LYS A O 1
ATOM 6251 N N . GLU A 1 784 ? -30.941 5.108 10.458 1.00 28.95 784 GLU A N 1
ATOM 6252 C CA . GLU A 1 784 ? -30.495 6.051 9.515 1.00 28.95 784 GLU A CA 1
ATOM 6253 C C . GLU A 1 784 ? -29.457 6.959 10.247 1.00 28.95 784 GLU A C 1
ATOM 6255 O O . GLU A 1 784 ? -29.603 8.167 10.360 1.00 28.95 784 GLU A O 1
ATOM 6260 N N . TYR A 1 785 ? -28.268 6.408 10.517 1.00 31.41 785 TYR A N 1
ATOM 6261 C CA . TYR A 1 785 ? -27.218 6.669 9.571 1.00 31.41 785 TYR A CA 1
ATOM 6262 C C . TYR A 1 785 ? -27.810 6.419 8.169 1.00 31.41 785 TYR A C 1
ATOM 6264 O O . TYR A 1 785 ? -27.412 5.527 7.433 1.00 31.41 785 TYR A O 1
ATOM 6272 N N . LEU A 1 786 ? -28.707 7.320 7.728 1.00 35.22 786 LEU A N 1
ATOM 6273 C CA . LEU A 1 786 ? -28.470 8.021 6.520 1.00 35.22 786 LEU A CA 1
ATOM 6274 C C . LEU A 1 786 ? -27.064 8.526 6.808 1.00 35.22 786 LEU A C 1
ATOM 6276 O O . LEU A 1 786 ? -26.851 9.639 7.287 1.00 35.22 786 LEU A O 1
ATOM 6280 N N . LEU A 1 787 ? -26.084 7.705 6.445 1.00 41.12 787 LEU A N 1
ATOM 6281 C CA . LEU A 1 787 ? -25.073 8.150 5.532 1.00 41.12 787 LEU A CA 1
ATOM 6282 C C . LEU A 1 787 ? -25.880 8.789 4.404 1.00 41.12 787 LEU A C 1
ATOM 6284 O O . LEU A 1 787 ? -26.200 8.157 3.400 1.00 41.12 787 LEU A O 1
ATOM 6288 N N . ARG A 1 788 ? -26.365 10.017 4.677 1.00 50.59 788 ARG A N 1
ATOM 6289 C CA . ARG A 1 788 ? -27.183 10.804 3.775 1.00 50.59 788 ARG A CA 1
ATOM 6290 C C . ARG A 1 788 ? -26.320 10.806 2.547 1.00 50.59 788 ARG A C 1
ATOM 6292 O O . ARG A 1 788 ? -25.164 11.219 2.699 1.00 50.59 788 ARG A O 1
ATOM 6299 N N . PRO A 1 789 ? -26.818 10.322 1.398 1.00 59.56 789 PRO A N 1
ATOM 6300 C CA . PRO A 1 789 ? -26.016 10.277 0.196 1.00 59.56 789 PRO A CA 1
ATOM 6301 C C . PRO A 1 789 ? -25.312 11.621 0.062 1.00 59.56 789 PRO A C 1
ATOM 6303 O O . PRO A 1 789 ? -25.970 12.669 -0.038 1.00 59.56 789 PRO A O 1
ATOM 6306 N N . SER A 1 790 ? -23.992 11.618 0.238 1.00 68.81 790 SER A N 1
ATOM 6307 C CA . SER A 1 790 ? -23.266 12.866 0.397 1.00 68.81 790 SER A CA 1
ATOM 6308 C C . SER A 1 790 ? -23.065 13.396 -1.007 1.00 68.81 790 SER A C 1
ATOM 6310 O O . SER A 1 790 ? -22.329 12.831 -1.809 1.00 68.81 790 SER A O 1
ATOM 6312 N N . ILE A 1 791 ? -23.819 14.440 -1.348 1.00 79.94 791 ILE A N 1
ATOM 6313 C CA . ILE A 1 791 ? -23.727 15.076 -2.656 1.00 79.94 791 ILE A CA 1
ATOM 6314 C C . ILE A 1 791 ? -22.889 16.344 -2.542 1.00 79.94 791 ILE A C 1
ATOM 6316 O O . ILE A 1 791 ? -23.291 17.326 -1.905 1.00 79.94 791 ILE A O 1
ATOM 6320 N N . SER A 1 792 ? -21.714 16.324 -3.165 1.00 85.62 792 SER A N 1
ATOM 6321 C CA . SER A 1 792 ? -20.844 17.493 -3.278 1.00 85.62 792 SER A CA 1
ATOM 6322 C C . SER A 1 792 ? -20.772 17.954 -4.728 1.00 85.62 792 SER A C 1
ATOM 6324 O O . SER A 1 792 ? -20.779 17.141 -5.648 1.00 85.62 792 SER A O 1
ATOM 6326 N N . VAL A 1 793 ? -20.769 19.273 -4.924 1.00 85.56 793 VAL A N 1
ATOM 6327 C CA . VAL A 1 793 ? -20.698 19.905 -6.245 1.00 85.56 793 VAL A CA 1
ATOM 6328 C C . VAL A 1 793 ? -19.542 20.897 -6.242 1.00 85.56 793 VAL A C 1
ATOM 6330 O O . VAL A 1 793 ? -19.602 21.897 -5.524 1.00 85.56 793 VAL A O 1
ATOM 6333 N N . LYS A 1 794 ? -18.457 20.592 -6.961 1.00 87.38 794 LYS A N 1
ATOM 6334 C CA . LYS A 1 794 ? -17.236 21.413 -6.965 1.00 87.38 794 LYS A CA 1
ATOM 6335 C C . LYS A 1 794 ? -16.613 21.507 -8.372 1.00 87.38 794 LYS A C 1
ATOM 6337 O O . LYS A 1 794 ? -16.604 20.517 -9.094 1.00 87.38 794 LYS A O 1
ATOM 6342 N N . PRO A 1 795 ? -16.081 22.674 -8.776 1.00 82.25 795 PRO A N 1
ATOM 6343 C CA . PRO A 1 795 ? -16.336 23.978 -8.166 1.00 82.25 795 PRO A CA 1
ATOM 6344 C C . PRO A 1 795 ? -17.813 24.378 -8.341 1.00 82.25 795 PRO A C 1
ATOM 6346 O O . PRO A 1 795 ? -18.490 23.920 -9.257 1.00 82.25 795 PRO A O 1
ATOM 6349 N N . ASN A 1 796 ? -18.337 25.201 -7.435 1.00 86.56 796 ASN A N 1
ATOM 6350 C CA . ASN A 1 796 ? -19.654 25.819 -7.566 1.00 86.56 796 ASN A CA 1
ATOM 6351 C C . ASN A 1 796 ? -19.618 27.166 -6.822 1.00 86.56 796 ASN A C 1
ATOM 6353 O O . ASN A 1 796 ? -19.652 27.155 -5.591 1.00 86.56 796 ASN A O 1
ATOM 6357 N N . PRO A 1 797 ? -19.496 28.307 -7.522 1.00 90.94 797 PRO A N 1
ATOM 6358 C CA . PRO A 1 797 ? -19.816 28.516 -8.941 1.00 90.94 797 PRO A CA 1
ATOM 6359 C C . PRO A 1 797 ? -18.832 27.857 -9.924 1.00 90.94 797 PRO A C 1
ATOM 6361 O O . PRO A 1 797 ? -17.684 27.606 -9.570 1.00 90.94 797 PRO A O 1
ATOM 6364 N N . PHE A 1 798 ? -19.271 27.575 -11.154 1.00 92.38 798 PHE A N 1
ATOM 6365 C CA . PHE A 1 798 ? -18.444 26.966 -12.207 1.00 92.38 798 PHE A CA 1
ATOM 6366 C C . PHE A 1 798 ? -18.593 27.674 -13.561 1.00 92.38 798 PHE A C 1
ATOM 6368 O O . PHE A 1 798 ? -19.653 28.217 -13.864 1.00 92.38 798 PHE A O 1
ATOM 6375 N N . THR A 1 799 ? -17.549 27.639 -14.396 1.00 84.38 799 THR A N 1
ATOM 6376 C CA . THR A 1 799 ? -17.527 28.247 -15.748 1.00 84.38 799 THR A CA 1
ATOM 6377 C C . THR A 1 799 ? -17.666 27.211 -16.869 1.00 84.38 799 THR A C 1
ATOM 6379 O O . THR A 1 799 ? -18.448 27.377 -17.811 1.00 84.38 799 THR A O 1
ATOM 6382 N N . ASN A 1 800 ? -16.921 26.104 -16.758 1.00 80.94 800 ASN A N 1
ATOM 6383 C CA . ASN A 1 800 ? -16.807 25.087 -17.810 1.00 80.94 800 ASN A CA 1
ATOM 6384 C C . ASN A 1 800 ? -17.281 23.695 -17.382 1.00 80.94 800 ASN A C 1
ATOM 6386 O O . ASN A 1 800 ? -17.901 22.994 -18.180 1.00 80.94 800 ASN A O 1
ATOM 6390 N N . ARG A 1 801 ? -16.998 23.285 -16.141 1.00 89.50 801 ARG A N 1
ATOM 6391 C CA . ARG A 1 801 ? -17.404 21.985 -15.596 1.00 89.50 801 ARG A CA 1
ATOM 6392 C C . ARG A 1 801 ? -17.721 22.097 -14.112 1.00 89.50 801 ARG A C 1
ATOM 6394 O O . ARG A 1 801 ? -17.007 22.793 -13.396 1.00 89.50 801 ARG A O 1
ATOM 6401 N N . VAL A 1 802 ? -18.746 21.383 -13.672 1.00 89.19 802 VAL A N 1
ATOM 6402 C CA . VAL A 1 802 ? -18.970 21.071 -12.262 1.00 89.19 802 VAL A CA 1
ATOM 6403 C C . VAL A 1 802 ? -18.911 19.564 -12.092 1.00 89.19 802 VAL A C 1
ATOM 6405 O O . VAL A 1 802 ? -19.561 18.816 -12.829 1.00 89.19 802 VAL A O 1
ATOM 6408 N N . GLU A 1 803 ? -18.110 19.136 -11.132 1.00 91.12 803 GLU A N 1
ATOM 6409 C CA . GLU A 1 803 ? -18.043 17.755 -10.699 1.00 91.12 803 GLU A CA 1
ATOM 6410 C C . GLU A 1 803 ? -19.093 17.525 -9.617 1.00 91.12 803 GLU A C 1
ATOM 6412 O O . GLU A 1 803 ? -19.219 18.313 -8.678 1.00 91.12 803 GLU A O 1
ATOM 6417 N N . ILE A 1 804 ? -19.864 16.454 -9.763 1.00 89.06 804 ILE A N 1
ATOM 6418 C CA . ILE A 1 804 ? -20.897 16.024 -8.830 1.00 89.06 804 ILE A CA 1
ATOM 6419 C C . ILE A 1 804 ? -20.427 14.696 -8.244 1.00 89.06 804 ILE A C 1
ATOM 6421 O O . ILE A 1 804 ? -20.432 13.685 -8.947 1.00 89.06 804 ILE A O 1
ATOM 6425 N N . ARG A 1 805 ? -20.033 14.686 -6.968 1.00 82.88 805 ARG A N 1
ATOM 6426 C CA . ARG A 1 805 ? -19.689 13.448 -6.251 1.00 82.88 805 ARG A CA 1
ATOM 6427 C C . ARG A 1 805 ? -20.855 12.993 -5.392 1.00 82.88 805 ARG A C 1
ATOM 6429 O O . ARG A 1 805 ? -21.460 13.818 -4.707 1.00 82.88 805 ARG A O 1
ATOM 6436 N N . LEU A 1 806 ? -21.121 11.694 -5.414 1.00 73.31 806 LEU A N 1
ATOM 6437 C CA . LEU A 1 806 ? -22.104 10.989 -4.603 1.00 73.31 806 LEU A CA 1
ATOM 6438 C C . LEU A 1 806 ? -21.374 9.964 -3.727 1.00 73.31 806 LEU A C 1
ATOM 6440 O O . LEU A 1 806 ? -20.845 8.978 -4.239 1.00 73.31 806 LEU A O 1
ATOM 6444 N N . GLY A 1 807 ? -21.352 10.174 -2.413 1.00 65.50 807 GLY A N 1
ATOM 6445 C CA . GLY A 1 807 ? -20.989 9.128 -1.458 1.00 65.50 807 GLY A CA 1
ATOM 6446 C C . GLY A 1 807 ? -22.208 8.261 -1.160 1.00 65.50 807 GLY A C 1
ATOM 6447 O O . GLY A 1 807 ? -23.203 8.775 -0.652 1.00 65.50 807 GLY A O 1
ATOM 6448 N N . MET A 1 808 ? -22.149 6.970 -1.491 1.00 60.03 808 MET A N 1
ATOM 6449 C CA . MET A 1 808 ? -23.203 5.996 -1.195 1.00 60.03 808 MET A CA 1
ATOM 6450 C C . MET A 1 808 ? -22.655 4.920 -0.261 1.00 60.03 808 MET A C 1
ATOM 6452 O O . MET A 1 808 ? -21.706 4.231 -0.622 1.00 60.03 808 MET A O 1
ATOM 6456 N N . TYR A 1 809 ? -23.279 4.760 0.904 1.00 49.50 809 TYR A N 1
ATOM 6457 C CA . TYR A 1 809 ? -22.915 3.730 1.882 1.00 49.50 809 TYR A CA 1
ATOM 6458 C C . TYR A 1 809 ? -24.113 2.867 2.317 1.00 49.50 809 TYR A C 1
ATOM 6460 O O . TYR A 1 809 ? -24.031 2.176 3.324 1.00 49.50 809 TYR A O 1
ATOM 6468 N N . ASP A 1 810 ? -25.219 2.877 1.563 1.00 47.09 810 ASP A N 1
ATOM 6469 C CA . ASP A 1 810 ? -26.347 1.971 1.815 1.00 47.09 810 ASP A CA 1
ATOM 6470 C C . ASP A 1 810 ? -26.299 0.779 0.846 1.00 47.09 810 ASP A C 1
ATOM 6472 O O . ASP A 1 810 ? -26.407 0.934 -0.374 1.00 47.09 810 ASP A O 1
ATOM 6476 N N . VAL A 1 811 ? -26.133 -0.416 1.412 1.00 42.28 811 VAL A N 1
ATOM 6477 C CA . VAL A 1 811 ? -26.038 -1.716 0.731 1.00 42.28 811 VAL A CA 1
ATOM 6478 C C . VAL A 1 811 ? -27.356 -2.197 0.101 1.00 42.28 811 VAL A C 1
ATOM 6480 O O . VAL A 1 811 ? -27.350 -3.229 -0.569 1.00 42.28 811 VAL A O 1
ATOM 6483 N N . ARG A 1 812 ? -28.470 -1.465 0.263 1.00 47.19 812 ARG A N 1
ATOM 6484 C CA . ARG A 1 812 ? -29.818 -1.887 -0.173 1.00 47.19 812 ARG A CA 1
ATOM 6485 C C . ARG A 1 812 ? -30.356 -1.185 -1.433 1.00 47.19 812 ARG A C 1
ATOM 6487 O O . ARG A 1 812 ? -31.399 -1.589 -1.939 1.00 47.19 812 ARG A O 1
ATOM 6494 N N . CYS A 1 813 ? -29.685 -0.158 -1.970 1.00 49.78 813 CYS A N 1
ATOM 6495 C CA . CYS A 1 813 ? -30.152 0.568 -3.168 1.00 49.78 813 CYS A CA 1
ATOM 6496 C C . CYS A 1 813 ? -29.717 -0.109 -4.485 1.00 49.78 813 CYS A C 1
ATOM 6498 O O . CYS A 1 813 ? -28.520 -0.277 -4.726 1.00 49.78 813 CYS A O 1
ATOM 6500 N N . LYS A 1 814 ? -30.663 -0.411 -5.388 1.00 53.91 814 LYS A N 1
ATOM 6501 C CA . LYS A 1 814 ? -30.371 -0.853 -6.766 1.00 53.91 814 LYS A CA 1
ATOM 6502 C C . LYS A 1 814 ? -30.182 0.356 -7.699 1.00 53.91 814 LYS A C 1
ATOM 6504 O O . LYS A 1 814 ? -30.772 1.412 -7.487 1.00 53.91 814 LYS A O 1
ATOM 6509 N N . MET A 1 815 ? -29.370 0.223 -8.758 1.00 55.19 815 MET A N 1
ATOM 6510 C CA . MET A 1 815 ? -29.075 1.317 -9.717 1.00 55.19 815 MET A CA 1
ATOM 6511 C C . MET A 1 815 ? -30.332 1.890 -10.396 1.00 55.19 815 MET A C 1
ATOM 6513 O O . MET A 1 815 ? -30.373 3.073 -10.723 1.00 55.19 815 MET A O 1
ATOM 6517 N N . GLU A 1 816 ? -31.356 1.060 -10.582 1.00 56.59 816 GLU A N 1
ATOM 6518 C CA . GLU A 1 816 ? -32.652 1.422 -11.170 1.00 56.59 816 GLU A CA 1
ATOM 6519 C C . GLU A 1 816 ? -33.491 2.379 -10.299 1.00 56.59 816 GLU A C 1
ATOM 6521 O O . GLU A 1 816 ? -34.373 3.067 -10.815 1.00 56.59 816 GLU A O 1
ATOM 6526 N N . ASP A 1 817 ? -33.156 2.522 -9.012 1.00 65.06 817 ASP A N 1
ATOM 6527 C CA . ASP A 1 817 ? -33.860 3.396 -8.065 1.00 65.06 817 ASP A CA 1
ATOM 6528 C C . ASP A 1 817 ? -33.267 4.815 -7.967 1.00 65.06 817 ASP A C 1
ATOM 6530 O O . ASP A 1 817 ? -33.782 5.657 -7.215 1.00 65.06 817 ASP A O 1
ATOM 6534 N N . ILE A 1 818 ? -32.191 5.103 -8.716 1.00 73.25 818 ILE A N 1
ATOM 6535 C CA . ILE A 1 818 ? -31.424 6.355 -8.645 1.00 73.25 818 ILE A CA 1
ATOM 6536 C C . ILE A 1 818 ? -31.638 7.197 -9.906 1.00 73.25 818 ILE A C 1
ATOM 6538 O O . ILE A 1 818 ? -31.315 6.784 -11.014 1.00 73.25 818 ILE A O 1
ATOM 6542 N N . SER A 1 819 ? -32.106 8.437 -9.742 1.00 82.38 819 SER A N 1
ATOM 6543 C CA . SER A 1 819 ? -32.190 9.409 -10.841 1.00 82.38 819 SER A CA 1
ATOM 6544 C C . SER A 1 819 ? -31.487 10.714 -10.484 1.00 82.38 819 SER A C 1
ATOM 6546 O O . SER A 1 819 ? -31.793 11.311 -9.447 1.00 82.38 819 SER A O 1
ATOM 6548 N N . LEU A 1 820 ? -30.605 11.190 -11.366 1.00 88.38 820 LEU A N 1
ATOM 6549 C CA . LEU A 1 820 ? -29.878 12.449 -11.217 1.00 88.38 820 LEU A CA 1
ATOM 6550 C C . LEU A 1 820 ? -30.185 13.376 -12.403 1.00 88.38 820 LEU A C 1
ATOM 6552 O O . LEU A 1 820 ? -29.827 13.092 -13.544 1.00 88.38 820 LEU A O 1
ATOM 6556 N N . LYS A 1 821 ? -30.879 14.490 -12.148 1.00 93.19 821 LYS A N 1
ATOM 6557 C CA . LYS A 1 821 ? -31.415 15.386 -13.190 1.00 93.19 821 LYS A CA 1
ATOM 6558 C C . LYS A 1 821 ? -31.118 16.846 -12.887 1.00 93.19 821 LYS A C 1
ATOM 6560 O O . LYS A 1 821 ? -31.186 17.270 -11.741 1.00 93.19 821 LYS A O 1
ATOM 6565 N N . ILE A 1 822 ? -30.840 17.634 -13.916 1.00 94.12 822 ILE A N 1
ATOM 6566 C CA . ILE A 1 822 ? -30.600 19.077 -13.821 1.00 94.12 822 ILE A CA 1
ATOM 6567 C C . ILE A 1 822 ? -31.802 19.821 -14.389 1.00 94.12 822 ILE A C 1
ATOM 6569 O O . ILE A 1 822 ? -32.293 19.471 -15.461 1.00 94.12 822 ILE A O 1
ATOM 6573 N N . TYR A 1 823 ? -32.243 20.860 -13.686 1.00 95.12 823 TYR A N 1
ATOM 6574 C CA . TYR A 1 823 ? -33.374 21.710 -14.045 1.00 95.12 823 TYR A CA 1
ATOM 6575 C C . TYR A 1 823 ? -32.969 23.184 -14.098 1.00 95.12 823 TYR A C 1
ATOM 6577 O O . TYR A 1 823 ? -32.058 23.606 -13.384 1.00 95.12 823 TYR A O 1
ATOM 6585 N N . ASP A 1 824 ? -33.656 23.967 -14.925 1.00 92.44 824 ASP A N 1
ATOM 6586 C CA . ASP A 1 824 ? -33.563 25.429 -14.902 1.00 92.44 824 ASP A CA 1
ATOM 6587 C C . ASP A 1 824 ? -34.487 26.049 -13.832 1.00 92.44 824 ASP A C 1
ATOM 6589 O O . ASP A 1 824 ? -35.234 25.349 -13.142 1.00 92.44 824 ASP A O 1
ATOM 6593 N N . VAL A 1 825 ? -34.445 27.378 -13.688 1.00 91.00 825 VAL A N 1
ATOM 6594 C CA . VAL A 1 825 ? -35.285 28.125 -12.729 1.00 91.00 825 VAL A CA 1
ATOM 6595 C C . VAL A 1 825 ? -36.790 28.032 -13.006 1.00 91.00 825 VAL A C 1
ATOM 6597 O O . VAL A 1 825 ? -37.580 28.261 -12.097 1.00 91.00 825 VAL A O 1
ATOM 6600 N N . ALA A 1 826 ? -37.194 27.670 -14.228 1.00 87.94 826 ALA A N 1
ATOM 6601 C CA . ALA A 1 826 ? -38.591 27.453 -14.605 1.00 87.94 826 ALA A CA 1
ATOM 6602 C C . ALA A 1 826 ? -39.047 26.001 -14.355 1.00 87.94 826 ALA A C 1
ATOM 6604 O O . ALA A 1 826 ? -40.183 25.646 -14.664 1.00 87.94 826 ALA A O 1
ATOM 6605 N N . GLY A 1 827 ? -38.169 25.144 -13.818 1.00 85.00 827 GLY A N 1
ATOM 6606 C CA . GLY A 1 827 ? -38.459 23.737 -13.547 1.00 85.00 827 GLY A CA 1
ATOM 6607 C C . GLY A 1 827 ? -38.389 22.833 -14.780 1.00 85.00 827 GLY A C 1
ATOM 6608 O O . GLY A 1 827 ? -38.791 21.671 -14.701 1.00 85.00 827 GLY A O 1
ATOM 6609 N N . ARG A 1 828 ? -37.860 23.314 -15.912 1.00 88.38 828 ARG A N 1
ATOM 6610 C CA . ARG A 1 828 ? -37.681 22.504 -17.125 1.00 88.38 828 ARG A CA 1
ATOM 6611 C C . ARG A 1 828 ? -36.421 21.653 -17.001 1.00 88.38 828 ARG A C 1
ATOM 6613 O O . ARG A 1 828 ? -35.380 22.138 -16.562 1.00 88.38 828 ARG A O 1
ATOM 6620 N N . MET A 1 829 ? -36.505 20.379 -17.389 1.00 93.31 829 MET A N 1
ATOM 6621 C CA . MET A 1 829 ? -35.366 19.457 -17.343 1.00 93.31 829 MET A CA 1
ATOM 6622 C C . MET A 1 829 ? -34.342 19.812 -18.429 1.00 93.31 829 MET A C 1
ATOM 6624 O O . MET A 1 829 ? -34.650 19.787 -19.619 1.00 93.31 829 MET A O 1
ATOM 6628 N N . VAL A 1 830 ? -33.118 20.109 -18.004 1.00 93.50 830 VAL A N 1
ATOM 6629 C CA . VAL A 1 830 ? -31.978 20.475 -18.853 1.00 93.50 830 VAL A CA 1
ATOM 6630 C C . VAL A 1 830 ? -31.213 19.232 -19.299 1.00 93.50 830 VAL A C 1
ATOM 6632 O O . VAL A 1 830 ? -30.904 19.091 -20.484 1.00 93.50 830 VAL A O 1
ATOM 6635 N N . LYS A 1 831 ? -30.899 18.329 -18.361 1.00 90.38 831 LYS A N 1
ATOM 6636 C CA . LYS A 1 831 ? -30.130 17.108 -18.633 1.00 90.38 831 LYS A CA 1
ATOM 6637 C C . LYS A 1 831 ? -30.344 16.046 -17.553 1.00 90.38 831 LYS A C 1
ATOM 6639 O O . LYS A 1 831 ? -30.424 16.379 -16.375 1.00 90.38 831 LYS A O 1
ATOM 6644 N N . GLU A 1 832 ? -30.393 14.784 -17.959 1.00 90.50 832 GLU A N 1
ATOM 6645 C CA . GLU A 1 832 ? -30.285 13.618 -17.076 1.00 90.50 832 GLU A CA 1
ATOM 6646 C C . GLU A 1 832 ? -28.843 13.098 -17.102 1.00 90.50 832 GLU A C 1
ATOM 6648 O O . GLU A 1 832 ? -28.192 13.103 -18.150 1.00 90.50 832 GLU A O 1
ATOM 6653 N N . LEU A 1 833 ? -28.321 12.742 -15.931 1.00 85.50 833 LEU A N 1
ATOM 6654 C CA . LEU A 1 833 ? -26.946 12.312 -15.725 1.00 85.50 833 LEU A CA 1
ATOM 6655 C C . LEU A 1 833 ? -26.932 10.823 -15.373 1.00 85.50 833 LEU A C 1
ATOM 6657 O O . LEU A 1 833 ? -27.505 10.422 -14.363 1.00 85.50 833 LEU A O 1
ATOM 6661 N N . SER A 1 834 ? -26.269 10.019 -16.201 1.00 74.94 834 SER A N 1
ATOM 6662 C CA . SER A 1 834 ? -26.102 8.582 -15.972 1.00 74.94 834 SER A CA 1
ATOM 6663 C C . SER A 1 834 ? -24.922 8.314 -15.037 1.00 74.94 834 SER A C 1
ATOM 6665 O O . SER A 1 834 ? -23.862 8.923 -15.185 1.00 74.94 834 SER A O 1
ATOM 6667 N N . LEU A 1 835 ? -25.106 7.391 -14.094 1.00 67.44 835 LEU A N 1
ATOM 6668 C CA . LEU A 1 835 ? -24.055 6.884 -13.210 1.00 67.44 835 LEU A CA 1
ATOM 6669 C C . LEU A 1 835 ? -23.439 5.624 -13.838 1.00 67.44 835 LEU A C 1
ATOM 6671 O O . LEU A 1 835 ? -24.173 4.765 -14.321 1.00 67.44 835 LEU A O 1
ATOM 6675 N N . SER A 1 836 ? -22.110 5.503 -13.852 1.00 53.69 836 SER A N 1
ATOM 6676 C CA . SER A 1 836 ? -21.429 4.255 -14.232 1.00 53.69 836 SER A CA 1
ATOM 6677 C C . SER A 1 836 ? -21.604 3.205 -13.128 1.00 53.69 836 SER A C 1
ATOM 6679 O O . SER A 1 836 ? -21.629 3.563 -11.955 1.00 53.69 836 SER A O 1
ATOM 6681 N N . THR A 1 837 ? -21.736 1.927 -13.498 1.00 48.03 837 THR A N 1
ATOM 6682 C CA . THR A 1 837 ? -21.976 0.762 -12.618 1.00 48.03 837 THR A CA 1
ATOM 6683 C C . THR A 1 837 ? -21.313 0.862 -11.239 1.00 48.03 837 THR A C 1
ATOM 6685 O O . THR A 1 837 ? -20.089 0.794 -11.125 1.00 48.03 837 THR A O 1
ATOM 6688 N N . ALA A 1 838 ? -22.133 0.987 -10.191 1.00 41.66 838 ALA A N 1
ATOM 6689 C CA . ALA A 1 838 ? -21.691 1.008 -8.803 1.00 41.66 838 ALA A CA 1
ATOM 6690 C C . ALA A 1 838 ? -21.179 -0.381 -8.379 1.00 41.66 838 ALA A C 1
ATOM 6692 O O . ALA A 1 838 ? -21.960 -1.319 -8.237 1.00 41.66 838 ALA A O 1
ATOM 6693 N N . LYS A 1 839 ? -19.868 -0.520 -8.151 1.00 38.84 839 LYS A N 1
ATOM 6694 C CA . LYS A 1 839 ? -19.334 -1.581 -7.281 1.00 38.84 839 LYS A CA 1
ATOM 6695 C C . LYS A 1 839 ? -19.344 -1.071 -5.832 1.00 38.84 839 LYS A C 1
ATOM 6697 O O . LYS A 1 839 ? -19.109 0.117 -5.604 1.00 38.84 839 LYS A O 1
ATOM 6702 N N . ARG A 1 840 ? -19.648 -1.966 -4.880 1.00 38.12 840 ARG A N 1
ATOM 6703 C CA . ARG A 1 840 ? -19.703 -1.721 -3.420 1.00 38.12 840 ARG A CA 1
ATOM 6704 C C . ARG A 1 840 ? -18.557 -0.805 -2.946 1.00 38.12 840 ARG A C 1
ATOM 6706 O O . ARG A 1 840 ? -17.409 -1.039 -3.303 1.00 38.12 840 ARG A O 1
ATOM 6713 N N . GLY A 1 841 ? -18.870 0.205 -2.127 1.00 41.38 841 GLY A N 1
ATOM 6714 C CA . GLY A 1 841 ? -17.876 0.978 -1.363 1.00 41.38 841 GLY A CA 1
ATOM 6715 C C . GLY A 1 841 ? -17.123 2.111 -2.082 1.00 41.38 841 GLY A C 1
ATOM 6716 O O . GLY A 1 841 ? -16.182 2.643 -1.502 1.00 41.38 841 GLY A O 1
ATOM 6717 N N . ARG A 1 842 ? -17.493 2.526 -3.307 1.00 46.47 842 ARG A N 1
ATOM 6718 C CA . ARG A 1 842 ? -16.846 3.660 -4.014 1.00 46.47 842 ARG A CA 1
ATOM 6719 C C . ARG A 1 842 ? -17.722 4.920 -4.095 1.00 46.47 842 ARG A C 1
ATOM 6721 O O . ARG A 1 842 ? -18.931 4.837 -4.301 1.00 46.47 842 ARG A O 1
ATOM 6728 N N . GLN A 1 843 ? -17.093 6.100 -4.002 1.00 53.25 843 GLN A N 1
ATOM 6729 C CA . GLN A 1 843 ? -17.710 7.386 -4.368 1.00 53.25 843 GLN A CA 1
ATOM 6730 C C . GLN A 1 843 ? -17.978 7.423 -5.882 1.00 53.25 843 GLN A C 1
ATOM 6732 O O . GLN A 1 843 ? -17.074 7.176 -6.678 1.00 53.25 843 GLN A O 1
ATOM 6737 N N . ASN A 1 844 ? -19.206 7.753 -6.289 1.00 67.12 844 ASN A N 1
ATOM 6738 C CA . ASN A 1 844 ? -19.569 7.908 -7.699 1.00 67.12 844 ASN A CA 1
ATOM 6739 C C . ASN A 1 844 ? -19.408 9.370 -8.126 1.00 67.12 844 ASN A C 1
ATOM 6741 O O . ASN A 1 844 ? -20.002 10.261 -7.518 1.00 67.12 844 ASN A O 1
ATOM 6745 N N . THR A 1 845 ? -18.659 9.619 -9.199 1.00 72.75 845 THR A N 1
ATOM 6746 C CA . THR A 1 845 ? -18.382 10.973 -9.698 1.00 72.75 845 THR A CA 1
ATOM 6747 C C . THR A 1 845 ? -18.954 11.162 -11.098 1.00 72.75 845 THR A C 1
ATOM 6749 O O . THR A 1 845 ? -18.683 10.370 -11.997 1.00 72.75 845 THR A O 1
ATOM 6752 N N . VAL A 1 846 ? -19.729 12.232 -11.307 1.00 84.75 846 VAL A N 1
ATOM 6753 C CA . VAL A 1 846 ? -20.279 12.610 -12.618 1.00 84.75 846 VAL A CA 1
ATOM 6754 C C . VAL A 1 846 ? -19.979 14.070 -12.923 1.00 84.75 846 VAL A C 1
ATOM 6756 O O . VAL A 1 846 ? -20.208 14.953 -12.102 1.00 84.75 846 VAL A O 1
ATOM 6759 N N . ASN A 1 847 ? -19.521 14.342 -14.142 1.00 86.25 847 ASN A N 1
ATOM 6760 C CA . ASN A 1 847 ? -19.225 15.694 -14.601 1.00 86.25 847 ASN A CA 1
ATOM 6761 C C . ASN A 1 847 ? -20.368 16.280 -15.436 1.00 86.25 847 ASN A C 1
ATOM 6763 O O . ASN A 1 847 ? -20.861 15.656 -16.381 1.00 86.25 847 ASN A O 1
ATOM 6767 N N . TRP A 1 848 ? -20.741 17.530 -15.148 1.00 92.06 848 TRP A N 1
ATOM 6768 C CA . TRP A 1 848 ? -21.607 18.323 -16.015 1.00 92.06 848 TRP A CA 1
ATOM 6769 C C . TRP A 1 848 ? -20.868 19.532 -16.590 1.00 92.06 848 TRP A C 1
ATOM 6771 O O . TRP A 1 848 ? -20.416 20.416 -15.870 1.00 92.06 848 TRP A O 1
ATOM 6781 N N . TYR A 1 849 ? -20.805 19.596 -17.919 1.00 90.19 849 TYR A N 1
ATOM 6782 C CA . TYR A 1 849 ? -20.089 20.633 -18.671 1.00 90.19 849 TYR A CA 1
ATOM 6783 C C . TYR A 1 849 ? -20.983 21.809 -19.103 1.00 90.19 849 TYR A C 1
ATOM 6785 O O . TYR A 1 849 ? -20.776 22.393 -20.167 1.00 90.19 849 TYR A O 1
ATOM 6793 N N . GLY A 1 850 ? -22.056 22.098 -18.356 1.00 89.50 850 GLY A N 1
ATOM 6794 C CA . GLY A 1 850 ? -22.991 23.180 -18.697 1.00 89.50 850 GLY A CA 1
ATOM 6795 C C . GLY A 1 850 ? -23.674 22.996 -20.060 1.00 89.50 850 GLY A C 1
ATOM 6796 O O . GLY A 1 850 ? -23.838 23.957 -20.811 1.00 89.50 850 GLY A O 1
ATOM 6797 N N . ARG A 1 851 ? -24.026 21.756 -20.426 1.00 90.06 851 ARG A N 1
ATOM 6798 C CA . ARG A 1 851 ? -24.709 21.426 -21.692 1.00 90.06 851 ARG A CA 1
ATOM 6799 C C . ARG A 1 851 ? -26.051 20.746 -21.450 1.00 90.06 851 ARG A C 1
ATOM 6801 O O . ARG A 1 851 ? -26.158 19.926 -20.536 1.00 90.06 851 ARG A O 1
ATOM 6808 N N . ASP A 1 852 ? -27.042 21.059 -22.275 1.00 90.38 852 ASP A N 1
ATOM 6809 C CA . ASP A 1 852 ? -28.359 20.418 -22.254 1.00 90.38 852 ASP A CA 1
ATOM 6810 C C . ASP A 1 852 ? -28.345 19.017 -22.908 1.00 90.38 852 ASP A C 1
ATOM 6812 O O . ASP A 1 852 ? -27.305 18.512 -23.350 1.00 90.38 852 ASP A O 1
ATOM 6816 N N . LYS A 1 853 ? -29.516 18.371 -22.964 1.00 87.12 853 LYS A N 1
ATOM 6817 C CA . LYS A 1 853 ? -29.725 17.070 -23.623 1.00 87.12 853 LYS A CA 1
ATOM 6818 C C . LYS A 1 853 ? -29.364 17.044 -25.118 1.00 87.12 853 LYS A C 1
ATOM 6820 O O . LYS A 1 853 ? -29.010 15.988 -25.626 1.00 87.12 853 LYS A O 1
ATOM 6825 N N . ASN A 1 854 ? -29.382 18.191 -25.797 1.00 86.94 854 ASN A N 1
ATOM 6826 C CA . ASN A 1 854 ? -29.025 18.338 -27.212 1.00 86.94 854 ASN A CA 1
ATOM 6827 C C . ASN A 1 854 ? -27.548 18.739 -27.397 1.00 86.94 854 ASN A C 1
ATOM 6829 O O . ASN A 1 854 ? -27.146 19.167 -28.477 1.00 86.94 854 ASN A O 1
ATOM 6833 N N . ARG A 1 855 ? -26.727 18.620 -26.339 1.00 80.94 855 ARG A N 1
ATOM 6834 C CA . ARG A 1 855 ? -25.302 18.998 -26.292 1.00 80.94 855 ARG A CA 1
ATOM 6835 C C . ARG A 1 855 ? -25.038 20.499 -26.501 1.00 80.94 855 ARG A C 1
ATOM 6837 O O . ARG A 1 855 ? -23.875 20.890 -26.652 1.00 80.94 855 ARG A O 1
ATOM 6844 N N . LYS A 1 856 ? -26.059 21.361 -26.439 1.00 86.25 856 LYS A N 1
ATOM 6845 C CA . LYS A 1 856 ? -25.909 22.819 -26.562 1.00 86.25 856 LYS A CA 1
ATOM 6846 C C . LYS A 1 856 ? -25.528 23.431 -25.213 1.00 86.25 856 LYS A C 1
ATOM 6848 O O . LYS A 1 856 ? -26.014 22.993 -24.173 1.00 86.25 856 LYS A O 1
ATOM 6853 N N . ARG A 1 857 ? -24.628 24.425 -25.215 1.00 88.25 857 ARG A N 1
ATOM 6854 C CA . ARG A 1 857 ? -24.201 25.127 -23.991 1.00 88.25 857 ARG A CA 1
ATOM 6855 C C . ARG A 1 857 ? -25.368 25.939 -23.425 1.00 88.25 857 ARG A C 1
ATOM 6857 O O . ARG A 1 857 ? -26.039 26.646 -24.176 1.00 88.25 857 ARG A O 1
ATOM 6864 N N . VAL A 1 858 ? -25.600 25.825 -22.122 1.00 90.69 858 VAL A N 1
ATOM 6865 C CA . VAL A 1 858 ? -26.649 26.568 -21.416 1.00 90.69 858 VAL A CA 1
ATOM 6866 C C . VAL A 1 858 ? -26.146 27.962 -21.024 1.00 90.69 858 VAL A C 1
ATOM 6868 O O . VAL A 1 858 ? -24.938 28.201 -20.970 1.00 90.69 858 VAL A O 1
ATOM 6871 N N . SER A 1 859 ? -27.052 28.914 -20.795 1.00 90.56 859 SER A N 1
ATOM 6872 C CA . SER A 1 859 ? -26.684 30.277 -20.392 1.00 90.56 859 SER A CA 1
ATOM 6873 C C . SER A 1 859 ? -26.116 30.313 -18.970 1.00 90.56 859 SER A C 1
ATOM 6875 O O . SER A 1 859 ? -26.506 29.505 -18.127 1.00 90.56 859 SER A O 1
ATOM 6877 N N . ALA A 1 860 ? -25.252 31.287 -18.668 1.00 91.06 860 ALA A N 1
ATOM 6878 C CA . ALA A 1 860 ? -24.886 31.583 -17.283 1.00 91.06 860 ALA A CA 1
ATOM 6879 C C . ALA A 1 860 ? -26.154 31.872 -16.460 1.00 91.06 860 ALA A C 1
ATOM 6881 O O . ALA A 1 860 ? -27.085 32.517 -16.949 1.00 91.06 860 ALA A O 1
ATOM 6882 N N . GLY A 1 861 ? -26.218 31.349 -15.241 1.00 89.25 861 GLY A N 1
ATOM 6883 C CA . GLY A 1 861 ? -27.424 31.389 -14.427 1.00 89.25 861 GLY A CA 1
ATOM 6884 C C . GLY A 1 861 ? -27.482 30.289 -13.374 1.00 89.25 861 GLY A C 1
ATOM 6885 O O . GLY A 1 861 ? -26.539 29.521 -13.171 1.00 89.25 861 GLY A O 1
ATOM 6886 N N . VAL A 1 862 ? -28.615 30.242 -12.678 1.00 93.94 862 VAL A N 1
ATOM 6887 C CA . VAL A 1 862 ? -28.884 29.271 -11.615 1.00 93.94 862 VAL A CA 1
ATOM 6888 C C . VAL A 1 862 ? -29.560 28.031 -12.195 1.00 93.94 862 VAL A C 1
ATOM 6890 O O . VAL A 1 862 ? -30.544 28.135 -12.922 1.00 93.94 862 VAL A O 1
ATOM 6893 N N . TYR A 1 863 ? -29.062 26.862 -11.810 1.00 94.25 863 TYR A N 1
ATOM 6894 C CA . TYR A 1 863 ? -29.629 25.555 -12.125 1.00 94.25 863 TYR A CA 1
ATOM 6895 C C . TYR A 1 863 ? -29.820 24.741 -10.845 1.00 94.25 863 TYR A C 1
ATOM 6897 O O . TYR A 1 863 ? -29.202 25.013 -9.814 1.00 94.25 863 TYR A O 1
ATOM 6905 N N . PHE A 1 864 ? -30.666 23.718 -10.913 1.00 95.00 864 PHE A N 1
ATOM 6906 C CA . PHE A 1 864 ? -30.977 22.845 -9.787 1.00 95.00 864 PHE A CA 1
ATOM 6907 C C . PHE A 1 864 ? -30.719 21.390 -10.150 1.00 95.00 864 PHE A C 1
ATOM 6909 O O . PHE A 1 864 ? -31.405 20.813 -10.992 1.00 95.00 864 PHE A O 1
ATOM 6916 N N . LEU A 1 865 ? -29.740 20.789 -9.487 1.00 94.06 865 LEU A N 1
ATOM 6917 C CA . LEU A 1 865 ? -29.468 19.363 -9.543 1.00 94.06 865 LEU A CA 1
ATOM 6918 C C . LEU A 1 865 ? -30.387 18.643 -8.560 1.00 94.06 865 LEU A C 1
ATOM 6920 O O . LEU A 1 865 ? -30.292 18.889 -7.362 1.00 94.06 865 LEU A O 1
ATOM 6924 N N . LYS A 1 866 ? -31.252 17.756 -9.044 1.00 91.25 866 LYS A N 1
ATOM 6925 C CA . LYS A 1 866 ? -32.121 16.902 -8.233 1.00 91.25 866 LYS A CA 1
ATOM 6926 C C . LYS A 1 866 ? -31.630 15.463 -8.286 1.00 91.25 866 LYS A C 1
ATOM 6928 O O . LYS A 1 866 ? -31.576 14.869 -9.362 1.00 91.25 866 LYS A O 1
ATOM 6933 N N . LEU A 1 867 ? -31.328 14.913 -7.119 1.00 86.06 867 LEU A N 1
ATOM 6934 C CA . LEU A 1 867 ? -31.099 13.490 -6.904 1.00 86.06 867 LEU A CA 1
ATOM 6935 C C . LEU A 1 867 ? -32.353 12.894 -6.260 1.00 86.06 867 LEU A C 1
ATOM 6937 O O . LEU A 1 867 ? -32.876 13.447 -5.288 1.00 86.06 867 LEU A O 1
ATOM 6941 N N . LYS A 1 868 ? -32.822 11.770 -6.798 1.00 81.25 868 LYS A N 1
ATOM 6942 C CA . LYS A 1 868 ? -33.868 10.928 -6.210 1.00 81.25 868 LYS A CA 1
ATOM 6943 C C . LYS A 1 868 ? -33.304 9.521 -6.045 1.00 81.25 868 LYS A C 1
ATOM 6945 O O . LYS A 1 868 ? -32.768 8.992 -7.012 1.00 81.25 868 LYS A O 1
ATOM 6950 N N . MET A 1 869 ? -33.431 8.957 -4.849 1.00 71.50 869 MET A N 1
ATOM 6951 C CA . MET A 1 869 ? -33.020 7.593 -4.504 1.00 71.50 869 MET A CA 1
ATOM 6952 C C . MET A 1 869 ? -34.104 6.991 -3.609 1.00 71.50 869 MET A C 1
ATOM 6954 O O . MET A 1 869 ? -34.232 7.403 -2.458 1.00 71.50 869 MET A O 1
ATOM 6958 N N . GLY A 1 870 ? -34.954 6.108 -4.138 1.00 70.06 870 GLY A N 1
ATOM 6959 C CA . GLY A 1 870 ? -36.123 5.618 -3.394 1.00 70.06 870 GLY A CA 1
ATOM 6960 C C . GLY A 1 870 ? -36.995 6.765 -2.840 1.00 70.06 870 GLY A C 1
ATOM 6961 O O . GLY A 1 870 ? -37.549 7.564 -3.609 1.00 70.06 870 GLY A O 1
ATOM 6962 N N . LYS A 1 871 ? -37.099 6.868 -1.502 1.00 64.25 871 LYS A N 1
ATOM 6963 C CA . LYS A 1 871 ? -37.805 7.955 -0.786 1.00 64.25 871 LYS A CA 1
ATOM 6964 C C . LYS A 1 871 ? -36.961 9.233 -0.595 1.00 64.25 871 LYS A C 1
ATOM 6966 O O . LYS A 1 871 ? -37.540 10.303 -0.408 1.00 64.25 871 LYS A O 1
ATOM 6971 N N . TYR A 1 872 ? -35.631 9.167 -0.702 1.00 69.56 872 TYR A N 1
ATOM 6972 C CA . TYR A 1 872 ? -34.730 10.311 -0.520 1.00 69.56 872 TYR A CA 1
ATOM 6973 C C . TYR A 1 872 ? -34.737 11.247 -1.737 1.00 69.56 872 TYR A C 1
ATOM 6975 O O . TYR A 1 872 ? -34.635 10.815 -2.891 1.00 69.56 872 TYR A O 1
ATOM 6983 N N . ARG A 1 873 ? -34.839 12.557 -1.481 1.00 79.44 873 ARG A N 1
ATOM 6984 C CA . ARG A 1 873 ? -34.765 13.614 -2.500 1.00 79.44 873 ARG A CA 1
ATOM 6985 C C . ARG A 1 873 ? -33.884 14.751 -2.006 1.00 79.44 873 ARG A C 1
ATOM 6987 O O . ARG A 1 873 ? -34.183 15.357 -0.983 1.00 79.44 873 ARG A O 1
ATOM 6994 N N . VAL A 1 874 ? -32.855 15.105 -2.770 1.00 85.31 874 VAL A N 1
ATOM 6995 C CA . VAL A 1 874 ? -32.021 16.281 -2.483 1.00 85.31 874 VAL A CA 1
ATOM 6996 C C . VAL A 1 874 ? -31.892 17.154 -3.720 1.00 85.31 874 VAL A C 1
ATOM 6998 O O . VAL A 1 874 ? -31.761 16.663 -4.841 1.00 85.31 874 VAL A O 1
ATOM 7001 N N . THR A 1 875 ? -31.952 18.468 -3.508 1.00 89.50 875 THR A N 1
ATOM 7002 C CA . THR A 1 875 ? -31.724 19.468 -4.552 1.00 89.50 875 THR A CA 1
ATOM 7003 C C . THR A 1 875 ? -30.493 20.298 -4.200 1.00 89.50 875 THR A C 1
ATOM 7005 O O . THR A 1 875 ? -30.427 20.867 -3.112 1.00 89.50 875 THR A O 1
ATOM 7008 N N . LYS A 1 876 ? -29.518 20.392 -5.107 1.00 91.56 876 LYS A N 1
ATOM 7009 C CA . LYS A 1 876 ? -28.360 21.289 -4.986 1.00 91.56 876 LYS A CA 1
ATOM 7010 C C . LYS A 1 876 ? -28.437 22.390 -6.036 1.00 91.56 876 LYS A C 1
ATOM 7012 O O . LYS A 1 876 ? -28.706 22.132 -7.208 1.00 91.56 876 LYS A O 1
ATOM 7017 N N . LYS A 1 877 ? -28.184 23.627 -5.610 1.00 93.69 877 LYS A N 1
ATOM 7018 C CA . LYS A 1 877 ? -28.029 24.774 -6.507 1.00 93.69 877 LYS A CA 1
ATOM 7019 C C . LYS A 1 877 ? -26.702 24.647 -7.251 1.00 93.69 877 LYS A C 1
ATOM 7021 O O . LYS A 1 877 ? -25.678 24.437 -6.614 1.00 93.69 877 LYS A O 1
ATOM 7026 N N . LEU A 1 878 ? -26.717 24.826 -8.563 1.00 93.06 878 LEU A N 1
ATOM 7027 C CA . LEU A 1 878 ? -25.543 24.952 -9.420 1.00 93.06 878 LEU A CA 1
ATOM 7028 C C . LEU A 1 878 ? -25.530 26.374 -9.991 1.00 93.06 878 LEU A C 1
ATOM 7030 O O . LEU A 1 878 ? -26.519 26.801 -10.587 1.00 93.06 878 LEU A O 1
ATOM 7034 N N . LEU A 1 879 ? -24.446 27.119 -9.793 1.00 94.38 879 LEU A N 1
ATOM 7035 C CA . LEU A 1 879 ? -24.280 28.463 -10.337 1.00 94.38 879 LEU A CA 1
ATOM 7036 C C . LEU A 1 879 ? -23.279 28.421 -11.488 1.00 94.38 879 LEU A C 1
ATOM 7038 O O . LEU A 1 879 ? -22.078 28.288 -11.262 1.00 94.38 879 LEU A O 1
ATOM 7042 N N . MET A 1 880 ? -23.784 28.542 -12.713 1.00 89.19 880 MET A N 1
ATOM 7043 C CA . MET A 1 880 ? -22.940 28.677 -13.893 1.00 89.19 880 MET A CA 1
ATOM 7044 C C . MET A 1 880 ? -22.641 30.156 -14.127 1.00 89.19 880 MET A C 1
ATOM 7046 O O . MET A 1 880 ? -23.565 30.954 -14.297 1.00 89.19 880 MET A O 1
ATOM 7050 N N . ILE A 1 881 ? -21.366 30.513 -14.155 1.00 88.75 881 ILE A N 1
ATOM 7051 C CA . ILE A 1 881 ? -20.880 31.860 -14.474 1.00 88.75 881 ILE A CA 1
ATOM 7052 C C . ILE A 1 881 ? -20.148 31.841 -15.822 1.00 88.75 881 ILE A C 1
ATOM 7054 O O . ILE A 1 881 ? -19.861 30.767 -16.353 1.00 88.75 881 ILE A O 1
ATOM 7058 N N . LYS A 1 882 ? -19.957 33.017 -16.426 1.00 77.88 882 LYS A N 1
ATOM 7059 C CA . LYS A 1 882 ? -19.319 33.137 -17.746 1.00 77.88 882 LYS A CA 1
ATOM 7060 C C . LYS A 1 882 ? -17.834 32.821 -17.699 1.00 77.88 882 LYS A C 1
ATOM 7062 O O . LYS A 1 882 ? -17.196 33.232 -16.707 1.00 77.88 882 LYS A O 1
#

pLDDT: mean 88.14, std 14.48, range [25.94, 98.75]

Radius of gyration: 37.64 Å; chains: 1; bounding box: 88×73×109 Å

Sequence (882 aa):
MKKIIFVIIILLLFGNLFSLPLWETEDFIRAEYEKRPESVFQEQIPQPGPEWQRWSYIHQFFKTCDFIKGLQVSDSASPDFGGMIEGENAMNVIETDNTQEAIWVWSRYKELTGDTTYDKNIRRAWIYVLSHPAYNEEGTESDYYRVWNCGLALFAEGKYREVTGDSSFIDYADSCIGYMFHHPLPFTGVSGYYERLHPKTTSLAAGMLYQYGKKNNIPECIDTALVYGERVIAWLESNPGINLNDEIWAMSGGTAVWGIARSLFEEDSLRGVEWLYTYIPFMKYLAPQGQWNNSWNIWYANAYNFSGRIMKVHRYRLYHHSLTDSLLVQDRDNDGGVPPTKGDSQNGDHSWISTYMVFMGFEGLMDSIRDFDVGVMKVLSPIEKQIFLPFDTLDVSLLCANYGLMSLNSVPISISSPFNFDSTISLALGAVDTITFHTQWVPPDTGRFSFHAFTQLSNDERISNDTSKADFRVRELRIVSGVVKDRITSSPIEAALFFTIRGDLGQNFFASVETDSLTGEYSVALFDSIFSIEVQPELPYPVTYRDSAIVSPDTTGDFDFLIDPATLLLVNRDKNGNYSVYFSENLDSLTVSYVLWEVKHQNLPPFNKMDEFGTKTIIWFSGDSDSNTISDEEQDSLISFLNDGGNLFLTGQNIAEELSGSVLLNNYVNCDFDSNTSANILFGVSGDPVGDGVNVYIVGGVPNNQYSQEILEPLADADSVFTYLGGGVGAIRYDGVSYKTILFGFGYEAINDVGTFASRRTVLERVLNWFGIPTGKKEFVEKEYLLRPSISVKPNPFTNRVEIRLGMYDVRCKMEDISLKIYDVAGRMVKELSLSTAKRGRQNTVNWYGRDKNRKRVSAGVYFLKLKMGKYRVTKKLLMIK

Foldseek 3Di:
DVVVVVVVVVCVVPVPPAFDFLDDLVLVVVLQPDDFDAFPQQVQQAPPDFRLVQDQLQLLLVLLLVVQVVQAQCDPVDLQFLFGQFALVRNPDTDLLLLLLSLLSVLVVCQLFVDCVCVVSNVRSVVNCVSVPLCNDDDDQACLSSLLSLLSLLSNQVSNCVRPVDNPCVVSNVVSVVSNVVGQQDLPPGPPLSVLRSLLSLLSSLLSLCVSCVVVVPVVSLVSSVVSLVVSVVSCVVPVLDNLQDDHDLEHSLSSLLSNLSHVCSRPLVVLLVSCVPRVVSHDLADPDDDQRLSHLLSQLQSLSSSCSSNVPSVSPSSNQSSLSNQVSQCHVPSSFGASGPPDDNSRGTSVSSSSSVPRRCVVVLPNAAAFAKFQREWSPPAAPAAAAAFDFGKIKTKMFTSHSAWAFQWWKWKDWPDTDIGGDTAGRSGIDMDIDSPSDGDPDWFKTKIKMFTCDPPHPRRPRGIYMHIYTHFYKDKDKEFEAAQPPRFGWWKKKKKDAQPDPCPRHIDIWIADNHNRMIIDIDGAGFIKMWIGTDPQWAIDIDRGRGDDPPPPDDPYHHTHGFQEEEEEQAPVSPQVCLVVVLCVQQVGGYHYHYCNPHPADPLVRLVRHNALEYEQEHALDPDPSDDPVRLVSVVVSVVQQHEYEYAYACPQVHCAPPCCVCVPQQKHFDDKDPFQKKAFDDPDLQRHPAIWGQADAPPRSWPIFTFMGHHPQKDATIAGDVGGGQKIKHDDPRYIYIYGSHHLSRTDDDDSHDDSSSNVCSVCVVSVNRGDPPPPPPPPPPCVQDWDWPPAADAFKIKTKTDDQDPPFDQVQKWKFKADPVRHTFDTWHWDDDDHPDITMTMDGCHGPVRHHHDFDWMWIWMGGNPDIDIDIGGHDD

Secondary structure (DSSP, 8-state):
-HHHHHHHHHHHHSTT-S---SS-HHHHHHHHSSPPPPPTTGGGPPTTSPPTT---HHHHHHHHHHHHHHTB---TTSTTTTPEESBTT-TT-EEHHHHHHHHHHHHHHHHHH---TTHHHHHHHHHHHHHS-GGG-S-SS-SHHHHHHHHHHHHHHHHHHHHH---TTHHHHHHHHHHHHH-PPPSSSS-TTHHHHHHHHHHHHHHHHHHHHHHHT-HHHHHHHHHHHHHHHHHHHHSHHHHTT--BTTB-HHHHHHHHHTTHHHH-HHHHHHHHHHHGGGS-S---SSTTHHHHHHHHHHHHHHHHHHHT-HHHHHHHHHHHHHHHTT-SSSSS-B-SSTT--TT--BHHHHHHIIIIIITTTSTT--SS-EEEEEEEES-TTS-B-TTPPEEEEEEEEE-SSS-EEEEEEEEESS--EEEEEEE-TT-EEEEEEEEEE--SSSEEEEEEEEE--TT-S-TTSSEEEEEEEEPPEEEEEEEEEETTT--B--EEEEEEETT--SSS-EEEEEPPTTT-EEEEEEESEEEEEEEEEPTTSPPEEEEEEEE-TT--S---EEEPPPSEEEEE--SS---THHHHHHHHHTT--EEEEEHHHH-S--GGGGGGSSS-EEEEE-TT-SS-SS-HHHHHHHHHHHHTT-EEEEESSSHHHHTTT-HIIIIII-EEEEEEE---EEEEPTT-TTTTT-EEE-SSSSS-----EEEEEE-TTEEEEEEETTS-EEEEEEE-SS-EEEEESS-GGG----TTSPPHHHHHHHHHHHTT-----------------EEEEESSSBSS-EEEEEE---TT--GGGEEEEEE-TTS-EEEEEPPP---TT--EEEEE-SB-TTSPBPPSEEEEEEEEETTEEEEEEEEE--